Protein AF-0000000086682292 (afdb_homodimer)

Nearest PDB structures (foldseek):
  7sqc-assembly1_1J  TM=2.178E-01  e=4.096E-01  Chlamydomonas reinhardtii
  9cpb-assembly1_5T  TM=2.436E-01  e=1.160E+00  Bos taurus
  7rro-assembly1_D2  TM=2.285E-01  e=2.426E+00  Bos taurus
  7sqc-assembly1_1Y  TM=2.184E-01  e=1.441E+00  Chlamydomonas reinhardtii
  8snb-assembly1_8L  TM=2.012E-01  e=6.581E+00  Strongylocentrotus purpuratus

pLDDT: mean 75.5, std 28.36, range [13.66, 98.81]

Foldseek 3Di:
DPDPVVLVVLLVVLVVVLVVLVVVLVVLVVVLVVLLVLLVLLVLLLVLLLLLLQLLLLLLQQLLCLLVLHDGPVVSNVVSLVSSVVSCVVCVVQLVLVVLNVVLVVLVVVLVPCSPPHSVVSLVSSLVSLVSSLVSLVSSCVSSCQCVDPQLLSNLLCCLQSHLLSQLLSLLSSLLSLLVSLLPDDPVVNVVSQVVNVVSLVSNVVSLVSNVVSLVRSVVRDPDPPSPDPLVVLSVQLVVLSVVQSVLSHPPPPPNSVNDSVVNVVSSVSNSVSSSVNSVVSSVVSVVVSVVVSVVSVVSSVVSVVVSVVSVVVSVVVSVVSVVVPPPDDPPPPDDPDPPPPPPPPPDDDPDPDDDDDDDPDDDDDDDDDDDDDDDDPDDDDDDDDDDDDDDDDDDDDDDDPPDDDDPPD/DPDPVVLVVLLVVLVVVLVVLVVVLVVLVVVLVVLVVLLVLLVLLLVLLLLLLQLLLLLLQQLLCLLVLHDGPVVSNVVSLVSSVVSCVVCVVQLVLVVLNVVLVVLVVVLVVCSPPHSVVSLVSSLVSLVSSLVSLVSSCVSSCQCVDPQLLSNLLCCLQSHLLSQLLSLLSSLLSLLVSLLPDDPVVNVVSQVVNVVSLVSNVVSLVSNVVSLVRSVVRDPDPPSPDVLVVLSVQLVVLSVVQSVLSHPPPPPPSVNDSVVNVVSSVSNSVSSSVNSVVSSVVSVVVSVVVSVVSVVSSVVSVVVSVVSVVVSVVVSVVSVVVPPPDPPPPPDDPPPPPPPPPPDPDDPDDPDDDDDDDDDDDDDDDDDDDDDDDDDDDDDDDDDDDDDDDDDPDPDDDDDPPDDDDD

Solvent-accessible surface area (backbone atoms only — not comparable to full-atom values): 46367 Å² total; per-residue (Å²): 108,86,47,78,66,40,52,54,48,52,54,50,51,45,58,55,49,46,51,34,39,52,50,34,42,48,56,48,49,52,56,47,48,54,52,44,54,49,48,51,34,32,52,53,28,49,55,49,53,62,34,45,49,51,31,53,53,29,49,47,51,31,41,50,23,50,46,71,70,42,80,63,63,54,64,59,33,50,52,23,47,50,52,32,48,55,46,40,71,74,44,13,77,82,38,68,38,53,68,57,50,53,52,41,52,53,48,56,62,57,54,76,69,48,83,80,47,53,48,66,56,41,47,51,55,48,50,51,48,50,52,46,46,52,50,43,45,48,45,35,35,57,52,12,41,44,64,28,30,66,49,56,24,54,26,27,36,44,46,16,44,63,43,25,42,59,51,26,53,52,29,46,46,50,39,47,46,50,40,48,57,36,66,72,42,58,72,78,55,29,60,67,41,45,60,58,48,53,51,32,44,50,50,26,52,49,24,51,50,49,24,52,50,19,45,50,50,11,53,73,55,40,87,62,81,69,61,47,65,66,51,50,54,39,50,49,53,33,51,54,39,49,65,52,42,51,64,58,55,50,71,46,84,93,44,77,48,76,63,50,62,68,60,45,52,49,42,46,53,50,36,50,53,34,45,52,53,37,37,52,51,44,51,49,50,42,51,51,53,53,47,52,51,48,50,52,46,49,49,52,50,48,51,42,50,52,32,50,50,51,38,53,49,50,41,49,50,54,53,48,54,56,53,55,68,61,66,62,68,74,78,71,78,71,73,82,83,65,86,79,73,80,71,82,77,76,80,76,77,79,79,78,82,73,81,89,83,74,86,74,83,80,79,84,92,81,94,77,91,93,81,90,88,86,88,86,83,76,76,88,82,77,84,73,80,82,91,81,91,78,80,90,78,93,89,76,100,77,84,76,87,82,85,88,79,87,84,59,90,108,106,89,48,78,67,40,52,54,49,51,54,49,51,46,57,56,48,48,52,36,40,52,51,33,42,48,53,46,49,52,57,47,49,52,53,46,53,50,49,50,34,31,52,54,28,50,56,48,52,63,35,45,50,50,31,53,53,31,49,48,50,32,42,49,24,49,46,70,70,42,78,61,62,53,65,58,32,51,54,22,47,50,52,32,47,55,47,40,72,74,45,12,78,83,37,69,39,54,66,57,50,51,51,41,53,52,49,57,63,57,54,76,70,47,83,81,48,53,47,65,56,41,49,52,55,46,48,52,48,50,52,46,46,53,50,43,44,50,46,38,35,56,53,13,41,43,64,27,29,66,49,57,24,53,26,27,36,44,47,15,45,61,44,26,43,57,50,25,53,53,30,46,47,51,38,47,46,50,40,47,56,35,66,72,42,58,72,78,54,28,62,68,42,46,60,59,47,53,51,34,43,49,50,25,50,49,24,51,52,50,23,51,50,19,44,51,50,11,52,72,55,40,87,62,81,70,60,48,63,68,51,50,54,38,49,49,53,34,49,54,40,50,65,52,43,48,66,60,55,50,70,45,84,92,46,76,49,76,61,49,63,67,59,45,52,49,42,45,53,51,36,49,52,34,46,51,53,39,37,54,52,43,51,49,50,42,50,50,52,50,48,51,50,48,50,52,46,49,50,52,50,48,51,41,51,50,30,51,50,52,38,52,49,48,42,48,50,54,52,47,54,56,53,54,69,60,65,63,68,76,76,70,77,70,72,83,82,65,86,73,73,77,68,81,72,76,81,72,78,79,80,78,76,82,81,76,82,80,85,81,81,76,79,80,77,80,76,85,76,85,89,80,86,89,79,88,83,71,89,78,88,88,87,80,82,89,80,88,92,82,83,77,82,76,85,80,86,80,68,95,68,89,78,91,72,88,82,90,87,130

Sequence (820 aa):
MRGAAGRTLRMVLSIVILVPTLTLFGLVYTSTSDQKDFADLEHQGIEYLSALLPVEIALIDAQAAAVSGQQLPRENLNRAVQAASATNARLGASLRTEERWAEVRAKIEALTDLRSLGAQDTYNAYTEVTDLLLALVEKVRTSSNLVRDPDADTFYLQDAGAQELPEAIAAAGQLADLAVIAAGKPAAEQQASAGDLISQQNSLASNASDLADGVRLAVDATGSRTLGANLLSRLDRFRKIIDLLIPSTSLLPGRTVTVDPARIARNRAEAQTAAADLSQAMLREIDVLVDSRVSDLNSRLLLAAATAVVAVLLVGAGLALDLIARRRPRAAAGPPVGPVGVTEVSVAPAPELVPAGRHAWPPPPSASHPGASPHPGVSPHPGASPHPGAPLEDPAFAQLAQWEQFGASRMRGAAGRTLRMVLSIVILVPTLTLFGLVYTSTSDQKDFADLEHQGIEYLSALLPVEIALIDAQAAAVSGQQLPRENLNRAVQAASATNARLGASLRTEERWAEVRAKIEALTDLRSLGAQDTYNAYTEVTDLLLALVEKVRTSSNLVRDPDADTFYLQDAGAQELPEAIAAAGQLADLAVIAAGKPAAEQQASAGDLISQQNSLASNASDLADGVRLAVDATGSRTLGANLLSRLDRFRKIIDLLIPSTSLLPGRTVTVDPARIARNRAEAQTAAADLSQAMLREIDVLVDSRVSDLNSRLLLAAATAVVAVLLVGAGLALDLIARRRPRAAAGPPVGPVGVTEVSVAPAPELVPAGRHAWPPPPSASHPGASPHPGVSPHPGASPHPGAPLEDPAFAQLAQWEQFGASR

Structure (mmCIF, N/CA/C/O backbone):
data_AF-0000000086682292-model_v1
#
loop_
_entity.id
_entity.type
_entity.pdbx_description
1 polymer 'Uncharacterized protein'
#
loop_
_atom_site.group_PDB
_atom_site.id
_atom_site.type_symbol
_atom_site.label_atom_id
_atom_site.label_alt_id
_atom_site.label_comp_id
_atom_site.label_asym_id
_atom_site.label_entity_id
_atom_site.label_seq_id
_atom_site.pdbx_PDB_ins_code
_atom_site.Cartn_x
_atom_site.Cartn_y
_atom_site.Cartn_z
_atom_site.occupancy
_atom_site.B_iso_or_equiv
_atom_site.auth_seq_id
_atom_site.auth_comp_id
_atom_site.auth_asym_id
_atom_site.auth_atom_id
_atom_site.pdbx_PDB_model_num
ATOM 1 N N . MET A 1 1 ? -9.883 55 37.031 1 35.44 1 MET A N 1
ATOM 2 C CA . MET A 1 1 ? -8.859 53.969 36.969 1 35.44 1 MET A CA 1
ATOM 3 C C . MET A 1 1 ? -7.695 54.375 36.094 1 35.44 1 MET A C 1
ATOM 5 O O . MET A 1 1 ? -7.074 53.5 35.438 1 35.44 1 MET A O 1
ATOM 9 N N . ARG A 1 2 ? -7.656 55.531 35.938 1 56.16 2 ARG A N 1
ATOM 10 C CA . ARG A 1 2 ? -6.664 56.344 35.219 1 56.16 2 ARG A CA 1
ATOM 11 C C . ARG A 1 2 ? -5.305 56.25 35.906 1 56.16 2 ARG A C 1
ATOM 13 O O . ARG A 1 2 ? -4.344 56.875 35.469 1 56.16 2 ARG A O 1
ATOM 20 N N . GLY A 1 3 ? -5.336 55.562 36.969 1 56.66 3 GLY A N 1
ATOM 21 C CA . GLY A 1 3 ? -4.133 55.5 37.781 1 56.66 3 GLY A CA 1
ATOM 22 C C . GLY A 1 3 ? -3.227 54.344 37.406 1 56.66 3 GLY A C 1
ATOM 23 O O . GLY A 1 3 ? -3.379 53.75 36.344 1 56.66 3 GLY A O 1
ATOM 24 N N . ALA A 1 4 ? -2.17 54.094 38.125 1 66.19 4 ALA A N 1
ATOM 25 C CA . ALA A 1 4 ? -1.167 53.031 38.062 1 66.19 4 ALA A CA 1
ATOM 26 C C . ALA A 1 4 ? -1.813 51.688 37.781 1 66.19 4 ALA A C 1
ATOM 28 O O . ALA A 1 4 ? -1.26 50.844 37.062 1 66.19 4 ALA A O 1
ATOM 29 N N . ALA A 1 5 ? -3.072 51.5 38.219 1 67.25 5 ALA A N 1
ATOM 30 C CA . ALA A 1 5 ? -3.771 50.219 38.062 1 67.25 5 ALA A CA 1
ATOM 31 C C . ALA A 1 5 ? -4.258 50.031 36.625 1 67.25 5 ALA A C 1
ATOM 33 O O . ALA A 1 5 ? -4.191 48.906 36.094 1 67.25 5 ALA A O 1
ATOM 34 N N . GLY A 1 6 ? -4.73 51.094 36.031 1 68.5 6 GLY A N 1
ATOM 35 C CA . GLY A 1 6 ? -5.199 51.031 34.656 1 68.5 6 GLY A CA 1
ATOM 36 C C . GLY A 1 6 ? -4.09 50.75 33.656 1 68.5 6 GLY A C 1
ATOM 37 O O . GLY A 1 6 ? -4.281 49.969 32.719 1 68.5 6 GLY A O 1
ATOM 38 N N . ARG A 1 7 ? -2.969 51.188 33.969 1 72.19 7 ARG A N 1
ATOM 39 C CA . ARG A 1 7 ? -1.802 51 33.094 1 72.19 7 ARG A CA 1
ATOM 40 C C . ARG A 1 7 ? -1.302 49.562 33.188 1 72.19 7 ARG A C 1
ATOM 42 O O . ARG A 1 7 ? -0.949 48.969 32.156 1 72.19 7 ARG A O 1
ATOM 49 N N . THR A 1 8 ? -1.165 49.094 34.406 1 75.75 8 THR A N 1
ATOM 50 C CA . THR A 1 8 ? -0.733 47.719 34.594 1 75.75 8 THR A CA 1
ATOM 51 C C . THR A 1 8 ? -1.68 46.75 33.875 1 75.75 8 THR A C 1
ATOM 53 O O . THR A 1 8 ? -1.238 45.781 33.281 1 75.75 8 THR A O 1
ATOM 56 N N . LEU A 1 9 ? -2.936 47.094 33.812 1 75.25 9 LEU A N 1
ATOM 57 C CA . LEU A 1 9 ? -3.932 46.25 33.156 1 75.25 9 LEU A CA 1
ATOM 58 C C . LEU A 1 9 ? -3.734 46.219 31.656 1 75.25 9 LEU A C 1
ATOM 60 O O . LEU A 1 9 ? -3.834 45.156 31.016 1 75.25 9 LEU A O 1
ATOM 64 N N . ARG A 1 10 ? -3.395 47.344 31.172 1 73.31 10 ARG A N 1
ATOM 65 C CA . ARG A 1 10 ? -3.193 47.438 29.734 1 73.31 10 ARG A CA 1
ATOM 66 C C . ARG A 1 10 ? -1.952 46.656 29.297 1 73.31 10 ARG A C 1
ATOM 68 O O . ARG A 1 10 ? -1.957 46 28.266 1 73.31 10 ARG A O 1
ATOM 75 N N . MET A 1 11 ? -0.913 46.75 30.109 1 76.88 11 MET A N 1
ATOM 76 C CA . MET A 1 11 ? 0.317 46 29.797 1 76.88 11 MET A CA 1
ATOM 77 C C . MET A 1 11 ? 0.093 44.5 29.875 1 76.88 11 MET A C 1
ATOM 79 O O . MET A 1 11 ? 0.57 43.75 29.016 1 76.88 11 MET A O 1
ATOM 83 N N . VAL A 1 12 ? -0.627 44.156 30.844 1 77.81 12 VAL A N 1
ATOM 84 C CA . VAL A 1 12 ? -0.908 42.75 31.031 1 77.81 12 VAL A CA 1
ATOM 85 C C . VAL A 1 12 ? -1.776 42.25 29.875 1 77.81 12 VAL A C 1
ATOM 87 O O . VAL A 1 12 ? -1.54 41.156 29.344 1 77.81 12 VAL A O 1
ATOM 90 N N . LEU A 1 13 ? -2.688 43.062 29.484 1 76.81 13 LEU A N 1
ATOM 91 C CA . LEU A 1 13 ? -3.58 42.656 28.391 1 76.81 13 LEU A CA 1
ATOM 92 C C . LEU A 1 13 ? -2.811 42.531 27.078 1 76.81 13 LEU A C 1
ATOM 94 O O . LEU A 1 13 ? -3.092 41.625 26.281 1 76.81 13 LEU A O 1
ATOM 98 N N . SER A 1 14 ? -1.846 43.375 26.953 1 75.56 14 SER A N 1
ATOM 99 C CA . SER A 1 14 ? -1.052 43.344 25.734 1 75.56 14 SER A CA 1
ATOM 100 C C . SER A 1 14 ? -0.232 42.062 25.656 1 75.56 14 SER A C 1
ATOM 102 O O . SER A 1 14 ? -0.118 41.438 24.594 1 75.56 14 SER A O 1
ATOM 104 N N . ILE A 1 15 ? 0.282 41.594 26.766 1 78.44 15 ILE A N 1
ATOM 105 C CA . ILE A 1 15 ? 1.096 40.375 26.797 1 78.44 15 ILE A CA 1
ATOM 106 C C . ILE A 1 15 ? 0.198 39.156 26.656 1 78.44 15 ILE A C 1
ATOM 108 O O . ILE A 1 15 ? 0.548 38.188 25.953 1 78.44 15 ILE A O 1
ATOM 112 N N . VAL A 1 16 ? -0.923 39.25 27.188 1 83.06 16 VAL A N 1
ATOM 113 C CA . VAL A 1 16 ? -1.863 38.125 27.188 1 83.06 16 VAL A CA 1
ATOM 114 C C . VAL A 1 16 ? -2.391 37.906 25.766 1 83.06 16 VAL A C 1
ATOM 116 O O . VAL A 1 16 ? -2.703 36.781 25.391 1 83.06 16 VAL A O 1
ATOM 119 N N . ILE A 1 17 ? -2.305 38.906 24.938 1 81.69 17 ILE A N 1
ATOM 120 C CA . ILE A 1 17 ? -2.826 38.812 23.578 1 81.69 17 ILE A CA 1
ATOM 121 C C . ILE A 1 17 ? -1.915 37.938 22.734 1 81.69 17 ILE A C 1
ATOM 123 O O . ILE A 1 17 ? -2.346 37.375 21.719 1 81.69 17 ILE A O 1
ATOM 127 N N . LEU A 1 18 ? -0.716 37.719 23.266 1 87.25 18 LEU A N 1
ATOM 128 C CA . LEU A 1 18 ? 0.237 36.906 22.516 1 87.25 18 LEU A CA 1
ATOM 129 C C . LEU A 1 18 ? -0.013 35.406 22.734 1 87.25 18 LEU A C 1
ATOM 131 O O . LEU A 1 18 ? 0.448 34.562 21.953 1 87.25 18 LEU A O 1
ATOM 135 N N . VAL A 1 19 ? -0.744 35.062 23.719 1 87.94 19 VAL A N 1
ATOM 136 C CA . VAL A 1 19 ? -0.928 33.656 24.094 1 87.94 19 VAL A CA 1
ATOM 137 C C . VAL A 1 19 ? -1.692 32.938 23 1 87.94 19 VAL A C 1
ATOM 139 O O . VAL A 1 19 ? -1.254 31.875 22.531 1 87.94 19 VAL A O 1
ATOM 142 N N . PRO A 1 20 ? -2.783 33.438 22.453 1 87.94 20 PRO A N 1
ATOM 143 C CA . PRO A 1 20 ? -3.48 32.75 21.359 1 87.94 20 PRO A CA 1
ATOM 144 C C . PRO A 1 20 ? -2.611 32.594 20.109 1 87.94 20 PRO A C 1
ATOM 146 O O . PRO A 1 20 ? -2.646 31.562 19.453 1 87.94 20 PRO A O 1
ATOM 149 N N . THR A 1 21 ? -1.908 33.594 19.844 1 89 21 THR A N 1
ATOM 150 C CA . THR A 1 21 ? -1.05 33.531 18.672 1 89 21 THR A CA 1
ATOM 151 C C . THR A 1 21 ? 0.023 32.469 18.828 1 89 21 THR A C 1
ATOM 153 O O . THR A 1 21 ? 0.273 31.688 17.906 1 89 21 THR A O 1
ATOM 156 N N . LEU A 1 22 ? 0.589 32.375 19.984 1 90.75 22 LEU A N 1
ATOM 157 C CA . LEU A 1 22 ? 1.635 31.391 20.234 1 90.75 22 LEU A CA 1
ATOM 158 C C . LEU A 1 22 ? 1.054 29.969 20.266 1 90.75 22 LEU A C 1
ATOM 160 O O . LEU A 1 22 ? 1.714 29.016 19.859 1 90.75 22 LEU A O 1
ATOM 164 N N . THR A 1 23 ? -0.156 29.875 20.703 1 92.38 23 THR A N 1
ATOM 165 C CA . THR A 1 23 ? -0.835 28.594 20.688 1 92.38 23 THR A CA 1
ATOM 166 C C . THR A 1 23 ? -1.087 28.125 19.25 1 92.38 23 THR A C 1
ATOM 168 O O . THR A 1 23 ? -0.805 26.984 18.906 1 92.38 23 THR A O 1
ATOM 171 N N . LEU A 1 24 ? -1.605 29.047 18.438 1 93.19 24 LEU A N 1
ATOM 172 C CA . LEU A 1 24 ? -1.864 28.719 17.047 1 93.19 24 LEU A CA 1
ATOM 173 C C . LEU A 1 24 ? -0.566 28.391 16.312 1 93.19 24 LEU A C 1
ATOM 175 O O . LEU A 1 24 ? -0.522 27.469 15.492 1 93.19 24 LEU A O 1
ATOM 179 N N . PHE A 1 25 ? 0.463 29.141 16.594 1 93.62 25 PHE A N 1
ATOM 180 C CA . PHE A 1 25 ? 1.771 28.844 16.016 1 93.62 25 PHE A CA 1
ATOM 181 C C . PHE A 1 25 ? 2.246 27.453 16.422 1 93.62 25 PHE A C 1
ATOM 183 O O . PHE A 1 25 ? 2.799 26.719 15.609 1 93.62 25 PHE A O 1
ATOM 190 N N . GLY A 1 26 ? 2.062 27.094 17.672 1 94.75 26 GLY A N 1
ATOM 191 C CA . GLY A 1 26 ? 2.434 25.766 18.141 1 94.75 26 GLY A CA 1
ATOM 192 C C . GLY A 1 26 ? 1.723 24.641 17.406 1 94.75 26 GLY A C 1
ATOM 193 O O . GLY A 1 26 ? 2.326 23.609 17.094 1 94.75 26 GLY A O 1
ATOM 194 N N . LEU A 1 27 ? 0.469 24.859 17.094 1 93.5 27 LEU A N 1
ATOM 195 C CA . LEU A 1 27 ? -0.307 23.875 16.359 1 93.5 27 LEU A CA 1
ATOM 196 C C . LEU A 1 27 ? 0.23 23.703 14.945 1 93.5 27 LEU A C 1
ATOM 198 O O . LEU A 1 27 ? 0.368 22.578 14.461 1 93.5 27 LEU A O 1
ATOM 202 N N . VAL A 1 28 ? 0.547 24.781 14.289 1 94.5 28 VAL A N 1
ATOM 203 C CA . VAL A 1 28 ? 1.105 24.719 12.945 1 94.5 28 VAL A CA 1
ATOM 204 C C . VAL A 1 28 ? 2.488 24.078 12.984 1 94.5 28 VAL A C 1
ATOM 206 O O . VAL A 1 28 ? 2.801 23.219 12.156 1 94.5 28 VAL A O 1
ATOM 209 N N . TYR A 1 29 ? 3.252 24.469 13.969 1 94.31 29 TYR A N 1
ATOM 210 C CA . TYR A 1 29 ? 4.613 23.969 14.102 1 94.31 29 TYR A CA 1
ATOM 211 C C . TYR A 1 29 ? 4.613 22.453 14.312 1 94.31 29 TYR A C 1
ATOM 213 O O . TYR A 1 29 ? 5.359 21.734 13.648 1 94.31 29 TYR A O 1
ATOM 221 N N . THR A 1 30 ? 3.795 21.984 15.172 1 92.81 30 THR A N 1
ATOM 222 C CA . THR A 1 30 ? 3.752 20.562 15.484 1 92.81 30 THR A CA 1
ATOM 223 C C . THR A 1 30 ? 3.301 19.75 14.273 1 92.81 30 THR A C 1
ATOM 225 O O . THR A 1 30 ? 3.932 18.75 13.914 1 92.81 30 THR A O 1
ATOM 228 N N . SER A 1 31 ? 2.287 20.172 13.648 1 93.31 31 SER A N 1
ATOM 229 C CA . SER A 1 31 ? 1.772 19.469 12.484 1 93.31 31 SER A CA 1
ATOM 230 C C . SER A 1 31 ? 2.793 19.453 11.352 1 93.31 31 SER A C 1
ATOM 232 O O . SER A 1 31 ? 3.016 18.406 10.719 1 93.31 31 SER A O 1
ATOM 234 N N . THR A 1 32 ? 3.398 20.547 11.094 1 94.69 32 THR A N 1
ATOM 235 C CA . THR A 1 32 ? 4.367 20.656 10.008 1 94.69 32 THR A CA 1
ATOM 236 C C . THR A 1 32 ? 5.633 19.875 10.328 1 94.69 32 THR A C 1
ATOM 238 O O . THR A 1 32 ? 6.223 19.25 9.445 1 94.69 32 THR A O 1
ATOM 241 N N . SER A 1 33 ? 6.035 19.875 11.555 1 94.44 33 SER A N 1
ATOM 242 C CA . SER A 1 33 ? 7.223 19.141 11.969 1 94.44 33 SER A CA 1
ATOM 243 C C . SER A 1 33 ? 7.012 17.625 11.812 1 94.44 33 SER A C 1
ATOM 245 O O . SER A 1 33 ? 7.91 16.922 11.367 1 94.44 33 SER A O 1
ATOM 247 N N . ASP A 1 34 ? 5.879 17.188 12.172 1 94 34 ASP A N 1
ATOM 248 C CA . ASP A 1 34 ? 5.551 15.766 11.992 1 94 34 ASP A CA 1
ATOM 249 C C . ASP A 1 34 ? 5.625 15.367 10.523 1 94 34 ASP A C 1
ATOM 251 O O . ASP A 1 34 ? 6.152 14.305 10.188 1 94 34 ASP A O 1
ATOM 255 N N . GLN A 1 35 ? 5.129 16.172 9.68 1 95.12 35 GLN A N 1
ATOM 256 C CA . GLN A 1 35 ? 5.156 15.898 8.25 1 95.12 35 GLN A CA 1
ATOM 257 C C . GLN A 1 35 ? 6.582 15.922 7.715 1 95.12 35 GLN A C 1
ATOM 259 O O . GLN A 1 35 ? 6.926 15.148 6.816 1 95.12 35 GLN A O 1
ATOM 264 N N . LYS A 1 36 ? 7.367 16.734 8.211 1 96.38 36 LYS A N 1
ATOM 265 C CA . LYS A 1 36 ? 8.766 16.812 7.789 1 96.38 36 LYS A CA 1
ATOM 266 C C . LYS A 1 36 ? 9.539 15.578 8.25 1 96.38 36 LYS A C 1
ATOM 268 O O . LYS A 1 36 ? 10.383 15.062 7.516 1 96.38 36 LYS A O 1
ATOM 273 N N . ASP A 1 37 ? 9.281 15.188 9.492 1 96.44 37 ASP A N 1
ATOM 274 C CA . ASP A 1 37 ? 9.891 13.953 9.977 1 96.44 37 ASP A CA 1
ATOM 275 C C . ASP A 1 37 ? 9.508 12.766 9.094 1 96.44 37 ASP A C 1
ATOM 277 O O . ASP A 1 37 ? 10.344 11.914 8.789 1 96.44 37 ASP A O 1
ATOM 281 N N . PHE A 1 38 ? 8.242 12.742 8.711 1 96.5 38 PHE A N 1
ATOM 282 C CA . PHE A 1 38 ? 7.754 11.719 7.793 1 96.5 38 PHE A CA 1
ATOM 283 C C . PHE A 1 38 ? 8.539 11.75 6.488 1 96.5 38 PHE A C 1
ATOM 285 O O . PHE A 1 38 ? 9 10.711 6.012 1 96.5 38 PHE A O 1
ATOM 292 N N . ALA A 1 39 ? 8.766 12.852 5.906 1 97.56 39 ALA A N 1
ATOM 293 C CA . ALA A 1 39 ? 9.469 13.031 4.637 1 97.56 39 ALA A CA 1
ATOM 294 C C . ALA A 1 39 ? 10.938 12.664 4.766 1 97.56 39 ALA A C 1
ATOM 296 O O . ALA A 1 39 ? 11.547 12.148 3.82 1 97.56 39 ALA A O 1
ATOM 297 N N . ASP A 1 40 ? 11.469 12.984 5.902 1 97.62 40 ASP A N 1
ATOM 298 C CA . ASP A 1 40 ? 12.867 12.633 6.141 1 97.62 40 ASP A CA 1
ATOM 299 C C . ASP A 1 40 ? 13.094 11.125 6.027 1 97.62 40 ASP A C 1
ATOM 301 O O . ASP A 1 40 ? 14.062 10.68 5.418 1 97.62 40 ASP A O 1
ATOM 305 N N . LEU A 1 41 ? 12.219 10.352 6.598 1 98.12 41 LEU A N 1
ATOM 306 C CA . LEU A 1 41 ? 12.312 8.906 6.484 1 98.12 41 LEU A CA 1
ATOM 307 C C . LEU A 1 41 ? 12.117 8.461 5.035 1 98.12 41 LEU A C 1
ATOM 309 O O . LEU A 1 41 ? 12.789 7.531 4.574 1 98.12 41 LEU A O 1
ATOM 313 N N . GLU A 1 42 ? 11.25 9.117 4.352 1 98.38 42 GLU A N 1
ATOM 314 C CA . GLU A 1 42 ? 11.078 8.797 2.939 1 98.38 42 GLU A CA 1
ATOM 315 C C . GLU A 1 42 ? 12.383 9 2.168 1 98.38 42 GLU A C 1
ATOM 317 O O . GLU A 1 42 ? 12.75 8.164 1.338 1 98.38 42 GLU A O 1
ATOM 322 N N . HIS A 1 43 ? 13.062 10.117 2.494 1 98.31 43 HIS A N 1
ATOM 323 C CA . HIS A 1 43 ? 14.336 10.383 1.837 1 98.31 43 HIS A CA 1
ATOM 324 C C . HIS A 1 43 ? 15.352 9.289 2.139 1 98.31 43 HIS A C 1
ATOM 326 O O . HIS A 1 43 ? 16.078 8.852 1.248 1 98.31 43 HIS A O 1
ATOM 332 N N . GLN A 1 44 ? 15.398 8.859 3.32 1 98.62 44 GLN A N 1
ATOM 333 C CA . GLN A 1 44 ? 16.297 7.773 3.693 1 98.62 44 GLN A CA 1
ATOM 334 C C . GLN A 1 44 ? 15.969 6.492 2.936 1 98.62 44 GLN A C 1
ATOM 336 O O . GLN A 1 44 ? 16.859 5.781 2.484 1 98.62 44 GLN A O 1
ATOM 341 N N . GLY A 1 45 ? 14.688 6.219 2.834 1 98.81 45 GLY A N 1
ATOM 342 C CA . GLY A 1 45 ? 14.266 5.059 2.066 1 98.81 45 GLY A CA 1
ATOM 343 C C . GLY A 1 45 ? 14.695 5.113 0.614 1 98.81 45 GLY A C 1
ATOM 344 O O . GLY A 1 45 ? 15.18 4.117 0.067 1 98.81 45 GLY A O 1
ATOM 345 N N . ILE A 1 46 ? 14.5 6.273 -0.008 1 98.56 46 ILE A N 1
ATOM 346 C CA . ILE A 1 46 ? 14.875 6.453 -1.407 1 98.56 46 ILE A CA 1
ATOM 347 C C . ILE A 1 46 ? 16.375 6.211 -1.577 1 98.56 46 ILE A C 1
ATOM 349 O O . ILE A 1 46 ? 16.797 5.512 -2.504 1 98.56 46 ILE A O 1
ATOM 353 N N . GLU A 1 47 ? 17.141 6.754 -0.716 1 98.44 47 GLU A N 1
ATOM 354 C CA . GLU A 1 47 ? 18.578 6.562 -0.766 1 98.44 47 GLU A CA 1
ATOM 355 C C . GLU A 1 47 ? 18.953 5.09 -0.63 1 98.44 47 GLU A C 1
ATOM 357 O O . GLU A 1 47 ? 19.781 4.574 -1.39 1 98.44 47 GLU A O 1
ATOM 362 N N . TYR A 1 48 ? 18.359 4.387 0.308 1 98.81 48 TYR A N 1
ATOM 363 C CA . TYR A 1 48 ? 18.656 2.979 0.545 1 98.81 48 TYR A CA 1
ATOM 364 C C . TYR A 1 48 ? 18.234 2.127 -0.646 1 98.81 48 TYR A C 1
ATOM 366 O O . TYR A 1 48 ? 18.984 1.247 -1.083 1 98.81 48 TYR A O 1
ATOM 374 N N . LEU A 1 49 ? 17.031 2.389 -1.16 1 98.75 49 LEU A N 1
ATOM 375 C CA . LEU A 1 49 ? 16.547 1.652 -2.318 1 98.75 49 LEU A CA 1
ATOM 376 C C . LEU A 1 49 ? 17.469 1.841 -3.518 1 98.75 49 LEU A C 1
ATOM 378 O O . LEU A 1 49 ? 17.719 0.897 -4.27 1 98.75 49 LEU A O 1
ATOM 382 N N . SER A 1 50 ? 17.984 3.027 -3.672 1 98.19 50 SER A N 1
ATOM 383 C CA . SER A 1 50 ? 18.922 3.318 -4.754 1 98.19 50 SER A CA 1
ATOM 384 C C . SER A 1 50 ? 20.203 2.498 -4.613 1 98.19 50 SER A C 1
ATOM 386 O O . SER A 1 50 ? 20.812 2.121 -5.613 1 98.19 50 SER A O 1
ATOM 388 N N . ALA A 1 51 ? 20.547 2.195 -3.42 1 98.31 51 ALA A N 1
ATOM 389 C CA . ALA A 1 51 ? 21.75 1.414 -3.166 1 98.31 51 ALA A CA 1
ATOM 390 C C . ALA A 1 51 ? 21.5 -0.075 -3.377 1 98.31 51 ALA A C 1
ATOM 392 O O . ALA A 1 51 ? 22.438 -0.841 -3.633 1 98.31 51 ALA A O 1
ATOM 393 N N . LEU A 1 52 ? 20.25 -0.553 -3.293 1 98.62 52 LEU A N 1
ATOM 394 C CA . LEU A 1 52 ? 19.938 -1.976 -3.375 1 98.62 52 LEU A CA 1
ATOM 395 C C . LEU A 1 52 ? 19.781 -2.412 -4.828 1 98.62 52 LEU A C 1
ATOM 397 O O . LEU A 1 52 ? 19.969 -3.588 -5.152 1 98.62 52 LEU A O 1
ATOM 401 N N . LEU A 1 53 ? 19.5 -1.481 -5.688 1 97.56 53 LEU A N 1
ATOM 402 C CA . LEU A 1 53 ? 19.234 -1.821 -7.082 1 97.56 53 LEU A CA 1
ATOM 403 C C . LEU A 1 53 ? 20.469 -2.455 -7.723 1 97.56 53 LEU A C 1
ATOM 405 O O . LEU A 1 53 ? 20.375 -3.523 -8.336 1 97.56 53 LEU A O 1
ATOM 409 N N . PRO A 1 54 ? 21.641 -1.878 -7.543 1 97.12 54 PRO A N 1
ATOM 410 C CA . PRO A 1 54 ? 22.828 -2.518 -8.125 1 97.12 54 PRO A CA 1
ATOM 411 C C . PRO A 1 54 ? 23.094 -3.912 -7.551 1 97.12 54 PRO A C 1
ATOM 413 O O . PRO A 1 54 ? 23.594 -4.785 -8.258 1 97.12 54 PRO A O 1
ATOM 416 N N . VAL A 1 55 ? 22.75 -4.145 -6.332 1 98.25 55 VAL A N 1
ATOM 417 C CA . VAL A 1 55 ? 22.891 -5.477 -5.746 1 98.25 55 VAL A CA 1
ATOM 418 C C . VAL A 1 55 ? 21.984 -6.461 -6.469 1 98.25 55 VAL A C 1
ATOM 420 O O . VAL A 1 55 ? 22.406 -7.566 -6.82 1 98.25 55 VAL A O 1
ATOM 423 N N . GLU A 1 56 ? 20.734 -6.062 -6.684 1 97.81 56 GLU A N 1
ATOM 424 C CA . GLU A 1 56 ? 19.781 -6.922 -7.367 1 97.81 56 GLU A CA 1
ATOM 425 C C . GLU A 1 56 ? 20.266 -7.273 -8.773 1 97.81 56 GLU A C 1
ATOM 427 O O . GLU A 1 56 ? 20.266 -8.445 -9.164 1 97.81 56 GLU A O 1
ATOM 432 N N . ILE A 1 57 ? 20.672 -6.297 -9.469 1 95.44 57 ILE A N 1
ATOM 433 C CA . ILE A 1 57 ? 21.125 -6.492 -10.844 1 95.44 57 ILE A CA 1
ATOM 434 C C . ILE A 1 57 ? 22.344 -7.41 -10.875 1 95.44 57 ILE A C 1
ATOM 436 O O . ILE A 1 57 ? 22.391 -8.359 -11.656 1 95.44 57 ILE A O 1
ATOM 440 N N . ALA A 1 58 ? 23.281 -7.152 -10.016 1 95.62 58 ALA A N 1
ATOM 441 C CA . ALA A 1 58 ? 24.5 -7.957 -9.977 1 95.62 58 ALA A CA 1
ATOM 442 C C . ALA A 1 58 ? 24.203 -9.398 -9.57 1 95.62 58 ALA A C 1
ATOM 444 O O . ALA A 1 58 ? 24.828 -10.336 -10.07 1 95.62 58 ALA A O 1
ATOM 445 N N . LEU A 1 59 ? 23.266 -9.555 -8.672 1 96.31 59 LEU A N 1
ATOM 446 C CA . LEU A 1 59 ? 22.875 -10.891 -8.227 1 96.31 59 LEU A CA 1
ATOM 447 C C . LEU A 1 59 ? 22.25 -11.68 -9.375 1 96.31 59 LEU A C 1
ATOM 449 O O . LEU A 1 59 ? 22.562 -12.859 -9.562 1 96.31 59 LEU A O 1
ATOM 453 N N . ILE A 1 60 ? 21.438 -11.055 -10.117 1 94.94 60 ILE A N 1
ATOM 454 C CA . ILE A 1 60 ? 20.766 -11.703 -11.25 1 94.94 60 ILE A CA 1
ATOM 455 C C . ILE A 1 60 ? 21.797 -12.039 -12.32 1 94.94 60 ILE A C 1
ATOM 457 O O . ILE A 1 60 ? 21.75 -13.109 -12.93 1 94.94 60 ILE A O 1
ATOM 461 N N . ASP A 1 61 ? 22.781 -11.219 -12.531 1 92.69 61 ASP A N 1
ATOM 462 C CA . ASP A 1 61 ? 23.859 -11.492 -13.469 1 92.69 61 ASP A CA 1
ATOM 463 C C . ASP A 1 61 ? 24.703 -12.68 -13 1 92.69 61 ASP A C 1
ATOM 465 O O . ASP A 1 61 ? 25.078 -13.539 -13.805 1 92.69 61 ASP A O 1
ATOM 469 N N . ALA A 1 62 ? 24.969 -12.648 -11.781 1 92.94 62 ALA A N 1
ATOM 470 C CA . ALA A 1 62 ? 25.75 -13.75 -11.219 1 92.94 62 ALA A CA 1
ATOM 471 C C . ALA A 1 62 ? 25 -15.078 -11.359 1 92.94 62 ALA A C 1
ATOM 473 O O . ALA A 1 62 ? 25.609 -16.109 -11.656 1 92.94 62 ALA A O 1
ATOM 474 N N . GLN A 1 63 ? 23.719 -15.039 -11.125 1 93.81 63 GLN A N 1
ATOM 475 C CA . GLN A 1 63 ? 22.906 -16.234 -11.305 1 93.81 63 GLN A CA 1
ATOM 476 C C . GLN A 1 63 ? 22.984 -16.766 -12.734 1 93.81 63 GLN A C 1
ATOM 478 O O . GLN A 1 63 ? 23.172 -17.953 -12.953 1 93.81 63 GLN A O 1
ATOM 483 N N . ALA A 1 64 ? 22.828 -15.867 -13.656 1 91.94 64 ALA A N 1
ATOM 484 C CA . ALA A 1 64 ? 22.875 -16.25 -15.062 1 91.94 64 ALA A CA 1
ATOM 485 C C . ALA A 1 64 ? 24.219 -16.891 -15.414 1 91.94 64 ALA A C 1
ATOM 487 O O . ALA A 1 64 ? 24.266 -17.906 -16.109 1 91.94 64 ALA A O 1
ATOM 488 N N . ALA A 1 65 ? 25.281 -16.312 -14.938 1 90.19 65 ALA A N 1
ATOM 489 C CA . ALA A 1 65 ? 26.609 -16.859 -15.188 1 90.19 65 ALA A CA 1
ATOM 490 C C . ALA A 1 65 ? 26.766 -18.234 -14.547 1 90.19 65 ALA A C 1
ATOM 492 O O . ALA A 1 65 ? 27.297 -19.156 -15.172 1 90.19 65 ALA A O 1
ATOM 493 N N . ALA A 1 66 ? 26.281 -18.375 -13.359 1 90.69 66 ALA A N 1
ATOM 494 C CA . ALA A 1 66 ? 26.422 -19.641 -12.625 1 90.69 66 ALA A CA 1
ATOM 495 C C . ALA A 1 66 ? 25.594 -20.734 -13.289 1 90.69 66 ALA A C 1
ATOM 497 O O . ALA A 1 66 ? 26.078 -21.859 -13.438 1 90.69 66 ALA A O 1
ATOM 498 N N . VAL A 1 67 ? 24.422 -20.422 -13.688 1 89.94 67 VAL A N 1
ATOM 499 C CA . VAL A 1 67 ? 23.531 -21.375 -14.312 1 89.94 67 VAL A CA 1
ATOM 500 C C . VAL A 1 67 ? 24.109 -21.844 -15.648 1 89.94 67 VAL A C 1
ATOM 502 O O . VAL A 1 67 ? 23.969 -23 -16.031 1 89.94 67 VAL A O 1
ATOM 505 N N . SER A 1 68 ? 24.781 -20.953 -16.359 1 85.94 68 SER A N 1
ATOM 506 C CA . SER A 1 68 ? 25.344 -21.281 -17.656 1 85.94 68 SER A CA 1
ATOM 507 C C . SER A 1 68 ? 26.766 -21.844 -17.531 1 85.94 68 SER A C 1
ATOM 509 O O . SER A 1 68 ? 27.438 -22.062 -18.531 1 85.94 68 SER A O 1
ATOM 511 N N . GLY A 1 69 ? 27.203 -21.984 -16.328 1 84.75 69 GLY A N 1
ATOM 512 C CA . GLY A 1 69 ? 28.531 -22.531 -16.094 1 84.75 69 GLY A CA 1
ATOM 513 C C . GLY A 1 69 ? 29.656 -21.578 -16.438 1 84.75 69 GLY A C 1
ATOM 514 O O . GLY A 1 69 ? 30.766 -22 -16.719 1 84.75 69 GLY A O 1
ATOM 515 N N . GLN A 1 70 ? 29.312 -20.359 -16.453 1 84 70 GLN A N 1
ATOM 516 C CA . GLN A 1 70 ? 30.328 -19.344 -16.75 1 84 70 GLN A CA 1
ATOM 517 C C . GLN A 1 70 ? 30.984 -18.828 -15.477 1 84 70 GLN A C 1
ATOM 519 O O . GLN A 1 70 ? 30.5 -19.094 -14.375 1 84 70 GLN A O 1
ATOM 524 N N . GLN A 1 71 ? 32.094 -18.125 -15.672 1 80.81 71 GLN A N 1
ATOM 525 C CA . GLN A 1 71 ? 32.75 -17.5 -14.531 1 80.81 71 GLN A CA 1
ATOM 526 C C . GLN A 1 71 ? 31.875 -16.438 -13.898 1 80.81 71 GLN A C 1
ATOM 528 O O . GLN A 1 71 ? 31.25 -15.633 -14.602 1 80.81 71 GLN A O 1
ATOM 533 N N . LEU A 1 72 ? 31.891 -16.438 -12.648 1 78.44 72 LEU A N 1
ATOM 534 C CA . LEU A 1 72 ? 31.047 -15.516 -11.891 1 78.44 72 LEU A CA 1
ATOM 535 C C . LEU A 1 72 ? 31.656 -14.117 -11.891 1 78.44 72 LEU A C 1
ATOM 537 O O . LEU A 1 72 ? 32.812 -13.938 -11.547 1 78.44 72 LEU A O 1
ATOM 541 N N . PRO A 1 73 ? 30.922 -13.125 -12.359 1 81.56 73 PRO A N 1
ATOM 542 C CA . PRO A 1 73 ? 31.375 -11.75 -12.203 1 81.56 73 PRO A CA 1
ATOM 543 C C . PRO A 1 73 ? 31.281 -11.242 -10.766 1 81.56 73 PRO A C 1
ATOM 545 O O . PRO A 1 73 ? 30.406 -10.422 -10.453 1 81.56 73 PRO A O 1
ATOM 548 N N . ARG A 1 74 ? 32.219 -11.547 -9.945 1 86.06 74 ARG A N 1
ATOM 549 C CA . ARG A 1 74 ? 32.094 -11.281 -8.516 1 86.06 74 ARG A CA 1
ATOM 550 C C . ARG A 1 74 ? 32.406 -9.82 -8.211 1 86.06 74 ARG A C 1
ATOM 552 O O . ARG A 1 74 ? 31.953 -9.281 -7.195 1 86.06 74 ARG A O 1
ATOM 559 N N . GLU A 1 75 ? 33.125 -9.234 -9.07 1 90.44 75 GLU A N 1
ATOM 560 C CA . GLU A 1 75 ? 33.594 -7.879 -8.789 1 90.44 75 GLU A CA 1
ATOM 561 C C . GLU A 1 75 ? 32.406 -6.91 -8.703 1 90.44 75 GLU A C 1
ATOM 563 O O . GLU A 1 75 ? 32.344 -6.102 -7.773 1 90.44 75 GLU A O 1
ATOM 568 N N . ASN A 1 76 ? 31.469 -7.031 -9.656 1 92.31 76 ASN A N 1
ATOM 569 C CA . ASN A 1 76 ? 30.297 -6.148 -9.641 1 92.31 76 ASN A CA 1
ATOM 570 C C . ASN A 1 76 ? 29.438 -6.387 -8.414 1 92.31 76 ASN A C 1
ATOM 572 O O . ASN A 1 76 ? 28.953 -5.434 -7.797 1 92.31 76 ASN A O 1
ATOM 576 N N . LEU A 1 77 ? 29.234 -7.648 -8.078 1 95.25 77 LEU A N 1
ATOM 577 C CA . LEU A 1 77 ? 28.422 -7.984 -6.906 1 95.25 77 LEU A CA 1
ATOM 578 C C . LEU A 1 77 ? 29.094 -7.504 -5.625 1 95.25 77 LEU A C 1
ATOM 580 O O . LEU A 1 77 ? 28.438 -6.914 -4.762 1 95.25 77 LEU A O 1
ATOM 584 N N . ASN A 1 78 ? 30.391 -7.684 -5.562 1 95.44 78 ASN A N 1
ATOM 585 C CA . ASN A 1 78 ? 31.141 -7.238 -4.391 1 95.44 78 ASN A CA 1
ATOM 586 C C . ASN A 1 78 ? 31.062 -5.723 -4.227 1 95.44 78 ASN A C 1
ATOM 588 O O . ASN A 1 78 ? 30.875 -5.219 -3.119 1 95.44 78 ASN A O 1
ATOM 592 N N . ARG A 1 79 ? 31.219 -5.004 -5.266 1 96.88 79 ARG A N 1
ATOM 593 C CA . ARG A 1 79 ? 31.141 -3.547 -5.227 1 96.88 79 ARG A CA 1
ATOM 594 C C . ARG A 1 79 ? 29.766 -3.076 -4.801 1 96.88 79 ARG A C 1
ATOM 596 O O . ARG A 1 79 ? 29.625 -2.164 -3.98 1 96.88 79 ARG A O 1
ATOM 603 N N . ALA A 1 80 ? 28.734 -3.652 -5.344 1 97.56 80 ALA A N 1
ATOM 604 C CA . ALA A 1 80 ? 27.359 -3.295 -4.996 1 97.56 80 ALA A CA 1
ATOM 605 C C . ALA A 1 80 ? 27.078 -3.594 -3.529 1 97.56 80 ALA A C 1
ATOM 607 O O . ALA A 1 80 ? 26.422 -2.795 -2.842 1 97.56 80 ALA A O 1
ATOM 608 N N . VAL A 1 81 ? 27.578 -4.742 -3.084 1 98.12 81 VAL A N 1
ATOM 609 C CA . VAL A 1 81 ? 27.375 -5.145 -1.695 1 98.12 81 VAL A CA 1
ATOM 610 C C . VAL A 1 81 ? 28.094 -4.168 -0.766 1 98.12 81 VAL A C 1
ATOM 612 O O . VAL A 1 81 ? 27.562 -3.795 0.283 1 98.12 81 VAL A O 1
ATOM 615 N N . GLN A 1 82 ? 29.234 -3.738 -1.136 1 98.12 82 GLN A N 1
ATOM 616 C CA . GLN A 1 82 ? 29.969 -2.773 -0.333 1 98.12 82 GLN A CA 1
ATOM 617 C C . GLN A 1 82 ? 29.234 -1.441 -0.247 1 98.12 82 GLN A C 1
ATOM 619 O O . GLN A 1 82 ? 29.141 -0.844 0.828 1 98.12 82 GLN A O 1
ATOM 624 N N . ALA A 1 83 ? 28.703 -0.987 -1.335 1 98.12 83 ALA A N 1
ATOM 625 C CA . ALA A 1 83 ? 27.953 0.266 -1.352 1 98.12 83 ALA A CA 1
ATOM 626 C C . ALA A 1 83 ? 26.703 0.162 -0.496 1 98.12 83 ALA A C 1
ATOM 628 O O . ALA A 1 83 ? 26.375 1.083 0.259 1 98.12 83 ALA A O 1
ATOM 629 N N . ALA A 1 84 ? 25.969 -0.942 -0.628 1 98.69 84 ALA A N 1
ATOM 630 C CA . ALA A 1 84 ? 24.781 -1.157 0.179 1 98.69 84 ALA A CA 1
ATOM 631 C C . ALA A 1 84 ? 25.125 -1.259 1.661 1 98.69 84 ALA A C 1
ATOM 633 O O . ALA A 1 84 ? 24.375 -0.781 2.516 1 98.69 84 ALA A O 1
ATOM 634 N N . SER A 1 85 ? 26.266 -1.861 1.938 1 98.75 85 SER A N 1
ATOM 635 C CA . SER A 1 85 ? 26.719 -1.963 3.32 1 98.75 85 SER A CA 1
ATOM 636 C C . SER A 1 85 ? 27 -0.586 3.91 1 98.75 85 SER A C 1
ATOM 638 O O . SER A 1 85 ? 26.688 -0.323 5.07 1 98.75 85 SER A O 1
ATOM 640 N N . ALA A 1 86 ? 27.609 0.254 3.182 1 98.69 86 ALA A N 1
ATOM 641 C CA . ALA A 1 86 ? 27.891 1.614 3.639 1 98.69 86 ALA A CA 1
ATOM 642 C C . ALA A 1 86 ? 26.594 2.373 3.91 1 98.69 86 ALA A C 1
ATOM 644 O O . ALA A 1 86 ? 26.484 3.111 4.895 1 98.69 86 ALA A O 1
ATOM 645 N N . THR A 1 87 ? 25.656 2.178 3.025 1 98.75 87 THR A N 1
ATOM 646 C CA . THR A 1 87 ? 24.359 2.816 3.211 1 98.75 87 THR A CA 1
ATOM 647 C C . THR A 1 87 ? 23.672 2.275 4.457 1 98.75 87 THR A C 1
ATOM 649 O O . THR A 1 87 ? 23.109 3.043 5.25 1 98.75 87 THR A O 1
ATOM 652 N N . ASN A 1 88 ? 23.703 0.924 4.648 1 98.81 88 ASN A N 1
ATOM 653 C CA . ASN A 1 88 ? 23.078 0.328 5.828 1 98.81 88 ASN A CA 1
ATOM 654 C C . ASN A 1 88 ? 23.781 0.786 7.109 1 98.81 88 ASN A C 1
ATOM 656 O O . ASN A 1 88 ? 23.125 0.922 8.156 1 98.81 88 ASN A O 1
ATOM 660 N N . ALA A 1 89 ? 25.062 1.037 7.09 1 98.5 89 ALA A N 1
ATOM 661 C CA . ALA A 1 89 ? 25.781 1.529 8.258 1 98.5 89 ALA A CA 1
ATOM 662 C C . ALA A 1 89 ? 25.281 2.902 8.68 1 98.5 89 ALA A C 1
ATOM 664 O O . ALA A 1 89 ? 25.234 3.213 9.875 1 98.5 89 ALA A O 1
ATOM 665 N N . ARG A 1 90 ? 24.844 3.662 7.707 1 98.56 90 ARG A N 1
ATOM 666 C CA . ARG A 1 90 ? 24.391 5.023 7.988 1 98.56 90 ARG A CA 1
ATOM 667 C C . ARG A 1 90 ? 22.906 5.051 8.344 1 98.56 90 ARG A C 1
ATOM 669 O O . ARG A 1 90 ? 22.484 5.797 9.227 1 98.56 90 ARG A O 1
ATOM 676 N N . LEU A 1 91 ? 22.156 4.219 7.629 1 98.81 91 LEU A N 1
ATOM 677 C CA . LEU A 1 91 ? 20.719 4.387 7.676 1 98.81 91 LEU A CA 1
ATOM 678 C C . LEU A 1 91 ? 20.047 3.184 8.336 1 98.81 91 LEU A C 1
ATOM 680 O O . LEU A 1 91 ? 18.859 3.225 8.656 1 98.81 91 LEU A O 1
ATOM 684 N N . GLY A 1 92 ? 20.797 2.08 8.578 1 98.69 92 GLY A N 1
ATOM 685 C CA . GLY A 1 92 ? 20.219 0.816 9.008 1 98.69 92 GLY A CA 1
ATOM 686 C C . GLY A 1 92 ? 19.5 0.913 10.344 1 98.69 92 GLY A C 1
ATOM 687 O O . GLY A 1 92 ? 18.469 0.284 10.539 1 98.69 92 GLY A O 1
ATOM 688 N N . ALA A 1 93 ? 20.016 1.664 11.281 1 98.19 93 ALA A N 1
ATOM 689 C CA . ALA A 1 93 ? 19.391 1.813 12.594 1 98.19 93 ALA A CA 1
ATOM 690 C C . ALA A 1 93 ? 18.062 2.555 12.484 1 98.19 93 ALA A C 1
ATOM 692 O O . ALA A 1 93 ? 17.062 2.143 13.078 1 98.19 93 ALA A O 1
ATOM 693 N N . SER A 1 94 ? 18.031 3.645 11.711 1 97.94 94 SER A N 1
ATOM 694 C CA . SER A 1 94 ? 16.828 4.445 11.547 1 97.94 94 SER A CA 1
ATOM 695 C C . SER A 1 94 ? 15.742 3.666 10.812 1 97.94 94 SER A C 1
ATOM 697 O O . SER A 1 94 ? 14.562 3.789 11.133 1 97.94 94 SER A O 1
ATOM 699 N N . LEU A 1 95 ? 16.156 2.82 9.906 1 98.38 95 LEU A N 1
ATOM 700 C CA . LEU A 1 95 ? 15.195 2.104 9.07 1 98.38 95 LEU A CA 1
ATOM 701 C C . LEU A 1 95 ? 14.984 0.681 9.578 1 98.38 95 LEU A C 1
ATOM 703 O O . LEU A 1 95 ? 14.18 -0.069 9.023 1 98.38 95 LEU A O 1
ATOM 707 N N . ARG A 1 96 ? 15.703 0.289 10.586 1 97.44 96 ARG A N 1
ATOM 708 C CA . ARG A 1 96 ? 15.578 -1.022 11.211 1 97.44 96 ARG A CA 1
ATOM 709 C C . ARG A 1 96 ? 15.852 -2.139 10.211 1 97.44 96 ARG A C 1
ATOM 711 O O . ARG A 1 96 ? 15.078 -3.098 10.117 1 97.44 96 ARG A O 1
ATOM 718 N N . THR A 1 97 ? 16.875 -2.012 9.438 1 98.56 97 THR A N 1
ATOM 719 C CA . THR A 1 97 ? 17.172 -2.957 8.367 1 98.56 97 THR A CA 1
ATOM 720 C C . THR A 1 97 ? 18.406 -3.793 8.711 1 98.56 97 THR A C 1
ATOM 722 O O . THR A 1 97 ? 18.797 -4.676 7.941 1 98.56 97 THR A O 1
ATOM 725 N N . GLU A 1 98 ? 19.031 -3.621 9.766 1 98.5 98 GLU A N 1
ATOM 726 C CA . GLU A 1 98 ? 20.328 -4.195 10.086 1 98.5 98 GLU A CA 1
ATOM 727 C C . GLU A 1 98 ? 20.281 -5.719 10.031 1 98.5 98 GLU A C 1
ATOM 729 O O . GLU A 1 98 ? 21.141 -6.348 9.391 1 98.5 98 GLU A O 1
ATOM 734 N N . GLU A 1 99 ? 19.312 -6.281 10.648 1 97.94 99 GLU A N 1
ATOM 735 C CA . GLU A 1 99 ? 19.219 -7.738 10.703 1 97.94 99 GLU A CA 1
ATOM 736 C C . GLU A 1 99 ? 18.984 -8.328 9.32 1 97.94 99 GLU A C 1
ATOM 738 O O . GLU A 1 99 ? 19.625 -9.312 8.938 1 97.94 99 GLU A O 1
ATOM 743 N N . ARG A 1 100 ? 18.047 -7.754 8.617 1 98 100 ARG A N 1
ATOM 744 C CA . ARG A 1 100 ? 17.719 -8.273 7.293 1 98 100 ARG A CA 1
ATOM 745 C C . ARG A 1 100 ? 18.906 -8.117 6.336 1 98 100 ARG A C 1
ATOM 747 O O . ARG A 1 100 ? 19.141 -8.984 5.496 1 98 100 ARG A O 1
ATOM 754 N N . TRP A 1 101 ? 19.594 -7.023 6.434 1 98.69 101 TRP A N 1
ATOM 755 C CA . TRP A 1 101 ? 20.766 -6.844 5.582 1 98.69 101 TRP A CA 1
ATOM 756 C C . TRP A 1 101 ? 21.844 -7.867 5.922 1 98.69 101 TRP A C 1
ATOM 758 O O . TRP A 1 101 ? 22.484 -8.43 5.027 1 98.69 101 TRP A O 1
ATOM 768 N N . ALA A 1 102 ? 22.062 -8.109 7.168 1 98.38 102 ALA A N 1
ATOM 769 C CA . ALA A 1 102 ? 23.047 -9.109 7.582 1 98.38 102 ALA A CA 1
ATOM 770 C C . ALA A 1 102 ? 22.703 -10.477 7.004 1 98.38 102 ALA A C 1
ATOM 772 O O . ALA A 1 102 ? 23.609 -11.211 6.566 1 98.38 102 ALA A O 1
ATOM 773 N N . GLU A 1 103 ? 21.469 -10.797 7.008 1 98.25 103 GLU A N 1
ATOM 774 C CA . GLU A 1 103 ? 21.031 -12.07 6.453 1 98.25 103 GLU A CA 1
ATOM 775 C C . GLU A 1 103 ? 21.312 -12.141 4.953 1 98.25 103 GLU A C 1
ATOM 777 O O . GLU A 1 103 ? 21.812 -13.156 4.457 1 98.25 103 GLU A O 1
ATOM 782 N N . VAL A 1 104 ? 20.906 -11.086 4.25 1 98.56 104 VAL A N 1
ATOM 783 C CA . VAL A 1 104 ? 21.125 -11.047 2.809 1 98.56 104 VAL A CA 1
ATOM 784 C C . VAL A 1 104 ? 22.625 -11.172 2.514 1 98.56 104 VAL A C 1
ATOM 786 O O . VAL A 1 104 ? 23.016 -11.961 1.654 1 98.56 104 VAL A O 1
ATOM 789 N N . ARG A 1 105 ? 23.453 -10.484 3.207 1 97.5 105 ARG A N 1
ATOM 790 C CA . ARG A 1 105 ? 24.891 -10.5 2.998 1 97.5 105 ARG A CA 1
ATOM 791 C C . ARG A 1 105 ? 25.469 -11.891 3.26 1 97.5 105 ARG A C 1
ATOM 793 O O . ARG A 1 105 ? 26.297 -12.383 2.492 1 97.5 105 ARG A O 1
ATOM 800 N N . ALA A 1 106 ? 25.047 -12.516 4.293 1 96.94 106 ALA A N 1
ATOM 801 C CA . ALA A 1 106 ? 25.531 -13.859 4.629 1 96.94 106 ALA A CA 1
ATOM 802 C C . ALA A 1 106 ? 25.172 -14.859 3.531 1 96.94 106 ALA A C 1
ATOM 804 O O . ALA A 1 106 ? 25.984 -15.719 3.178 1 96.94 106 ALA A O 1
ATOM 805 N N . LYS A 1 107 ? 24 -14.711 3.029 1 96.56 107 LYS A N 1
ATOM 806 C CA . LYS A 1 107 ? 23.562 -15.633 1.988 1 96.56 107 LYS A CA 1
ATOM 807 C C . LYS A 1 107 ? 24.297 -15.375 0.679 1 96.56 107 LYS A C 1
ATOM 809 O O . LYS A 1 107 ? 24.562 -16.312 -0.083 1 96.56 107 LYS A O 1
ATOM 814 N N . ILE A 1 108 ? 24.594 -14.148 0.409 1 95.88 108 ILE A N 1
ATOM 815 C CA . ILE A 1 108 ? 25.391 -13.828 -0.773 1 95.88 108 ILE A CA 1
ATOM 816 C C . ILE A 1 108 ? 26.781 -14.453 -0.645 1 95.88 108 ILE A C 1
ATOM 818 O O . ILE A 1 108 ? 27.297 -15.047 -1.597 1 95.88 108 ILE A O 1
ATOM 822 N N . GLU A 1 109 ? 27.375 -14.406 0.468 1 92.81 109 GLU A N 1
ATOM 823 C CA . GLU A 1 109 ? 28.719 -14.961 0.704 1 92.81 109 GLU A CA 1
ATOM 824 C C . GLU A 1 109 ? 28.703 -16.484 0.573 1 92.81 109 GLU A C 1
ATOM 826 O O . GLU A 1 109 ? 29.688 -17.078 0.103 1 92.81 109 GLU A O 1
ATOM 831 N N . ALA A 1 110 ? 27.625 -17.031 0.887 1 91.25 110 ALA A N 1
ATOM 832 C CA . ALA A 1 110 ? 27.516 -18.484 0.856 1 91.25 110 ALA A CA 1
ATOM 833 C C . ALA A 1 110 ? 27.359 -19 -0.574 1 91.25 110 ALA A C 1
ATOM 835 O O . ALA A 1 110 ? 27.531 -20.188 -0.84 1 91.25 110 ALA A O 1
ATOM 836 N N . LEU A 1 111 ? 26.984 -18.094 -1.513 1 90.38 111 LEU A N 1
ATOM 837 C CA . LEU A 1 111 ? 26.797 -18.5 -2.902 1 90.38 111 LEU A CA 1
ATOM 838 C C . LEU A 1 111 ? 28.125 -18.906 -3.529 1 90.38 111 LEU A C 1
ATOM 840 O O . LEU A 1 111 ? 28.156 -19.641 -4.52 1 90.38 111 LEU A O 1
ATOM 844 N N . THR A 1 112 ? 29.234 -18.469 -3.125 1 73.12 112 THR A N 1
ATOM 845 C CA . THR A 1 112 ? 30.562 -18.719 -3.676 1 73.12 112 THR A CA 1
ATOM 846 C C . THR A 1 112 ? 30.906 -20.203 -3.574 1 73.12 112 THR A C 1
ATOM 848 O O . THR A 1 112 ? 31.703 -20.719 -4.363 1 73.12 112 THR A O 1
ATOM 851 N N . ASP A 1 113 ? 30.188 -20.859 -2.943 1 67.06 113 ASP A N 1
ATOM 852 C CA . ASP A 1 113 ? 30.516 -22.25 -2.668 1 67.06 113 ASP A CA 1
ATOM 853 C C . ASP A 1 113 ? 29.688 -23.203 -3.521 1 67.06 113 ASP A C 1
ATOM 855 O O . ASP A 1 113 ? 29.828 -24.422 -3.426 1 67.06 113 ASP A O 1
ATOM 859 N N . LEU A 1 114 ? 28.891 -22.672 -4.445 1 63.78 114 LEU A N 1
ATOM 860 C CA . LEU A 1 114 ? 27.922 -23.531 -5.117 1 63.78 114 LEU A CA 1
ATOM 861 C C . LEU A 1 114 ? 28.5 -24.094 -6.41 1 63.78 114 LEU A C 1
ATOM 863 O O . LEU A 1 114 ? 27.766 -24.719 -7.195 1 63.78 114 LEU A O 1
ATOM 867 N N . ARG A 1 115 ? 29.781 -24.031 -6.703 1 59.97 115 ARG A N 1
ATOM 868 C CA . ARG A 1 115 ? 30.422 -24.453 -7.945 1 59.97 115 ARG A CA 1
ATOM 869 C C . ARG A 1 115 ? 30.078 -25.906 -8.266 1 59.97 115 ARG A C 1
ATOM 871 O O . ARG A 1 115 ? 30.078 -26.312 -9.43 1 59.97 115 ARG A O 1
ATOM 878 N N . SER A 1 116 ? 29.562 -26.562 -7.324 1 65.56 116 SER A N 1
ATOM 879 C CA . SER A 1 116 ? 29.422 -27.984 -7.605 1 65.56 116 SER A CA 1
ATOM 880 C C . SER A 1 116 ? 27.953 -28.375 -7.762 1 65.56 116 SER A C 1
ATOM 882 O O . SER A 1 116 ? 27.641 -29.531 -8.07 1 65.56 116 SER A O 1
ATOM 884 N N . LEU A 1 117 ? 27.172 -27.297 -7.945 1 72.5 117 LEU A N 1
ATOM 885 C CA . LEU A 1 117 ? 25.766 -27.672 -7.988 1 72.5 117 LEU A CA 1
ATOM 886 C C . LEU A 1 117 ? 25.25 -27.719 -9.422 1 72.5 117 LEU A C 1
ATOM 888 O O . LEU A 1 117 ? 25.828 -27.094 -10.312 1 72.5 117 LEU A O 1
ATOM 892 N N . GLY A 1 118 ? 24.453 -28.641 -9.758 1 85.69 118 GLY A N 1
ATOM 893 C CA . GLY A 1 118 ? 23.75 -28.641 -11.031 1 85.69 118 GLY A CA 1
ATOM 894 C C . GLY A 1 118 ? 23.031 -27.328 -11.312 1 85.69 118 GLY A C 1
ATOM 895 O O . GLY A 1 118 ? 22.859 -26.5 -10.422 1 85.69 118 GLY A O 1
ATOM 896 N N . ALA A 1 119 ? 22.75 -27.062 -12.531 1 87.38 119 ALA A N 1
ATOM 897 C CA . ALA A 1 119 ? 22.156 -25.828 -13 1 87.38 119 ALA A CA 1
ATOM 898 C C . ALA A 1 119 ? 20.875 -25.516 -12.227 1 87.38 119 ALA A C 1
ATOM 900 O O . ALA A 1 119 ? 20.641 -24.375 -11.836 1 87.38 119 ALA A O 1
ATOM 901 N N . GLN A 1 120 ? 20.094 -26.531 -11.953 1 88.06 120 GLN A N 1
ATOM 902 C CA . GLN A 1 120 ? 18.828 -26.344 -11.25 1 88.06 120 GLN A CA 1
ATOM 903 C C . GLN A 1 120 ? 19.062 -25.953 -9.797 1 88.06 120 GLN A C 1
ATOM 905 O O . GLN A 1 120 ? 18.391 -25.062 -9.266 1 88.06 120 GLN A O 1
ATOM 910 N N . ASP A 1 121 ? 19.922 -26.609 -9.219 1 89.81 121 ASP A N 1
ATOM 911 C CA . ASP A 1 121 ? 20.234 -26.312 -7.82 1 89.81 121 ASP A CA 1
ATOM 912 C C . ASP A 1 121 ? 20.844 -24.922 -7.684 1 89.81 121 ASP A C 1
ATOM 914 O O . ASP A 1 121 ? 20.578 -24.203 -6.715 1 89.81 121 ASP A O 1
ATOM 918 N N . THR A 1 122 ? 21.75 -24.594 -8.594 1 92 122 THR A N 1
ATOM 919 C CA . THR A 1 122 ? 22.312 -23.25 -8.633 1 92 122 THR A CA 1
ATOM 920 C C . THR A 1 122 ? 21.219 -22.203 -8.773 1 92 122 THR A C 1
ATOM 922 O O . THR A 1 122 ? 21.188 -21.219 -8.039 1 92 122 THR A O 1
ATOM 925 N N . TYR A 1 123 ? 20.297 -22.422 -9.656 1 93.06 123 TYR A N 1
ATOM 926 C CA . TYR A 1 123 ? 19.141 -21.562 -9.867 1 93.06 123 TYR A CA 1
ATOM 927 C C . TYR A 1 123 ? 18.359 -21.375 -8.57 1 93.06 123 TYR A C 1
ATOM 929 O O . TYR A 1 123 ? 18.016 -20.25 -8.203 1 93.06 123 TYR A O 1
ATOM 937 N N . ASN A 1 124 ? 18.141 -22.453 -7.887 1 92.31 124 ASN A N 1
ATOM 938 C CA . ASN A 1 124 ? 17.344 -22.391 -6.656 1 92.31 124 ASN A CA 1
ATOM 939 C C . ASN A 1 124 ? 18.062 -21.594 -5.57 1 92.31 124 ASN A C 1
ATOM 941 O O . ASN A 1 124 ? 17.438 -20.828 -4.84 1 92.31 124 ASN A O 1
ATOM 945 N N . ALA A 1 125 ? 19.297 -21.766 -5.445 1 93.38 125 ALA A N 1
ATOM 946 C CA . ALA A 1 125 ? 20.078 -21.078 -4.418 1 93.38 125 ALA A CA 1
ATOM 947 C C . ALA A 1 125 ? 20.078 -19.562 -4.648 1 93.38 125 ALA A C 1
ATOM 949 O O . ALA A 1 125 ? 19.844 -18.781 -3.719 1 93.38 125 ALA A O 1
ATOM 950 N N . TYR A 1 126 ? 20.312 -19.125 -5.852 1 94.94 126 TYR A N 1
ATOM 951 C CA . TYR A 1 126 ? 20.312 -17.703 -6.172 1 94.94 126 TYR A CA 1
ATOM 952 C C . TYR A 1 126 ? 18.922 -17.094 -6.027 1 94.94 126 TYR A C 1
ATOM 954 O O . TYR A 1 126 ? 18.781 -15.953 -5.59 1 94.94 126 TYR A O 1
ATOM 962 N N . THR A 1 127 ? 17.922 -17.844 -6.418 1 95.38 127 THR A N 1
ATOM 963 C CA . THR A 1 127 ? 16.547 -17.375 -6.293 1 95.38 127 THR A CA 1
ATOM 964 C C . THR A 1 127 ? 16.188 -17.109 -4.832 1 95.38 127 THR A C 1
ATOM 966 O O . THR A 1 127 ? 15.523 -16.125 -4.516 1 95.38 127 THR A O 1
ATOM 969 N N . GLU A 1 128 ? 16.672 -17.969 -3.992 1 95.69 128 GLU A N 1
ATOM 970 C CA . GLU A 1 128 ? 16.438 -17.766 -2.564 1 95.69 128 GLU A CA 1
ATOM 971 C C . GLU A 1 128 ? 17.062 -16.453 -2.084 1 95.69 128 GLU A C 1
ATOM 973 O O . GLU A 1 128 ? 16.438 -15.719 -1.314 1 95.69 128 GLU A O 1
ATOM 978 N N . VAL A 1 129 ? 18.219 -16.156 -2.479 1 97.5 129 VAL A N 1
ATOM 979 C CA . VAL A 1 129 ? 18.891 -14.93 -2.08 1 97.5 129 VAL A CA 1
ATOM 980 C C . VAL A 1 129 ? 18.156 -13.719 -2.652 1 97.5 129 VAL A C 1
ATOM 982 O O . VAL A 1 129 ? 18 -12.703 -1.975 1 97.5 129 VAL A O 1
ATOM 985 N N . THR A 1 130 ? 17.719 -13.836 -3.895 1 97.94 130 THR A N 1
ATOM 986 C CA . THR A 1 130 ? 16.953 -12.758 -4.516 1 97.94 130 THR A CA 1
ATOM 987 C C . THR A 1 130 ? 15.672 -12.484 -3.742 1 97.94 130 THR A C 1
ATOM 989 O O . THR A 1 130 ? 15.289 -11.336 -3.545 1 97.94 130 THR A O 1
ATOM 992 N N . ASP A 1 131 ? 15.07 -13.555 -3.285 1 96.56 131 ASP A N 1
ATOM 993 C CA . ASP A 1 131 ? 13.852 -13.406 -2.486 1 96.56 131 ASP A CA 1
ATOM 994 C C . ASP A 1 131 ? 14.141 -12.656 -1.186 1 96.56 131 ASP A C 1
ATOM 996 O O . ASP A 1 131 ? 13.352 -11.812 -0.76 1 96.56 131 ASP A O 1
ATOM 1000 N N . LEU A 1 132 ? 15.227 -12.953 -0.567 1 97.81 132 LEU A N 1
ATOM 1001 C CA . LEU A 1 132 ? 15.625 -12.266 0.661 1 97.81 132 LEU A CA 1
ATOM 1002 C C . LEU A 1 132 ? 15.922 -10.797 0.392 1 97.81 132 LEU A C 1
ATOM 1004 O O . LEU A 1 132 ? 15.586 -9.93 1.205 1 97.81 132 LEU A O 1
ATOM 1008 N N . LEU A 1 133 ? 16.531 -10.523 -0.71 1 98.69 133 LEU A N 1
ATOM 1009 C CA . LEU A 1 133 ? 16.812 -9.148 -1.087 1 98.69 133 LEU A CA 1
ATOM 1010 C C . LEU A 1 133 ? 15.531 -8.359 -1.308 1 98.69 133 LEU A C 1
ATOM 1012 O O . LEU A 1 133 ? 15.414 -7.219 -0.863 1 98.69 133 LEU A O 1
ATOM 1016 N N . LEU A 1 134 ? 14.57 -8.953 -1.97 1 98.38 134 LEU A N 1
ATOM 1017 C CA . LEU A 1 134 ? 13.289 -8.289 -2.213 1 98.38 134 LEU A CA 1
ATOM 1018 C C . LEU A 1 134 ? 12.531 -8.086 -0.909 1 98.38 134 LEU A C 1
ATOM 1020 O O . LEU A 1 134 ? 11.812 -7.09 -0.753 1 98.38 134 LEU A O 1
ATOM 1024 N N . ALA A 1 135 ? 12.727 -9 0.011 1 96.94 135 ALA A N 1
ATOM 1025 C CA . ALA A 1 135 ? 12.148 -8.812 1.338 1 96.94 135 ALA A CA 1
ATOM 1026 C C . ALA A 1 135 ? 12.789 -7.621 2.049 1 96.94 135 ALA A C 1
ATOM 1028 O O . ALA A 1 135 ? 12.117 -6.891 2.783 1 96.94 135 ALA A O 1
ATOM 1029 N N . LEU A 1 136 ? 14.055 -7.441 1.857 1 98.69 136 LEU A N 1
ATOM 1030 C CA . LEU A 1 136 ? 14.734 -6.273 2.402 1 98.69 136 LEU A CA 1
ATOM 1031 C C . LEU A 1 136 ? 14.211 -4.992 1.754 1 98.69 136 LEU A C 1
ATOM 1033 O O . LEU A 1 136 ? 14.016 -3.982 2.434 1 98.69 136 LEU A O 1
ATOM 1037 N N . VAL A 1 137 ? 13.969 -5.027 0.461 1 98.69 137 VAL A N 1
ATOM 1038 C CA . VAL A 1 137 ? 13.391 -3.887 -0.245 1 98.69 137 VAL A CA 1
ATOM 1039 C C . VAL A 1 137 ? 12.047 -3.523 0.376 1 98.69 137 VAL A C 1
ATOM 1041 O O . VAL A 1 137 ? 11.773 -2.35 0.641 1 98.69 137 VAL A O 1
ATOM 1044 N N . GLU A 1 138 ? 11.281 -4.5 0.664 1 97.12 138 GLU A N 1
ATOM 1045 C CA . GLU A 1 138 ? 9.984 -4.281 1.292 1 97.12 138 GLU A CA 1
ATOM 1046 C C . GLU A 1 138 ? 10.141 -3.689 2.689 1 97.12 138 GLU A C 1
ATOM 1048 O O . GLU A 1 138 ? 9.375 -2.805 3.084 1 97.12 138 GLU A O 1
ATOM 1053 N N . LYS A 1 139 ? 11.078 -4.168 3.418 1 97.12 139 LYS A N 1
ATOM 1054 C CA . LYS A 1 139 ? 11.344 -3.631 4.75 1 97.12 139 LYS A CA 1
ATOM 1055 C C . LYS A 1 139 ? 11.719 -2.152 4.684 1 97.12 139 LYS A C 1
ATOM 1057 O O . LYS A 1 139 ? 11.242 -1.351 5.492 1 97.12 139 LYS A O 1
ATOM 1062 N N . VAL A 1 140 ? 12.516 -1.785 3.738 1 98.62 140 VAL A N 1
ATOM 1063 C CA . VAL A 1 140 ? 12.906 -0.391 3.561 1 98.62 140 VAL A CA 1
ATOM 1064 C C . VAL A 1 140 ? 11.68 0.454 3.227 1 98.62 140 VAL A C 1
ATOM 1066 O O . VAL A 1 140 ? 11.492 1.536 3.787 1 98.62 140 VAL A O 1
ATOM 1069 N N . ARG A 1 141 ? 10.828 -0.019 2.346 1 97.88 141 ARG A N 1
ATOM 1070 C CA . ARG A 1 141 ? 9.617 0.7 1.963 1 97.88 141 ARG A CA 1
ATOM 1071 C C . ARG A 1 141 ? 8.711 0.927 3.168 1 97.88 141 ARG A C 1
ATOM 1073 O O . ARG A 1 141 ? 8.172 2.02 3.346 1 97.88 141 ARG A O 1
ATOM 1080 N N . THR A 1 142 ? 8.68 -0.071 4.008 1 95.56 142 THR A N 1
ATOM 1081 C CA . THR A 1 142 ? 7.797 -0.02 5.164 1 95.56 142 THR A CA 1
ATOM 1082 C C . THR A 1 142 ? 8.359 0.901 6.242 1 95.56 142 THR A C 1
ATOM 1084 O O . THR A 1 142 ? 7.66 1.78 6.746 1 95.56 142 THR A O 1
ATOM 1087 N N . SER A 1 143 ? 9.625 0.773 6.492 1 96.81 143 SER A N 1
ATOM 1088 C CA . SER A 1 143 ? 10.234 1.524 7.578 1 96.81 143 SER A CA 1
ATOM 1089 C C . SER A 1 143 ? 10.453 2.984 7.191 1 96.81 143 SER A C 1
ATOM 1091 O O . SER A 1 143 ? 10.57 3.852 8.062 1 96.81 143 SER A O 1
ATOM 1093 N N . SER A 1 144 ? 10.461 3.277 5.887 1 98.19 144 SER A N 1
ATOM 1094 C CA . SER A 1 144 ? 10.672 4.645 5.422 1 98.19 144 SER A CA 1
ATOM 1095 C C . SER A 1 144 ? 9.344 5.367 5.207 1 98.19 144 SER A C 1
ATOM 1097 O O . SER A 1 144 ? 9.328 6.539 4.824 1 98.19 144 SER A O 1
ATOM 1099 N N . ASN A 1 145 ? 8.273 4.738 5.387 1 95.88 145 ASN A N 1
ATOM 1100 C CA . ASN A 1 145 ? 6.922 5.27 5.238 1 95.88 145 ASN A CA 1
ATOM 1101 C C . ASN A 1 145 ? 6.535 5.41 3.768 1 95.88 145 ASN A C 1
ATOM 1103 O O . ASN A 1 145 ? 5.445 5.895 3.451 1 95.88 145 ASN A O 1
ATOM 1107 N N . LEU A 1 146 ? 7.367 4.941 2.867 1 97.62 146 LEU A N 1
ATOM 1108 C CA . LEU A 1 146 ? 7.062 5.09 1.448 1 97.62 146 LEU A CA 1
ATOM 1109 C C . LEU A 1 146 ? 5.758 4.387 1.095 1 97.62 146 LEU A C 1
ATOM 1111 O O . LEU A 1 146 ? 4.965 4.898 0.302 1 97.62 146 LEU A O 1
ATOM 1115 N N . VAL A 1 147 ? 5.434 3.299 1.774 1 96.5 147 VAL A N 1
ATOM 1116 C CA . VAL A 1 147 ? 4.258 2.502 1.45 1 96.5 147 VAL A CA 1
ATOM 1117 C C . VAL A 1 147 ? 3.002 3.199 1.969 1 96.5 147 VAL A C 1
ATOM 1119 O O . VAL A 1 147 ? 1.886 2.861 1.566 1 96.5 147 VAL A O 1
ATOM 1122 N N . ARG A 1 148 ? 3.219 4.16 2.867 1 96.25 148 ARG A N 1
ATOM 1123 C CA . ARG A 1 148 ? 2.082 4.824 3.492 1 96.25 148 ARG A CA 1
ATOM 1124 C C . ARG A 1 148 ? 2.021 6.297 3.092 1 96.25 148 ARG A C 1
ATOM 1126 O O . ARG A 1 148 ? 1.464 7.121 3.82 1 96.25 148 ARG A O 1
ATOM 1133 N N . ASP A 1 149 ? 2.73 6.594 1.986 1 96.56 149 ASP A N 1
ATOM 1134 C CA . ASP A 1 149 ? 2.709 7.98 1.525 1 96.56 149 ASP A CA 1
ATOM 1135 C C . ASP A 1 149 ? 1.289 8.422 1.18 1 96.56 149 ASP A C 1
ATOM 1137 O O . ASP A 1 149 ? 0.629 7.809 0.339 1 96.56 149 ASP A O 1
ATOM 1141 N N . PRO A 1 150 ? 0.858 9.539 1.817 1 94 150 PRO A N 1
ATOM 1142 C CA . PRO A 1 150 ? -0.521 9.969 1.56 1 94 150 PRO A CA 1
ATOM 1143 C C . PRO A 1 150 ? -0.679 10.672 0.215 1 94 150 PRO A C 1
ATOM 1145 O O . PRO A 1 150 ? -1.802 10.867 -0.257 1 94 150 PRO A O 1
ATOM 1148 N N . ASP A 1 151 ? 0.417 11.109 -0.368 1 94.81 151 ASP A N 1
ATOM 1149 C CA . ASP A 1 151 ? 0.353 11.727 -1.688 1 94.81 151 ASP A CA 1
ATOM 1150 C C . ASP A 1 151 ? 0.281 10.672 -2.787 1 94.81 151 ASP A C 1
ATOM 1152 O O . ASP A 1 151 ? 1.158 9.812 -2.887 1 94.81 151 ASP A O 1
ATOM 1156 N N . ALA A 1 152 ? -0.692 10.812 -3.662 1 94.31 152 ALA A N 1
ATOM 1157 C CA . ALA A 1 152 ? -0.996 9.766 -4.641 1 94.31 152 ALA A CA 1
ATOM 1158 C C . ALA A 1 152 ? 0.15 9.594 -5.633 1 94.31 152 ALA A C 1
ATOM 1160 O O . ALA A 1 152 ? 0.502 8.469 -5.996 1 94.31 152 ALA A O 1
ATOM 1161 N N . ASP A 1 153 ? 0.721 10.617 -6.094 1 93.88 153 ASP A N 1
ATOM 1162 C CA . ASP A 1 153 ? 1.766 10.508 -7.109 1 93.88 153 ASP A CA 1
ATOM 1163 C C . ASP A 1 153 ? 2.98 9.758 -6.562 1 93.88 153 ASP A C 1
ATOM 1165 O O . ASP A 1 153 ? 3.428 8.773 -7.156 1 93.88 153 ASP A O 1
ATOM 1169 N N . THR A 1 154 ? 3.49 10.195 -5.348 1 95.81 154 THR A N 1
ATOM 1170 C CA . THR A 1 154 ? 4.641 9.516 -4.766 1 95.81 154 THR A CA 1
ATOM 1171 C C . THR A 1 154 ? 4.27 8.094 -4.336 1 95.81 154 THR A C 1
ATOM 1173 O O . THR A 1 154 ? 5.078 7.172 -4.453 1 95.81 154 THR A O 1
ATOM 1176 N N . PHE A 1 155 ? 3.09 7.867 -3.832 1 96.5 155 PHE A N 1
ATOM 1177 C CA . PHE A 1 155 ? 2.641 6.539 -3.426 1 96.5 155 PHE A CA 1
ATOM 1178 C C . PHE A 1 155 ? 2.678 5.57 -4.602 1 96.5 155 PHE A C 1
ATOM 1180 O O . PHE A 1 155 ? 3.283 4.5 -4.512 1 96.5 155 PHE A O 1
ATOM 1187 N N . TYR A 1 156 ? 2.043 5.953 -5.734 1 96.38 156 TYR A N 1
ATOM 1188 C CA . TYR A 1 156 ? 1.957 5.039 -6.867 1 96.38 156 TYR A CA 1
ATOM 1189 C C . TYR A 1 156 ? 3.312 4.883 -7.547 1 96.38 156 TYR A C 1
ATOM 1191 O O . TYR A 1 156 ? 3.637 3.812 -8.062 1 96.38 156 TYR A O 1
ATOM 1199 N N . LEU A 1 157 ? 4.051 5.902 -7.492 1 96 157 LEU A N 1
ATOM 1200 C CA . LEU A 1 157 ? 5.379 5.816 -8.086 1 96 157 LEU A CA 1
ATOM 1201 C C . LEU A 1 157 ? 6.277 4.887 -7.281 1 96 157 LEU A C 1
ATOM 1203 O O . LEU A 1 157 ? 7.035 4.102 -7.848 1 96 157 LEU A O 1
ATOM 1207 N N . GLN A 1 158 ? 6.242 5.055 -5.988 1 97.31 158 GLN A N 1
ATOM 1208 C CA . GLN A 1 158 ? 7.086 4.164 -5.195 1 97.31 158 GLN A CA 1
ATOM 1209 C C . GLN A 1 158 ? 6.605 2.719 -5.289 1 97.31 158 GLN A C 1
ATOM 1211 O O . GLN A 1 158 ? 7.41 1.787 -5.262 1 97.31 158 GL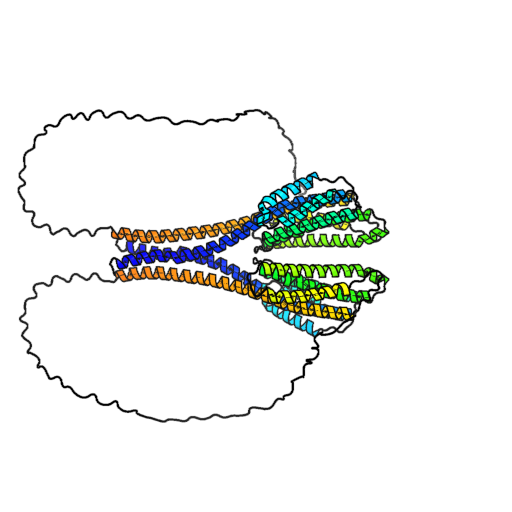N A O 1
ATOM 1216 N N . ASP A 1 159 ? 5.324 2.484 -5.387 1 97.38 159 ASP A N 1
ATOM 1217 C CA . ASP A 1 159 ? 4.805 1.136 -5.59 1 97.38 159 ASP A CA 1
ATOM 1218 C C . ASP A 1 159 ? 5.32 0.538 -6.895 1 97.38 159 ASP A C 1
ATOM 1220 O O . ASP A 1 159 ? 5.738 -0.621 -6.93 1 97.38 159 ASP A O 1
ATOM 1224 N N . ALA A 1 160 ? 5.285 1.307 -7.902 1 97 160 ALA A N 1
ATOM 1225 C CA . ALA A 1 160 ? 5.77 0.88 -9.211 1 97 160 ALA A CA 1
ATOM 1226 C C . ALA A 1 160 ? 7.285 0.69 -9.203 1 97 160 ALA A C 1
ATOM 1228 O O . ALA A 1 160 ? 7.785 -0.371 -9.578 1 97 160 ALA A O 1
ATOM 1229 N N . GLY A 1 161 ? 7.945 1.614 -8.688 1 97.12 161 GLY A N 1
ATOM 1230 C CA . GLY A 1 161 ? 9.391 1.682 -8.828 1 97.12 161 GLY A CA 1
ATOM 1231 C C . GLY A 1 161 ? 10.133 0.897 -7.766 1 97.12 161 GLY A C 1
ATOM 1232 O O . GLY A 1 161 ? 11.289 0.509 -7.965 1 97.12 161 GLY A O 1
ATOM 1233 N N . ALA A 1 162 ? 9.5 0.687 -6.648 1 97.69 162 ALA A N 1
ATOM 1234 C CA . ALA A 1 162 ? 10.219 0.051 -5.543 1 97.69 162 ALA A CA 1
ATOM 1235 C C . ALA A 1 162 ? 9.578 -1.287 -5.18 1 97.69 162 ALA A C 1
ATOM 1237 O O . ALA A 1 162 ? 10.047 -1.977 -4.27 1 97.69 162 ALA A O 1
ATOM 1238 N N . GLN A 1 163 ? 8.57 -1.706 -5.867 1 97.31 163 GLN A N 1
ATOM 1239 C CA . GLN A 1 163 ? 8.023 -3.041 -5.668 1 97.31 163 GLN A CA 1
ATOM 1240 C C . GLN A 1 163 ? 7.879 -3.783 -6.992 1 97.31 163 GLN A C 1
ATOM 1242 O O . GLN A 1 163 ? 8.531 -4.805 -7.211 1 97.31 163 GLN A O 1
ATOM 1247 N N . GLU A 1 164 ? 7.105 -3.223 -7.895 1 97.81 164 GLU A N 1
ATOM 1248 C CA . GLU A 1 164 ? 6.801 -3.934 -9.133 1 97.81 164 GLU A CA 1
ATOM 1249 C C . GLU A 1 164 ? 8.047 -4.078 -10.008 1 97.81 164 GLU A C 1
ATOM 1251 O O . GLU A 1 164 ? 8.273 -5.129 -10.609 1 97.81 164 GLU A O 1
ATOM 1256 N N . LEU A 1 165 ? 8.781 -3.043 -10.078 1 98 165 LEU A N 1
ATOM 1257 C CA . LEU A 1 165 ? 9.938 -3.068 -10.969 1 98 165 LEU A CA 1
ATOM 1258 C C . LEU A 1 165 ? 11 -4.023 -10.453 1 98 165 LEU A C 1
ATOM 1260 O O . LEU A 1 165 ? 11.484 -4.883 -11.195 1 98 165 LEU A O 1
ATOM 1264 N N . PRO A 1 166 ? 11.398 -3.971 -9.18 1 98 166 PRO A N 1
ATOM 1265 C CA . PRO A 1 166 ? 12.344 -4.969 -8.68 1 98 166 PRO A CA 1
ATOM 1266 C C . PRO A 1 166 ? 11.844 -6.398 -8.859 1 98 166 PRO A C 1
ATOM 1268 O O . PRO A 1 166 ? 12.617 -7.289 -9.227 1 98 166 PRO A O 1
ATOM 1271 N N . GLU A 1 167 ? 10.586 -6.625 -8.672 1 97.5 167 GLU A N 1
ATOM 1272 C CA . GLU A 1 167 ? 10.031 -7.961 -8.867 1 97.5 167 GLU A CA 1
ATOM 1273 C C . GLU A 1 167 ? 10.07 -8.359 -10.344 1 97.5 167 GLU A C 1
ATOM 1275 O O . GLU A 1 167 ? 10.305 -9.523 -10.672 1 97.5 167 GLU A O 1
ATOM 1280 N N . ALA A 1 168 ? 9.836 -7.414 -11.188 1 96.88 168 ALA A N 1
ATOM 1281 C CA . ALA A 1 168 ? 9.914 -7.688 -12.625 1 96.88 168 ALA A CA 1
ATOM 1282 C C . ALA A 1 168 ? 11.344 -8.023 -13.039 1 96.88 168 ALA A C 1
ATOM 1284 O O . ALA A 1 168 ? 11.562 -8.914 -13.859 1 96.88 168 ALA A O 1
ATOM 1285 N N . ILE A 1 169 ? 12.266 -7.344 -12.508 1 96.06 169 ILE A N 1
ATOM 1286 C CA . ILE A 1 169 ? 13.672 -7.609 -12.789 1 96.06 169 ILE A CA 1
ATOM 1287 C C . ILE A 1 169 ? 14.016 -9.039 -12.383 1 96.06 169 ILE A C 1
ATOM 1289 O O . ILE A 1 169 ? 14.609 -9.789 -13.164 1 96.06 169 ILE A O 1
ATOM 1293 N N . ALA A 1 170 ? 13.648 -9.383 -11.203 1 96.25 170 ALA A N 1
ATOM 1294 C CA . ALA A 1 170 ? 13.898 -10.742 -10.719 1 96.25 170 ALA A CA 1
ATOM 1295 C C . ALA A 1 170 ? 13.203 -11.773 -11.602 1 96.25 170 ALA A C 1
ATOM 1297 O O . ALA A 1 170 ? 13.812 -12.766 -12 1 96.25 170 ALA A O 1
ATOM 1298 N N . ALA A 1 171 ? 11.969 -11.477 -11.945 1 94.69 171 ALA A N 1
ATOM 1299 C CA . ALA A 1 171 ? 11.188 -12.406 -12.75 1 94.69 171 ALA A CA 1
ATOM 1300 C C . ALA A 1 171 ? 11.797 -12.57 -14.141 1 94.69 171 ALA A C 1
ATOM 1302 O O . ALA A 1 171 ? 11.828 -13.68 -14.68 1 94.69 171 ALA A O 1
ATOM 1303 N N . ALA A 1 172 ? 12.219 -11.57 -14.703 1 94.19 172 ALA A N 1
ATOM 1304 C CA . ALA A 1 172 ? 12.836 -11.625 -16.031 1 94.19 172 ALA A CA 1
ATOM 1305 C C . ALA A 1 172 ? 14.117 -12.453 -16 1 94.19 172 ALA A C 1
ATOM 1307 O O . ALA A 1 172 ? 14.336 -13.289 -16.891 1 94.19 172 ALA A O 1
ATOM 1308 N N . GLY A 1 173 ? 14.961 -12.195 -15.047 1 94.75 173 GLY A N 1
ATOM 1309 C CA . GLY A 1 173 ? 16.172 -12.984 -14.906 1 94.75 173 GLY A CA 1
ATOM 1310 C C . GLY A 1 173 ? 15.898 -14.461 -14.68 1 94.75 173 GLY A C 1
ATOM 1311 O O . GLY A 1 173 ? 16.516 -15.32 -15.312 1 94.75 173 GLY A O 1
ATOM 1312 N N . GLN A 1 174 ? 15.016 -14.734 -13.867 1 94.12 174 GLN A N 1
ATOM 1313 C CA . GLN A 1 174 ? 14.664 -16.109 -13.539 1 94.12 174 GLN A CA 1
ATOM 1314 C C . GLN A 1 174 ? 14.023 -16.812 -14.734 1 94.12 174 GLN A C 1
ATOM 1316 O O . GLN A 1 174 ? 14.266 -18 -14.969 1 94.12 174 GLN A O 1
ATOM 1321 N N . LEU A 1 175 ? 13.203 -16.078 -15.422 1 92.44 175 LEU A N 1
ATOM 1322 C CA . LEU A 1 175 ? 12.602 -16.641 -16.625 1 92.44 175 LEU A CA 1
ATOM 1323 C C . LEU A 1 175 ? 13.672 -17.016 -17.641 1 92.44 175 LEU A C 1
ATOM 1325 O O . LEU A 1 175 ? 13.633 -18.125 -18.203 1 92.44 175 LEU A O 1
ATOM 1329 N N . ALA A 1 176 ? 14.602 -16.188 -17.844 1 91.88 176 ALA A N 1
ATOM 1330 C CA . ALA A 1 176 ? 15.688 -16.453 -18.781 1 91.88 176 ALA A CA 1
ATOM 1331 C C . ALA A 1 176 ? 16.5 -17.672 -18.344 1 91.88 176 ALA A C 1
ATOM 1333 O O . ALA A 1 176 ? 16.797 -18.547 -19.156 1 91.88 176 ALA A O 1
ATOM 1334 N N . ASP A 1 177 ? 16.797 -17.766 -17.109 1 92.19 177 ASP A N 1
ATOM 1335 C CA . ASP A 1 177 ? 17.578 -18.875 -16.594 1 92.19 177 ASP A CA 1
ATOM 1336 C C . ASP A 1 177 ? 16.812 -20.188 -16.688 1 92.19 177 ASP A C 1
ATOM 1338 O O . ASP A 1 177 ? 17.375 -21.219 -17.047 1 92.19 177 ASP A O 1
ATOM 1342 N N . LEU A 1 178 ? 15.578 -20.156 -16.375 1 89.75 178 LEU A N 1
ATOM 1343 C CA . LEU A 1 178 ? 14.75 -21.344 -16.484 1 89.75 178 LEU A CA 1
ATOM 1344 C C . LEU A 1 178 ? 14.695 -21.844 -17.922 1 89.75 178 LEU A C 1
ATOM 1346 O O . LEU A 1 178 ? 14.695 -23.047 -18.172 1 89.75 178 LEU A O 1
ATOM 1350 N N . ALA A 1 179 ? 14.602 -20.938 -18.812 1 88.5 179 ALA A N 1
ATOM 1351 C CA . ALA A 1 179 ? 14.578 -21.297 -20.234 1 88.5 179 ALA A CA 1
ATOM 1352 C C . ALA A 1 179 ? 15.883 -21.984 -20.641 1 88.5 179 ALA A C 1
ATOM 1354 O O . ALA A 1 179 ? 15.867 -22.969 -21.375 1 88.5 179 ALA A O 1
ATOM 1355 N N . VAL A 1 180 ? 16.938 -21.5 -20.172 1 86.56 180 VAL A N 1
ATOM 1356 C CA . VAL A 1 180 ? 18.234 -22.078 -20.484 1 86.56 180 VAL A CA 1
ATOM 1357 C C . VAL A 1 180 ? 18.344 -23.469 -19.875 1 86.56 180 VAL A C 1
ATOM 1359 O O . VAL A 1 180 ? 18.828 -24.406 -20.516 1 86.56 180 VAL A O 1
ATOM 1362 N N . ILE A 1 181 ? 17.922 -23.609 -18.641 1 88.06 181 ILE A N 1
ATOM 1363 C CA . ILE A 1 181 ? 17.969 -24.891 -17.969 1 88.06 181 ILE A CA 1
ATOM 1364 C C . ILE A 1 181 ? 17.078 -25.891 -18.703 1 88.06 181 ILE A C 1
ATOM 1366 O O . ILE A 1 181 ? 17.484 -27.047 -18.938 1 88.06 181 ILE A O 1
ATOM 1370 N N . ALA A 1 182 ? 15.922 -25.469 -19.125 1 84.81 182 ALA A N 1
ATOM 1371 C CA . ALA A 1 182 ? 14.984 -26.328 -19.828 1 84.81 182 ALA A CA 1
ATOM 1372 C C . ALA A 1 182 ? 15.547 -26.781 -21.172 1 84.81 182 ALA A C 1
ATOM 1374 O O . ALA A 1 182 ? 15.344 -27.922 -21.594 1 84.81 182 ALA A O 1
ATOM 1375 N N . ALA A 1 183 ? 16.203 -25.906 -21.844 1 80.5 183 ALA A N 1
ATOM 1376 C CA . ALA A 1 183 ? 16.781 -26.188 -23.156 1 80.5 183 ALA A CA 1
ATOM 1377 C C . ALA A 1 183 ? 17.844 -27.281 -23.047 1 80.5 183 ALA A C 1
ATOM 1379 O O . ALA A 1 183 ? 18.094 -27.984 -24.031 1 80.5 183 ALA A O 1
ATOM 1380 N N . GLY A 1 184 ? 18.406 -27.391 -21.891 1 80.06 184 GLY A N 1
ATOM 1381 C CA . GLY A 1 184 ? 19.453 -28.391 -21.719 1 80.06 184 GLY A CA 1
ATOM 1382 C C . GLY A 1 184 ? 18.922 -29.75 -21.281 1 80.06 184 GLY A C 1
ATOM 1383 O O . GLY A 1 184 ? 19.672 -30.734 -21.25 1 80.06 184 GLY A O 1
ATOM 1384 N N . LYS A 1 185 ? 17.672 -29.812 -21.047 1 80.19 185 LYS A N 1
ATOM 1385 C CA . LYS A 1 185 ? 17.078 -31.062 -20.578 1 80.19 185 LYS A CA 1
ATOM 1386 C C . LYS A 1 185 ? 16.547 -31.891 -21.75 1 80.19 185 LYS A C 1
ATOM 1388 O O . LYS A 1 185 ? 16.281 -31.344 -22.828 1 80.19 185 LYS A O 1
ATOM 1393 N N . PRO A 1 186 ? 16.484 -33.219 -21.5 1 78.75 186 PRO A N 1
ATOM 1394 C CA . PRO A 1 186 ? 15.836 -34.062 -22.5 1 78.75 186 PRO A CA 1
ATOM 1395 C C . PRO A 1 186 ? 14.375 -33.688 -22.75 1 78.75 186 PRO A C 1
ATOM 1397 O O . PRO A 1 186 ? 13.75 -33.062 -21.875 1 78.75 186 PRO A O 1
ATOM 1400 N N . ALA A 1 187 ? 13.867 -34 -23.859 1 71.06 187 ALA A N 1
ATOM 1401 C CA . ALA A 1 187 ? 12.555 -33.594 -24.328 1 71.06 187 ALA A CA 1
ATOM 1402 C C . ALA A 1 187 ? 11.469 -33.938 -23.312 1 71.06 187 ALA A C 1
ATOM 1404 O O . ALA A 1 187 ? 10.562 -33.125 -23.062 1 71.06 187 ALA A O 1
ATOM 1405 N N . ALA A 1 188 ? 11.562 -35.125 -22.781 1 66.62 188 ALA A N 1
ATOM 1406 C CA . ALA A 1 188 ? 10.547 -35.594 -21.844 1 66.62 188 ALA A CA 1
ATOM 1407 C C . ALA A 1 188 ? 10.539 -34.719 -20.578 1 66.62 188 ALA A C 1
ATOM 1409 O O . ALA A 1 188 ? 9.477 -34.438 -20.016 1 66.62 188 ALA A O 1
ATOM 1410 N N . GLU A 1 189 ? 11.711 -34.281 -20.25 1 73.38 189 GLU A N 1
ATOM 1411 C CA . GLU A 1 189 ? 11.828 -33.469 -19.031 1 73.38 189 GLU A CA 1
ATOM 1412 C C . GLU A 1 189 ? 11.523 -32 -19.297 1 73.38 189 GLU A C 1
ATOM 1414 O O . GLU A 1 189 ? 11.203 -31.25 -18.375 1 73.38 189 GLU A O 1
ATOM 1419 N N . GLN A 1 190 ? 11.625 -31.656 -20.547 1 72.56 190 GLN A N 1
ATOM 1420 C CA . GLN A 1 190 ? 11.305 -30.281 -20.938 1 72.56 190 GLN A CA 1
ATOM 1421 C C . GLN A 1 190 ? 9.828 -29.984 -20.719 1 72.56 190 GLN A C 1
ATOM 1423 O O . GLN A 1 190 ? 9.477 -28.875 -20.297 1 72.56 190 GLN A O 1
ATOM 1428 N N . GLN A 1 191 ? 9.062 -31.016 -20.953 1 66.25 191 GLN A N 1
ATOM 1429 C CA . GLN A 1 191 ? 7.625 -30.844 -20.766 1 66.25 191 GLN A CA 1
ATOM 1430 C C . GLN A 1 191 ? 7.293 -30.578 -19.297 1 66.25 191 GLN A C 1
ATOM 1432 O O . GLN A 1 191 ? 6.402 -29.781 -18.984 1 66.25 191 GLN A O 1
ATOM 1437 N N . ALA A 1 192 ? 8.156 -31.203 -18.5 1 65.69 192 ALA A N 1
ATOM 1438 C CA . ALA A 1 192 ? 7.926 -31.031 -17.062 1 65.69 192 ALA A CA 1
ATOM 1439 C C . ALA A 1 192 ? 8.289 -29.609 -16.625 1 65.69 192 ALA A C 1
ATOM 1441 O O . ALA A 1 192 ? 7.707 -29.078 -15.672 1 65.69 192 ALA A O 1
ATOM 1442 N N . SER A 1 193 ? 9.172 -28.969 -17.422 1 75.81 193 SER A N 1
ATOM 1443 C CA . SER A 1 193 ? 9.633 -27.625 -17.094 1 75.81 193 SER A CA 1
ATOM 1444 C C . SER A 1 193 ? 8.695 -26.547 -17.641 1 75.81 193 SER A C 1
ATOM 1446 O O . SER A 1 193 ? 8.797 -25.375 -17.266 1 75.81 193 SER A O 1
ATOM 1448 N N . ALA A 1 194 ? 7.781 -26.938 -18.484 1 73.69 194 ALA A N 1
ATOM 1449 C CA . ALA A 1 194 ? 6.891 -26 -19.156 1 73.69 194 ALA A CA 1
ATOM 1450 C C . ALA A 1 194 ? 6.008 -25.266 -18.156 1 73.69 194 ALA A C 1
ATOM 1452 O O . ALA A 1 194 ? 5.754 -24.062 -18.297 1 73.69 194 ALA A O 1
ATOM 1453 N N . GLY A 1 195 ? 5.602 -25.906 -17.156 1 72.88 195 GLY A N 1
ATOM 1454 C CA . GLY A 1 195 ? 4.77 -25.281 -16.141 1 72.88 195 GLY A CA 1
ATOM 1455 C C . GLY A 1 195 ? 5.477 -24.172 -15.391 1 72.88 195 GLY A C 1
ATOM 1456 O O . GLY A 1 195 ? 4.902 -23.094 -15.172 1 72.88 195 GLY A O 1
ATOM 1457 N N . ASP A 1 196 ? 6.727 -24.422 -15.094 1 76.19 196 ASP A N 1
ATOM 1458 C CA . ASP A 1 196 ? 7.52 -23.422 -14.398 1 76.19 196 ASP A CA 1
ATOM 1459 C C . ASP A 1 196 ? 7.762 -22.203 -15.281 1 76.19 196 ASP A C 1
ATOM 1461 O O . ASP A 1 196 ? 7.723 -21.062 -14.797 1 76.19 196 ASP A O 1
ATOM 1465 N N . LEU A 1 197 ? 7.984 -22.438 -16.5 1 83.56 197 LEU A N 1
ATOM 1466 C CA . LEU A 1 197 ? 8.227 -21.344 -17.438 1 83.56 197 LEU A CA 1
ATOM 1467 C C . LEU A 1 197 ? 6.98 -20.484 -17.609 1 83.56 197 LEU A C 1
ATOM 1469 O O . LEU A 1 197 ? 7.055 -19.266 -17.562 1 83.56 197 LEU A O 1
ATOM 1473 N N . ILE A 1 198 ? 5.879 -21.109 -17.75 1 80.19 198 ILE A N 1
ATOM 1474 C CA . ILE A 1 198 ? 4.625 -20.391 -17.938 1 80.19 198 ILE A CA 1
ATOM 1475 C C . ILE A 1 198 ? 4.309 -19.578 -16.688 1 80.19 198 ILE A C 1
ATOM 1477 O O . ILE A 1 198 ? 3.879 -18.422 -16.781 1 80.19 198 ILE A O 1
ATOM 1481 N N . SER A 1 199 ? 4.547 -20.141 -15.562 1 79.31 199 SER A N 1
ATOM 1482 C CA . SER A 1 199 ? 4.309 -19.453 -14.305 1 79.31 199 SER A CA 1
ATOM 1483 C C . SER A 1 199 ? 5.172 -18.203 -14.195 1 79.31 199 SER A C 1
ATOM 1485 O O . SER A 1 199 ? 4.684 -17.141 -13.805 1 79.31 199 SER A O 1
ATOM 1487 N N . GLN A 1 200 ? 6.422 -18.328 -14.562 1 86.69 200 GLN A N 1
ATOM 1488 C CA . GLN A 1 200 ? 7.332 -17.203 -14.484 1 86.69 200 GLN A CA 1
ATOM 1489 C C . GLN A 1 200 ? 6.98 -16.141 -15.531 1 86.69 200 GLN A C 1
ATOM 1491 O O . GLN A 1 200 ? 7.137 -14.945 -15.281 1 86.69 200 GLN A O 1
ATOM 1496 N N . GLN A 1 201 ? 6.547 -16.578 -16.656 1 89.38 201 GLN A N 1
ATOM 1497 C CA . GLN A 1 201 ? 6.078 -15.648 -17.688 1 89.38 201 GLN A CA 1
ATOM 1498 C C . GLN A 1 201 ? 4.895 -14.82 -17.188 1 89.38 201 GLN A C 1
ATOM 1500 O O . GLN A 1 201 ? 4.859 -13.602 -17.375 1 89.38 201 GLN A O 1
ATOM 1505 N N . ASN A 1 202 ? 3.99 -15.469 -16.547 1 84.12 202 ASN A N 1
ATOM 1506 C CA . ASN A 1 202 ? 2.812 -14.789 -16.016 1 84.12 202 ASN A CA 1
ATOM 1507 C C . ASN A 1 202 ? 3.18 -13.805 -14.914 1 84.12 202 ASN A C 1
ATOM 1509 O O . ASN A 1 202 ? 2.615 -12.711 -14.844 1 84.12 202 ASN A O 1
ATOM 1513 N N . SER A 1 203 ? 4.102 -14.219 -14.109 1 88.38 203 SER A N 1
ATOM 1514 C CA . SER A 1 203 ? 4.57 -13.32 -13.055 1 88.38 203 SER A CA 1
ATOM 1515 C C . SER A 1 203 ? 5.188 -12.055 -13.633 1 88.38 203 SER A C 1
ATOM 1517 O O . SER A 1 203 ? 4.879 -10.953 -13.188 1 88.38 203 SER A O 1
ATOM 1519 N N . LEU A 1 204 ? 6.004 -12.266 -14.57 1 93.88 204 LEU A N 1
ATOM 1520 C CA . LEU A 1 204 ? 6.66 -11.133 -15.219 1 93.88 204 LEU A CA 1
ATOM 1521 C C . LEU A 1 204 ? 5.641 -10.227 -15.898 1 93.88 204 LEU A C 1
ATOM 1523 O O . LEU A 1 204 ? 5.699 -9 -15.75 1 93.88 204 LEU A O 1
ATOM 1527 N N . ALA A 1 205 ? 4.746 -10.812 -16.562 1 92.38 205 ALA A N 1
ATOM 1528 C CA . ALA A 1 205 ? 3.711 -10.039 -17.25 1 92.38 205 ALA A CA 1
ATOM 1529 C C . ALA A 1 205 ? 2.869 -9.242 -16.266 1 92.38 205 ALA A C 1
ATOM 1531 O O . ALA A 1 205 ? 2.543 -8.078 -16.5 1 92.38 205 ALA A O 1
ATOM 1532 N N . SER A 1 206 ? 2.52 -9.867 -15.172 1 91.44 206 SER A N 1
ATOM 1533 C CA . SER A 1 206 ? 1.732 -9.211 -14.141 1 91.44 206 SER A CA 1
ATOM 1534 C C . SER A 1 206 ? 2.496 -8.039 -13.531 1 91.44 206 SER A C 1
ATOM 1536 O O . SER A 1 206 ? 1.943 -6.949 -13.359 1 91.44 206 SER A O 1
ATOM 1538 N N . ASN A 1 207 ? 3.756 -8.25 -13.25 1 95.38 207 ASN A N 1
ATOM 1539 C CA . ASN A 1 207 ? 4.578 -7.184 -12.688 1 95.38 207 ASN A CA 1
ATOM 1540 C C . ASN A 1 207 ? 4.703 -6.008 -13.656 1 95.38 207 ASN A C 1
ATOM 1542 O O . ASN A 1 207 ? 4.625 -4.848 -13.242 1 95.38 207 ASN A O 1
ATOM 1546 N N . ALA A 1 208 ? 4.895 -6.375 -14.875 1 95.25 208 ALA A N 1
ATOM 1547 C CA . ALA A 1 208 ? 5.027 -5.336 -15.891 1 95.25 208 ALA A CA 1
ATOM 1548 C C . ALA A 1 208 ? 3.734 -4.539 -16.031 1 95.25 208 ALA A C 1
ATOM 1550 O O . ALA A 1 208 ? 3.764 -3.314 -16.172 1 95.25 208 ALA A O 1
ATOM 1551 N N . SER A 1 209 ? 2.662 -5.184 -15.984 1 93.62 209 SER A N 1
ATOM 1552 C CA . SER A 1 209 ? 1.363 -4.527 -16.078 1 93.62 209 SER A CA 1
ATOM 1553 C C . SER A 1 209 ? 1.112 -3.635 -14.859 1 93.62 209 SER A C 1
ATOM 1555 O O . SER A 1 209 ? 0.676 -2.49 -15.008 1 93.62 209 SER A O 1
ATOM 1557 N N . ASP A 1 210 ? 1.395 -4.129 -13.688 1 94.44 210 ASP A N 1
ATOM 1558 C CA . ASP A 1 210 ? 1.206 -3.363 -12.461 1 94.44 210 ASP A CA 1
ATOM 1559 C C . ASP A 1 210 ? 2.131 -2.148 -12.43 1 94.44 210 ASP A C 1
ATOM 1561 O O . ASP A 1 210 ? 1.751 -1.087 -11.93 1 94.44 210 ASP A O 1
ATOM 1565 N N . LEU A 1 211 ? 3.305 -2.369 -12.914 1 97.31 211 LEU A N 1
ATOM 1566 C CA . LEU A 1 211 ? 4.254 -1.268 -13.039 1 97.31 211 LEU A CA 1
ATOM 1567 C C . LEU A 1 211 ? 3.688 -0.157 -13.922 1 97.31 211 LEU A C 1
ATOM 1569 O O . LEU A 1 211 ? 3.705 1.015 -13.531 1 97.31 211 LEU A O 1
ATOM 1573 N N . ALA A 1 212 ? 3.186 -0.514 -15.031 1 94.88 212 ALA A N 1
ATOM 1574 C CA . ALA A 1 212 ? 2.613 0.456 -15.969 1 94.88 212 ALA A CA 1
ATOM 1575 C C . ALA A 1 212 ? 1.41 1.163 -15.352 1 94.88 212 ALA A C 1
ATOM 1577 O O . ALA A 1 212 ? 1.273 2.383 -15.461 1 94.88 212 ALA A O 1
ATOM 1578 N N . ASP A 1 213 ? 0.593 0.465 -14.703 1 92.69 213 ASP A N 1
ATOM 1579 C CA . ASP A 1 213 ? -0.574 1.036 -14.031 1 92.69 213 ASP A CA 1
ATOM 1580 C C . ASP A 1 213 ? -0.158 2.012 -12.938 1 92.69 213 ASP A C 1
ATOM 1582 O O . ASP A 1 213 ? -0.756 3.08 -12.789 1 92.69 213 ASP A O 1
ATOM 1586 N N . GLY A 1 214 ? 0.863 1.598 -12.164 1 94.56 214 GLY A N 1
ATOM 1587 C CA . GLY A 1 214 ? 1.361 2.477 -11.125 1 94.56 214 GLY A CA 1
ATOM 1588 C C . GLY A 1 214 ? 1.878 3.801 -11.648 1 94.56 214 GLY A C 1
ATOM 1589 O O . GLY A 1 214 ? 1.591 4.855 -11.086 1 94.56 214 GLY A O 1
ATOM 1590 N N . VAL A 1 215 ? 2.549 3.77 -12.711 1 94.62 215 VAL A N 1
ATOM 1591 C CA . VAL A 1 215 ? 3.07 4.996 -13.312 1 94.62 215 VAL A CA 1
ATOM 1592 C C . VAL A 1 215 ? 1.916 5.844 -13.844 1 94.62 215 VAL A C 1
ATOM 1594 O O . VAL A 1 215 ? 1.893 7.062 -13.648 1 94.62 215 VAL A O 1
ATOM 1597 N N . ARG A 1 216 ? 0.987 5.242 -14.445 1 90.94 216 ARG A N 1
ATOM 1598 C CA . ARG A 1 216 ? -0.167 5.961 -14.969 1 90.94 216 ARG A CA 1
ATOM 1599 C C . ARG A 1 216 ? -0.939 6.652 -13.852 1 90.94 216 ARG A C 1
ATOM 1601 O O . ARG A 1 216 ? -1.303 7.824 -13.969 1 90.94 216 ARG A O 1
ATOM 1608 N N . LEU A 1 217 ? -1.119 5.941 -12.805 1 91.62 217 LEU A N 1
ATOM 1609 C CA . LEU A 1 217 ? -1.825 6.516 -11.664 1 91.62 217 LEU A CA 1
ATOM 1610 C C . LEU A 1 217 ? -1.039 7.68 -11.07 1 91.62 217 LEU A C 1
ATOM 1612 O O . LEU A 1 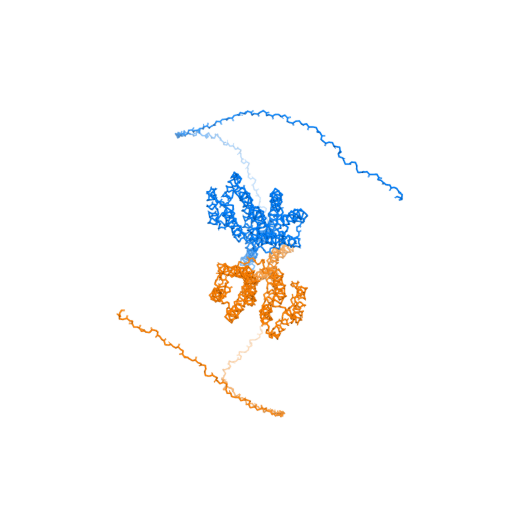217 ? -1.622 8.695 -10.672 1 91.62 217 LEU A O 1
ATOM 1616 N N . ALA A 1 218 ? 0.24 7.508 -11 1 94 218 ALA A N 1
ATOM 1617 C CA . ALA A 1 218 ? 1.083 8.586 -10.484 1 94 218 ALA A CA 1
ATOM 1618 C C . ALA A 1 218 ? 1 9.82 -11.375 1 94 218 ALA A C 1
ATOM 1620 O O . ALA A 1 218 ? 0.89 10.945 -10.883 1 94 218 ALA A O 1
ATOM 1621 N N . VAL A 1 219 ? 0.977 9.625 -12.633 1 91.31 219 VAL A N 1
ATOM 1622 C CA . VAL A 1 219 ? 0.921 10.727 -13.586 1 91.31 219 VAL A CA 1
ATOM 1623 C C . VAL A 1 219 ? -0.434 11.422 -13.492 1 91.31 219 VAL A C 1
ATOM 1625 O O . VAL A 1 219 ? -0.509 12.648 -13.508 1 91.31 219 VAL A O 1
ATOM 1628 N N . ASP A 1 220 ? -1.471 10.734 -13.289 1 87.88 220 ASP A N 1
ATOM 1629 C CA . ASP A 1 220 ? -2.818 11.281 -13.195 1 87.88 220 ASP A CA 1
ATOM 1630 C C . ASP A 1 220 ? -2.982 12.109 -11.922 1 87.88 220 ASP A C 1
ATOM 1632 O O . ASP A 1 220 ? -3.75 13.07 -11.898 1 87.88 220 ASP A O 1
ATOM 1636 N N . ALA A 1 221 ? -2.219 11.672 -10.984 1 88.88 221 ALA A N 1
ATOM 1637 C CA . ALA A 1 221 ? -2.4 12.297 -9.672 1 88.88 221 ALA A CA 1
ATOM 1638 C C . ALA A 1 221 ? -1.451 13.477 -9.492 1 88.88 221 ALA A C 1
ATOM 1640 O O . ALA A 1 221 ? -1.604 14.266 -8.555 1 88.88 221 ALA A O 1
ATOM 1641 N N . THR A 1 222 ? -0.579 13.609 -10.453 1 86.31 222 THR A N 1
ATOM 1642 C CA . THR A 1 222 ? 0.505 14.539 -10.141 1 86.31 222 THR A CA 1
ATOM 1643 C C . THR A 1 222 ? 0.241 15.906 -10.758 1 86.31 222 THR A C 1
ATOM 1645 O O . THR A 1 222 ? -0.357 16.016 -11.828 1 86.31 222 THR A O 1
ATOM 1648 N N . GLY A 1 223 ? 0.64 16.891 -10 1 75.69 223 GLY A N 1
ATOM 1649 C CA . GLY A 1 223 ? 0.739 18.219 -10.57 1 75.69 223 GLY A CA 1
ATOM 1650 C C . GLY A 1 223 ? 2.105 18.531 -11.156 1 75.69 223 GLY A C 1
ATOM 1651 O O . GLY A 1 223 ? 2.33 19.609 -11.703 1 75.69 223 GLY A O 1
ATOM 1652 N N . SER A 1 224 ? 2.926 17.562 -11.023 1 73.38 224 SER A N 1
ATOM 1653 C CA . SER A 1 224 ? 4.301 17.75 -11.477 1 73.38 224 SER A CA 1
ATOM 1654 C C . SER A 1 224 ? 4.398 17.703 -12.992 1 73.38 224 SER A C 1
ATOM 1656 O O . SER A 1 224 ? 3.816 16.828 -13.633 1 73.38 224 SER A O 1
ATOM 1658 N N . ARG A 1 225 ? 5.137 18.594 -13.594 1 68.12 225 ARG A N 1
ATOM 1659 C CA . ARG A 1 225 ? 5.328 18.672 -15.039 1 68.12 225 ARG A CA 1
ATOM 1660 C C . ARG A 1 225 ? 6.453 17.75 -15.492 1 68.12 225 ARG A C 1
ATOM 1662 O O . ARG A 1 225 ? 6.547 17.406 -16.672 1 68.12 225 ARG A O 1
ATOM 1669 N N . THR A 1 226 ? 7.258 17.328 -14.609 1 65.12 226 THR A N 1
ATOM 1670 C CA . THR A 1 226 ? 8.453 16.578 -14.977 1 65.12 226 THR A CA 1
ATOM 1671 C C . THR A 1 226 ? 8.156 15.078 -15.016 1 65.12 226 THR A C 1
ATOM 1673 O O . THR A 1 226 ? 8.891 14.312 -15.641 1 65.12 226 THR A O 1
ATOM 1676 N N . LEU A 1 227 ? 7.238 14.609 -14.297 1 70.25 227 LEU A N 1
ATOM 1677 C CA . LEU A 1 227 ? 6.988 13.18 -14.172 1 70.25 227 LEU A CA 1
ATOM 1678 C C . LEU A 1 227 ? 6.586 12.578 -15.508 1 70.25 227 LEU A C 1
ATOM 1680 O O . LEU A 1 227 ? 7.004 11.469 -15.852 1 70.25 227 LEU A O 1
ATOM 1684 N N . GLY A 1 228 ? 6.02 13.25 -16.391 1 73.44 228 GLY A N 1
ATOM 1685 C CA . GLY A 1 228 ? 5.258 12.555 -17.422 1 73.44 228 GLY A CA 1
ATOM 1686 C C . GLY A 1 228 ? 6.113 12.102 -18.578 1 73.44 228 GLY A C 1
ATOM 1687 O O . GLY A 1 228 ? 6.254 10.906 -18.828 1 73.44 228 GLY A O 1
ATOM 1688 N N . ALA A 1 229 ? 6.809 12.93 -19.172 1 74.25 229 ALA A N 1
ATOM 1689 C CA . ALA A 1 229 ? 7.238 12.508 -20.5 1 74.25 229 ALA A CA 1
ATOM 1690 C C . ALA A 1 229 ? 8.477 11.625 -20.422 1 74.25 229 ALA A C 1
ATOM 1692 O O . ALA A 1 229 ? 8.539 10.562 -21.047 1 74.25 229 ALA A O 1
ATOM 1693 N N . ASN A 1 230 ? 9.422 11.938 -19.672 1 78.56 230 ASN A N 1
ATOM 1694 C CA . ASN A 1 230 ? 10.664 11.18 -19.562 1 78.56 230 ASN A CA 1
ATOM 1695 C C . ASN A 1 230 ? 10.438 9.82 -18.922 1 78.56 230 ASN A C 1
ATOM 1697 O O . ASN A 1 230 ? 11 8.812 -19.344 1 78.56 230 ASN A O 1
ATOM 1701 N N . LEU A 1 231 ? 9.609 9.711 -18.016 1 88.06 231 LEU A N 1
ATOM 1702 C CA . LEU A 1 231 ? 9.328 8.461 -17.312 1 88.06 231 LEU A CA 1
ATOM 1703 C C . LEU A 1 231 ? 8.523 7.512 -18.188 1 88.06 231 LEU A C 1
ATOM 1705 O O . LEU A 1 231 ? 8.789 6.309 -18.219 1 88.06 231 LEU A O 1
ATOM 1709 N N . LEU A 1 232 ? 7.656 8.062 -19.016 1 89.31 232 LEU A N 1
ATOM 1710 C CA . LEU A 1 232 ? 6.789 7.234 -19.859 1 89.31 232 LEU A CA 1
ATOM 1711 C C . LEU A 1 232 ? 7.578 6.605 -21 1 89.31 232 LEU A C 1
ATOM 1713 O O . LEU A 1 232 ? 7.324 5.457 -21.375 1 89.31 232 LEU A O 1
ATOM 1717 N N . SER A 1 233 ? 8.531 7.32 -21.516 1 91.06 233 SER A N 1
ATOM 1718 C CA . SER A 1 233 ? 9.367 6.758 -22.578 1 91.06 233 SER A CA 1
ATOM 1719 C C . SER A 1 233 ? 10.227 5.613 -22.047 1 91.06 233 SER A C 1
ATOM 1721 O O . SER A 1 233 ? 10.414 4.605 -22.734 1 91.06 233 SER A O 1
ATOM 1723 N N . ARG A 1 234 ? 10.789 5.77 -20.891 1 93.94 234 ARG A N 1
ATOM 1724 C CA . ARG A 1 234 ? 11.602 4.723 -20.281 1 93.94 234 ARG A CA 1
ATOM 1725 C C . ARG A 1 234 ? 10.75 3.504 -19.922 1 93.94 234 ARG A C 1
ATOM 1727 O O . ARG A 1 234 ? 11.195 2.365 -20.078 1 93.94 234 ARG A O 1
ATOM 1734 N N . LEU A 1 235 ? 9.516 3.73 -19.516 1 95.44 235 LEU A N 1
ATOM 1735 C CA . LEU A 1 235 ? 8.578 2.648 -19.219 1 95.44 235 LEU A CA 1
ATOM 1736 C C . LEU A 1 235 ? 8.242 1.877 -20.5 1 95.44 235 LEU A C 1
ATOM 1738 O O . LEU A 1 235 ? 8.203 0.644 -20.484 1 95.44 235 LEU A O 1
ATOM 1742 N N . ASP A 1 236 ? 8.07 2.604 -21.547 1 94.44 236 ASP A N 1
ATOM 1743 C CA . ASP A 1 236 ? 7.75 1.977 -22.828 1 94.44 236 ASP A CA 1
ATOM 1744 C C . ASP A 1 236 ? 8.898 1.103 -23.312 1 94.44 236 ASP A C 1
ATOM 1746 O O . ASP A 1 236 ? 8.68 0.01 -23.844 1 94.44 236 ASP A O 1
ATOM 1750 N N . ARG A 1 237 ? 10.039 1.591 -23.172 1 94.69 237 ARG A N 1
ATOM 1751 C CA . ARG A 1 237 ? 11.219 0.811 -23.547 1 94.69 237 ARG A CA 1
ATOM 1752 C C . ARG A 1 237 ? 11.281 -0.497 -22.766 1 94.69 237 ARG A C 1
ATOM 1754 O O . ARG A 1 237 ? 11.5 -1.562 -23.344 1 94.69 237 ARG A O 1
ATOM 1761 N N . PHE A 1 238 ? 11.148 -0.408 -21.5 1 96.38 238 PHE A N 1
ATOM 1762 C CA . PHE A 1 238 ? 11.172 -1.602 -20.656 1 96.38 238 PHE A CA 1
ATOM 1763 C C . PHE A 1 238 ? 10.086 -2.58 -21.078 1 96.38 238 PHE A C 1
ATOM 1765 O O . PHE A 1 238 ? 10.344 -3.777 -21.234 1 96.38 238 PHE A O 1
ATOM 1772 N N . ARG A 1 239 ? 8.891 -2.119 -21.328 1 95.25 239 ARG A N 1
ATOM 1773 C CA . ARG A 1 239 ? 7.762 -2.963 -21.703 1 95.25 239 ARG A CA 1
ATOM 1774 C C . ARG A 1 239 ? 8.016 -3.65 -23.047 1 95.25 239 ARG A C 1
ATOM 1776 O O . ARG A 1 239 ? 7.668 -4.82 -23.219 1 95.25 239 ARG A O 1
ATOM 1783 N N . LYS A 1 240 ? 8.547 -2.957 -23.969 1 94.62 240 LYS A N 1
ATOM 1784 C CA . LYS A 1 240 ? 8.852 -3.533 -25.266 1 94.62 240 LYS A CA 1
ATOM 1785 C C . LYS A 1 240 ? 9.812 -4.711 -25.141 1 94.62 240 LYS A C 1
ATOM 1787 O O . LYS A 1 240 ? 9.641 -5.734 -25.812 1 94.62 240 LYS A O 1
ATOM 1792 N N . ILE A 1 241 ? 10.766 -4.516 -24.297 1 93.56 241 ILE A N 1
ATOM 1793 C CA . ILE A 1 241 ? 11.758 -5.57 -24.125 1 93.56 241 ILE A CA 1
ATOM 1794 C C . ILE A 1 241 ? 11.102 -6.781 -23.453 1 93.56 241 ILE A C 1
ATOM 1796 O O . ILE A 1 241 ? 11.406 -7.926 -23.797 1 93.56 241 ILE A O 1
ATOM 1800 N N . ILE A 1 242 ? 10.219 -6.559 -22.484 1 94.5 242 ILE A N 1
ATOM 1801 C CA . ILE A 1 242 ? 9.508 -7.645 -21.828 1 94.5 242 ILE A CA 1
ATOM 1802 C C . ILE A 1 242 ? 8.633 -8.383 -22.828 1 94.5 242 ILE A C 1
ATOM 1804 O O . ILE A 1 242 ? 8.547 -9.609 -22.812 1 94.5 242 ILE A O 1
ATOM 1808 N N . ASP A 1 243 ? 8.094 -7.688 -23.812 1 91.56 243 ASP A N 1
ATOM 1809 C CA . ASP A 1 243 ? 7.246 -8.273 -24.844 1 91.56 243 ASP A CA 1
ATOM 1810 C C . ASP A 1 243 ? 8.062 -9.148 -25.797 1 91.56 243 ASP A C 1
ATOM 1812 O O . ASP A 1 243 ? 7.512 -10 -26.484 1 91.56 243 ASP A O 1
ATOM 1816 N N . LEU A 1 244 ? 9.32 -8.914 -25.812 1 88.44 244 LEU A N 1
ATOM 1817 C CA . LEU A 1 244 ? 10.203 -9.734 -26.641 1 88.44 244 LEU A CA 1
ATOM 1818 C C . LEU A 1 244 ? 10.703 -10.938 -25.844 1 88.44 244 LEU A C 1
ATOM 1820 O O . LEU A 1 244 ? 10.867 -12.031 -26.406 1 88.44 244 LEU A O 1
ATOM 1824 N N . LEU A 1 245 ? 10.906 -10.711 -24.578 1 90.75 245 LEU A N 1
ATOM 1825 C CA . LEU A 1 245 ? 11.508 -11.75 -23.75 1 90.75 245 LEU A CA 1
ATOM 1826 C C . LEU A 1 245 ? 10.531 -12.891 -23.5 1 90.75 245 LEU A C 1
ATOM 1828 O O . LEU A 1 245 ? 10.898 -14.062 -23.594 1 90.75 245 LEU A O 1
ATOM 1832 N N . ILE A 1 246 ? 9.258 -12.625 -23.25 1 89.25 246 ILE A N 1
ATOM 1833 C CA . ILE A 1 246 ? 8.273 -13.625 -22.859 1 89.25 246 ILE A CA 1
ATOM 1834 C C . ILE A 1 246 ? 8.062 -14.625 -24 1 89.25 246 ILE A C 1
ATOM 1836 O O . ILE A 1 246 ? 8.25 -15.828 -23.812 1 89.25 246 ILE A O 1
ATOM 1840 N N . PRO A 1 247 ? 7.832 -14.219 -25.266 1 84.31 247 PRO A N 1
ATOM 1841 C CA . PRO A 1 247 ? 7.684 -15.211 -26.328 1 84.31 247 PRO A CA 1
ATOM 1842 C C . PRO A 1 247 ? 8.977 -15.961 -26.625 1 84.31 247 PRO A C 1
ATOM 1844 O O . PRO A 1 247 ? 8.945 -17.109 -27.078 1 84.31 247 PRO A O 1
ATOM 1847 N N . SER A 1 248 ? 10.078 -15.336 -26.375 1 81.94 248 SER A N 1
ATOM 1848 C CA . SER A 1 248 ? 11.359 -15.984 -26.656 1 81.94 248 SER A CA 1
ATOM 1849 C C . SER A 1 248 ? 11.578 -17.172 -25.719 1 81.94 248 SER A C 1
ATOM 1851 O O . SER A 1 248 ? 12.438 -18.016 -25.984 1 81.94 248 SER A O 1
ATOM 1853 N N . THR A 1 249 ? 10.836 -17.234 -24.656 1 78.5 249 THR A N 1
ATOM 1854 C CA . THR A 1 249 ? 11 -18.312 -23.688 1 78.5 249 THR A CA 1
ATOM 1855 C C . THR A 1 249 ? 9.836 -19.281 -23.75 1 78.5 249 THR A C 1
ATOM 1857 O O . THR A 1 249 ? 9.75 -20.219 -22.938 1 78.5 249 THR A O 1
ATOM 1860 N N . SER A 1 250 ? 8.828 -19.016 -24.656 1 74.44 250 SER A N 1
ATOM 1861 C CA . SER A 1 250 ? 7.66 -19.891 -24.766 1 74.44 250 SER A CA 1
ATOM 1862 C C . SER A 1 250 ? 8.016 -21.219 -25.422 1 74.44 250 SER A C 1
ATOM 1864 O O . SER A 1 250 ? 8.758 -21.266 -26.406 1 74.44 250 SER A O 1
ATOM 1866 N N . LEU A 1 251 ? 7.797 -22.312 -24.578 1 60.44 251 LEU A N 1
ATOM 1867 C CA . LEU A 1 251 ? 7.961 -23.656 -25.125 1 60.44 251 LEU A CA 1
ATOM 1868 C C . LEU A 1 251 ? 6.68 -24.141 -25.797 1 60.44 251 LEU A C 1
ATOM 1870 O O . LEU A 1 251 ? 5.602 -24.078 -25.188 1 60.44 251 LEU A O 1
ATOM 1874 N N . LEU A 1 252 ? 6.43 -23.75 -27.047 1 50 252 LEU A N 1
ATOM 1875 C CA . LEU A 1 252 ? 5.219 -24.203 -27.719 1 50 252 LEU A CA 1
ATOM 1876 C C . LEU A 1 252 ? 5.18 -25.734 -27.781 1 50 252 LEU A C 1
ATOM 1878 O O . LEU A 1 252 ? 6.195 -26.375 -28.062 1 50 252 LEU A O 1
ATOM 1882 N N . PRO A 1 253 ? 4.148 -26.344 -27.125 1 49.66 253 PRO A N 1
ATOM 1883 C CA . PRO A 1 253 ? 3.992 -27.781 -27.344 1 49.66 253 PRO A CA 1
ATOM 1884 C C . PRO A 1 253 ? 4.188 -28.188 -28.797 1 49.66 253 PRO A C 1
ATOM 1886 O O . PRO A 1 253 ? 3.635 -27.547 -29.703 1 49.66 253 PRO A O 1
ATOM 1889 N N . GLY A 1 254 ? 4.867 -29.328 -29.016 1 50.03 254 GLY A N 1
ATOM 1890 C CA . GLY A 1 254 ? 5.125 -29.953 -30.297 1 50.03 254 GLY A CA 1
ATOM 1891 C C . GLY A 1 254 ? 6.227 -29.266 -31.078 1 50.03 254 GLY A C 1
ATOM 1892 O O . GLY A 1 254 ? 6.703 -29.797 -32.094 1 50.03 254 GLY A O 1
ATOM 1893 N N . ARG A 1 255 ? 6.176 -27.953 -30.953 1 50.09 255 ARG A N 1
ATOM 1894 C CA . ARG A 1 255 ? 7.285 -27.312 -31.656 1 50.09 255 ARG A CA 1
ATOM 1895 C C . ARG A 1 255 ? 8.523 -27.266 -30.781 1 50.09 255 ARG A C 1
ATOM 1897 O O . ARG A 1 255 ? 8.43 -26.984 -29.578 1 50.09 255 ARG A O 1
ATOM 1904 N N . THR A 1 256 ? 9.438 -27.969 -30.969 1 47.25 256 THR A N 1
ATOM 1905 C CA . THR A 1 256 ? 10.766 -27.781 -30.406 1 47.25 256 THR A CA 1
ATOM 1906 C C . THR A 1 256 ? 11.125 -26.312 -30.312 1 47.25 256 THR A C 1
ATOM 1908 O O . THR A 1 256 ? 11.367 -25.656 -31.328 1 47.25 256 THR A O 1
ATOM 1911 N N . VAL A 1 257 ? 10.25 -25.625 -29.766 1 50.22 257 VAL A N 1
ATOM 1912 C CA . VAL A 1 257 ? 10.688 -24.25 -29.672 1 50.22 257 VAL A CA 1
ATOM 1913 C C . VAL A 1 257 ? 12.18 -24.203 -29.328 1 50.22 257 VAL A C 1
ATOM 1915 O O . VAL A 1 257 ? 12.609 -24.75 -28.312 1 50.22 257 VAL A O 1
ATOM 1918 N N . THR A 1 258 ? 12.898 -24.156 -30.406 1 59.44 258 THR A N 1
ATOM 1919 C CA . THR A 1 258 ? 14.344 -23.969 -30.281 1 59.44 258 THR A CA 1
ATOM 1920 C C . THR A 1 258 ? 14.664 -22.734 -29.453 1 59.44 258 THR A C 1
ATOM 1922 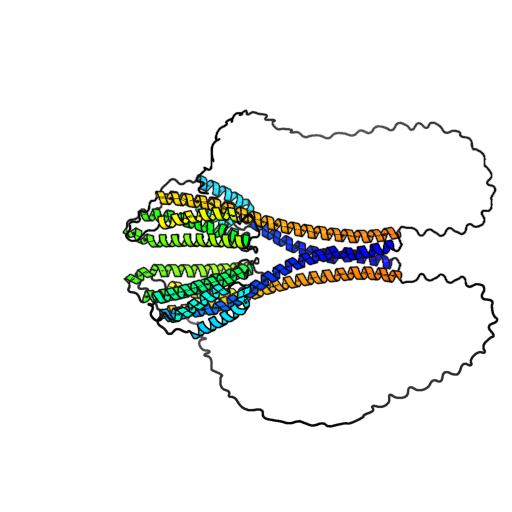O O . THR A 1 258 ? 14.422 -21.609 -29.906 1 59.44 258 THR A O 1
ATOM 1925 N N . VAL A 1 259 ? 14.578 -22.812 -28.109 1 71.56 259 VAL A N 1
ATOM 1926 C CA . VAL A 1 259 ? 15.148 -21.812 -27.219 1 71.56 259 VAL A CA 1
ATOM 1927 C C . VAL A 1 259 ? 16.578 -21.484 -27.656 1 71.56 259 VAL A C 1
ATOM 1929 O O . VAL A 1 259 ? 17.391 -22.391 -27.844 1 71.56 259 VAL A O 1
ATOM 1932 N N . ASP A 1 260 ? 16.75 -20.219 -28.172 1 80.75 260 ASP A N 1
ATOM 1933 C CA . ASP A 1 260 ? 18.078 -19.703 -28.484 1 80.75 260 ASP A CA 1
ATOM 1934 C C . ASP A 1 260 ? 18.688 -19.016 -27.266 1 80.75 260 ASP A C 1
ATOM 1936 O O . ASP A 1 260 ? 18.375 -17.875 -26.969 1 80.75 260 ASP A O 1
ATOM 1940 N N . PRO A 1 261 ? 19.562 -19.766 -26.594 1 80.69 261 PRO A N 1
ATOM 1941 C CA . PRO A 1 261 ? 20.141 -19.203 -25.359 1 80.69 261 PRO A CA 1
ATOM 1942 C C . PRO A 1 261 ? 20.812 -17.859 -25.594 1 80.69 261 PRO A C 1
ATOM 1944 O O . PRO A 1 261 ? 20.797 -17 -24.703 1 80.69 261 PRO A O 1
ATOM 1947 N N . ALA A 1 262 ? 21.375 -17.672 -26.734 1 83.5 262 ALA A N 1
ATOM 1948 C CA . ALA A 1 262 ? 22.047 -16.406 -27.016 1 83.5 262 ALA A CA 1
ATOM 1949 C C . ALA A 1 262 ? 21.047 -15.258 -27.125 1 83.5 262 ALA A C 1
ATOM 1951 O O . ALA A 1 262 ? 21.297 -14.156 -26.625 1 83.5 262 ALA A O 1
ATOM 1952 N N . ARG A 1 263 ? 19.969 -15.477 -27.734 1 87.19 263 ARG A N 1
ATOM 1953 C CA . ARG A 1 263 ? 18.922 -14.469 -27.859 1 87.19 263 ARG A CA 1
ATOM 1954 C C . ARG A 1 263 ? 18.312 -14.148 -26.484 1 87.19 263 ARG A C 1
ATOM 1956 O O . ARG A 1 263 ? 18.062 -12.984 -26.172 1 87.19 263 ARG A O 1
ATOM 1963 N N . ILE A 1 264 ? 18.141 -15.148 -25.719 1 87.62 264 ILE A N 1
ATOM 1964 C CA . ILE A 1 264 ? 17.578 -14.969 -24.375 1 87.62 264 ILE A CA 1
ATOM 1965 C C . ILE A 1 264 ? 18.531 -14.141 -23.516 1 87.62 264 ILE A C 1
ATOM 1967 O O . ILE A 1 264 ? 18.109 -13.234 -22.812 1 87.62 264 ILE A O 1
ATOM 1971 N N . ALA A 1 265 ? 19.766 -14.461 -23.656 1 86.12 265 ALA A N 1
ATOM 1972 C CA . ALA A 1 265 ? 20.766 -13.734 -22.891 1 86.12 265 ALA A CA 1
ATOM 1973 C C . ALA A 1 265 ? 20.812 -12.258 -23.281 1 86.12 265 ALA A C 1
ATOM 1975 O O . ALA A 1 265 ? 20.922 -11.383 -22.422 1 86.12 265 ALA A O 1
ATOM 1976 N N . ARG A 1 266 ? 20.672 -11.992 -24.516 1 89.44 266 ARG A N 1
ATOM 1977 C CA . ARG A 1 266 ? 20.672 -10.617 -25.016 1 89.44 266 ARG A CA 1
ATOM 1978 C C . ARG A 1 266 ? 19.438 -9.859 -24.531 1 89.44 266 ARG A C 1
ATOM 1980 O O . ARG A 1 266 ? 19.547 -8.719 -24.078 1 89.44 266 ARG A O 1
ATOM 1987 N N . ASN A 1 267 ? 18.328 -10.461 -24.672 1 90.19 267 ASN A N 1
ATOM 1988 C CA . ASN A 1 267 ? 17.094 -9.836 -24.219 1 90.19 267 ASN A CA 1
ATOM 1989 C C . ASN A 1 267 ? 17.109 -9.57 -22.719 1 90.19 267 ASN A C 1
ATOM 1991 O O . ASN A 1 267 ? 16.641 -8.531 -22.25 1 90.19 267 ASN A O 1
ATOM 1995 N N . ARG A 1 268 ? 17.641 -10.453 -22.016 1 91.06 268 ARG A N 1
ATOM 1996 C CA . ARG A 1 268 ? 17.766 -10.281 -20.562 1 91.06 268 ARG A CA 1
ATOM 1997 C C . ARG A 1 268 ? 18.656 -9.094 -20.234 1 91.06 268 ARG A C 1
ATOM 1999 O O . ARG A 1 268 ? 18.312 -8.281 -19.375 1 91.06 268 ARG A O 1
ATOM 2006 N N . ALA A 1 269 ? 19.75 -9.031 -20.875 1 90.12 269 ALA A N 1
ATOM 2007 C CA . ALA A 1 269 ? 20.672 -7.934 -20.625 1 90.12 269 ALA A CA 1
ATOM 2008 C C . ALA A 1 269 ? 20.031 -6.59 -20.969 1 90.12 269 ALA A C 1
ATOM 2010 O O . ALA A 1 269 ? 20.203 -5.617 -20.234 1 90.12 269 ALA A O 1
ATOM 2011 N N . GLU A 1 270 ? 19.328 -6.59 -22.016 1 93.31 270 GLU A N 1
ATOM 2012 C CA . GLU A 1 270 ? 18.625 -5.367 -22.406 1 93.31 270 GLU A CA 1
ATOM 2013 C C . GLU A 1 270 ? 17.547 -5.008 -21.406 1 93.31 270 GLU A C 1
ATOM 2015 O O . GLU A 1 270 ? 17.359 -3.834 -21.078 1 93.31 270 GLU A O 1
ATOM 2020 N N . ALA A 1 271 ? 16.828 -5.977 -20.938 1 93.06 271 ALA A N 1
ATOM 2021 C CA . ALA A 1 271 ? 15.797 -5.746 -19.922 1 93.06 271 ALA A CA 1
ATOM 2022 C C . ALA A 1 271 ? 16.391 -5.172 -18.641 1 93.06 271 ALA A C 1
ATOM 2024 O O . ALA A 1 271 ? 15.836 -4.25 -18.047 1 93.06 271 ALA A O 1
ATOM 2025 N N . GLN A 1 272 ? 17.516 -5.652 -18.297 1 92.75 272 GLN A N 1
ATOM 2026 C CA . GLN A 1 272 ? 18.156 -5.191 -17.078 1 92.75 272 GLN A CA 1
ATOM 2027 C C . GLN A 1 272 ? 18.625 -3.746 -17.219 1 92.75 272 GLN A C 1
ATOM 2029 O O . GLN A 1 272 ? 18.484 -2.947 -16.281 1 92.75 272 GLN A O 1
ATOM 2034 N N . THR A 1 273 ? 19.156 -3.463 -18.344 1 94.19 273 THR A N 1
ATOM 2035 C CA . THR A 1 273 ? 19.625 -2.1 -18.594 1 94.19 273 THR A CA 1
ATOM 2036 C C . THR A 1 273 ? 18.453 -1.125 -18.578 1 94.19 273 THR A C 1
ATOM 2038 O O . THR A 1 273 ? 18.516 -0.066 -17.953 1 94.19 273 THR A O 1
ATOM 2041 N N . ALA A 1 274 ? 17.422 -1.508 -19.25 1 95.38 274 ALA A N 1
ATOM 2042 C CA . ALA A 1 274 ? 16.219 -0.673 -19.281 1 95.38 274 ALA A CA 1
ATOM 2043 C C . ALA A 1 274 ? 15.617 -0.515 -17.891 1 95.38 274 ALA A C 1
ATOM 2045 O O . ALA A 1 274 ? 15.164 0.57 -17.516 1 95.38 274 ALA A O 1
ATOM 2046 N N . ALA A 1 275 ? 15.617 -1.574 -17.125 1 96.06 275 ALA A N 1
ATOM 2047 C CA . ALA A 1 275 ? 15.062 -1.548 -15.773 1 96.06 275 ALA A CA 1
ATOM 2048 C C . ALA A 1 275 ? 15.883 -0.641 -14.859 1 96.06 275 ALA A C 1
ATOM 2050 O O . ALA A 1 275 ? 15.32 0.107 -14.055 1 96.06 275 ALA A O 1
ATOM 2051 N N . ALA A 1 276 ? 17.172 -0.732 -14.992 1 94.19 276 ALA A N 1
ATOM 2052 C CA . ALA A 1 276 ? 18.031 0.107 -14.172 1 94.19 276 ALA A CA 1
ATOM 2053 C C . ALA A 1 276 ? 17.812 1.587 -14.469 1 94.19 276 ALA A C 1
ATOM 2055 O O . ALA A 1 276 ? 17.703 2.4 -13.547 1 94.19 276 ALA A O 1
ATOM 2056 N N . ASP A 1 277 ? 17.688 1.878 -15.695 1 95.19 277 ASP A N 1
ATOM 2057 C CA . ASP A 1 277 ? 17.438 3.256 -16.109 1 95.19 277 ASP A CA 1
ATOM 2058 C C . ASP A 1 277 ? 16.094 3.746 -15.586 1 95.19 277 ASP A C 1
ATOM 2060 O O . ASP A 1 277 ? 15.984 4.863 -15.07 1 95.19 277 ASP A O 1
ATOM 2064 N N . LEU A 1 278 ? 15.117 2.941 -15.75 1 96.62 278 LEU A N 1
ATOM 2065 C CA . LEU A 1 278 ? 13.773 3.281 -15.305 1 96.62 278 LEU A CA 1
ATOM 2066 C C . LEU A 1 278 ? 13.734 3.449 -13.789 1 96.62 278 LEU A C 1
ATOM 2068 O O . LEU A 1 278 ? 13.133 4.398 -13.289 1 96.62 278 LEU A O 1
ATOM 2072 N N . SER A 1 279 ? 14.398 2.553 -13.125 1 96.62 279 SER A N 1
ATOM 2073 C CA . SER A 1 279 ? 14.422 2.602 -11.664 1 96.62 279 SER A CA 1
ATOM 2074 C C . SER A 1 279 ? 15.055 3.895 -11.164 1 96.62 279 SER A C 1
ATOM 2076 O O . SER A 1 279 ? 14.5 4.57 -10.297 1 96.62 279 SER A O 1
ATOM 2078 N N . GLN A 1 280 ? 16.141 4.27 -11.719 1 94.06 280 GLN A N 1
ATOM 2079 C CA . GLN A 1 280 ? 16.828 5.488 -11.305 1 94.06 280 GLN A CA 1
ATOM 2080 C C . GLN A 1 280 ? 15.969 6.723 -11.586 1 94.06 280 GLN A C 1
ATOM 2082 O O . GLN A 1 280 ? 15.906 7.637 -10.766 1 94.06 280 GLN A O 1
ATOM 2087 N N . ALA A 1 281 ? 15.344 6.695 -12.664 1 93.94 281 ALA A N 1
ATOM 2088 C CA . ALA A 1 281 ? 14.477 7.82 -13.016 1 93.94 281 ALA A CA 1
ATOM 2089 C C . ALA A 1 281 ? 13.305 7.926 -12.047 1 93.94 281 ALA A C 1
ATOM 2091 O O . ALA A 1 281 ? 12.945 9.023 -11.617 1 93.94 281 ALA A O 1
ATOM 2092 N N . MET A 1 282 ? 12.742 6.793 -11.727 1 96.12 282 MET A N 1
ATOM 2093 C CA . MET A 1 282 ? 11.586 6.789 -10.836 1 96.12 282 MET A CA 1
ATOM 2094 C C . MET A 1 282 ? 11.984 7.227 -9.422 1 96.12 282 MET A C 1
ATOM 2096 O O . MET A 1 282 ? 11.305 8.055 -8.812 1 96.12 282 MET A O 1
ATOM 2100 N N . LEU A 1 283 ? 13.086 6.734 -8.938 1 96.06 283 LEU A N 1
ATOM 2101 C CA . LEU A 1 283 ? 13.523 7.098 -7.594 1 96.06 283 LEU A CA 1
ATOM 2102 C C . LEU A 1 283 ? 13.898 8.578 -7.527 1 96.06 283 LEU A C 1
ATOM 2104 O O . LEU A 1 283 ? 13.617 9.25 -6.531 1 96.06 283 LEU A O 1
ATOM 2108 N N . ARG A 1 284 ? 14.438 9.094 -8.578 1 93.75 284 ARG A N 1
ATOM 2109 C CA . ARG A 1 284 ? 14.75 10.516 -8.633 1 93.75 284 ARG A CA 1
ATOM 2110 C C . ARG A 1 284 ? 13.477 11.352 -8.633 1 93.75 284 ARG A C 1
ATOM 2112 O O . ARG A 1 284 ? 13.406 12.383 -7.969 1 93.75 284 ARG A O 1
ATOM 2119 N N . GLU A 1 285 ? 12.539 10.891 -9.383 1 93.56 285 GLU A N 1
ATOM 2120 C CA . GLU A 1 285 ? 11.273 11.625 -9.422 1 93.56 285 GLU A CA 1
ATOM 2121 C C . GLU A 1 285 ? 10.609 11.641 -8.055 1 93.56 285 GLU A C 1
ATOM 2123 O O . GLU A 1 285 ? 10.062 12.664 -7.637 1 93.56 285 GLU A O 1
ATOM 2128 N N . ILE A 1 286 ? 10.648 10.531 -7.363 1 95.94 286 ILE A N 1
ATOM 2129 C CA . ILE A 1 286 ? 10.086 10.484 -6.02 1 95.94 286 ILE A CA 1
ATOM 2130 C C . ILE A 1 286 ? 10.82 11.477 -5.121 1 95.94 286 ILE A C 1
ATOM 2132 O O . ILE A 1 286 ? 10.188 12.211 -4.352 1 95.94 286 ILE A O 1
ATOM 2136 N N . ASP A 1 287 ? 12.102 11.508 -5.289 1 95.06 287 ASP A N 1
ATOM 2137 C CA . ASP A 1 287 ? 12.922 12.406 -4.484 1 95.06 287 ASP A CA 1
ATOM 2138 C C . ASP A 1 287 ? 12.562 13.867 -4.75 1 95.06 287 ASP A C 1
ATOM 2140 O O . ASP A 1 287 ? 12.43 14.664 -3.816 1 95.06 287 ASP A O 1
ATOM 2144 N N . VAL A 1 288 ? 12.336 14.203 -5.922 1 93.5 288 VAL A N 1
ATOM 2145 C CA . VAL A 1 288 ? 11.984 15.562 -6.312 1 93.5 288 VAL A CA 1
ATOM 2146 C C . VAL A 1 288 ? 10.609 15.922 -5.746 1 93.5 288 VAL A C 1
ATOM 2148 O O . VAL A 1 288 ? 10.414 17.031 -5.234 1 93.5 288 VAL A O 1
ATOM 2151 N N . LEU A 1 289 ? 9.719 15.023 -5.836 1 94.56 289 LEU A N 1
ATOM 2152 C CA . LEU A 1 289 ? 8.367 15.266 -5.336 1 94.56 289 LEU A CA 1
ATOM 2153 C C . LEU A 1 289 ? 8.367 15.438 -3.82 1 94.56 289 LEU A C 1
ATOM 2155 O O . LEU A 1 289 ? 7.691 16.312 -3.287 1 94.56 289 LEU A O 1
ATOM 2159 N N . VAL A 1 290 ? 9.141 14.609 -3.137 1 96.56 290 VAL A N 1
ATOM 2160 C CA . VAL A 1 290 ? 9.234 14.727 -1.685 1 96.56 290 VAL A CA 1
ATOM 2161 C C . VAL A 1 290 ? 9.914 16.047 -1.313 1 96.56 290 VAL A C 1
ATOM 2163 O O . VAL A 1 290 ? 9.492 16.719 -0.374 1 96.56 290 VAL A O 1
ATOM 2166 N N . ASP A 1 291 ? 10.891 16.469 -2.08 1 95.44 291 ASP A N 1
ATOM 2167 C CA . ASP A 1 291 ? 11.555 17.734 -1.847 1 95.44 291 ASP A CA 1
ATOM 2168 C C . ASP A 1 291 ? 10.586 18.906 -2.035 1 95.44 291 ASP A C 1
ATOM 2170 O O . ASP A 1 291 ? 10.625 19.891 -1.282 1 95.44 291 ASP A O 1
ATOM 2174 N N . SER A 1 292 ? 9.867 18.781 -3.059 1 94.44 292 SER A N 1
ATOM 2175 C CA . SER A 1 292 ? 8.867 19.812 -3.289 1 94.44 292 SER A CA 1
ATOM 2176 C C . SER A 1 292 ? 7.887 19.906 -2.123 1 94.44 292 SER A C 1
ATOM 2178 O O . SER A 1 292 ? 7.539 21.016 -1.688 1 94.44 292 SER A O 1
ATOM 2180 N N . ARG A 1 293 ? 7.508 18.797 -1.656 1 95.19 293 ARG A N 1
ATOM 2181 C CA . ARG A 1 293 ? 6.625 18.75 -0.495 1 95.19 293 ARG A CA 1
ATOM 2182 C C . ARG A 1 293 ? 7.297 19.375 0.727 1 95.19 293 ARG A C 1
ATOM 2184 O O . ARG A 1 293 ? 6.688 20.156 1.443 1 95.19 293 ARG A O 1
ATOM 2191 N N . VAL A 1 294 ? 8.531 19.078 0.945 1 96.44 294 VAL A N 1
ATOM 2192 C CA . VAL A 1 294 ? 9.281 19.609 2.078 1 96.44 294 VAL A CA 1
ATOM 2193 C C . VAL A 1 294 ? 9.43 21.125 1.92 1 96.44 294 VAL A C 1
ATOM 2195 O O . VAL A 1 294 ? 9.328 21.875 2.896 1 96.44 294 VAL A O 1
ATOM 2198 N N . SER A 1 295 ? 9.633 21.578 0.752 1 95.94 295 SER A N 1
ATOM 2199 C CA . SER A 1 295 ? 9.727 23.016 0.487 1 95.94 295 SER A CA 1
ATOM 2200 C C . SER A 1 295 ? 8.414 23.719 0.826 1 95.94 295 SER A C 1
ATOM 2202 O O . SER A 1 295 ? 8.43 24.812 1.407 1 95.94 295 SER A O 1
ATOM 2204 N N . ASP A 1 296 ? 7.348 23.078 0.467 1 94.69 296 ASP A N 1
ATOM 2205 C CA . ASP A 1 296 ? 6.039 23.641 0.809 1 94.69 296 ASP A CA 1
ATOM 2206 C C . ASP A 1 296 ? 5.844 23.688 2.322 1 94.69 296 ASP A C 1
ATOM 2208 O O . ASP A 1 296 ? 5.32 24.672 2.854 1 94.69 296 ASP A O 1
ATOM 2212 N N . LEU A 1 297 ? 6.301 22.703 2.957 1 95.12 297 LEU A N 1
ATOM 2213 C CA . LEU A 1 297 ? 6.199 22.656 4.41 1 95.12 297 LEU A CA 1
ATOM 2214 C C . LEU A 1 297 ? 7.078 23.719 5.055 1 95.12 297 LEU A C 1
ATOM 2216 O O . LEU A 1 297 ? 6.668 24.359 6.023 1 95.12 297 LEU A O 1
ATOM 2220 N N . ASN A 1 298 ? 8.203 23.922 4.473 1 95.44 298 ASN A N 1
ATOM 2221 C CA . ASN A 1 298 ? 9.086 24.984 4.965 1 95.44 298 ASN A CA 1
ATOM 2222 C C . ASN A 1 298 ? 8.477 26.359 4.766 1 95.44 298 ASN A C 1
ATOM 2224 O O . ASN A 1 298 ? 8.578 27.234 5.641 1 95.44 298 ASN A O 1
ATOM 2228 N N . SER A 1 299 ? 7.844 26.547 3.658 1 94.94 299 SER A N 1
ATOM 2229 C CA . SER A 1 299 ? 7.172 27.812 3.402 1 94.94 299 SER A CA 1
ATOM 2230 C C . SER A 1 299 ? 6.035 28.047 4.395 1 94.94 299 SER A C 1
ATOM 2232 O O . SER A 1 299 ? 5.832 29.172 4.863 1 94.94 299 SER A O 1
ATOM 2234 N N . ARG A 1 300 ? 5.367 27 4.637 1 93.88 300 ARG A N 1
ATOM 2235 C CA . ARG A 1 300 ? 4.289 27.078 5.617 1 93.88 300 ARG A CA 1
ATOM 2236 C C . ARG A 1 300 ? 4.828 27.453 6.992 1 93.88 300 ARG A C 1
ATOM 2238 O O . ARG A 1 300 ? 4.25 28.281 7.688 1 93.88 300 ARG A O 1
ATOM 2245 N N . LEU A 1 301 ? 5.941 26.875 7.355 1 94.06 301 LEU A N 1
ATOM 2246 C CA . LEU A 1 301 ? 6.562 27.156 8.648 1 94.06 301 LEU A CA 1
ATOM 2247 C C . LEU A 1 301 ? 7.113 28.578 8.695 1 94.06 301 LEU A C 1
ATOM 2249 O O . LEU A 1 301 ? 7.012 29.266 9.719 1 94.06 301 LEU A O 1
ATOM 2253 N N . LEU A 1 302 ? 7.648 29 7.594 1 93.62 302 LEU A N 1
ATOM 2254 C CA . LEU A 1 302 ? 8.172 30.359 7.52 1 93.62 302 LEU A CA 1
ATOM 2255 C C . LEU A 1 302 ? 7.043 31.391 7.629 1 93.62 302 LEU A C 1
ATOM 2257 O O . LEU A 1 302 ? 7.176 32.375 8.336 1 93.62 302 LEU A O 1
ATOM 2261 N N . LEU A 1 303 ? 5.977 31.078 6.93 1 93.19 303 LEU A N 1
ATOM 2262 C CA . LEU A 1 303 ? 4.816 31.953 7.035 1 93.19 303 LEU A CA 1
ATOM 2263 C C . LEU A 1 303 ? 4.297 32 8.469 1 93.19 303 LEU A C 1
ATOM 2265 O O . LEU A 1 303 ? 3.998 33.062 8.992 1 93.19 303 LEU A O 1
ATOM 2269 N N . ALA A 1 304 ? 4.234 30.875 9.039 1 93 304 ALA A N 1
ATOM 2270 C CA . ALA A 1 304 ? 3.756 30.797 10.422 1 93 304 ALA A CA 1
ATOM 2271 C C . ALA A 1 304 ? 4.699 31.531 11.367 1 93 304 ALA A C 1
ATOM 2273 O O . ALA A 1 304 ? 4.254 32.281 12.234 1 93 304 ALA A O 1
ATOM 2274 N N . ALA A 1 305 ? 6 31.391 11.242 1 93.12 305 ALA A N 1
ATOM 2275 C CA . ALA A 1 305 ? 7 32.031 12.078 1 93.12 305 ALA A CA 1
ATOM 2276 C C . ALA A 1 305 ? 6.992 33.562 11.875 1 93.12 305 ALA A C 1
ATOM 2278 O O . ALA A 1 305 ? 7.039 34.312 12.836 1 93.12 305 ALA A O 1
ATOM 2279 N N . ALA A 1 306 ? 6.949 33.938 10.609 1 92.19 306 ALA A N 1
ATOM 2280 C CA . ALA A 1 306 ? 6.891 35.375 10.305 1 92.19 306 ALA A CA 1
ATOM 2281 C C . ALA A 1 306 ? 5.648 36 10.906 1 92.19 306 ALA A C 1
ATOM 2283 O O . ALA A 1 306 ? 5.711 37.125 11.445 1 92.19 306 ALA A O 1
ATOM 2284 N N . THR A 1 307 ? 4.57 35.281 10.75 1 90.81 307 THR A N 1
ATOM 2285 C CA . THR A 1 307 ? 3.311 35.781 11.297 1 90.81 307 THR A CA 1
ATOM 2286 C C . THR A 1 307 ? 3.4 35.906 12.82 1 90.81 307 THR A C 1
ATOM 2288 O O . THR A 1 307 ? 2.928 36.875 13.391 1 90.81 307 THR A O 1
ATOM 2291 N N . ALA A 1 308 ? 4 34.969 13.484 1 89.25 308 ALA A N 1
ATOM 2292 C CA . ALA A 1 308 ? 4.195 35.031 14.93 1 89.25 308 ALA A CA 1
ATOM 2293 C C . ALA A 1 308 ? 5.102 36.188 15.328 1 89.25 308 ALA A C 1
ATOM 2295 O O . ALA A 1 308 ? 4.836 36.875 16.297 1 89.25 308 ALA A O 1
ATOM 2296 N N . VAL A 1 309 ? 6.152 36.5 14.594 1 90.81 309 VAL A N 1
ATOM 2297 C CA . VAL A 1 309 ? 7.086 37.594 14.867 1 90.81 309 VAL A CA 1
ATOM 2298 C C . VAL A 1 309 ? 6.375 38.938 14.703 1 90.81 309 VAL A C 1
ATOM 2300 O O . VAL A 1 309 ? 6.527 39.844 15.539 1 90.81 309 VAL A O 1
ATOM 2303 N N . VAL A 1 310 ? 5.59 39.031 13.641 1 89.81 310 VAL A N 1
ATOM 2304 C CA . VAL A 1 310 ? 4.824 40.25 13.406 1 89.81 310 VAL A CA 1
ATOM 2305 C C . VAL A 1 310 ? 3.881 40.5 14.586 1 89.81 310 VAL A C 1
ATOM 2307 O O . VAL A 1 310 ? 3.74 41.656 15.047 1 89.81 310 VAL A O 1
ATOM 2310 N N . ALA A 1 311 ? 3.277 39.438 15.07 1 87.06 311 ALA A N 1
ATOM 2311 C CA . ALA A 1 311 ? 2.375 39.594 16.219 1 87.06 311 ALA A CA 1
ATOM 2312 C C . ALA A 1 311 ? 3.121 40.094 17.453 1 87.06 311 ALA A C 1
ATOM 2314 O O . ALA A 1 311 ? 2.643 40.969 18.156 1 87.06 311 ALA A O 1
ATOM 2315 N N . VAL A 1 312 ? 4.273 39.625 17.734 1 87.12 312 VAL A N 1
ATOM 2316 C CA . VAL A 1 312 ? 5.086 40.031 18.875 1 87.12 312 VAL A CA 1
ATOM 2317 C C . VAL A 1 312 ? 5.523 41.5 18.719 1 87.12 312 VAL A C 1
ATOM 2319 O O . VAL A 1 312 ? 5.465 42.281 19.672 1 87.12 312 VAL A O 1
ATOM 2322 N N . LEU A 1 313 ? 5.895 41.875 17.5 1 88.56 313 LEU A N 1
ATOM 2323 C CA . LEU A 1 313 ? 6.328 43.219 17.234 1 88.56 313 LEU A CA 1
ATOM 2324 C C . LEU A 1 313 ? 5.168 44.219 17.406 1 88.56 313 LEU A C 1
ATOM 2326 O O . LEU A 1 313 ? 5.352 45.312 17.938 1 88.56 313 LEU A O 1
ATOM 2330 N N . LEU A 1 314 ? 4.02 43.812 16.906 1 85 314 LEU A N 1
ATOM 2331 C CA . LEU A 1 314 ? 2.854 44.688 17.047 1 85 314 LEU A CA 1
ATOM 2332 C C . LEU A 1 314 ? 2.496 44.906 18.516 1 85 314 LEU A C 1
ATOM 2334 O O . LEU A 1 314 ? 2.191 46 18.922 1 85 314 LEU A O 1
ATOM 2338 N N . VAL A 1 315 ? 2.543 43.875 19.312 1 81.88 315 VAL A N 1
ATOM 2339 C CA . VAL A 1 315 ? 2.27 44 20.734 1 81.88 315 VAL A CA 1
ATOM 2340 C C . VAL A 1 315 ? 3.357 44.844 21.406 1 81.88 315 VAL A C 1
ATOM 2342 O O . VAL A 1 315 ? 3.062 45.688 22.234 1 81.88 315 VAL A O 1
ATOM 2345 N N . GLY A 1 316 ? 4.613 44.594 21.047 1 82.88 316 GLY A N 1
ATOM 2346 C CA . GLY A 1 316 ? 5.715 45.406 21.547 1 82.88 316 GLY A CA 1
ATOM 2347 C C . GLY A 1 316 ? 5.586 46.875 21.219 1 82.88 316 GLY A C 1
ATOM 2348 O O . GLY A 1 316 ? 5.84 47.75 22.062 1 82.88 316 GLY A O 1
ATOM 2349 N N . ALA A 1 317 ? 5.246 47.156 20 1 81.94 317 ALA A N 1
ATOM 2350 C CA . ALA A 1 317 ? 5.039 48.531 19.562 1 81.94 317 ALA A CA 1
ATOM 2351 C C . ALA A 1 317 ? 3.926 49.188 20.375 1 81.94 317 ALA A C 1
ATOM 2353 O O . ALA A 1 317 ? 4.031 50.375 20.734 1 81.94 317 ALA A O 1
ATOM 2354 N N . GLY A 1 318 ? 2.859 48.469 20.547 1 77.5 318 GLY A N 1
ATOM 2355 C CA . GLY A 1 318 ? 1.787 49 21.375 1 77.5 318 GLY A CA 1
ATOM 2356 C C . GLY A 1 318 ? 2.227 49.312 22.781 1 77.5 318 GLY A C 1
ATOM 2357 O O . GLY A 1 318 ? 1.872 50.375 23.328 1 77.5 318 GLY A O 1
ATOM 2358 N N . LEU A 1 319 ? 3.053 48.5 23.344 1 79.44 319 LEU A N 1
ATOM 2359 C CA . LEU A 1 319 ? 3.574 48.719 24.688 1 79.44 319 LEU A CA 1
ATOM 2360 C C . LEU A 1 319 ? 4.531 49.906 24.719 1 79.44 319 LEU A C 1
ATOM 2362 O O . LEU A 1 319 ? 4.52 50.688 25.656 1 79.44 319 LEU A O 1
ATOM 2366 N N . ALA A 1 320 ? 5.309 50.062 23.719 1 80.94 320 ALA A N 1
ATOM 2367 C CA . ALA A 1 320 ? 6.254 51.156 23.641 1 80.94 320 ALA A CA 1
ATOM 2368 C C . ALA A 1 320 ? 5.527 52.5 23.516 1 80.94 320 ALA A C 1
ATOM 2370 O O . ALA A 1 320 ? 5.906 53.469 24.156 1 80.94 320 ALA A O 1
ATOM 2371 N N . LEU A 1 321 ? 4.516 52.531 22.688 1 77.06 321 LEU A N 1
ATOM 2372 C CA . LEU A 1 321 ? 3.725 53.75 22.531 1 77.06 321 LEU A CA 1
ATOM 2373 C C . LEU A 1 321 ? 3.078 54.156 23.844 1 77.06 321 LEU A C 1
ATOM 2375 O O . LEU A 1 321 ? 3 55.344 24.156 1 77.06 321 LEU A O 1
ATOM 2379 N N . ASP A 1 322 ? 2.736 53.219 24.609 1 74.5 322 ASP A N 1
ATOM 2380 C CA . ASP A 1 322 ? 2.148 53.5 25.922 1 74.5 322 ASP A CA 1
ATOM 2381 C C . ASP A 1 322 ? 3.195 54.062 26.875 1 74.5 322 ASP A C 1
ATOM 2383 O O . ASP A 1 322 ? 2.904 54.969 27.672 1 74.5 322 ASP A O 1
ATOM 2387 N N . LEU A 1 323 ? 4.441 53.688 26.781 1 75.88 323 LEU A N 1
ATOM 2388 C CA . LEU A 1 323 ? 5.516 54.125 27.656 1 75.88 323 LEU A CA 1
ATOM 2389 C C . LEU A 1 323 ? 5.992 55.531 27.281 1 75.88 323 LEU A C 1
ATOM 2391 O O . LEU A 1 323 ? 6.281 56.344 28.156 1 75.88 323 LEU A O 1
ATOM 2395 N N . ILE A 1 324 ? 6.004 55.812 26.047 1 75 324 ILE A N 1
ATOM 2396 C CA . ILE A 1 324 ? 6.461 57.125 25.562 1 75 324 ILE A CA 1
ATOM 2397 C C . ILE A 1 324 ? 5.414 58.188 25.891 1 75 324 ILE A C 1
ATOM 2399 O O . ILE A 1 324 ? 5.758 59.312 26.281 1 75 324 ILE A O 1
ATOM 2403 N N . ALA A 1 325 ? 4.223 57.844 25.766 1 67.56 325 ALA A N 1
ATOM 2404 C CA . ALA A 1 325 ? 3.141 58.781 26.078 1 67.56 325 ALA A CA 1
ATOM 2405 C C . ALA A 1 325 ? 3.16 59.156 27.562 1 67.56 325 ALA A C 1
ATOM 2407 O O . ALA A 1 325 ? 2.727 60.25 27.938 1 67.56 325 ALA A O 1
ATOM 2408 N N . ARG A 1 326 ? 3.885 58.469 28.391 1 63.81 326 ARG A N 1
ATOM 2409 C CA . ARG A 1 326 ? 4.004 58.719 29.828 1 63.81 326 ARG A CA 1
ATOM 2410 C C . ARG A 1 326 ? 5.145 59.688 30.109 1 63.81 326 ARG A C 1
ATOM 2412 O O . ARG A 1 326 ? 5.094 60.469 31.078 1 63.81 326 ARG A O 1
ATOM 2419 N N . ARG A 1 327 ? 6.121 59.625 29.469 1 59.38 327 ARG A N 1
ATOM 2420 C CA . ARG A 1 327 ? 7.301 60.438 29.766 1 59.38 327 ARG A CA 1
ATOM 2421 C C . ARG A 1 327 ? 7.102 61.875 29.312 1 59.38 327 ARG A C 1
ATOM 2423 O O . ARG A 1 327 ? 7.883 62.781 29.672 1 59.38 327 ARG A O 1
ATOM 2430 N N . ARG A 1 328 ? 6.195 62.219 28.625 1 53.75 328 ARG A N 1
ATOM 2431 C CA . ARG A 1 328 ? 6.07 63.625 28.281 1 53.75 328 ARG A CA 1
ATOM 2432 C C . ARG A 1 328 ? 5.516 64.438 29.469 1 53.75 328 ARG A C 1
ATOM 2434 O O . ARG A 1 328 ? 4.426 64.125 29.953 1 53.75 328 ARG A O 1
ATOM 2441 N N . PRO A 1 329 ? 6.363 64.938 30.344 1 51.47 329 PRO A N 1
ATOM 2442 C CA . PRO A 1 329 ? 6.121 65.812 31.516 1 51.47 329 PRO A CA 1
ATOM 2443 C C . PRO A 1 329 ? 4.992 66.812 31.297 1 51.47 329 PRO A C 1
ATOM 2445 O O . PRO A 1 329 ? 4.832 67.312 30.188 1 51.47 329 PRO A O 1
ATOM 2448 N N . ARG A 1 330 ? 3.939 66.812 32.156 1 49.59 330 ARG A N 1
ATOM 2449 C CA . ARG A 1 330 ? 3.049 67.938 32.312 1 49.59 330 ARG A CA 1
ATOM 2450 C C . ARG A 1 330 ? 3.834 69.25 32.312 1 49.59 330 ARG A C 1
ATOM 2452 O O . ARG A 1 330 ? 4.77 69.438 33.094 1 49.59 330 ARG A O 1
ATOM 2459 N N . ALA A 1 331 ? 3.91 69.938 31.328 1 45.59 331 ALA A N 1
ATOM 2460 C CA . ALA A 1 331 ? 4.363 71.312 31.453 1 45.59 331 ALA A CA 1
ATOM 2461 C C . ALA A 1 331 ? 3.775 71.938 32.688 1 45.59 331 ALA A C 1
ATOM 2463 O O . ALA A 1 331 ? 2.557 72 32.844 1 45.59 331 ALA A O 1
ATOM 2464 N N . ALA A 1 332 ? 4.527 71.875 33.812 1 43.66 332 ALA A N 1
ATOM 2465 C CA . ALA A 1 332 ? 4.312 72.688 35 1 43.66 332 ALA A CA 1
ATOM 2466 C C . ALA A 1 332 ? 3.779 74.062 34.656 1 43.66 332 ALA A C 1
ATOM 2468 O O . ALA A 1 332 ? 4.32 74.75 33.781 1 43.66 332 ALA A O 1
ATOM 2469 N N . ALA A 1 333 ? 2.566 74.312 34.906 1 44.91 333 ALA A N 1
ATOM 2470 C CA . ALA A 1 333 ? 2.076 75.688 35 1 44.91 333 ALA A CA 1
ATOM 2471 C C . ALA A 1 333 ? 3.062 76.562 35.781 1 44.91 333 ALA A C 1
ATOM 2473 O O . ALA A 1 333 ? 3.471 76.25 36.875 1 44.91 333 ALA A O 1
ATOM 2474 N N . GLY A 1 334 ? 3.932 77.312 35.188 1 42.03 334 GLY A N 1
ATOM 2475 C CA . GLY A 1 334 ? 4.797 78.375 35.781 1 42.03 334 GLY A CA 1
ATOM 2476 C C . GLY A 1 334 ? 4.129 79.125 36.875 1 42.03 334 GLY A C 1
ATOM 2477 O O . GLY A 1 334 ? 2.9 79.25 36.906 1 42.03 334 GLY A O 1
ATOM 2478 N N . PRO A 1 335 ? 4.707 79.188 38.062 1 46.84 335 PRO A N 1
ATOM 2479 C CA . PRO A 1 335 ? 4.172 80 39.156 1 46.84 335 PRO A CA 1
ATOM 2480 C C . PRO A 1 335 ? 3.799 81.438 38.688 1 46.84 335 PRO A C 1
ATOM 2482 O O . PRO A 1 335 ? 4.344 81.938 37.688 1 46.84 335 PRO A O 1
ATOM 2485 N N . PRO A 1 336 ? 2.682 81.938 39.062 1 45.47 336 PRO A N 1
ATOM 2486 C CA . PRO A 1 336 ? 2.404 83.312 38.625 1 45.47 336 PRO A CA 1
ATOM 2487 C C . PRO A 1 336 ? 3.551 84.312 38.938 1 45.47 336 PRO A C 1
ATOM 2489 O O . PRO A 1 336 ? 4.273 84.125 39.938 1 45.47 336 PRO A O 1
ATOM 2492 N N . VAL A 1 337 ? 4.309 84.938 38.031 1 42.66 337 VAL A N 1
ATOM 2493 C CA . VAL A 1 337 ? 5.387 85.875 38.094 1 42.66 337 VAL A CA 1
ATOM 2494 C C . VAL A 1 337 ? 5 87.062 39.031 1 42.66 337 VAL A C 1
ATOM 2496 O O . VAL A 1 337 ? 3.998 87.75 38.812 1 42.66 337 VAL A O 1
ATOM 2499 N N . GLY A 1 338 ? 5.09 86.812 40.438 1 39.5 338 GLY A N 1
ATOM 2500 C CA . GLY A 1 338 ? 4.938 87.938 41.281 1 39.5 338 GLY A CA 1
ATOM 2501 C C . GLY A 1 338 ? 5.805 89.125 40.844 1 39.5 338 GLY A C 1
ATOM 2502 O O . GLY A 1 338 ? 6.734 88.938 40.062 1 39.5 338 GLY A O 1
ATOM 2503 N N . PRO A 1 339 ? 5.465 90.438 41.125 1 39.81 339 PRO A N 1
ATOM 2504 C CA . PRO A 1 339 ? 6.109 91.625 40.562 1 39.81 339 PRO A CA 1
ATOM 2505 C C . PRO A 1 339 ? 7.613 91.688 40.812 1 39.81 339 PRO A C 1
ATOM 2507 O O . PRO A 1 339 ? 8.086 91.125 41.812 1 39.81 339 PRO A O 1
ATOM 2510 N N . VAL A 1 340 ? 8.477 91.438 39.812 1 37.34 340 VAL A N 1
ATOM 2511 C CA . VAL A 1 340 ? 9.93 91.5 39.719 1 37.34 340 VAL A CA 1
ATOM 2512 C C . VAL A 1 340 ? 10.469 92.75 40.406 1 37.34 340 VAL A C 1
ATOM 2514 O O . VAL A 1 340 ? 10.156 93.875 40 1 37.34 340 VAL A O 1
ATOM 2517 N N . GLY A 1 341 ? 10.422 92.75 41.781 1 33.53 341 GLY A N 1
ATOM 2518 C CA . GLY A 1 341 ? 11.094 93.875 42.375 1 33.53 341 GLY A CA 1
ATOM 2519 C C . GLY A 1 341 ? 12.508 94.062 41.875 1 33.53 341 GLY A C 1
ATOM 2520 O O . GLY A 1 341 ? 13.219 93.125 41.625 1 33.53 341 GLY A O 1
ATOM 2521 N N . VAL A 1 342 ? 12.836 95.125 41.125 1 34 342 VAL A N 1
ATOM 2522 C CA . VAL A 1 342 ? 13.977 95.688 40.375 1 34 342 VAL A CA 1
ATOM 2523 C C . VAL A 1 342 ? 15.211 95.688 41.281 1 34 342 VAL A C 1
ATOM 2525 O O . VAL A 1 342 ? 15.336 96.562 42.156 1 34 342 VAL A O 1
ATOM 2528 N N . THR A 1 343 ? 15.414 94.562 42.062 1 32.12 343 THR A N 1
ATOM 2529 C CA . THR A 1 343 ? 16.5 94.875 42.969 1 32.12 343 THR A CA 1
ATOM 2530 C C . THR A 1 343 ? 17.781 95.188 42.219 1 32.12 343 THR A C 1
ATOM 2532 O O . THR A 1 343 ? 18.078 94.562 41.188 1 32.12 343 THR A O 1
ATOM 2535 N N . GLU A 1 344 ? 18.453 96.375 42.406 1 31.34 344 GLU A N 1
ATOM 2536 C CA . GLU A 1 344 ? 19.609 97.125 41.938 1 31.34 344 GLU A CA 1
ATOM 2537 C C . GLU A 1 344 ? 20.906 96.312 42.125 1 31.34 344 GLU A C 1
ATOM 2539 O O . GLU A 1 344 ? 21.312 96.062 43.25 1 31.34 344 GLU A O 1
ATOM 2544 N N . VAL A 1 345 ? 21.094 95.312 41.281 1 30.84 345 VAL A N 1
ATOM 2545 C CA . VAL A 1 345 ? 22.203 94.375 41.406 1 30.84 345 VAL A CA 1
ATOM 2546 C C . VAL A 1 345 ? 23.531 95.125 41.25 1 30.84 345 VAL A C 1
ATOM 2548 O O . VAL A 1 345 ? 23.75 95.75 40.219 1 30.84 345 VAL A O 1
ATOM 2551 N N . SER A 1 346 ? 24.125 95.438 42.406 1 27.59 346 SER A N 1
ATOM 2552 C CA . SER A 1 346 ? 25.422 96.125 42.594 1 27.59 346 SER A CA 1
ATOM 2553 C C . SER A 1 346 ? 26.531 95.312 41.906 1 27.59 346 SER A C 1
ATOM 2555 O O . SER A 1 346 ? 26.609 94.125 42 1 27.59 346 SER A O 1
ATOM 2557 N N . VAL A 1 347 ? 27.125 95.938 40.906 1 25.97 347 VAL A N 1
ATOM 2558 C CA . VAL A 1 347 ? 28.125 95.625 39.875 1 25.97 347 VAL A CA 1
ATOM 2559 C C . VAL A 1 347 ? 29.438 95.25 40.531 1 25.97 347 VAL A C 1
ATOM 2561 O O . VAL A 1 347 ? 30.125 96.062 41.156 1 25.97 347 VAL A O 1
ATOM 2564 N N . ALA A 1 348 ? 29.391 94.188 41.375 1 27.05 348 ALA A N 1
ATOM 2565 C CA . ALA A 1 348 ? 30.672 94 42.062 1 27.05 348 ALA A CA 1
ATOM 2566 C C . ALA A 1 348 ? 31.812 93.75 41.062 1 27.05 348 ALA A C 1
ATOM 2568 O O . ALA A 1 348 ? 31.594 93.25 39.969 1 27.05 348 ALA A O 1
ATOM 2569 N N . PRO A 1 349 ? 33.031 94.312 41.438 1 24.81 349 PRO A N 1
ATOM 2570 C CA . PRO A 1 349 ? 34.25 94.562 40.688 1 24.81 349 PRO A CA 1
ATOM 2571 C C . PRO A 1 349 ? 34.969 93.312 40.188 1 24.81 349 PRO A C 1
ATOM 2573 O O . PRO A 1 349 ? 34.688 92.25 40.719 1 24.81 349 PRO A O 1
ATOM 2576 N N . ALA A 1 350 ? 35.656 93.375 39.156 1 24.88 350 ALA A N 1
ATOM 2577 C CA . ALA A 1 350 ? 36.375 92.625 38.125 1 24.88 350 ALA A CA 1
ATOM 2578 C C . ALA A 1 350 ? 37.5 91.812 38.719 1 24.88 350 ALA A C 1
ATOM 2580 O O . ALA A 1 350 ? 38.5 92.375 39.188 1 24.88 350 ALA A O 1
ATOM 2581 N N . PRO A 1 351 ? 37.062 90.875 39.75 1 23.69 351 PRO A N 1
ATOM 2582 C CA . PRO A 1 351 ? 38.344 90.438 40.344 1 23.69 351 PRO A CA 1
ATOM 2583 C C . PRO A 1 351 ? 39.344 89.938 39.281 1 23.69 351 PRO A C 1
ATOM 2585 O O . PRO A 1 351 ? 38.938 89.5 38.219 1 23.69 351 PRO A O 1
ATOM 2588 N N . GLU A 1 352 ? 40.594 90.312 39.562 1 22.84 352 GLU A N 1
ATOM 2589 C CA . GLU A 1 352 ? 41.906 90.25 38.938 1 22.84 352 GLU A CA 1
ATOM 2590 C C . GLU A 1 352 ? 42.344 88.75 38.688 1 22.84 352 GLU A C 1
ATOM 2592 O O . GLU A 1 352 ? 41.969 87.875 39.469 1 22.84 352 GLU A O 1
ATOM 2597 N N . LEU A 1 353 ? 42.844 88.438 37.531 1 23.48 353 LEU A N 1
ATOM 2598 C CA . LEU A 1 353 ? 43.25 87.375 36.656 1 23.48 353 LEU A CA 1
ATOM 2599 C C . LEU A 1 353 ? 44.375 86.562 37.312 1 23.48 353 LEU A C 1
ATOM 2601 O O . LEU A 1 353 ? 44.969 85.688 36.688 1 23.48 353 LEU A O 1
ATOM 2605 N N . VAL A 1 354 ? 44.5 86.625 38.75 1 20.22 354 VAL A N 1
ATOM 2606 C CA . VAL A 1 354 ? 45.938 86.375 38.875 1 20.22 354 VAL A CA 1
ATOM 2607 C C . VAL A 1 354 ? 46.281 85 38.312 1 20.22 354 VAL A C 1
ATOM 2609 O O . VAL A 1 354 ? 47.156 84.875 37.469 1 20.22 354 VAL A O 1
ATOM 2612 N N . PRO A 1 355 ? 46.656 83.938 39.25 1 19.27 355 PRO A N 1
ATOM 2613 C CA . PRO A 1 355 ? 48.031 83.562 39.531 1 19.27 355 PRO A CA 1
ATOM 2614 C C . PRO A 1 355 ? 48.375 82.25 38.844 1 19.27 355 PRO A C 1
ATOM 2616 O O . PRO A 1 355 ? 49.469 82.062 38.281 1 19.27 355 PRO A O 1
ATOM 2619 N N . ALA A 1 356 ? 47.625 81 38.938 1 19.7 356 ALA A N 1
ATOM 2620 C CA . ALA A 1 356 ? 48.281 79.938 39.688 1 19.7 356 ALA A CA 1
ATOM 2621 C C . ALA A 1 356 ? 49.062 79.062 38.75 1 19.7 356 ALA A C 1
ATOM 2623 O O . ALA A 1 356 ? 48.688 78.875 37.594 1 19.7 356 ALA A O 1
ATOM 2624 N N . GLY A 1 357 ? 50.281 78.562 39.25 1 18.89 357 GLY A N 1
ATOM 2625 C CA . GLY A 1 357 ? 51.562 77.938 38.969 1 18.89 357 GLY A CA 1
ATOM 2626 C C . GLY A 1 357 ? 51.469 76.5 38.438 1 18.89 357 GLY A C 1
ATOM 2627 O O . GLY A 1 357 ? 50.375 75.938 38.469 1 18.89 357 GLY A O 1
ATOM 2628 N N . ARG A 1 358 ? 52.531 75.75 38.531 1 20.05 358 ARG A N 1
ATOM 2629 C CA . ARG A 1 358 ? 53.469 74.875 37.844 1 20.05 358 ARG A CA 1
ATOM 2630 C C . ARG A 1 358 ? 53.219 73.438 38.188 1 20.05 358 ARG A C 1
ATOM 2632 O O . ARG A 1 358 ? 53.875 72.562 37.625 1 20.05 358 ARG A O 1
ATOM 2639 N N . HIS A 1 359 ? 52.25 73 39.031 1 17.77 359 HIS A N 1
ATOM 2640 C CA . HIS A 1 359 ? 52.812 71.812 39.75 1 17.77 359 HIS A CA 1
ATOM 2641 C C . HIS A 1 359 ? 53.125 70.688 38.781 1 17.77 359 HIS A C 1
ATOM 2643 O O . HIS A 1 359 ? 52.406 70.5 37.781 1 17.77 359 HIS A O 1
ATOM 2649 N N . ALA A 1 360 ? 54.281 70 39.031 1 19.77 360 ALA A N 1
ATOM 2650 C CA . ALA A 1 360 ? 55.312 69.062 38.594 1 19.77 360 ALA A CA 1
ATOM 2651 C C . ALA A 1 360 ? 54.844 67.625 38.75 1 19.77 360 ALA A C 1
ATOM 2653 O O . ALA A 1 360 ? 54.75 67.125 39.875 1 19.77 360 ALA A O 1
ATOM 2654 N N . TRP A 1 361 ? 53.719 67.188 38.375 1 16.92 361 TRP A N 1
ATOM 2655 C CA . TRP A 1 361 ? 53.375 65.875 38.781 1 16.92 361 TRP A CA 1
ATOM 2656 C C . TRP A 1 361 ? 54.5 64.875 38.375 1 16.92 361 TRP A C 1
ATOM 2658 O O . TRP A 1 361 ? 54.938 64.875 37.219 1 16.92 361 TRP A O 1
ATOM 2668 N N . PRO A 1 362 ? 55.062 64.312 39.375 1 17.78 362 PRO A N 1
ATOM 2669 C CA . PRO A 1 362 ? 56.25 63.438 39.469 1 17.78 362 PRO A CA 1
ATOM 2670 C C . PRO A 1 362 ? 56.062 62.125 38.656 1 17.78 362 PRO A C 1
ATOM 2672 O O . PRO A 1 362 ? 54.969 61.812 38.219 1 17.78 362 PRO A O 1
ATOM 2675 N N . PRO A 1 363 ? 56.938 61 39.031 1 19.45 363 PRO A N 1
ATOM 2676 C CA . PRO A 1 363 ? 57.844 60.031 38.406 1 19.45 363 PRO A CA 1
ATOM 2677 C C . PRO A 1 363 ? 57.25 58.656 38.281 1 19.45 363 PRO A C 1
ATOM 2679 O O . PRO A 1 363 ? 57.75 57.812 37.531 1 19.45 363 PRO A O 1
ATOM 2682 N N . PRO A 1 364 ? 56 58.219 38.594 1 17.36 364 PRO A N 1
ATOM 2683 C CA . PRO A 1 364 ? 56.062 56.969 39.375 1 17.36 364 PRO A CA 1
ATOM 2684 C C . PRO A 1 364 ? 56.75 55.844 38.625 1 17.36 364 PRO A C 1
ATOM 26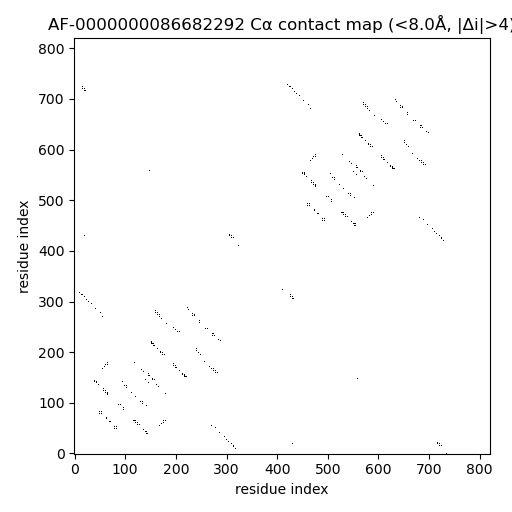86 O O . PRO A 1 364 ? 56.75 55.812 37.375 1 17.36 364 PRO A O 1
ATOM 2689 N N . PRO A 1 365 ? 57.156 54.625 39.281 1 17.5 365 PRO A N 1
ATOM 2690 C CA . PRO A 1 365 ? 58.219 53.625 39.375 1 17.5 365 PRO A CA 1
ATOM 2691 C C . PRO A 1 365 ? 57.969 52.438 38.469 1 17.5 365 PRO A C 1
ATOM 2693 O O . PRO A 1 365 ? 56.906 52.344 37.844 1 17.5 365 PRO A O 1
ATOM 2696 N N . SER A 1 366 ? 58.281 51.031 38.875 1 16.56 366 SER A N 1
ATOM 2697 C CA . SER A 1 366 ? 59.25 49.969 38.688 1 16.56 366 SER A CA 1
ATOM 2698 C C . SER A 1 366 ? 58.562 48.719 38.125 1 16.56 366 SER A C 1
ATOM 2700 O O . SER A 1 366 ? 59.188 47.906 37.438 1 16.56 366 SER A O 1
ATOM 2702 N N . ALA A 1 367 ? 57.344 48.188 38.406 1 16.81 367 ALA A N 1
ATOM 2703 C CA . ALA A 1 367 ? 57.438 46.812 38.875 1 16.81 367 ALA A CA 1
ATOM 2704 C C . ALA A 1 367 ? 57.719 45.844 37.719 1 16.81 367 ALA A C 1
ATOM 2706 O O . ALA A 1 367 ? 57.375 46.094 36.594 1 16.81 367 ALA A O 1
ATOM 2707 N N . SER A 1 368 ? 58.25 44.344 37.906 1 16.03 368 SER A N 1
ATOM 2708 C CA . SER A 1 368 ? 59.094 43.188 37.656 1 16.03 368 SER A CA 1
ATOM 2709 C C . SER A 1 368 ? 58.375 42.125 36.812 1 16.03 368 SER A C 1
ATOM 2711 O O . SER A 1 368 ? 58.938 41.562 35.906 1 16.03 368 SER A O 1
ATOM 2713 N N . HIS A 1 369 ? 57.25 41.469 37.094 1 16.39 369 HIS A N 1
ATOM 2714 C CA . HIS A 1 369 ? 57.594 40.031 37.188 1 16.39 369 HIS A CA 1
ATOM 2715 C C . HIS A 1 369 ? 57.75 39.406 35.812 1 16.39 369 HIS A C 1
ATOM 2717 O O . HIS A 1 369 ? 57.25 39.938 34.844 1 16.39 369 HIS A O 1
ATOM 2723 N N . PRO A 1 370 ? 57.75 37.781 35.625 1 17.59 370 PRO A N 1
ATOM 2724 C CA . PRO A 1 370 ? 58.625 36.688 35.312 1 17.59 370 PRO A CA 1
ATOM 2725 C C . PRO A 1 370 ? 58.312 36 34 1 17.59 370 PRO A C 1
ATOM 2727 O O . PRO A 1 370 ? 57.344 36.375 33.312 1 17.59 370 PRO A O 1
ATOM 2730 N N . GLY A 1 371 ? 58.031 34.469 33.906 1 16.03 371 GLY A N 1
ATOM 2731 C CA . GLY A 1 371 ? 58.719 33.312 33.375 1 16.03 371 GLY A CA 1
ATOM 2732 C C . GLY A 1 371 ? 58.094 32.719 32.125 1 16.03 371 GLY A C 1
ATOM 2733 O O . GLY A 1 371 ? 58.781 32.312 31.203 1 16.03 371 GLY A O 1
ATOM 2734 N N . ALA A 1 372 ? 56.719 32.375 31.938 1 17.33 372 ALA A N 1
ATOM 2735 C CA . ALA A 1 372 ? 56.562 30.938 31.719 1 17.33 372 ALA A CA 1
ATOM 2736 C C . ALA A 1 372 ? 56.906 30.562 30.281 1 17.33 372 ALA A C 1
ATOM 2738 O O . ALA A 1 372 ? 56.812 31.406 29.391 1 17.33 372 ALA A O 1
ATOM 2739 N N . SER A 1 373 ? 56.844 29.094 29.844 1 16.98 373 SER A N 1
ATOM 2740 C CA . SER A 1 373 ? 57.656 28.062 29.234 1 16.98 373 SER A CA 1
ATOM 2741 C C . SER A 1 373 ? 57.312 27.891 27.75 1 16.98 373 SER A C 1
ATOM 2743 O O . SER A 1 373 ? 58.188 27.969 26.891 1 16.98 373 SER A O 1
ATOM 2745 N N . PRO A 1 374 ? 56.5 26.719 27.297 1 16.73 374 PRO A N 1
ATOM 2746 C CA . PRO A 1 374 ? 57.156 25.609 26.609 1 16.73 374 PRO A CA 1
ATOM 2747 C C . PRO A 1 374 ? 56.938 25.641 25.109 1 16.73 374 PRO A C 1
ATOM 2749 O O . PRO A 1 374 ? 57.906 25.594 24.344 1 16.73 374 PRO A O 1
ATOM 2752 N N . HIS A 1 375 ? 55.719 24.984 24.531 1 18.39 375 HIS A N 1
ATOM 2753 C CA . HIS A 1 375 ? 55.938 23.734 23.812 1 18.39 375 HIS A CA 1
ATOM 2754 C C . HIS A 1 375 ? 56.094 23.984 22.328 1 18.39 375 HIS A C 1
ATOM 2756 O O . HIS A 1 375 ? 55.688 25.016 21.812 1 18.39 375 HIS A O 1
ATOM 2762 N N . PRO A 1 376 ? 56.156 22.781 21.469 1 17.45 376 PRO A N 1
ATOM 2763 C CA . PRO A 1 376 ? 57.094 22.344 20.422 1 17.45 376 PRO A CA 1
ATOM 2764 C C . PRO A 1 376 ? 56.594 22.656 19.016 1 17.45 376 PRO A C 1
ATOM 2766 O O . PRO A 1 376 ? 57.312 23.281 18.234 1 17.45 376 PRO A O 1
ATOM 2769 N N . GLY A 1 377 ? 55.562 21.781 18.297 1 16.94 377 GLY A N 1
ATOM 2770 C CA . GLY A 1 377 ? 56 20.891 17.219 1 16.94 377 GLY A CA 1
ATOM 2771 C C . GLY A 1 377 ? 55.562 21.344 15.852 1 16.94 377 GLY A C 1
ATOM 2772 O O . GLY A 1 377 ? 54.375 21.391 15.562 1 16.94 377 GLY A O 1
ATOM 2773 N N . VAL A 1 378 ? 55.969 22.203 15.141 1 19 378 VAL A N 1
ATOM 2774 C CA . VAL A 1 378 ? 55.375 22.625 13.859 1 19 378 VAL A CA 1
ATOM 2775 C C . VAL A 1 378 ? 55.688 21.578 12.789 1 19 378 VAL A C 1
ATOM 2777 O O . VAL A 1 378 ? 56.844 21.438 12.367 1 19 378 VAL A O 1
ATOM 2780 N N . SER A 1 379 ? 55.094 20.469 12.875 1 16.44 379 SER A N 1
ATOM 2781 C CA . SER A 1 379 ? 55.781 19.734 11.828 1 16.44 379 SER A CA 1
ATOM 2782 C C . SER A 1 379 ? 55.531 20.359 10.461 1 16.44 379 SER A C 1
ATOM 2784 O O . SER A 1 379 ? 56.5 20.641 9.719 1 16.44 379 SER A O 1
ATOM 2786 N N . PRO A 1 380 ? 54.375 19.891 9.68 1 18.48 380 PRO A N 1
ATOM 2787 C CA . PRO A 1 380 ? 54.625 19 8.547 1 18.48 380 PRO A CA 1
ATOM 2788 C C . PRO A 1 380 ? 54.781 19.75 7.227 1 18.48 380 PRO A C 1
ATOM 2790 O O . PRO A 1 380 ? 54.375 20.906 7.125 1 18.48 380 PRO A O 1
ATOM 2793 N N . HIS A 1 381 ? 54.875 18.891 6.031 1 17.64 381 HIS A N 1
ATOM 2794 C CA . HIS A 1 381 ? 55.656 18.812 4.801 1 17.64 381 HIS A CA 1
ATOM 2795 C C . HIS A 1 381 ? 54.938 19.5 3.645 1 17.64 381 HIS A C 1
ATOM 2797 O O . HIS A 1 381 ? 53.719 19.359 3.51 1 17.64 381 HIS A O 1
ATOM 2803 N N . PRO A 1 382 ? 55.5 20.391 2.898 1 18.25 382 PRO A N 1
ATOM 2804 C CA . PRO A 1 382 ? 55.062 21.25 1.79 1 18.25 382 PRO A CA 1
ATOM 2805 C C . PRO A 1 382 ? 54.812 20.469 0.5 1 18.25 382 PRO A C 1
ATOM 2807 O O . PRO A 1 382 ? 54.5 21.047 -0.534 1 18.25 382 PRO A O 1
ATOM 2810 N N . GLY A 1 383 ? 54.438 19.172 0.457 1 16.44 383 GLY A N 1
ATOM 2811 C CA . GLY A 1 383 ? 55 18.75 -0.817 1 16.44 383 GLY A CA 1
ATOM 2812 C C . GLY A 1 383 ? 54.312 19.406 -2.01 1 16.44 383 GLY A C 1
ATOM 2813 O O . GLY A 1 383 ? 53.094 19.547 -2.033 1 16.44 383 GLY A O 1
ATOM 2814 N N . ALA A 1 384 ? 54.969 20.078 -2.975 1 17.27 384 ALA A N 1
ATOM 2815 C CA . ALA A 1 384 ? 54.781 20.953 -4.129 1 17.27 384 ALA A CA 1
ATOM 2816 C C . ALA A 1 384 ? 54.344 20.172 -5.352 1 17.27 384 ALA A C 1
ATOM 2818 O O . ALA A 1 384 ? 53.75 20.75 -6.273 1 17.27 384 ALA A O 1
ATOM 2819 N N . SER A 1 385 ? 54.312 18.812 -5.496 1 15.98 385 SER A N 1
ATOM 2820 C CA . SER A 1 385 ? 55 18.719 -6.789 1 15.98 385 SER A CA 1
ATOM 2821 C C . SER A 1 385 ? 54.062 19.156 -7.926 1 15.98 385 SER A C 1
ATOM 2823 O O . SER A 1 385 ? 54.438 20.031 -8.711 1 15.98 385 SER A O 1
ATOM 2825 N N . PRO A 1 386 ? 53.75 18.141 -8.961 1 16.53 386 PRO A N 1
ATOM 2826 C CA . PRO A 1 386 ? 54.344 18.156 -10.305 1 16.53 386 PRO A CA 1
ATOM 2827 C C . PRO A 1 386 ? 53.344 18.578 -11.375 1 16.53 386 PRO A C 1
ATOM 2829 O O . PRO A 1 386 ? 53.656 19.453 -12.203 1 16.53 386 PRO A O 1
ATOM 2832 N N . HIS A 1 387 ? 52.188 17.781 -11.758 1 17.39 387 HIS A N 1
ATOM 2833 C CA . HIS A 1 387 ? 52.375 17.203 -13.086 1 17.39 387 HIS A CA 1
ATOM 2834 C C . HIS A 1 387 ? 51.688 18.062 -14.156 1 17.39 387 HIS A C 1
ATOM 2836 O O . HIS A 1 387 ? 50.719 18.781 -13.867 1 17.39 387 HIS A O 1
ATOM 2842 N N . PRO A 1 388 ? 51.875 17.781 -15.492 1 17.47 388 PRO A N 1
ATOM 2843 C CA . PRO A 1 388 ? 52.062 18.453 -16.781 1 17.47 388 PRO A CA 1
ATOM 2844 C C . PRO A 1 388 ? 50.781 18.562 -17.594 1 17.47 388 PRO A C 1
ATOM 2846 O O . PRO A 1 388 ? 50.562 19.578 -18.266 1 17.47 388 PRO A O 1
ATOM 2849 N N . GLY A 1 389 ? 49.719 17.578 -17.781 1 17.23 389 GLY A N 1
ATOM 2850 C CA . GLY A 1 389 ? 49.625 17.109 -19.156 1 17.23 389 GLY A CA 1
ATOM 2851 C C . GLY A 1 389 ? 48.594 17.875 -19.969 1 17.23 389 GLY A C 1
ATOM 2852 O O . GLY A 1 389 ? 47.469 18.109 -19.5 1 17.23 389 GLY A O 1
ATOM 2853 N N . ALA A 1 390 ? 48.812 18.641 -21.031 1 16.97 390 ALA A N 1
ATOM 2854 C CA . ALA A 1 390 ? 48.25 19.688 -21.891 1 16.97 390 ALA A CA 1
ATOM 2855 C C . ALA A 1 390 ? 47.125 19.141 -22.75 1 16.97 390 ALA A C 1
ATOM 2857 O O . ALA A 1 390 ? 46.094 19.797 -22.938 1 16.97 390 ALA A O 1
ATOM 2858 N N . PRO A 1 391 ? 47.031 17.906 -23.531 1 16.89 391 PRO A N 1
ATOM 2859 C CA . PRO A 1 391 ? 47.031 18.219 -24.969 1 16.89 391 PRO A CA 1
ATOM 2860 C C . PRO A 1 391 ? 45.625 18.406 -25.531 1 16.89 391 PRO A C 1
ATOM 2862 O O . PRO A 1 391 ? 45.438 19.047 -26.562 1 16.89 391 PRO A O 1
ATOM 2865 N N . LEU A 1 392 ? 44.406 17.906 -25.062 1 17.94 392 LEU A N 1
ATOM 2866 C CA . LEU A 1 392 ? 43.719 17.125 -26.094 1 17.94 392 LEU A CA 1
ATOM 2867 C C . LEU A 1 392 ? 42.906 18.047 -27 1 17.94 392 LEU A C 1
ATOM 2869 O O . LEU A 1 392 ? 42.031 18.781 -26.547 1 17.94 392 LEU A O 1
ATOM 2873 N N . GLU A 1 393 ? 43.156 18.25 -28.328 1 16.77 393 GLU A N 1
ATOM 2874 C CA . GLU A 1 393 ? 42.781 19.156 -29.406 1 16.77 393 GLU A CA 1
ATOM 2875 C C . GLU A 1 393 ? 41.375 18.906 -29.891 1 16.77 393 GLU A C 1
ATOM 2877 O O . GLU A 1 393 ? 40.562 19.828 -29.984 1 16.77 393 GLU A O 1
ATOM 2882 N N . ASP A 1 394 ? 40.812 17.875 -30.875 1 18.52 394 ASP A N 1
ATOM 2883 C CA . ASP A 1 394 ? 40.594 18.219 -32.281 1 18.52 394 ASP A CA 1
ATOM 2884 C C . ASP A 1 394 ? 39.156 18.578 -32.531 1 18.52 394 ASP A C 1
ATOM 2886 O O . ASP A 1 394 ? 38.25 18.172 -31.797 1 18.52 394 ASP A O 1
ATOM 2890 N N . PRO A 1 395 ? 38.562 18.734 -34 1 19.45 395 PRO A N 1
ATOM 2891 C CA . PRO A 1 395 ? 37.812 19.625 -34.906 1 19.45 395 PRO A CA 1
ATOM 2892 C C . PRO A 1 395 ? 36.406 19.109 -35.219 1 19.45 395 PRO A C 1
ATOM 2894 O O . PRO A 1 395 ? 35.531 19.891 -35.594 1 19.45 395 PRO A O 1
ATOM 2897 N N . ALA A 1 396 ? 36.062 17.719 -35.469 1 16.83 396 ALA A N 1
ATOM 2898 C CA . ALA A 1 396 ? 35.438 17.25 -36.719 1 16.83 396 ALA A CA 1
ATOM 2899 C C . ALA A 1 396 ? 33.969 17.641 -36.781 1 16.83 396 ALA A C 1
ATOM 2901 O O . ALA A 1 396 ? 33.5 18.109 -37.812 1 16.83 396 ALA A O 1
ATOM 2902 N N . PHE A 1 397 ? 32.844 16.797 -36.281 1 18.75 397 PHE A N 1
ATOM 2903 C CA . PHE A 1 397 ? 31.844 16.141 -37.094 1 18.75 397 PHE A CA 1
ATOM 2904 C C . PHE A 1 397 ? 30.688 17.078 -37.406 1 18.75 397 PHE A C 1
ATOM 2906 O O . PHE A 1 397 ? 29.938 17.469 -36.5 1 18.75 397 PHE A O 1
ATOM 2913 N N . ALA A 1 398 ? 30.625 17.781 -38.531 1 18.31 398 ALA A N 1
ATOM 2914 C CA . ALA A 1 398 ? 29.922 18.781 -39.344 1 18.31 398 ALA A CA 1
ATOM 2915 C C . ALA A 1 398 ? 28.469 18.359 -39.562 1 18.31 398 ALA A C 1
ATOM 2917 O O . ALA A 1 398 ? 27.547 19.156 -39.375 1 18.31 398 ALA A O 1
ATOM 2918 N N . GLN A 1 399 ? 28.047 17.406 -40.719 1 17.95 399 GLN A N 1
ATOM 2919 C CA . GLN A 1 399 ? 27.281 17.672 -41.938 1 17.95 399 GLN A CA 1
ATOM 2920 C C . GLN A 1 399 ? 25.828 17.234 -41.781 1 17.95 399 GLN A C 1
ATOM 2922 O O . GLN A 1 399 ? 25.391 16.266 -42.438 1 17.95 399 GLN A O 1
ATOM 2927 N N . LEU A 1 400 ? 25.156 17 -40.75 1 16.42 400 LEU A N 1
ATOM 2928 C CA . LEU A 1 400 ? 23.969 16.188 -40.906 1 16.42 400 LEU A CA 1
ATOM 2929 C C . LEU A 1 400 ? 22.969 16.844 -41.875 1 16.42 400 LEU A C 1
ATOM 2931 O O . LEU A 1 400 ? 22.453 16.203 -42.781 1 16.42 400 LEU A O 1
ATOM 2935 N N . ALA A 1 401 ? 21.828 17.562 -41.562 1 17.48 401 ALA A N 1
ATOM 2936 C CA . ALA A 1 401 ? 20.406 17.266 -41.719 1 17.48 401 ALA A CA 1
ATOM 2937 C C . ALA A 1 401 ? 19.828 17.984 -42.938 1 17.48 401 ALA A C 1
ATOM 2939 O O . ALA A 1 401 ? 19.484 19.172 -42.844 1 17.48 401 ALA A O 1
ATOM 2940 N N . GLN A 1 402 ? 20.172 17.844 -44.25 1 17.94 402 GLN A N 1
ATOM 2941 C CA . GLN A 1 402 ? 19.531 18.578 -45.344 1 17.94 402 GLN A CA 1
ATOM 2942 C C . GLN A 1 402 ? 18.156 18 -45.625 1 17.94 402 GLN A C 1
ATOM 2944 O O . GLN A 1 402 ? 18.031 16.891 -46.156 1 17.94 402 GLN A O 1
ATOM 2949 N N . TRP A 1 403 ? 16.938 18.266 -44.906 1 20.25 403 TRP A N 1
ATOM 2950 C CA . TRP A 1 403 ? 15.555 17.891 -45.125 1 20.25 403 TRP A CA 1
ATOM 2951 C C . TRP A 1 403 ? 15.07 18.359 -46.5 1 20.25 403 TRP A C 1
ATOM 2953 O O . TRP A 1 403 ? 15.133 19.562 -46.812 1 20.25 403 TRP A O 1
ATOM 2963 N N . GLU A 1 404 ? 14.906 17.484 -47.469 1 19.03 404 GLU A N 1
ATOM 2964 C CA . GLU A 1 404 ? 14.578 17.562 -48.875 1 19.03 404 GLU A CA 1
ATOM 2965 C C . GLU A 1 404 ? 13.234 18.266 -49.094 1 19.03 404 GLU A C 1
ATOM 2967 O O . GLU A 1 404 ? 12.406 18.312 -48.188 1 19.03 404 GLU A O 1
ATOM 2972 N N . GLN A 1 405 ? 12.695 18.531 -50.469 1 19.86 405 GLN A N 1
ATOM 2973 C CA . GLN A 1 405 ? 12.18 19.328 -51.562 1 19.86 405 GLN A CA 1
ATOM 2974 C C . GLN A 1 405 ? 10.75 18.938 -51.938 1 19.86 405 GLN A C 1
ATOM 2976 O O . GLN A 1 405 ? 10.078 19.609 -52.688 1 19.86 405 GLN A O 1
ATOM 2981 N N . PHE A 1 406 ? 10.203 17.734 -51.781 1 21.41 406 PHE A N 1
ATOM 2982 C CA . PHE A 1 406 ? 9.562 17.359 -53.031 1 21.41 406 PHE A CA 1
ATOM 2983 C C . PHE A 1 406 ? 8.328 18.219 -53.281 1 21.41 406 PHE A C 1
ATOM 2985 O O . PHE A 1 406 ? 7.793 18.828 -52.375 1 21.41 406 PHE A O 1
ATOM 2992 N N . GLY A 1 407 ? 7.273 17.75 -54.125 1 20.78 407 GLY A N 1
ATOM 2993 C CA . GLY A 1 407 ? 6.609 18.125 -55.375 1 20.78 407 GLY A CA 1
ATOM 2994 C C . GLY A 1 407 ? 5.336 18.922 -55.156 1 20.78 407 GLY A C 1
ATOM 2995 O O . GLY A 1 407 ? 4.621 18.703 -54.188 1 20.78 407 GLY A O 1
ATOM 2996 N N . ALA A 1 408 ? 5.09 20.062 -55.844 1 21.03 408 ALA A N 1
ATOM 2997 C CA . ALA A 1 408 ? 4.316 21.266 -56.125 1 21.03 408 ALA A CA 1
ATOM 2998 C C . ALA A 1 408 ? 2.922 20.922 -56.656 1 21.03 408 ALA A C 1
ATOM 3000 O O . ALA A 1 408 ? 2.115 21.812 -56.938 1 21.03 408 ALA A O 1
ATOM 3001 N N . SER A 1 409 ? 2.553 19.844 -57 1 23.92 409 SER A N 1
ATOM 3002 C CA . SER A 1 409 ? 1.378 20.125 -57.812 1 23.92 409 SER A CA 1
ATOM 3003 C C . SER A 1 409 ? 0.216 20.625 -56.969 1 23.92 409 SER A C 1
ATOM 3005 O O . SER A 1 409 ? -0.168 19.969 -56 1 23.92 409 SER A O 1
ATOM 3007 N N . ARG A 1 410 ? -0.36 21.531 -56.312 1 13.66 410 ARG A N 1
ATOM 3008 C CA . ARG A 1 410 ? 0.222 22.688 -55.656 1 13.66 410 ARG A CA 1
ATOM 3009 C C . ARG A 1 410 ? 1.254 22.281 -54.625 1 13.66 410 ARG A C 1
ATOM 3011 O O . ARG A 1 410 ? 1.144 21.203 -54.031 1 13.66 410 ARG A O 1
ATOM 3018 N N . MET B 1 1 ? 1.474 63.812 20.781 1 35.62 1 MET B N 1
ATOM 3019 C CA . MET B 1 1 ? 0.643 62.969 19.953 1 35.62 1 MET B CA 1
ATOM 3020 C C . MET B 1 1 ? -0.509 62.375 20.75 1 35.62 1 MET B C 1
ATOM 3022 O O . MET B 1 1 ? -0.978 61.281 20.453 1 35.62 1 MET B O 1
ATOM 3026 N N . ARG B 1 2 ? -0.666 62.969 21.766 1 56.31 2 ARG B N 1
ATOM 3027 C CA . ARG B 1 2 ? -1.707 62.781 22.766 1 56.31 2 ARG B CA 1
ATOM 3028 C C . ARG B 1 2 ? -3.082 63.125 22.203 1 56.31 2 ARG B C 1
ATOM 3030 O O . ARG B 1 2 ? -4.086 63.031 22.922 1 56.31 2 ARG B O 1
ATOM 3037 N N . GLY B 1 3 ? -3.029 63.562 21.016 1 56.84 3 GLY B N 1
ATOM 3038 C CA . GLY B 1 3 ? -4.258 64 20.391 1 56.84 3 GLY B CA 1
ATOM 3039 C C . GLY B 1 3 ? -5 62.906 19.656 1 56.84 3 GLY B C 1
ATOM 3040 O O . GLY B 1 3 ? -4.727 61.719 19.844 1 56.84 3 GLY B O 1
ATOM 3041 N N . ALA B 1 4 ? -6.062 63.219 18.953 1 66.06 4 ALA B N 1
ATOM 3042 C CA . ALA B 1 4 ? -6.934 62.406 18.094 1 66.06 4 ALA B CA 1
ATOM 3043 C C . ALA B 1 4 ? -6.117 61.438 17.234 1 66.06 4 ALA B C 1
ATOM 3045 O O . ALA B 1 4 ? -6.531 60.312 17.016 1 66.06 4 ALA B O 1
ATOM 3046 N N . ALA B 1 5 ? -4.875 61.812 16.906 1 66.75 5 ALA B N 1
ATOM 3047 C CA . ALA B 1 5 ? -4.023 61.031 16.031 1 66.75 5 ALA B CA 1
ATOM 3048 C C . ALA B 1 5 ? -3.443 59.844 16.781 1 66.75 5 ALA B C 1
ATOM 3050 O O . ALA B 1 5 ? -3.35 58.719 16.234 1 66.75 5 ALA B O 1
ATOM 3051 N N . GLY B 1 6 ? -3.061 60.062 18.031 1 68.69 6 GLY B N 1
ATOM 3052 C CA . GLY B 1 6 ? -2.508 59 18.844 1 68.69 6 GLY B CA 1
ATOM 3053 C C . GLY B 1 6 ? -3.518 57.906 19.156 1 68.69 6 GLY B C 1
ATOM 3054 O O . GLY B 1 6 ? -3.184 56.719 19.141 1 68.69 6 GLY B O 1
ATOM 3055 N N . ARG B 1 7 ? -4.707 58.312 19.234 1 72.06 7 ARG B N 1
ATOM 3056 C CA . ARG B 1 7 ? -5.793 57.375 19.547 1 72.06 7 ARG B CA 1
ATOM 3057 C C . ARG B 1 7 ? -6.125 56.5 18.328 1 72.06 7 ARG B C 1
ATOM 3059 O O . ARG B 1 7 ? -6.352 55.312 18.469 1 72.06 7 ARG B O 1
ATOM 3066 N N . THR B 1 8 ? -6.266 57.156 17.219 1 75.88 8 THR B N 1
ATOM 3067 C CA . THR B 1 8 ? -6.543 56.438 15.992 1 75.88 8 THR B CA 1
ATOM 3068 C C . THR B 1 8 ? -5.453 55.406 15.719 1 75.88 8 THR B C 1
ATOM 3070 O O . THR B 1 8 ? -5.742 54.281 15.289 1 75.88 8 THR B O 1
ATOM 3073 N N . LEU B 1 9 ? -4.246 55.719 16.094 1 75.44 9 LEU B N 1
ATOM 3074 C CA . LEU B 1 9 ? -3.123 54.812 15.867 1 75.44 9 LEU B CA 1
ATOM 3075 C C . LEU B 1 9 ? -3.23 53.562 16.766 1 75.44 9 LEU B C 1
ATOM 3077 O O . LEU B 1 9 ? -2.971 52.469 16.328 1 75.44 9 LEU B O 1
ATOM 3081 N N . ARG B 1 10 ? -3.67 53.844 17.938 1 73.44 10 ARG B N 1
ATOM 3082 C CA . ARG B 1 10 ? -3.799 52.719 18.875 1 73.44 10 ARG B CA 1
ATOM 3083 C C . ARG B 1 10 ? -4.922 51.781 18.453 1 73.44 10 ARG B C 1
ATOM 3085 O O . ARG B 1 10 ? -4.789 50.562 18.562 1 73.44 10 ARG B O 1
ATOM 3092 N N . MET B 1 11 ? -6 52.344 17.953 1 77.06 11 MET B N 1
ATOM 3093 C CA . MET B 1 11 ? -7.121 51.5 17.484 1 77.06 11 MET B CA 1
ATOM 3094 C C . MET B 1 11 ? -6.727 50.688 16.266 1 77.06 11 MET B C 1
ATOM 3096 O O . MET B 1 11 ? -7.062 49.5 16.188 1 77.06 11 MET B O 1
ATOM 3100 N N . VAL B 1 12 ? -6.023 51.312 15.438 1 77.88 12 VAL B N 1
ATOM 3101 C CA . VAL B 1 12 ? -5.586 50.656 14.219 1 77.88 12 VAL B CA 1
ATOM 3102 C C . VAL B 1 12 ? -4.605 49.531 14.578 1 77.88 12 VAL B C 1
ATOM 3104 O O . VAL B 1 12 ? -4.684 48.438 14.023 1 77.88 12 VAL B O 1
ATOM 3107 N N . LEU B 1 13 ? -3.785 49.812 15.516 1 76.88 13 LEU B N 1
ATOM 3108 C CA . LEU B 1 13 ? -2.797 48.812 15.938 1 76.88 13 LEU B CA 1
ATOM 3109 C C . LEU B 1 13 ? -3.475 47.625 16.578 1 76.88 13 LEU B C 1
ATOM 3111 O O . LEU B 1 13 ? -3.049 46.469 16.375 1 76.88 13 LEU B O 1
ATOM 3115 N N . SER B 1 14 ? -4.516 47.906 17.266 1 75.62 14 SER B N 1
ATOM 3116 C CA . SER B 1 14 ? -5.23 46.844 17.938 1 75.62 14 SER B CA 1
ATOM 3117 C C . SER B 1 14 ? -5.891 45.906 16.922 1 75.62 14 SER B C 1
ATOM 3119 O O . SER B 1 14 ? -5.879 44.688 17.078 1 75.62 14 SER B O 1
ATOM 3121 N N . ILE B 1 15 ? -6.41 46.469 15.844 1 78.69 15 ILE B N 1
ATOM 3122 C CA . ILE B 1 15 ? -7.078 45.656 14.82 1 78.69 15 ILE B CA 1
ATOM 3123 C C . ILE B 1 15 ? -6.039 44.906 13.992 1 78.69 15 ILE B C 1
ATOM 3125 O O . ILE B 1 15 ? -6.238 43.75 13.648 1 78.69 15 ILE B O 1
ATOM 3129 N N . VAL B 1 16 ? -4.961 45.5 13.805 1 83.12 16 VAL B N 1
ATOM 3130 C CA . VAL B 1 16 ? -3.9 44.938 12.984 1 83.12 16 VAL B CA 1
ATOM 3131 C C . VAL B 1 16 ? -3.277 43.719 13.703 1 83.12 16 VAL B C 1
ATOM 3133 O O . VAL B 1 16 ? -2.818 42.781 13.062 1 83.12 16 VAL B O 1
ATOM 3136 N N . ILE B 1 17 ? -3.434 43.688 14.984 1 81.81 17 ILE B N 1
ATOM 3137 C CA . ILE B 1 17 ? -2.836 42.594 15.781 1 81.81 17 ILE B CA 1
ATOM 3138 C C . ILE B 1 17 ? -3.598 41.312 15.555 1 81.81 17 ILE B C 1
ATOM 3140 O O . ILE B 1 17 ? -3.059 40.219 15.773 1 81.81 17 ILE B O 1
ATOM 3144 N N . LEU B 1 18 ? -4.785 41.438 14.977 1 87.38 18 LEU B N 1
ATOM 3145 C CA . LEU B 1 18 ? -5.605 40.25 14.75 1 87.38 18 LEU B CA 1
ATOM 3146 C C . LEU B 1 18 ? -5.199 39.562 13.461 1 87.38 18 LEU B C 1
ATOM 3148 O O . LEU B 1 18 ? -5.516 38.375 13.258 1 87.38 18 LEU B O 1
ATOM 3152 N N . VAL B 1 19 ? -4.5 40.219 12.609 1 87.88 19 VAL B N 1
ATOM 3153 C CA . VAL B 1 19 ? -4.176 39.688 11.297 1 87.88 19 VAL B CA 1
ATOM 3154 C C . VAL B 1 19 ? -3.271 38.438 11.438 1 87.88 19 VAL B C 1
ATOM 3156 O O . VAL B 1 19 ? -3.557 37.375 10.875 1 87.88 19 VAL B O 1
ATOM 3159 N N . PRO B 1 20 ? -2.197 38.469 12.219 1 88.12 20 PRO B N 1
ATOM 3160 C CA . PRO B 1 20 ? -1.365 37.281 12.398 1 88.12 20 PRO B CA 1
ATOM 3161 C C . PRO B 1 20 ? -2.137 36.094 13 1 88.12 20 PRO B C 1
ATOM 3163 O O . PRO B 1 20 ? -1.945 34.938 12.586 1 88.12 20 PRO B O 1
ATOM 3166 N N . THR B 1 21 ? -2.943 36.406 13.898 1 89.06 21 THR B N 1
ATOM 3167 C CA . THR B 1 21 ? -3.721 35.344 14.539 1 89.06 21 THR B CA 1
ATOM 3168 C C . THR B 1 21 ? -4.672 34.688 13.531 1 89.06 21 THR B C 1
ATOM 3170 O O . THR B 1 21 ? -4.777 33.469 13.477 1 89.06 21 THR B O 1
ATOM 3173 N N . LEU B 1 22 ? -5.293 35.5 12.719 1 90.75 22 LEU B N 1
ATOM 3174 C CA . LEU B 1 22 ? -6.23 34.969 11.727 1 90.75 22 LEU B CA 1
ATOM 3175 C C . LEU B 1 22 ? -5.496 34.188 10.633 1 90.75 22 LEU B C 1
ATOM 3177 O O . LEU B 1 22 ? -6.02 33.219 10.094 1 90.75 22 LEU B O 1
ATOM 3181 N N . THR B 1 23 ? -4.301 34.625 10.367 1 92.44 23 THR B N 1
ATOM 3182 C CA . THR B 1 23 ? -3.48 33.906 9.398 1 92.44 23 THR B CA 1
ATOM 3183 C C . THR B 1 23 ? -3.096 32.531 9.938 1 92.44 23 THR B C 1
ATOM 3185 O O . THR B 1 23 ? -3.223 31.516 9.234 1 92.44 23 THR B O 1
ATOM 3188 N N . LEU B 1 24 ? -2.65 32.5 11.203 1 93.19 24 LEU B N 1
ATOM 3189 C CA . LEU B 1 24 ? -2.277 31.234 11.82 1 93.19 24 LEU B CA 1
ATOM 3190 C C . LEU B 1 24 ? -3.488 30.312 11.938 1 93.19 24 LEU B C 1
ATOM 3192 O O . LEU B 1 24 ? -3.381 29.109 11.727 1 93.19 24 LEU B O 1
ATOM 3196 N N . PHE B 1 25 ? -4.613 30.875 12.289 1 93.62 25 PHE B N 1
ATOM 3197 C CA . PHE B 1 25 ? -5.844 30.094 12.336 1 93.62 25 PHE B CA 1
ATOM 3198 C C . PHE B 1 25 ? -6.176 29.516 10.969 1 93.62 25 PHE B C 1
ATOM 3200 O O . PHE B 1 25 ? -6.59 28.359 10.867 1 93.62 25 PHE B O 1
ATOM 3207 N N . GLY B 1 26 ? -6.023 30.281 9.922 1 94.81 26 GLY B N 1
ATOM 3208 C CA . GLY B 1 26 ? -6.262 29.797 8.57 1 94.81 26 GLY B CA 1
ATOM 3209 C C . GLY B 1 26 ? -5.383 28.625 8.188 1 94.81 26 GLY B C 1
ATOM 3210 O O . GLY B 1 26 ? -5.844 27.688 7.535 1 94.81 26 GLY B O 1
ATOM 3211 N N . LEU B 1 27 ? -4.145 28.672 8.609 1 93.5 27 LEU B N 1
ATOM 3212 C CA . LEU B 1 27 ? -3.219 27.578 8.328 1 93.5 27 LEU B CA 1
ATOM 3213 C C . LEU B 1 27 ? -3.65 26.297 9.031 1 93.5 27 LEU B C 1
ATOM 3215 O O . LEU B 1 27 ? -3.629 25.219 8.438 1 93.5 27 LEU B O 1
ATOM 3219 N N . VAL B 1 28 ? -4.051 26.406 10.266 1 94.56 28 VAL B N 1
ATOM 3220 C CA . VAL B 1 28 ? -4.52 25.25 11.023 1 94.56 28 VAL B CA 1
ATOM 3221 C C . VAL B 1 28 ? -5.816 24.719 10.414 1 94.56 28 VAL B C 1
ATOM 3223 O O . VAL B 1 28 ? -5.98 23.516 10.234 1 94.56 28 VAL B O 1
ATOM 3226 N N . TYR B 1 29 ? -6.684 25.641 10.078 1 94.44 29 TYR B N 1
ATOM 3227 C CA . TYR B 1 29 ? -7.98 25.281 9.523 1 94.44 29 TYR B CA 1
ATOM 3228 C C . TYR B 1 29 ? -7.82 24.516 8.203 1 94.44 29 TYR B C 1
ATOM 3230 O O . TYR B 1 29 ? -8.438 23.469 8.008 1 94.44 29 TYR B O 1
ATOM 3238 N N . THR B 1 30 ? -7.004 25.016 7.348 1 92.81 30 THR B N 1
ATOM 3239 C CA . THR B 1 30 ? -6.816 24.391 6.039 1 92.81 30 THR B CA 1
ATOM 3240 C C . THR B 1 30 ? -6.203 23 6.176 1 92.81 30 THR B C 1
ATOM 3242 O O . THR B 1 30 ? -6.695 22.047 5.578 1 92.81 30 THR B O 1
ATOM 3245 N N . SER B 1 31 ? -5.203 22.891 6.949 1 93.25 31 SER B N 1
ATOM 3246 C CA . SER B 1 31 ? -4.547 21.594 7.137 1 93.25 31 SER B CA 1
ATOM 3247 C C . SER B 1 31 ? -5.492 20.578 7.77 1 93.25 31 SER B C 1
ATOM 3249 O O . SER B 1 31 ? -5.559 19.438 7.332 1 93.25 31 SER B O 1
ATOM 3251 N N . THR B 1 32 ? -6.199 20.969 8.742 1 94.69 32 THR B N 1
ATOM 3252 C CA . THR B 1 32 ? -7.109 20.078 9.453 1 94.69 32 THR B CA 1
ATOM 3253 C C . THR B 1 32 ? -8.297 19.703 8.578 1 94.69 32 THR B C 1
ATOM 3255 O O . THR B 1 32 ? -8.758 18.562 8.602 1 94.69 32 THR B O 1
ATOM 3258 N N . SER B 1 33 ? -8.766 20.625 7.797 1 94.44 33 SER B N 1
ATOM 3259 C CA . SER B 1 33 ? -9.883 20.359 6.898 1 94.44 33 SER B CA 1
ATOM 3260 C C . SER B 1 33 ? -9.492 19.359 5.82 1 94.44 33 SER B C 1
ATOM 3262 O O . SER B 1 33 ? -10.281 18.453 5.484 1 94.44 33 SER B O 1
ATOM 3264 N N . ASP B 1 34 ? -8.336 19.484 5.316 1 94 34 ASP B N 1
ATOM 3265 C CA . ASP B 1 34 ? -7.84 18.531 4.336 1 94 34 ASP B CA 1
ATOM 3266 C C . ASP B 1 34 ? -7.777 17.125 4.926 1 94 34 ASP B C 1
ATOM 3268 O O . ASP B 1 34 ? -8.156 16.141 4.266 1 94 34 ASP B O 1
ATOM 3272 N N . GLN B 1 35 ? -7.336 17.016 6.109 1 95 35 GLN B N 1
ATOM 3273 C CA . GLN B 1 35 ? -7.246 15.727 6.773 1 95 35 GLN B CA 1
ATOM 3274 C C . GLN B 1 35 ? -8.633 15.141 7.039 1 95 35 GLN B C 1
ATOM 3276 O O . GLN B 1 35 ? -8.828 13.93 6.965 1 95 35 GLN B O 1
ATOM 3281 N N . LYS B 1 36 ? -9.531 15.938 7.328 1 96.38 36 LYS B N 1
ATOM 3282 C CA . LYS B 1 36 ? -10.898 15.477 7.566 1 96.38 36 LYS B CA 1
ATOM 3283 C C . LYS B 1 36 ? -11.547 15 6.27 1 96.38 36 LYS B C 1
ATOM 3285 O O . LYS B 1 36 ? -12.281 14.008 6.27 1 96.38 36 LYS B O 1
ATOM 3290 N N . ASP B 1 37 ? -11.312 15.773 5.215 1 96.44 37 ASP B N 1
ATOM 3291 C CA . ASP B 1 37 ? -11.805 15.328 3.916 1 96.44 37 ASP B CA 1
ATOM 3292 C C . ASP B 1 37 ? -11.234 13.961 3.551 1 96.44 37 ASP B C 1
ATOM 3294 O O . ASP B 1 37 ? -11.953 13.102 3.02 1 96.44 37 ASP B O 1
ATOM 3298 N N . PHE B 1 38 ? -9.953 13.789 3.838 1 96.56 38 PHE B N 1
ATOM 3299 C CA . PHE B 1 38 ? -9.297 12.5 3.631 1 96.56 38 PHE B CA 1
ATOM 3300 C C . PHE B 1 38 ? -10.008 11.398 4.414 1 96.56 38 PHE B C 1
ATOM 3302 O O . PHE B 1 38 ? -10.32 10.344 3.861 1 96.56 38 PHE B O 1
ATOM 3309 N N . ALA B 1 39 ? -10.336 11.594 5.617 1 97.56 39 ALA B N 1
ATOM 3310 C CA . ALA B 1 39 ? -10.977 10.625 6.504 1 97.56 39 ALA B CA 1
ATOM 3311 C C . ALA B 1 39 ? -12.406 10.328 6.055 1 97.56 39 ALA B C 1
ATOM 3313 O O . ALA B 1 39 ? -12.891 9.203 6.203 1 97.56 39 ALA B O 1
ATOM 3314 N N . ASP B 1 40 ? -13.031 11.359 5.57 1 97.62 40 ASP B N 1
ATOM 3315 C CA . ASP B 1 40 ? -14.391 11.172 5.074 1 97.62 40 ASP B CA 1
ATOM 3316 C C . ASP B 1 40 ? -14.43 10.133 3.951 1 97.62 40 ASP B C 1
ATOM 3318 O O . ASP B 1 40 ? -15.305 9.273 3.924 1 97.62 40 ASP B O 1
ATOM 3322 N N . LEU B 1 41 ? -13.5 10.211 3.049 1 98.12 41 LEU B N 1
ATOM 3323 C CA . LEU B 1 41 ? -13.414 9.227 1.975 1 98.12 41 LEU B CA 1
ATOM 3324 C C . LEU B 1 41 ? -13.094 7.844 2.529 1 98.12 41 LEU B C 1
ATOM 3326 O O . LEU B 1 41 ? -13.625 6.84 2.047 1 98.12 41 LEU B O 1
ATOM 3330 N N . GLU B 1 42 ? -12.273 7.816 3.518 1 98.31 42 GLU B N 1
ATOM 3331 C CA . GLU B 1 42 ? -11.984 6.535 4.152 1 98.31 42 GLU B CA 1
ATOM 3332 C C . GLU B 1 42 ? -13.25 5.895 4.707 1 98.31 42 GLU B C 1
ATOM 3334 O O . GLU B 1 42 ? -13.469 4.695 4.543 1 98.31 42 GLU B O 1
ATOM 3339 N N . HIS B 1 43 ? -14.078 6.742 5.344 1 98.31 43 HIS B N 1
ATOM 3340 C CA . HIS B 1 43 ? -15.336 6.238 5.887 1 98.31 43 HIS B CA 1
ATOM 3341 C C . HIS B 1 43 ? -16.234 5.688 4.777 1 98.31 43 HIS B C 1
ATOM 3343 O O . HIS B 1 43 ? -16.859 4.637 4.945 1 98.31 43 HIS B O 1
ATOM 3349 N N . GLN B 1 44 ? -16.312 6.359 3.711 1 98.62 44 GLN B N 1
ATOM 3350 C CA . GLN B 1 44 ? -17.094 5.883 2.576 1 98.62 44 GLN B CA 1
ATOM 3351 C C . GLN B 1 44 ? -16.562 4.551 2.059 1 98.62 44 GLN B C 1
ATOM 3353 O O . GLN B 1 44 ? -17.344 3.654 1.724 1 98.62 44 GLN B O 1
ATOM 3358 N N . GLY B 1 45 ? -15.25 4.449 1.977 1 98.81 45 GLY B N 1
ATOM 3359 C CA . GLY B 1 45 ? -14.648 3.191 1.564 1 98.81 45 GLY B CA 1
ATOM 3360 C C . GLY B 1 45 ? -15 2.031 2.477 1 98.81 45 GLY B C 1
ATOM 3361 O O . GLY B 1 45 ? -15.328 0.942 2.004 1 98.81 45 GLY B O 1
ATOM 3362 N N . ILE B 1 46 ? -14.906 2.275 3.783 1 98.5 46 ILE B N 1
ATOM 3363 C CA . ILE B 1 46 ? -15.219 1.243 4.766 1 98.5 46 ILE B CA 1
ATOM 3364 C C . ILE B 1 46 ? -16.672 0.788 4.594 1 98.5 46 ILE B C 1
ATOM 3366 O O . ILE B 1 46 ? -16.953 -0.412 4.594 1 98.5 46 ILE B O 1
ATOM 3370 N N . GLU B 1 47 ? -17.547 1.702 4.449 1 98.44 47 GLU B N 1
ATOM 3371 C CA . GLU B 1 47 ? -18.953 1.381 4.246 1 98.44 47 GLU B CA 1
ATOM 3372 C C . GLU B 1 47 ? -19.156 0.547 2.982 1 98.44 47 GLU B C 1
ATOM 3374 O O . GLU B 1 47 ? -19.875 -0.456 3.002 1 98.44 47 GLU B O 1
ATOM 3379 N N . TYR B 1 48 ? -18.531 0.928 1.89 1 98.81 48 TYR B N 1
ATOM 3380 C CA . TYR B 1 48 ? -18.672 0.221 0.621 1 98.81 48 TYR B CA 1
ATOM 3381 C C . TYR B 1 48 ? -18.094 -1.184 0.711 1 98.81 48 TYR B C 1
ATOM 3383 O O . TYR B 1 48 ? -18.703 -2.148 0.248 1 98.81 48 TYR B O 1
ATOM 3391 N N . LEU B 1 49 ? -16.906 -1.286 1.307 1 98.75 49 LEU B N 1
ATOM 3392 C CA . LEU B 1 49 ? -16.266 -2.586 1.47 1 98.75 49 LEU B CA 1
ATOM 3393 C C . LEU B 1 49 ? -17.141 -3.521 2.303 1 98.75 49 LEU B C 1
ATOM 3395 O O . LEU B 1 49 ? -17.234 -4.715 2.01 1 98.75 49 LEU B O 1
ATOM 3399 N N . SER B 1 50 ? -17.781 -2.982 3.299 1 98.19 50 SER B N 1
ATOM 3400 C CA . SER B 1 50 ? -18.672 -3.766 4.141 1 98.19 50 SER B CA 1
ATOM 3401 C C . SER B 1 50 ? -19.859 -4.305 3.334 1 98.19 50 SER B C 1
ATOM 3403 O O . SER B 1 50 ? -20.359 -5.391 3.621 1 98.19 50 SER B O 1
ATOM 3405 N N . ALA B 1 51 ? -20.234 -3.592 2.338 1 98.31 51 ALA B N 1
ATOM 3406 C CA . ALA B 1 51 ? -21.359 -4.012 1.498 1 98.31 51 ALA B CA 1
ATOM 3407 C C . ALA B 1 51 ? -20.906 -5.051 0.472 1 98.31 51 ALA B C 1
ATOM 3409 O O . ALA B 1 51 ? -21.734 -5.828 -0.024 1 98.31 51 ALA B O 1
ATOM 3410 N N . LEU B 1 52 ? -19.625 -5.129 0.117 1 98.56 52 LEU B N 1
ATOM 3411 C CA . LEU B 1 52 ? -19.141 -6.02 -0.93 1 98.56 52 LEU B CA 1
ATOM 3412 C C . LEU B 1 52 ? -18.844 -7.406 -0.369 1 98.56 52 LEU B C 1
ATOM 3414 O O . LEU B 1 52 ? -18.875 -8.398 -1.104 1 98.56 52 LEU B O 1
ATOM 3418 N N . LEU B 1 53 ? -18.609 -7.477 0.919 1 97.5 53 LEU B N 1
ATOM 3419 C CA . LEU B 1 53 ? -18.234 -8.75 1.527 1 97.5 53 LEU B CA 1
ATOM 3420 C C . LEU B 1 53 ? -19.344 -9.781 1.354 1 97.5 53 LEU B C 1
ATOM 3422 O O . LEU B 1 53 ? -19.094 -10.898 0.894 1 97.5 53 LEU B O 1
ATOM 3426 N N . PRO B 1 54 ? -20.594 -9.438 1.617 1 97.06 54 PRO B N 1
ATOM 3427 C CA . PRO B 1 54 ? -21.656 -10.422 1.403 1 97.06 54 PRO B CA 1
ATOM 3428 C C . PRO B 1 54 ? -21.781 -10.852 -0.056 1 97.06 54 PRO B C 1
ATOM 3430 O O . PRO B 1 54 ? -22.141 -12 -0.338 1 97.06 54 PRO B O 1
ATOM 3433 N N . VAL B 1 55 ? -21.5 -9.992 -0.975 1 98.25 55 VAL B N 1
ATOM 3434 C CA . VAL B 1 55 ? -21.516 -10.359 -2.387 1 98.25 55 VAL B CA 1
ATOM 3435 C C . VAL B 1 55 ? -20.453 -11.422 -2.666 1 98.25 55 VAL B C 1
ATOM 3437 O O . VAL B 1 55 ? -20.734 -12.414 -3.336 1 98.25 55 VAL B O 1
ATOM 3440 N N . GLU B 1 56 ? -19.266 -11.188 -2.146 1 97.81 56 GLU B N 1
ATOM 3441 C CA . GLU B 1 56 ? -18.172 -12.141 -2.348 1 97.81 56 GLU B CA 1
ATOM 3442 C C . GLU B 1 56 ? -18.516 -13.508 -1.783 1 97.81 56 GLU B C 1
ATOM 3444 O O . GLU B 1 56 ? -18.375 -14.523 -2.467 1 97.81 56 GLU B O 1
ATOM 3449 N N . ILE B 1 57 ? -19 -13.516 -0.613 1 95.31 57 ILE B N 1
ATOM 3450 C CA . ILE B 1 57 ? -19.328 -14.766 0.059 1 95.31 57 ILE B CA 1
ATOM 3451 C C . ILE B 1 57 ? -20.438 -15.492 -0.711 1 95.31 57 ILE B C 1
ATOM 3453 O O . ILE B 1 57 ? -20.328 -16.688 -0.974 1 95.31 57 ILE B O 1
ATOM 3457 N N . ALA B 1 58 ? -21.453 -14.773 -1.091 1 95.56 58 ALA B N 1
ATOM 3458 C CA . ALA B 1 58 ? -22.578 -15.375 -1.814 1 95.56 58 ALA B CA 1
ATOM 3459 C C . ALA B 1 58 ? -22.125 -15.898 -3.176 1 95.56 58 ALA B C 1
ATOM 3461 O O . ALA B 1 58 ? -22.609 -16.938 -3.641 1 95.56 58 ALA B O 1
ATOM 3462 N N . LEU B 1 59 ? -21.25 -15.18 -3.814 1 96.25 59 LEU B N 1
ATOM 3463 C CA . LEU B 1 59 ? -20.734 -15.602 -5.113 1 96.25 59 LEU B CA 1
ATOM 3464 C C . LEU B 1 59 ? -19.953 -16.906 -4.988 1 96.25 59 LEU B C 1
ATOM 3466 O O . LEU B 1 59 ? -20.109 -17.812 -5.816 1 96.25 59 LEU B O 1
ATOM 3470 N N . ILE B 1 60 ? -19.156 -17.016 -3.986 1 94.88 60 ILE B N 1
ATOM 3471 C CA . ILE B 1 60 ? -18.359 -18.219 -3.76 1 94.88 60 ILE B CA 1
ATOM 3472 C C . ILE B 1 60 ? -19.281 -19.391 -3.424 1 94.88 60 ILE B C 1
ATOM 3474 O O . ILE B 1 60 ? -19.062 -20.516 -3.887 1 94.88 60 ILE B O 1
ATOM 3478 N N . ASP B 1 61 ? -20.328 -19.156 -2.715 1 92.69 61 ASP B N 1
ATOM 3479 C CA . ASP B 1 61 ? -21.312 -20.188 -2.418 1 92.69 61 ASP B CA 1
ATOM 3480 C C . ASP B 1 61 ? -22.031 -20.641 -3.686 1 92.69 61 ASP B C 1
ATOM 3482 O O . ASP B 1 61 ? -22.266 -21.844 -3.889 1 92.69 61 ASP B O 1
ATOM 3486 N N . ALA B 1 62 ? -22.391 -19.703 -4.418 1 93 62 ALA B N 1
ATOM 3487 C CA . ALA B 1 62 ? -23.062 -20.016 -5.676 1 93 62 ALA B CA 1
ATOM 3488 C C . ALA B 1 62 ? -22.156 -20.844 -6.59 1 93 62 ALA B C 1
ATOM 3490 O O . ALA B 1 62 ? -22.609 -21.781 -7.254 1 93 62 ALA B O 1
ATOM 3491 N N . GLN B 1 63 ? -20.906 -20.484 -6.633 1 93.94 63 GLN B N 1
ATOM 3492 C CA . GLN B 1 63 ? -19.953 -21.25 -7.418 1 93.94 63 GLN B CA 1
ATOM 3493 C C . GLN B 1 63 ? -19.891 -22.703 -6.949 1 93.94 63 GLN B C 1
ATOM 3495 O O . GLN B 1 63 ? -19.922 -23.625 -7.766 1 93.94 63 GLN B O 1
ATOM 3500 N N . ALA B 1 64 ? -19.781 -22.875 -5.672 1 91.94 64 ALA B N 1
ATOM 3501 C CA . ALA B 1 64 ? -19.688 -24.219 -5.113 1 91.94 64 ALA B CA 1
ATOM 3502 C C . ALA B 1 64 ? -20.922 -25.047 -5.473 1 91.94 64 ALA B C 1
ATOM 3504 O O . ALA B 1 64 ? -20.812 -26.219 -5.844 1 91.94 64 ALA B O 1
ATOM 3505 N N . ALA B 1 65 ? -22.078 -24.453 -5.371 1 90.19 65 ALA B N 1
ATOM 3506 C CA . ALA B 1 65 ? -23.312 -25.125 -5.723 1 90.19 65 ALA B CA 1
ATOM 3507 C C . ALA B 1 65 ? -23.344 -25.484 -7.207 1 90.19 65 ALA B C 1
ATOM 3509 O O . ALA B 1 65 ? -23.719 -26.594 -7.582 1 90.19 65 ALA B O 1
ATOM 3510 N N . ALA B 1 66 ? -22.922 -24.578 -8.031 1 90.81 66 ALA B N 1
ATOM 3511 C CA . ALA B 1 66 ? -22.953 -24.797 -9.477 1 90.81 66 ALA B CA 1
ATOM 3512 C C . ALA B 1 66 ? -21.969 -25.875 -9.891 1 90.81 66 ALA B C 1
ATOM 3514 O O . ALA B 1 66 ? -22.297 -26.734 -10.711 1 90.81 66 ALA B O 1
ATOM 3515 N N . VAL B 1 67 ? -20.828 -25.844 -9.312 1 90 67 VAL B N 1
ATOM 3516 C CA . VAL B 1 67 ? -19.781 -26.812 -9.633 1 90 67 VAL B CA 1
ATOM 3517 C C . VAL B 1 67 ? -20.219 -28.219 -9.203 1 90 67 VAL B C 1
ATOM 3519 O O . VAL B 1 67 ? -19.922 -29.203 -9.883 1 90 67 VAL B O 1
ATOM 3522 N N . SER B 1 68 ? -20.938 -28.312 -8.133 1 86 68 SER B N 1
ATOM 3523 C CA . SER B 1 68 ? -21.391 -29.609 -7.609 1 86 68 SER B CA 1
ATOM 3524 C C . SER B 1 68 ? -22.734 -30.016 -8.211 1 86 68 SER B C 1
ATOM 3526 O O . SER B 1 68 ? -23.312 -31.016 -7.816 1 86 68 SER B O 1
ATOM 3528 N N . GLY B 1 69 ? -23.219 -29.203 -9.078 1 84.75 69 GLY B N 1
ATOM 3529 C CA . GLY B 1 69 ? -24.484 -29.516 -9.742 1 84.75 69 GLY B CA 1
ATOM 3530 C C . GLY B 1 69 ? -25.688 -29.344 -8.836 1 84.75 69 GLY B C 1
ATOM 3531 O O . GLY B 1 69 ? -26.734 -29.953 -9.062 1 84.75 69 GLY B O 1
ATOM 3532 N N . GLN B 1 70 ? -25.516 -28.562 -7.848 1 84 70 GLN B N 1
ATOM 3533 C CA . GLN B 1 70 ? -26.609 -28.297 -6.93 1 84 70 GLN B CA 1
ATOM 3534 C C . GLN B 1 70 ? -27.391 -27.062 -7.348 1 84 70 GLN B C 1
ATOM 3536 O O . GLN B 1 70 ? -26.953 -26.297 -8.211 1 84 70 GLN B O 1
ATOM 3541 N N . GLN B 1 71 ? -28.547 -26.922 -6.75 1 81 71 GLN B N 1
ATOM 3542 C CA . GLN B 1 71 ? -29.344 -25.719 -7 1 81 71 GLN B CA 1
ATOM 3543 C C . GLN B 1 71 ? -28.641 -24.469 -6.492 1 81 71 GLN B C 1
ATOM 3545 O O . GLN B 1 71 ? -28.094 -24.469 -5.395 1 81 71 GLN B O 1
ATOM 3550 N N . LEU B 1 72 ? -28.734 -23.5 -7.277 1 78.44 72 LEU B N 1
ATOM 3551 C CA . LEU B 1 72 ? -28.047 -22.25 -6.965 1 78.44 72 LEU B CA 1
ATOM 3552 C C . LEU B 1 72 ? -28.812 -21.469 -5.895 1 78.44 72 LEU B C 1
ATOM 3554 O O . LEU B 1 72 ? -30.016 -21.234 -6.031 1 78.44 72 LEU B O 1
ATOM 3558 N N . PRO B 1 73 ? -28.188 -21.141 -4.785 1 81.75 73 PRO B N 1
ATOM 3559 C CA . PRO B 1 73 ? -28.828 -20.25 -3.822 1 81.75 73 PRO B CA 1
ATOM 3560 C C . PRO B 1 73 ? -28.859 -18.797 -4.305 1 81.75 73 PRO B C 1
ATOM 3562 O O . PRO B 1 73 ? -28.125 -17.953 -3.801 1 81.75 73 PRO B O 1
ATOM 3565 N N . ARG B 1 74 ? -29.812 -18.453 -5.109 1 86.19 74 ARG B N 1
ATOM 3566 C CA . ARG B 1 74 ? -29.812 -17.156 -5.773 1 86.19 74 ARG B CA 1
ATOM 3567 C C . ARG B 1 74 ? -30.312 -16.062 -4.828 1 86.19 74 ARG B C 1
ATOM 3569 O O . ARG B 1 74 ? -29.969 -14.891 -5.004 1 86.19 74 ARG B O 1
ATOM 3576 N N . GLU B 1 75 ? -31.031 -16.469 -3.879 1 90.38 75 GLU B N 1
ATOM 3577 C CA . GLU B 1 75 ? -31.641 -15.477 -3.006 1 90.38 75 GLU B CA 1
ATOM 3578 C C . GLU B 1 75 ? -30.594 -14.68 -2.236 1 90.38 75 GLU B C 1
ATOM 3580 O O . GLU B 1 75 ? -30.672 -13.453 -2.166 1 90.38 75 GLU B O 1
ATOM 3585 N N . ASN B 1 76 ? -29.609 -15.391 -1.689 1 92.38 76 ASN B N 1
ATOM 3586 C CA . ASN B 1 76 ? -28.562 -14.703 -0.938 1 92.38 76 ASN B CA 1
ATOM 3587 C C . ASN B 1 76 ? -27.734 -13.781 -1.834 1 92.38 76 ASN B C 1
ATOM 3589 O O . ASN B 1 76 ? -27.406 -12.664 -1.438 1 92.38 76 ASN B O 1
ATOM 3593 N N . LEU B 1 77 ? -27.422 -14.258 -3.025 1 95.31 77 LEU B N 1
ATOM 3594 C CA . LEU B 1 77 ? -26.641 -13.453 -3.963 1 95.31 77 LEU B CA 1
ATOM 3595 C C . LEU B 1 77 ? -27.438 -12.227 -4.414 1 95.31 77 LEU B C 1
ATOM 3597 O O . LEU B 1 77 ? -26.906 -11.117 -4.445 1 95.31 77 LEU B O 1
ATOM 3601 N N . ASN B 1 78 ? -28.703 -12.438 -4.668 1 95.5 78 ASN B N 1
ATOM 3602 C CA . ASN B 1 78 ? -29.547 -11.328 -5.082 1 95.5 78 ASN B CA 1
ATOM 3603 C C . ASN B 1 78 ? -29.672 -10.273 -3.986 1 95.5 78 ASN B C 1
ATOM 3605 O O . ASN B 1 78 ? -29.594 -9.078 -4.262 1 95.5 78 ASN B O 1
ATOM 3609 N N . ARG B 1 79 ? -29.844 -10.68 -2.795 1 96.81 79 ARG B N 1
ATOM 3610 C CA . ARG B 1 79 ? -29.953 -9.75 -1.671 1 96.81 79 ARG B CA 1
ATOM 3611 C C . ARG B 1 79 ? -28.656 -8.969 -1.482 1 96.81 79 ARG B C 1
ATOM 3613 O O . ARG B 1 79 ? -28.688 -7.758 -1.266 1 96.81 79 ARG B O 1
ATOM 3620 N N . ALA B 1 80 ? -27.547 -9.625 -1.539 1 97.56 80 ALA B N 1
ATOM 3621 C CA . ALA B 1 80 ? -26.25 -8.977 -1.392 1 97.56 80 ALA B CA 1
ATOM 3622 C C . ALA B 1 80 ? -26 -7.969 -2.516 1 97.56 80 ALA B C 1
ATOM 3624 O O . ALA B 1 80 ? -25.5 -6.871 -2.275 1 97.56 80 ALA B O 1
ATOM 3625 N N . VAL B 1 81 ? -26.391 -8.375 -3.725 1 98.19 81 VAL B N 1
ATOM 3626 C CA . VAL B 1 81 ? -26.219 -7.504 -4.883 1 98.19 81 VAL B CA 1
ATOM 3627 C C . VAL B 1 81 ? -27.094 -6.262 -4.734 1 98.19 81 VAL B C 1
ATOM 3629 O O . VAL B 1 81 ? -26.672 -5.152 -5.059 1 98.19 81 VAL B O 1
ATOM 3632 N N . GLN B 1 82 ? -28.266 -6.43 -4.238 1 98.12 82 GLN B N 1
ATOM 3633 C CA . GLN B 1 82 ? -29.156 -5.297 -4.023 1 98.12 82 GLN B CA 1
ATOM 3634 C C . GLN B 1 82 ? -28.594 -4.336 -2.986 1 98.12 82 GLN B C 1
ATOM 3636 O O . GLN B 1 82 ? -28.625 -3.117 -3.174 1 98.12 82 GLN B O 1
ATOM 3641 N N . ALA B 1 83 ? -28.062 -4.852 -1.917 1 98.12 83 ALA B N 1
ATOM 3642 C CA . ALA B 1 83 ? -27.469 -4.016 -0.878 1 98.12 83 ALA B CA 1
ATOM 3643 C C . ALA B 1 83 ? -26.266 -3.256 -1.412 1 98.12 83 ALA B C 1
ATOM 3645 O O . ALA B 1 83 ? -26.094 -2.066 -1.136 1 98.12 83 ALA B O 1
ATOM 3646 N N . ALA B 1 84 ? -25.406 -3.951 -2.16 1 98.69 84 ALA B N 1
ATOM 3647 C CA . ALA B 1 84 ? -24.234 -3.307 -2.758 1 98.69 84 ALA B CA 1
ATOM 3648 C C . ALA B 1 84 ? -24.656 -2.244 -3.771 1 98.69 84 ALA B C 1
ATOM 3650 O O . ALA B 1 84 ? -24.016 -1.195 -3.879 1 98.69 84 ALA B O 1
ATOM 3651 N N . SER B 1 85 ? -25.719 -2.523 -4.48 1 98.75 85 SER B N 1
ATOM 3652 C CA . SER B 1 85 ? -26.25 -1.555 -5.438 1 98.75 85 SER B CA 1
ATOM 3653 C C . SER B 1 85 ? -26.719 -0.287 -4.738 1 98.75 85 SER B C 1
ATOM 3655 O O . SER B 1 85 ? -26.5 0.822 -5.227 1 98.75 85 SER B O 1
ATOM 3657 N N . ALA B 1 86 ? -27.375 -0.425 -3.658 1 98.69 86 ALA B N 1
ATOM 3658 C CA . ALA B 1 86 ? -27.844 0.729 -2.889 1 98.69 86 ALA B CA 1
ATOM 3659 C C . ALA B 1 86 ? -26.656 1.557 -2.387 1 98.69 86 ALA B C 1
ATOM 3661 O O . ALA B 1 86 ? -26.703 2.789 -2.412 1 98.69 86 ALA B O 1
ATOM 3662 N N . THR B 1 87 ? -25.672 0.859 -1.938 1 98.75 87 THR B N 1
ATOM 3663 C CA . THR B 1 87 ? -24.469 1.544 -1.479 1 98.75 87 THR B CA 1
ATOM 3664 C C . THR B 1 87 ? -23.781 2.273 -2.633 1 98.75 87 THR B C 1
ATOM 3666 O O . THR B 1 87 ? -23.375 3.426 -2.488 1 98.75 87 THR B O 1
ATOM 3669 N N . ASN B 1 88 ? -23.672 1.596 -3.816 1 98.81 88 ASN B N 1
ATOM 3670 C CA . ASN B 1 88 ? -23.062 2.232 -4.977 1 98.81 88 ASN B CA 1
ATOM 3671 C C . ASN B 1 88 ? -23.875 3.436 -5.449 1 98.81 88 ASN B C 1
ATOM 3673 O O . ASN B 1 88 ? -23.312 4.41 -5.949 1 98.81 88 ASN B O 1
ATOM 3677 N N . ALA B 1 89 ? -25.172 3.422 -5.312 1 98.5 89 ALA B N 1
ATOM 3678 C CA . ALA B 1 89 ? -26.016 4.551 -5.691 1 98.5 89 ALA B CA 1
ATOM 3679 C C . ALA B 1 89 ? -25.688 5.781 -4.848 1 98.5 89 ALA B C 1
ATOM 3681 O O . ALA B 1 89 ? -25.75 6.914 -5.336 1 98.5 89 ALA B O 1
ATOM 3682 N N . ARG B 1 90 ? -25.281 5.531 -3.619 1 98.56 90 ARG B N 1
ATOM 3683 C CA . ARG B 1 90 ? -25.016 6.633 -2.699 1 98.56 90 ARG B CA 1
ATOM 3684 C C . ARG B 1 90 ? -23.578 7.098 -2.811 1 98.56 90 ARG B C 1
ATOM 3686 O O . ARG B 1 90 ? -23.297 8.297 -2.752 1 98.56 90 ARG B O 1
ATOM 3693 N N . LEU B 1 91 ? -22.688 6.121 -2.977 1 98.75 91 LEU B N 1
ATOM 3694 C CA . LEU B 1 91 ? -21.281 6.43 -2.789 1 98.75 91 LEU B CA 1
ATOM 3695 C C . LEU B 1 91 ? -20.516 6.301 -4.105 1 98.75 91 LEU B C 1
ATOM 3697 O O . LEU B 1 91 ? -19.359 6.715 -4.199 1 98.75 91 LEU B O 1
ATOM 3701 N N . GLY B 1 92 ? -21.141 5.727 -5.172 1 98.69 92 GLY B N 1
ATOM 3702 C CA . GLY B 1 92 ? -20.453 5.371 -6.398 1 98.69 92 GLY B CA 1
ATOM 3703 C C . GLY B 1 92 ? -19.828 6.562 -7.102 1 98.69 92 GLY B C 1
ATOM 3704 O O . GLY B 1 92 ? -18.734 6.461 -7.652 1 98.69 92 GLY B O 1
ATOM 3705 N N . ALA B 1 93 ? -20.484 7.695 -7.109 1 98.19 93 ALA B N 1
ATOM 3706 C CA . ALA B 1 93 ? -19.953 8.891 -7.762 1 98.19 93 ALA B CA 1
ATOM 3707 C C . ALA B 1 93 ? -18.719 9.414 -7.035 1 98.19 93 ALA B C 1
ATOM 3709 O O . ALA B 1 93 ? -17.719 9.75 -7.668 1 98.19 93 ALA B O 1
ATOM 3710 N N . SER B 1 94 ? -18.766 9.469 -5.711 1 97.88 94 SER B N 1
ATOM 3711 C CA . SER B 1 94 ? -17.656 9.961 -4.902 1 97.88 94 SER B CA 1
ATOM 3712 C C . SER B 1 94 ? -16.453 9.039 -5.004 1 97.88 94 SER B C 1
ATOM 3714 O O . SER B 1 94 ? -15.305 9.508 -5.035 1 97.88 94 SER B O 1
ATOM 3716 N N . LEU B 1 95 ? -16.719 7.77 -5.137 1 98.44 95 LEU B N 1
ATOM 3717 C CA . LEU B 1 95 ? -15.633 6.793 -5.129 1 98.44 95 LEU B CA 1
ATOM 3718 C C . LEU B 1 95 ? -15.289 6.352 -6.551 1 98.44 95 LEU B C 1
ATOM 3720 O O . LEU B 1 95 ? -14.367 5.562 -6.754 1 98.44 95 LEU B O 1
ATOM 3724 N N . ARG B 1 96 ? -16 6.82 -7.523 1 97.44 96 ARG B N 1
ATOM 3725 C CA . ARG B 1 96 ? -15.758 6.535 -8.938 1 97.44 96 ARG B CA 1
ATOM 3726 C C . ARG B 1 96 ? -15.836 5.039 -9.211 1 97.44 96 ARG B C 1
ATOM 3728 O O . ARG B 1 96 ? -14.961 4.473 -9.867 1 97.44 96 ARG B O 1
ATOM 3735 N N . THR B 1 97 ? -16.844 4.387 -8.688 1 98.56 97 THR B N 1
ATOM 3736 C CA . THR B 1 97 ? -16.953 2.936 -8.789 1 98.56 97 THR B CA 1
ATOM 3737 C C . THR B 1 97 ? -18.109 2.551 -9.727 1 98.56 97 THR B C 1
ATOM 3739 O O . THR B 1 97 ? -18.344 1.365 -9.969 1 98.56 97 THR B O 1
ATOM 3742 N N . GLU B 1 98 ? -18.797 3.418 -10.281 1 98.5 98 GLU B N 1
ATOM 3743 C CA . GLU B 1 98 ? -20.031 3.164 -11 1 98.5 98 GLU B CA 1
ATOM 3744 C C . GLU B 1 98 ? -19.812 2.199 -12.164 1 98.5 98 GLU B C 1
ATOM 3746 O O . GLU B 1 98 ? -20.547 1.216 -12.312 1 98.5 98 GLU B O 1
ATOM 3751 N N . GLU B 1 99 ? -18.812 2.443 -12.93 1 97.94 99 GLU B N 1
ATOM 3752 C CA . GLU B 1 99 ? -18.562 1.612 -14.102 1 97.94 99 GLU B CA 1
ATOM 3753 C C . GLU B 1 99 ? -18.172 0.195 -13.703 1 97.94 99 GLU B C 1
ATOM 3755 O O . GLU B 1 99 ? -18.672 -0.779 -14.273 1 97.94 99 GLU B O 1
ATOM 3760 N N . ARG B 1 100 ? -17.281 0.111 -12.758 1 98.06 100 ARG B N 1
ATOM 3761 C CA . ARG B 1 100 ? -16.812 -1.206 -12.328 1 98.06 100 ARG B CA 1
ATOM 3762 C C . ARG B 1 100 ? -17.938 -2 -11.68 1 98.06 100 ARG B C 1
ATOM 3764 O O . ARG B 1 100 ? -18.031 -3.217 -11.867 1 98.06 100 ARG B O 1
ATOM 3771 N N . TRP B 1 101 ? -18.766 -1.346 -10.93 1 98.69 101 TRP B N 1
ATOM 3772 C CA . TRP B 1 101 ? -19.906 -2.043 -10.328 1 98.69 101 TRP B CA 1
ATOM 3773 C C . TRP B 1 101 ? -20.875 -2.525 -11.406 1 98.69 101 TRP B C 1
ATOM 3775 O O . TRP B 1 101 ? -21.375 -3.645 -11.328 1 98.69 101 TRP B O 1
ATOM 3785 N N . ALA B 1 102 ? -21.125 -1.716 -12.375 1 98.38 102 ALA B N 1
ATOM 3786 C CA . ALA B 1 102 ? -22.016 -2.111 -13.469 1 98.38 102 ALA B CA 1
ATOM 3787 C C . ALA B 1 102 ? -21.484 -3.361 -14.172 1 98.38 102 ALA B C 1
ATOM 3789 O O . ALA B 1 102 ? -22.266 -4.258 -14.516 1 98.38 102 ALA B O 1
ATOM 3790 N N . GLU B 1 103 ? -20.219 -3.4 -14.344 1 98.31 103 GLU B N 1
ATOM 3791 C CA . GLU B 1 103 ? -19.609 -4.559 -14.984 1 98.31 103 GLU B CA 1
ATOM 3792 C C . GLU B 1 103 ? -19.781 -5.816 -14.133 1 98.31 103 GLU B C 1
ATOM 3794 O O . GLU B 1 103 ? -20.141 -6.875 -14.648 1 98.31 103 GLU B O 1
ATOM 3799 N N . VAL B 1 104 ? -19.469 -5.684 -12.844 1 98.56 104 VAL B N 1
ATOM 3800 C CA . VAL B 1 104 ? -19.609 -6.816 -11.938 1 98.56 104 VAL B CA 1
ATOM 3801 C C . VAL B 1 104 ? -21.047 -7.305 -11.938 1 98.56 104 VAL B C 1
ATOM 3803 O O . VAL B 1 104 ? -21.312 -8.508 -12.047 1 98.56 104 VAL B O 1
ATOM 3806 N N . ARG B 1 105 ? -22 -6.438 -11.875 1 97.5 105 ARG B N 1
ATOM 3807 C CA . ARG B 1 105 ? -23.422 -6.785 -11.844 1 97.5 105 ARG B CA 1
ATOM 3808 C C . ARG B 1 105 ? -23.844 -7.488 -13.125 1 97.5 105 ARG B C 1
ATOM 3810 O O . ARG B 1 105 ? -24.562 -8.492 -13.078 1 97.5 105 ARG B O 1
ATOM 3817 N N . ALA B 1 106 ? -23.422 -7.012 -14.227 1 97 106 ALA B N 1
ATOM 3818 C CA . ALA B 1 106 ? -23.75 -7.617 -15.508 1 97 106 ALA B CA 1
ATOM 3819 C C . ALA B 1 106 ? -23.219 -9.047 -15.602 1 97 106 ALA B C 1
ATOM 3821 O O . ALA B 1 106 ? -23.906 -9.938 -16.109 1 97 106 ALA B O 1
ATOM 3822 N N . LYS B 1 107 ? -22.031 -9.203 -15.109 1 96.56 107 LYS B N 1
ATOM 3823 C CA . LYS B 1 107 ? -21.438 -10.531 -15.172 1 96.56 107 LYS B CA 1
ATOM 3824 C C . LYS B 1 107 ? -22.125 -11.492 -14.203 1 96.56 107 LYS B C 1
ATOM 3826 O O . LYS B 1 107 ? -22.234 -12.688 -14.484 1 96.56 107 LYS B O 1
ATOM 3831 N N . ILE B 1 108 ? -22.547 -10.992 -13.086 1 95.88 108 ILE B N 1
ATOM 3832 C CA . ILE B 1 108 ? -23.297 -11.82 -12.156 1 95.88 108 ILE B CA 1
ATOM 3833 C C . ILE B 1 108 ? -24.609 -12.258 -12.797 1 95.88 108 ILE B C 1
ATOM 3835 O O . ILE B 1 108 ? -25 -13.43 -12.703 1 95.88 108 ILE B O 1
ATOM 3839 N N . GLU B 1 109 ? -25.281 -11.422 -13.477 1 92.88 109 GLU B N 1
ATOM 3840 C CA . GLU B 1 109 ? -26.547 -11.727 -14.125 1 92.88 109 GLU B CA 1
ATOM 3841 C C . GLU B 1 109 ? -26.359 -12.75 -15.242 1 92.88 109 GLU B C 1
ATOM 3843 O O . GLU B 1 109 ? -27.234 -13.594 -15.469 1 92.88 109 GLU B O 1
ATOM 3848 N N . ALA B 1 110 ? -25.234 -12.711 -15.805 1 91.38 110 ALA B N 1
ATOM 3849 C CA . ALA B 1 110 ? -24.969 -13.617 -16.922 1 91.38 110 ALA B CA 1
ATOM 3850 C C . ALA B 1 110 ? -24.656 -15.023 -16.438 1 91.38 110 ALA B C 1
ATOM 3852 O O . ALA B 1 110 ? -24.688 -15.984 -17.203 1 91.38 110 ALA B O 1
ATOM 3853 N N . LEU B 1 111 ? -24.344 -15.172 -15.117 1 90.31 111 LEU B N 1
ATOM 3854 C CA . LEU B 1 111 ? -24.031 -16.484 -14.57 1 90.31 111 LEU B CA 1
ATOM 3855 C C . LEU B 1 111 ? -25.266 -17.391 -14.578 1 90.31 111 LEU B C 1
ATOM 3857 O O . LEU B 1 111 ? -25.156 -18.609 -14.531 1 90.31 111 LEU B O 1
ATOM 3861 N N . THR B 1 112 ? -26.438 -16.938 -14.547 1 73.06 112 THR B N 1
ATOM 3862 C CA . THR B 1 112 ? -27.703 -17.688 -14.484 1 73.06 112 THR B CA 1
ATOM 3863 C C . THR B 1 112 ? -27.875 -18.547 -15.727 1 73.06 112 THR B C 1
ATOM 3865 O O . THR B 1 112 ? -28.562 -19.562 -15.688 1 73.06 112 THR B O 1
ATOM 3868 N N . ASP B 1 113 ? -27.109 -18.375 -16.594 1 66.88 113 ASP B N 1
ATOM 3869 C CA . ASP B 1 113 ? -27.312 -19.047 -17.875 1 66.88 113 ASP B CA 1
ATOM 3870 C C . ASP B 1 113 ? -26.312 -20.188 -18.047 1 66.88 113 ASP B C 1
ATOM 3872 O O . ASP B 1 113 ? -26.312 -20.875 -19.078 1 66.88 113 ASP B O 1
ATOM 3876 N N . LEU B 1 114 ? -25.547 -20.5 -17.016 1 63.62 114 LEU B N 1
ATOM 3877 C CA . LEU B 1 114 ? -24.438 -21.422 -17.219 1 63.62 114 LEU B CA 1
ATOM 3878 C C . LEU B 1 114 ? -24.859 -22.859 -16.922 1 63.62 114 LEU B C 1
ATOM 3880 O O . LEU B 1 114 ? -24.031 -23.766 -16.891 1 63.62 114 LEU B O 1
ATOM 3884 N N . ARG B 1 115 ? -26.125 -23.203 -16.766 1 60.16 115 ARG B N 1
ATOM 3885 C CA . ARG B 1 115 ? -26.641 -24.516 -16.375 1 60.16 115 ARG B CA 1
ATOM 3886 C C . ARG B 1 115 ? -26.094 -25.609 -17.312 1 60.16 115 ARG B C 1
ATOM 3888 O O . ARG B 1 115 ? -25.984 -26.766 -16.906 1 60.16 115 ARG B O 1
ATOM 3895 N N . SER B 1 116 ? -25.547 -25.203 -18.359 1 65.81 116 SER B N 1
ATOM 3896 C CA . SER B 1 116 ? -25.203 -26.266 -19.312 1 65.81 116 SER B CA 1
ATOM 3897 C C . SER B 1 116 ? -23.703 -26.438 -19.422 1 65.81 116 SER B C 1
ATOM 3899 O O . SER B 1 116 ? -23.234 -27.359 -20.109 1 65.81 116 SER B O 1
ATOM 3901 N N . LEU B 1 117 ? -23.031 -25.844 -18.438 1 73.19 117 LEU B N 1
ATOM 3902 C CA . LEU B 1 117 ? -21.594 -25.938 -18.609 1 73.19 117 LEU B CA 1
ATOM 3903 C C . LEU B 1 117 ? -21.016 -27.031 -17.734 1 73.19 117 LEU B C 1
ATOM 3905 O O . LEU B 1 117 ? -21.609 -27.406 -16.719 1 73.19 117 LEU B O 1
ATOM 3909 N N . GLY B 1 118 ? -20.078 -27.75 -18.188 1 85.75 118 GLY B N 1
ATOM 3910 C CA . GLY B 1 118 ? -19.312 -28.672 -17.359 1 85.75 118 GLY B CA 1
ATOM 3911 C C . GLY B 1 118 ? -18.75 -28.031 -16.109 1 85.75 118 GLY B C 1
ATOM 3912 O O . GLY B 1 118 ? -18.719 -26.797 -16 1 85.75 118 GLY B O 1
ATOM 3913 N N . ALA B 1 119 ? -18.422 -28.781 -15.156 1 87.5 119 ALA B N 1
ATOM 3914 C CA . ALA B 1 119 ? -17.953 -28.328 -13.859 1 87.5 119 ALA B CA 1
ATOM 3915 C C . ALA B 1 119 ? -16.766 -27.375 -14.016 1 87.5 119 ALA B C 1
ATOM 3917 O O . ALA B 1 119 ? -16.688 -26.344 -13.344 1 87.5 119 ALA B O 1
ATOM 3918 N N . GLN B 1 120 ? -15.891 -27.703 -14.93 1 88.31 120 GLN B N 1
ATOM 3919 C CA . GLN B 1 120 ? -14.703 -26.875 -15.133 1 88.31 120 GLN B CA 1
ATOM 3920 C C . GLN B 1 120 ? -15.062 -25.531 -15.734 1 88.31 120 GLN B C 1
ATOM 3922 O O . GLN B 1 120 ? -14.539 -24.5 -15.32 1 88.31 120 GLN B O 1
ATOM 3927 N N . ASP B 1 121 ? -15.867 -25.562 -16.672 1 89.94 121 ASP B N 1
ATOM 3928 C CA . ASP B 1 121 ? -16.281 -24.328 -17.312 1 89.94 121 ASP B CA 1
ATOM 3929 C C . ASP B 1 121 ? -17.078 -23.453 -16.344 1 89.94 121 ASP B C 1
ATOM 3931 O O . ASP B 1 121 ? -16.953 -22.219 -16.359 1 89.94 121 ASP B O 1
ATOM 3935 N N . THR B 1 122 ? -17.953 -24.078 -15.586 1 92 122 THR B N 1
ATOM 3936 C CA . THR B 1 122 ? -18.672 -23.359 -14.539 1 92 122 THR B CA 1
ATOM 3937 C C . THR B 1 122 ? -17.703 -22.703 -13.562 1 92 122 THR B C 1
ATOM 3939 O O . THR B 1 122 ? -17.828 -21.516 -13.242 1 92 122 THR B O 1
ATOM 3942 N N . TYR B 1 123 ? -16.703 -23.422 -13.125 1 93.12 123 TYR B N 1
ATOM 3943 C CA . TYR B 1 123 ? -15.656 -22.922 -12.25 1 93.12 123 TYR B CA 1
ATOM 3944 C C . TYR B 1 123 ? -14.977 -21.703 -12.852 1 93.12 123 TYR B C 1
ATOM 3946 O O . TYR B 1 123 ? -14.789 -20.688 -12.18 1 93.12 123 TYR B O 1
ATOM 3954 N N . ASN B 1 124 ? -14.664 -21.781 -14.109 1 92.5 124 ASN B N 1
ATOM 3955 C CA . ASN B 1 124 ? -13.961 -20.703 -14.781 1 92.5 124 ASN B CA 1
ATOM 3956 C C . ASN B 1 124 ? -14.828 -19.438 -14.867 1 92.5 124 ASN B C 1
ATOM 3958 O O . ASN B 1 124 ? -14.336 -18.328 -14.68 1 92.5 124 ASN B O 1
ATOM 3962 N N . ALA B 1 125 ? -16.047 -19.594 -15.148 1 93.38 125 ALA B N 1
ATOM 3963 C CA . ALA B 1 125 ? -16.953 -18.453 -15.289 1 93.38 125 ALA B CA 1
ATOM 3964 C C . ALA B 1 125 ? -17.125 -17.719 -13.961 1 93.38 125 ALA B C 1
ATOM 3966 O O . ALA B 1 125 ? -17.047 -16.484 -13.914 1 93.38 125 ALA B O 1
ATOM 3967 N N . TYR B 1 126 ? -17.328 -18.422 -12.891 1 94.94 126 TYR B N 1
ATOM 3968 C CA . TYR B 1 126 ? -17.5 -17.812 -11.578 1 94.94 126 TYR B CA 1
ATOM 3969 C C . TYR B 1 126 ? -16.188 -17.172 -11.109 1 94.94 126 TYR B C 1
ATOM 3971 O O . TYR B 1 126 ? -16.219 -16.109 -10.477 1 94.94 126 TYR B O 1
ATOM 3979 N N . THR B 1 127 ? -15.086 -17.812 -11.391 1 95.44 127 THR B N 1
ATOM 3980 C CA . THR B 1 127 ? -13.789 -17.266 -11.016 1 95.44 127 THR B CA 1
ATOM 3981 C C . THR B 1 127 ? -13.555 -15.922 -11.688 1 95.44 127 THR B C 1
ATOM 3983 O O . THR B 1 127 ? -13.031 -14.992 -11.07 1 95.44 127 THR B O 1
ATOM 3986 N N . GLU B 1 128 ? -13.969 -15.844 -12.914 1 95.81 128 GLU B N 1
ATOM 3987 C CA . GLU B 1 128 ? -13.852 -14.57 -13.625 1 95.81 128 GLU B CA 1
ATOM 3988 C C . GLU B 1 128 ? -14.641 -13.469 -12.93 1 95.81 128 GLU B C 1
ATOM 3990 O O . GLU B 1 128 ? -14.156 -12.344 -12.789 1 95.81 128 GLU B O 1
ATOM 3995 N N . VAL B 1 129 ? -15.805 -13.727 -12.516 1 97.5 129 VAL B N 1
ATOM 3996 C CA . VAL B 1 129 ? -16.641 -12.75 -11.844 1 97.5 129 VAL B CA 1
ATOM 3997 C C . VAL B 1 129 ? -16.031 -12.375 -10.492 1 97.5 129 VAL B C 1
ATOM 3999 O O . VAL B 1 129 ? -16.031 -11.211 -10.102 1 97.5 129 VAL B O 1
ATOM 4002 N N . THR B 1 130 ? -15.508 -13.375 -9.789 1 97.94 130 THR B N 1
ATOM 4003 C CA . THR B 1 130 ? -14.844 -13.117 -8.516 1 97.94 130 THR B CA 1
ATOM 4004 C C . THR B 1 130 ? -13.648 -12.195 -8.703 1 97.94 130 THR B C 1
ATOM 4006 O O . THR B 1 130 ? -13.414 -11.289 -7.902 1 97.94 130 THR B O 1
ATOM 4009 N N . ASP B 1 131 ? -12.953 -12.414 -9.789 1 96.62 131 ASP B N 1
ATOM 4010 C CA . ASP B 1 131 ? -11.812 -11.555 -10.094 1 96.62 131 ASP B CA 1
ATOM 4011 C C . ASP B 1 131 ? -12.258 -10.117 -10.328 1 96.62 131 ASP B C 1
ATOM 4013 O O . ASP B 1 131 ? -11.602 -9.18 -9.875 1 96.62 131 ASP B O 1
ATOM 4017 N N . LEU B 1 132 ? -13.328 -9.93 -11 1 97.88 132 LEU B N 1
ATOM 4018 C CA . LEU B 1 132 ? -13.875 -8.602 -11.25 1 97.88 132 LEU B CA 1
ATOM 4019 C C . LEU B 1 132 ? -14.328 -7.953 -9.945 1 97.88 132 LEU B C 1
ATOM 4021 O O . LEU B 1 132 ? -14.148 -6.75 -9.75 1 97.88 132 LEU B O 1
ATOM 4025 N N . LEU B 1 133 ? -14.898 -8.719 -9.094 1 98.75 133 LEU B N 1
ATOM 4026 C CA . LEU B 1 133 ? -15.328 -8.211 -7.793 1 98.75 133 LEU B CA 1
ATOM 4027 C C . LEU B 1 133 ? -14.133 -7.754 -6.965 1 98.75 133 LEU B C 1
ATOM 4029 O O . LEU B 1 133 ? -14.172 -6.695 -6.336 1 98.75 133 LEU B O 1
ATOM 4033 N N . LEU B 1 134 ? -13.078 -8.531 -6.961 1 98.38 134 LEU B N 1
ATOM 4034 C CA . LEU B 1 134 ? -11.875 -8.164 -6.215 1 98.38 134 LEU B CA 1
ATOM 4035 C C . LEU B 1 134 ? -11.219 -6.93 -6.812 1 98.38 134 LEU B C 1
ATOM 4037 O O . LEU B 1 134 ? -10.633 -6.117 -6.086 1 98.38 134 LEU B O 1
ATOM 4041 N N . ALA B 1 135 ? -11.344 -6.793 -8.125 1 96.94 135 ALA B N 1
ATOM 4042 C CA . ALA B 1 135 ? -10.867 -5.566 -8.758 1 96.94 135 ALA B CA 1
ATOM 4043 C C . ALA B 1 135 ? -11.688 -4.359 -8.305 1 96.94 135 ALA B C 1
ATOM 4045 O O . ALA B 1 135 ? -11.148 -3.26 -8.148 1 96.94 135 ALA B O 1
ATOM 4046 N N . LEU B 1 136 ? -12.953 -4.547 -8.109 1 98.69 136 LEU B N 1
ATOM 4047 C CA . LEU B 1 136 ? -13.797 -3.486 -7.57 1 98.69 136 LEU B CA 1
ATOM 4048 C C . LEU B 1 136 ? -13.398 -3.156 -6.137 1 98.69 136 LEU B C 1
ATOM 4050 O O . LEU B 1 136 ? -13.359 -1.985 -5.75 1 98.69 136 LEU B O 1
ATOM 4054 N N . VAL B 1 137 ? -13.078 -4.164 -5.344 1 98.69 137 VAL B N 1
ATOM 4055 C CA . VAL B 1 137 ? -12.602 -3.953 -3.984 1 98.69 137 VAL B CA 1
ATOM 4056 C C . VAL B 1 137 ? -11.344 -3.086 -4.008 1 98.69 137 VAL B C 1
ATOM 4058 O O . VAL B 1 137 ? -11.227 -2.133 -3.232 1 98.69 137 VAL B O 1
ATOM 4061 N N . GLU B 1 138 ? -10.492 -3.363 -4.906 1 97.12 138 GLU B N 1
ATOM 4062 C CA . GLU B 1 138 ? -9.266 -2.584 -5.047 1 97.12 138 GLU B CA 1
ATOM 4063 C C . GLU B 1 138 ? -9.57 -1.145 -5.453 1 97.12 138 GLU B C 1
ATOM 4065 O O . GLU B 1 138 ? -8.938 -0.207 -4.961 1 97.12 138 GLU B O 1
ATOM 4070 N N . LYS B 1 139 ? -10.492 -0.985 -6.336 1 97.19 139 LYS B N 1
ATOM 4071 C CA . LYS B 1 139 ? -10.898 0.354 -6.754 1 97.19 139 LYS B CA 1
ATOM 4072 C C . LYS B 1 139 ? -11.438 1.157 -5.574 1 97.19 139 LYS B C 1
ATOM 4074 O O . LYS B 1 139 ? -11.109 2.336 -5.414 1 97.19 139 LYS B O 1
ATOM 4079 N N . VAL B 1 140 ? -12.211 0.537 -4.746 1 98.62 140 VAL B N 1
ATOM 4080 C CA . VAL B 1 140 ? -12.75 1.199 -3.564 1 98.62 140 VAL B CA 1
ATOM 4081 C C . VAL B 1 140 ? -11.617 1.595 -2.625 1 98.62 140 VAL B C 1
ATOM 4083 O O . VAL B 1 140 ? -11.594 2.715 -2.107 1 98.62 140 VAL B O 1
ATOM 4086 N N . ARG B 1 141 ? -10.672 0.726 -2.402 1 97.88 141 ARG B N 1
ATOM 4087 C CA . ARG B 1 141 ? -9.539 1.006 -1.531 1 97.88 141 ARG B CA 1
ATOM 4088 C C . ARG B 1 141 ? -8.734 2.195 -2.047 1 97.88 141 ARG B C 1
ATOM 4090 O O . ARG B 1 141 ? -8.328 3.062 -1.269 1 97.88 141 ARG B O 1
ATOM 4097 N N . THR B 1 142 ? -8.625 2.256 -3.346 1 95.62 142 THR B N 1
ATOM 4098 C CA . THR B 1 142 ? -7.82 3.299 -3.969 1 95.62 142 THR B CA 1
ATOM 4099 C C . THR B 1 142 ? -8.555 4.637 -3.939 1 95.62 142 THR B C 1
ATOM 4101 O O . THR B 1 142 ? -7.988 5.652 -3.521 1 95.62 142 THR B O 1
ATOM 4104 N N . SER B 1 143 ? -9.797 4.613 -4.273 1 96.88 143 SER B N 1
ATOM 4105 C CA . SER B 1 143 ? -10.562 5.852 -4.391 1 96.88 143 SER B CA 1
ATOM 4106 C C . SER B 1 143 ? -10.922 6.41 -3.016 1 96.88 143 SER B C 1
ATOM 4108 O O . SER B 1 143 ? -11.18 7.605 -2.875 1 96.88 143 SER B O 1
ATOM 4110 N N . SER B 1 144 ? -10.891 5.566 -1.975 1 98.19 144 SER B N 1
ATOM 4111 C CA . SER B 1 144 ? -11.234 6.008 -0.627 1 98.19 144 SER B CA 1
ATOM 4112 C C . SER B 1 144 ? -9.992 6.43 0.151 1 98.19 144 SER B C 1
ATOM 4114 O O . SER B 1 144 ? -10.086 6.848 1.306 1 98.19 144 SER B O 1
ATOM 4116 N N . ASN B 1 145 ? -8.867 6.32 -0.385 1 95.88 145 ASN B N 1
ATOM 4117 C CA . ASN B 1 145 ? -7.582 6.684 0.205 1 95.88 145 ASN B CA 1
ATOM 4118 C C . ASN B 1 145 ? -7.137 5.66 1.243 1 95.88 145 ASN B C 1
ATOM 4120 O O . ASN B 1 145 ? -6.098 5.828 1.883 1 95.88 145 ASN B O 1
ATOM 4124 N N . LEU B 1 146 ? -7.855 4.562 1.371 1 97.62 146 LEU B N 1
ATOM 4125 C CA . LEU B 1 146 ? -7.492 3.578 2.383 1 97.62 146 LEU B CA 1
ATOM 4126 C C . LEU B 1 146 ? -6.094 3.023 2.121 1 97.62 146 LEU B C 1
ATOM 4128 O O . LEU B 1 146 ? -5.324 2.803 3.061 1 97.62 146 LEU B O 1
ATOM 4132 N N . VAL B 1 147 ? -5.68 2.932 0.867 1 96.44 147 VAL B N 1
ATOM 4133 C CA . VAL B 1 147 ? -4.398 2.33 0.508 1 96.44 147 VAL B CA 1
ATOM 4134 C C . VAL B 1 147 ? -3.268 3.311 0.809 1 96.44 147 VAL B C 1
ATOM 4136 O O . VAL B 1 147 ? -2.1 2.918 0.871 1 96.44 147 VAL B O 1
ATOM 4139 N N . ARG B 1 148 ? -3.645 4.562 1.003 1 96.38 148 ARG B N 1
ATOM 4140 C CA . ARG B 1 148 ? -2.631 5.594 1.208 1 96.38 148 ARG B CA 1
ATOM 4141 C C . ARG B 1 148 ? -2.723 6.18 2.613 1 96.38 148 ARG B C 1
ATOM 4143 O O . ARG B 1 148 ? -2.312 7.32 2.844 1 96.38 148 ARG B O 1
ATOM 4150 N N . ASP B 1 149 ? -3.393 5.41 3.49 1 96.56 149 ASP B N 1
ATOM 4151 C CA . ASP B 1 149 ? -3.506 5.891 4.863 1 96.56 149 ASP B CA 1
ATOM 4152 C C . ASP B 1 149 ? -2.131 6.055 5.504 1 96.56 149 ASP B C 1
ATOM 4154 O O . ASP B 1 149 ? -1.353 5.102 5.574 1 96.56 149 ASP B O 1
ATOM 4158 N N . PRO B 1 150 ? -1.885 7.297 6.008 1 94 150 PRO B N 1
ATOM 4159 C CA . PRO B 1 150 ? -0.553 7.516 6.578 1 94 150 PRO B CA 1
ATOM 4160 C C . PRO B 1 150 ? -0.399 6.91 7.973 1 94 150 PRO B C 1
ATOM 4162 O O . PRO B 1 150 ? 0.721 6.789 8.477 1 94 150 PRO B O 1
ATOM 4165 N N . ASP B 1 151 ? -1.496 6.586 8.617 1 94.75 151 ASP B N 1
ATOM 4166 C CA . ASP B 1 151 ? -1.428 5.93 9.922 1 94.75 151 ASP B CA 1
ATOM 4167 C C . ASP B 1 151 ? -1.168 4.434 9.773 1 94.75 151 ASP B C 1
ATOM 4169 O O . ASP B 1 151 ? -1.929 3.73 9.102 1 94.75 151 ASP B O 1
ATOM 4173 N N . ALA B 1 152 ? -0.168 3.951 10.469 1 94.31 152 ALA B N 1
ATOM 4174 C CA . ALA B 1 152 ? 0.312 2.586 10.273 1 94.31 152 ALA B CA 1
ATOM 4175 C C . ALA B 1 152 ? -0.747 1.567 10.688 1 94.31 152 ALA B C 1
ATOM 4177 O O . ALA B 1 152 ? -0.941 0.555 10.008 1 94.31 152 ALA B O 1
ATOM 4178 N N . ASP B 1 153 ? -1.398 1.768 11.742 1 93.75 153 ASP B N 1
ATOM 4179 C CA . ASP B 1 153 ? -2.361 0.782 12.219 1 93.75 153 ASP B CA 1
ATOM 4180 C C . ASP B 1 153 ? -3.51 0.609 11.227 1 93.75 153 ASP B C 1
ATOM 4182 O O . ASP B 1 153 ? -3.805 -0.509 10.797 1 93.75 153 ASP B O 1
ATOM 4186 N N . THR B 1 154 ? -4.145 1.757 10.781 1 95.69 154 THR B N 1
ATOM 4187 C CA . THR B 1 154 ? -5.242 1.658 9.828 1 95.69 154 THR B CA 1
ATOM 4188 C C . THR B 1 154 ? -4.734 1.184 8.469 1 95.69 154 THR B C 1
ATOM 4190 O O . THR B 1 154 ? -5.422 0.438 7.77 1 95.69 154 THR B O 1
ATOM 4193 N N . PHE B 1 155 ? -3.559 1.578 8.047 1 96.5 155 PHE B N 1
ATOM 4194 C CA . PHE B 1 155 ? -2.982 1.144 6.781 1 96.5 155 PHE B CA 1
ATOM 4195 C C . PHE B 1 155 ? -2.84 -0.374 6.742 1 96.5 155 PHE B C 1
ATOM 4197 O O . PHE B 1 155 ? -3.32 -1.024 5.812 1 96.5 155 PHE B O 1
ATOM 4204 N N . TYR B 1 156 ? -2.193 -0.944 7.785 1 96.31 156 TYR B N 1
ATOM 4205 C CA . TYR B 1 156 ? -1.938 -2.379 7.77 1 96.31 156 TYR B CA 1
ATOM 4206 C C . TYR B 1 156 ? -3.225 -3.166 7.988 1 96.31 156 TYR B C 1
ATOM 4208 O O . TYR B 1 156 ? -3.393 -4.258 7.445 1 96.31 156 TYR B O 1
ATOM 4216 N N . LEU B 1 157 ? -4.082 -2.596 8.719 1 95.88 157 LEU B N 1
ATOM 4217 C CA . LEU B 1 157 ? -5.355 -3.273 8.945 1 95.88 157 LEU B CA 1
ATOM 4218 C C . LEU B 1 157 ? -6.188 -3.307 7.664 1 95.88 157 LEU B C 1
ATOM 4220 O O . LEU B 1 157 ? -6.812 -4.32 7.355 1 95.88 157 LEU B O 1
ATOM 4224 N N . GLN B 1 158 ? -6.246 -2.189 6.992 1 97.31 158 GLN B N 1
ATOM 4225 C CA . GLN B 1 158 ? -7.023 -2.207 5.758 1 97.31 158 GLN B CA 1
ATOM 4226 C C . GLN B 1 158 ? -6.371 -3.104 4.711 1 97.31 158 GLN B C 1
ATOM 4228 O O . GLN B 1 158 ? -7.062 -3.744 3.916 1 97.31 158 GLN B O 1
ATOM 4233 N N . ASP B 1 159 ? -5.062 -3.174 4.656 1 97.31 159 ASP B N 1
ATOM 4234 C CA . ASP B 1 159 ? -4.379 -4.094 3.756 1 97.31 159 ASP B CA 1
ATOM 4235 C C . ASP B 1 159 ? -4.746 -5.543 4.066 1 97.31 159 ASP B C 1
ATOM 4237 O O . ASP B 1 159 ? -5.023 -6.328 3.154 1 97.31 159 ASP B O 1
ATOM 4241 N N . ALA B 1 160 ? -4.738 -5.855 5.293 1 96.94 160 ALA B N 1
ATOM 4242 C CA . ALA B 1 160 ? -5.094 -7.199 5.742 1 96.94 160 ALA B CA 1
ATOM 4243 C C . ALA B 1 160 ? -6.574 -7.484 5.5 1 96.94 160 ALA B C 1
ATOM 4245 O O . ALA B 1 160 ? -6.922 -8.484 4.871 1 96.94 160 ALA B O 1
ATOM 4246 N N . GLY B 1 161 ? -7.367 -6.602 5.867 1 97.06 161 GLY B N 1
ATOM 4247 C CA . GLY B 1 161 ? -8.805 -6.844 5.926 1 97.06 161 GLY B CA 1
ATOM 4248 C C . GLY B 1 161 ? -9.508 -6.578 4.609 1 97.06 161 GLY B C 1
ATOM 4249 O O . GLY B 1 161 ? -10.586 -7.113 4.359 1 97.06 161 GLY B O 1
ATOM 4250 N N . ALA B 1 162 ? -8.922 -5.754 3.791 1 97.69 162 ALA B N 1
ATOM 4251 C CA . ALA B 1 162 ? -9.617 -5.359 2.568 1 97.69 162 ALA B CA 1
ATOM 4252 C C . ALA B 1 162 ? -8.852 -5.809 1.329 1 97.69 162 ALA B C 1
ATOM 4254 O O . ALA B 1 162 ? -9.297 -5.586 0.201 1 97.69 162 ALA B O 1
ATOM 4255 N N . GLN B 1 163 ? -7.754 -6.465 1.485 1 97.31 163 GLN B N 1
ATOM 4256 C CA . GLN B 1 163 ? -7.059 -7.059 0.346 1 97.31 163 GLN B CA 1
ATOM 4257 C C . GLN B 1 163 ? -6.762 -8.531 0.589 1 97.31 163 GLN B C 1
ATOM 4259 O O . GLN B 1 163 ? -7.281 -9.398 -0.117 1 97.31 163 GLN B O 1
ATOM 4264 N N . GLU B 1 164 ? -6.012 -8.812 1.637 1 97.75 164 GLU B N 1
ATOM 4265 C CA . GLU B 1 164 ? -5.559 -10.188 1.855 1 97.75 164 GLU B CA 1
ATOM 4266 C C . GLU B 1 164 ? -6.723 -11.102 2.209 1 97.75 164 GLU B C 1
ATOM 4268 O O . GLU B 1 164 ? -6.789 -12.242 1.738 1 97.75 164 GLU B O 1
ATOM 4273 N N . LEU B 1 165 ? -7.57 -10.617 3.023 1 98 165 LEU B N 1
ATOM 4274 C CA . LEU B 1 165 ? -8.664 -11.469 3.488 1 98 165 LEU B CA 1
ATOM 4275 C C . LEU B 1 165 ? -9.633 -11.766 2.354 1 98 165 LEU B C 1
ATOM 4277 O O . LEU B 1 165 ? -9.969 -12.93 2.109 1 98 165 LEU B O 1
ATOM 4281 N N . PRO B 1 166 ? -10.102 -10.781 1.589 1 97.94 166 PRO B N 1
ATOM 4282 C CA . PRO B 1 166 ? -10.961 -11.117 0.445 1 97.94 166 PRO B CA 1
ATOM 4283 C C . PRO B 1 166 ? -10.281 -12.07 -0.539 1 97.94 166 PRO B C 1
ATOM 4285 O O . PRO B 1 166 ? -10.922 -12.984 -1.059 1 97.94 166 PRO B O 1
ATOM 4288 N N . GLU B 1 167 ? -9.016 -11.898 -0.764 1 97.44 167 GLU B N 1
ATOM 4289 C CA . GLU B 1 1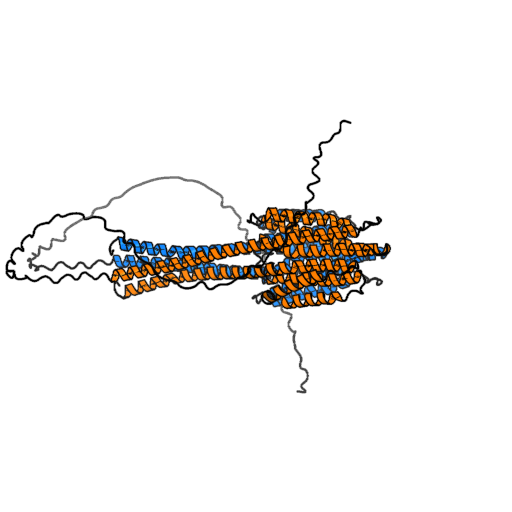67 ? -8.297 -12.805 -1.656 1 97.44 167 GLU B CA 1
ATOM 4290 C C . GLU B 1 167 ? -8.203 -14.203 -1.063 1 97.44 167 GLU B C 1
ATOM 4292 O O . GLU B 1 167 ? -8.281 -15.195 -1.791 1 97.44 167 GLU B O 1
ATOM 4297 N N . ALA B 1 168 ? -8.031 -14.266 0.217 1 96.81 168 ALA B N 1
ATOM 4298 C CA . ALA B 1 168 ? -8 -15.57 0.88 1 96.81 168 ALA B CA 1
ATOM 4299 C C . ALA B 1 168 ? -9.352 -16.266 0.785 1 96.81 168 ALA B C 1
ATOM 4301 O O . ALA B 1 168 ? -9.414 -17.484 0.582 1 96.81 168 ALA B O 1
ATOM 4302 N N . ILE B 1 169 ? -10.375 -15.555 0.935 1 95.94 169 ILE B N 1
ATOM 4303 C CA . ILE B 1 169 ? -11.719 -16.109 0.82 1 95.94 169 ILE B CA 1
ATOM 4304 C C . ILE B 1 169 ? -11.922 -16.688 -0.574 1 95.94 169 ILE B C 1
ATOM 4306 O O . ILE B 1 169 ? -12.367 -17.828 -0.716 1 95.94 169 ILE B O 1
ATOM 4310 N N . ALA B 1 170 ? -11.586 -15.938 -1.55 1 96.19 170 ALA B N 1
ATOM 4311 C CA . ALA B 1 170 ? -11.703 -16.406 -2.928 1 96.19 170 ALA B CA 1
ATOM 4312 C C . ALA B 1 170 ? -10.836 -17.641 -3.16 1 96.19 170 ALA B C 1
ATOM 4314 O O . ALA B 1 170 ? -11.305 -18.625 -3.727 1 96.19 170 ALA B O 1
ATOM 4315 N N . ALA B 1 171 ? -9.625 -17.578 -2.645 1 94.5 171 ALA B N 1
ATOM 4316 C CA . ALA B 1 171 ? -8.688 -18.688 -2.838 1 94.5 171 ALA B CA 1
ATOM 4317 C C . ALA B 1 171 ? -9.188 -19.953 -2.145 1 94.5 171 ALA B C 1
ATOM 4319 O O . ALA B 1 171 ? -9.07 -21.047 -2.686 1 94.5 171 ALA B O 1
ATOM 4320 N N . ALA B 1 172 ? -9.703 -19.844 -1.028 1 94.06 172 ALA B N 1
ATOM 4321 C CA . ALA B 1 172 ? -10.227 -20.984 -0.292 1 94.06 172 ALA B CA 1
ATOM 4322 C C . ALA B 1 172 ? -11.406 -21.625 -1.032 1 94.06 172 ALA B C 1
ATOM 4324 O O . ALA B 1 172 ? -11.477 -22.844 -1.157 1 94.06 172 ALA B O 1
ATOM 4325 N N . GLY B 1 173 ? -12.328 -20.797 -1.476 1 94.62 173 GLY B N 1
ATOM 4326 C CA . GLY B 1 173 ? -13.438 -21.312 -2.252 1 94.62 173 GLY B CA 1
ATOM 4327 C C . GLY B 1 173 ? -13.008 -22 -3.535 1 94.62 173 GLY B C 1
ATOM 4328 O O . GLY B 1 173 ? -13.484 -23.094 -3.859 1 94.62 173 GLY B O 1
ATOM 4329 N N . GLN B 1 174 ? -12.141 -21.422 -4.199 1 94.06 174 GLN B N 1
ATOM 4330 C CA . GLN B 1 174 ? -11.656 -21.969 -5.461 1 94.06 174 GLN B CA 1
ATOM 4331 C C . GLN B 1 174 ? -10.867 -23.25 -5.242 1 94.06 174 GLN B C 1
ATOM 4333 O O . GLN B 1 174 ? -10.961 -24.188 -6.047 1 94.06 174 GLN B O 1
ATOM 4338 N N . LEU B 1 175 ? -10.102 -23.25 -4.195 1 92.25 175 LEU B N 1
ATOM 4339 C CA . LEU B 1 175 ? -9.367 -24.469 -3.852 1 92.25 175 LEU B CA 1
ATOM 4340 C C . LEU B 1 175 ? -10.328 -25.625 -3.594 1 92.25 175 LEU B C 1
ATOM 4342 O O . LEU B 1 175 ? -10.133 -26.719 -4.109 1 92.25 175 LEU B O 1
ATOM 4346 N N . ALA B 1 176 ? -11.336 -25.391 -2.852 1 91.69 176 ALA B N 1
ATOM 4347 C CA . ALA B 1 176 ? -12.336 -26.422 -2.551 1 91.69 176 ALA B CA 1
ATOM 4348 C C . ALA B 1 176 ? -13.008 -26.906 -3.824 1 91.69 176 ALA B C 1
ATOM 4350 O O . ALA B 1 176 ? -13.164 -28.125 -4.023 1 91.69 176 ALA B O 1
ATOM 4351 N N . ASP B 1 177 ? -13.367 -26.016 -4.684 1 92.12 177 ASP B N 1
ATOM 4352 C CA . ASP B 1 177 ? -14.047 -26.391 -5.922 1 92.12 177 ASP B CA 1
ATOM 4353 C C . ASP B 1 177 ? -13.117 -27.172 -6.844 1 92.12 177 ASP B C 1
ATOM 4355 O O . ASP B 1 177 ? -13.539 -28.156 -7.469 1 92.12 177 ASP B O 1
ATOM 4359 N N . LEU B 1 178 ? -11.914 -26.75 -6.93 1 89.69 178 LEU B N 1
ATOM 4360 C CA . LEU B 1 178 ? -10.945 -27.469 -7.758 1 89.69 178 LEU B CA 1
ATOM 4361 C C . LEU B 1 178 ? -10.75 -28.891 -7.25 1 89.69 178 LEU B C 1
ATOM 4363 O O . LEU B 1 178 ? -10.586 -29.812 -8.047 1 89.69 178 LEU B O 1
ATOM 4367 N N . ALA B 1 179 ? -10.719 -29.031 -5.988 1 88.44 179 ALA B N 1
ATOM 4368 C CA . ALA B 1 179 ? -10.57 -30.359 -5.402 1 88.44 179 ALA B CA 1
ATOM 4369 C C . ALA B 1 179 ? -11.758 -31.25 -5.766 1 88.44 179 ALA B C 1
ATOM 4371 O O . ALA B 1 179 ? -11.578 -32.438 -6.09 1 88.44 179 ALA B O 1
ATOM 4372 N N . VAL B 1 180 ? -12.883 -30.734 -5.742 1 86.5 180 VAL B N 1
ATOM 4373 C CA . VAL B 1 180 ? -14.086 -31.469 -6.078 1 86.5 180 VAL B CA 1
ATOM 4374 C C . VAL B 1 180 ? -14.062 -31.859 -7.559 1 86.5 180 VAL B C 1
ATOM 4376 O O . VAL B 1 180 ? -14.391 -33 -7.918 1 86.5 180 VAL B O 1
ATOM 4379 N N . ILE B 1 181 ? -13.703 -30.906 -8.391 1 88.06 181 ILE B N 1
ATOM 4380 C CA . ILE B 1 181 ? -13.633 -31.172 -9.82 1 88.06 181 ILE B CA 1
ATOM 4381 C C . ILE B 1 181 ? -12.594 -32.25 -10.102 1 88.06 181 ILE B C 1
ATOM 4383 O O . ILE B 1 181 ? -12.844 -33.156 -10.883 1 88.06 181 ILE B O 1
ATOM 4387 N N . ALA B 1 182 ? -11.469 -32.188 -9.445 1 84.81 182 ALA B N 1
ATOM 4388 C CA . ALA B 1 182 ? -10.398 -33.156 -9.641 1 84.81 182 ALA B CA 1
ATOM 4389 C C . ALA B 1 182 ? -10.82 -34.531 -9.188 1 84.81 182 ALA B C 1
ATOM 4391 O O . ALA B 1 182 ? -10.461 -35.531 -9.82 1 84.81 182 ALA B O 1
ATOM 4392 N N . ALA B 1 183 ? -11.539 -34.594 -8.133 1 80.31 183 ALA B N 1
ATOM 4393 C CA . ALA B 1 183 ? -11.984 -35.875 -7.586 1 80.31 183 ALA B CA 1
ATOM 4394 C C . ALA B 1 183 ? -12.922 -36.594 -8.555 1 80.31 183 ALA B C 1
ATOM 4396 O O . ALA B 1 183 ? -13.031 -37.812 -8.531 1 80.31 183 ALA B O 1
ATOM 4397 N N . GLY B 1 184 ? -13.547 -35.812 -9.383 1 80.06 184 GLY B N 1
ATOM 4398 C CA . GLY B 1 184 ? -14.477 -36.406 -10.336 1 80.06 184 GLY B CA 1
ATOM 4399 C C . GLY B 1 184 ? -13.812 -36.844 -11.633 1 80.06 184 GLY B C 1
ATOM 4400 O O . GLY B 1 184 ? -14.438 -37.5 -12.461 1 80.06 184 GLY B O 1
ATOM 4401 N N . LYS B 1 185 ? -12.57 -36.531 -11.766 1 80.31 185 LYS B N 1
ATOM 4402 C CA . LYS B 1 185 ? -11.859 -36.875 -13 1 80.31 185 LYS B CA 1
ATOM 4403 C C . LYS B 1 185 ? -11.172 -38.219 -12.898 1 80.31 185 LYS B C 1
ATOM 4405 O O . LYS B 1 185 ? -10.906 -38.719 -11.789 1 80.31 185 LYS B O 1
ATOM 4410 N N . PRO B 1 186 ? -10.961 -38.844 -14.109 1 79 186 PRO B N 1
ATOM 4411 C CA . PRO B 1 186 ? -10.148 -40.062 -14.102 1 79 186 PRO B CA 1
ATOM 4412 C C . PRO B 1 186 ? -8.742 -39.844 -13.555 1 79 186 PRO B C 1
ATOM 4414 O O . PRO B 1 186 ? -8.25 -38.688 -13.562 1 79 186 PRO B O 1
ATOM 4417 N N . ALA B 1 187 ? -8.125 -40.844 -13.117 1 71 187 ALA B N 1
ATOM 4418 C CA . ALA B 1 187 ? -6.852 -40.781 -12.406 1 71 187 ALA B CA 1
ATOM 4419 C C . ALA B 1 187 ? -5.789 -40.094 -13.234 1 71 187 ALA B C 1
ATOM 4421 O O . ALA B 1 187 ? -5.004 -39.281 -12.695 1 71 187 ALA B O 1
ATOM 4422 N N . ALA B 1 188 ? -5.75 -40.406 -14.516 1 66.88 188 ALA B N 1
ATOM 4423 C CA . ALA B 1 188 ? -4.746 -39.812 -15.398 1 66.88 188 ALA B CA 1
ATOM 4424 C C . ALA B 1 188 ? -4.922 -38.312 -15.477 1 66.88 188 ALA B C 1
ATOM 4426 O O . ALA B 1 188 ? -3.939 -37.562 -15.523 1 66.88 188 ALA B O 1
ATOM 4427 N N . GLU B 1 189 ? -6.168 -37.906 -15.406 1 73.31 189 GLU B N 1
ATOM 4428 C CA . GLU B 1 189 ? -6.461 -36.5 -15.531 1 73.31 189 GLU B CA 1
ATOM 4429 C C . GLU B 1 189 ? -6.328 -35.781 -14.195 1 73.31 189 GLU B C 1
ATOM 4431 O O . GLU B 1 189 ? -6.152 -34.562 -14.148 1 73.31 189 GLU B O 1
ATOM 4436 N N . GLN B 1 190 ? -6.391 -36.562 -13.164 1 72.62 190 GLN B N 1
ATOM 4437 C CA . GLN B 1 190 ? -6.219 -36 -11.828 1 72.62 190 GLN B CA 1
ATOM 4438 C C . GLN B 1 190 ? -4.805 -35.469 -11.633 1 72.62 190 GLN B C 1
ATOM 4440 O O . GLN B 1 190 ? -4.609 -34.438 -10.992 1 72.62 190 GLN B O 1
ATOM 4445 N N . GLN B 1 191 ? -3.902 -36.188 -12.25 1 66.19 191 GLN B N 1
ATOM 4446 C CA . GLN B 1 191 ? -2.512 -35.781 -12.141 1 66.19 191 GLN B CA 1
ATOM 4447 C C . GLN B 1 191 ? -2.293 -34.438 -12.828 1 66.19 191 GLN B C 1
ATOM 4449 O O . GLN B 1 191 ? -1.525 -33.594 -12.336 1 66.19 191 GLN B O 1
ATOM 4454 N N . ALA B 1 192 ? -3.109 -34.281 -13.867 1 65.75 192 ALA B N 1
ATOM 4455 C CA . ALA B 1 192 ? -2.979 -33.031 -14.594 1 65.75 192 ALA B CA 1
ATOM 4456 C C . ALA B 1 192 ? -3.531 -31.859 -13.781 1 65.75 192 ALA B C 1
ATOM 4458 O O . ALA B 1 192 ? -3.066 -30.719 -13.914 1 65.75 192 ALA B O 1
ATOM 4459 N N . SER B 1 193 ? -4.453 -32.188 -12.836 1 75.81 193 SER B N 1
ATOM 4460 C CA . SER B 1 193 ? -5.094 -31.156 -12.023 1 75.81 193 SER B CA 1
ATOM 4461 C C . SER B 1 193 ? -4.266 -30.828 -10.789 1 75.81 193 SER B C 1
ATOM 4463 O O . SER B 1 193 ? -4.527 -29.844 -10.102 1 75.81 193 SER B O 1
ATOM 4465 N N . ALA B 1 194 ? -3.262 -31.625 -10.516 1 73.44 194 ALA B N 1
ATOM 4466 C CA . ALA B 1 194 ? -2.457 -31.484 -9.305 1 73.44 194 ALA B CA 1
ATOM 4467 C C . ALA B 1 194 ? -1.721 -30.141 -9.297 1 73.44 194 ALA B C 1
ATOM 4469 O O . ALA B 1 194 ? -1.606 -29.5 -8.25 1 73.44 194 ALA B O 1
ATOM 4470 N N . GLY B 1 195 ? -1.294 -29.703 -10.391 1 72.88 195 GLY B N 1
ATOM 4471 C CA . GLY B 1 195 ? -0.601 -28.422 -10.477 1 72.88 195 GLY B CA 1
ATOM 4472 C C . GLY B 1 195 ? -1.476 -27.234 -10.109 1 72.88 195 GLY B C 1
ATOM 4473 O O . GLY B 1 195 ? -1.047 -26.359 -9.367 1 72.88 195 GLY B O 1
ATOM 4474 N N . ASP B 1 196 ? -2.703 -27.312 -10.57 1 76.06 196 ASP B N 1
ATOM 4475 C CA . ASP B 1 196 ? -3.646 -26.234 -10.266 1 76.06 196 ASP B CA 1
ATOM 4476 C C . ASP B 1 196 ? -3.982 -26.219 -8.773 1 76.06 196 ASP B C 1
ATOM 4478 O O . ASP B 1 196 ? -4.109 -25.141 -8.18 1 76.06 196 ASP B O 1
ATOM 4482 N N . LEU B 1 197 ? -4.109 -27.344 -8.227 1 83.44 197 LEU B N 1
ATOM 4483 C CA . LEU B 1 197 ? -4.426 -27.453 -6.805 1 83.44 197 LEU B CA 1
ATOM 4484 C C . LEU B 1 197 ? -3.283 -26.906 -5.953 1 83.44 197 LEU B C 1
ATOM 4486 O O . LEU B 1 197 ? -3.512 -26.125 -5.023 1 83.44 197 LEU B O 1
ATOM 4490 N N . ILE B 1 198 ? -2.119 -27.281 -6.281 1 80.12 198 ILE B N 1
ATOM 4491 C CA . ILE B 1 198 ? -0.952 -26.828 -5.523 1 80.12 198 ILE B CA 1
ATOM 4492 C C . ILE B 1 198 ? -0.806 -25.312 -5.641 1 80.12 198 ILE B C 1
ATOM 4494 O O . ILE B 1 198 ? -0.514 -24.641 -4.652 1 80.12 198 ILE B O 1
ATOM 4498 N N . SER B 1 199 ? -1.03 -24.812 -6.797 1 79 199 SER B N 1
ATOM 4499 C CA . SER B 1 199 ? -0.95 -23.375 -7.012 1 79 199 SER B CA 1
ATOM 4500 C C . SER B 1 199 ? -1.962 -22.625 -6.152 1 79 199 SER B C 1
ATOM 4502 O O . SER B 1 199 ? -1.63 -21.609 -5.531 1 79 199 SER B O 1
ATOM 4504 N N . GLN B 1 200 ? -3.156 -23.141 -6.098 1 86.56 200 GLN B N 1
ATOM 4505 C CA . GLN B 1 200 ? -4.199 -22.5 -5.305 1 86.56 200 GLN B CA 1
ATOM 4506 C C . GLN B 1 200 ? -3.918 -22.625 -3.812 1 86.56 200 GLN B C 1
ATOM 4508 O O . GLN B 1 200 ? -4.23 -21.734 -3.033 1 86.56 200 GLN B O 1
ATOM 4513 N N . GLN B 1 201 ? -3.373 -23.734 -3.432 1 89.12 201 GLN B N 1
ATOM 4514 C CA . GLN B 1 201 ? -2.963 -23.922 -2.043 1 89.12 201 GLN B CA 1
ATOM 4515 C C . GLN B 1 201 ? -1.92 -22.891 -1.636 1 89.12 201 GLN B C 1
ATOM 4517 O O . GLN B 1 201 ? -2.02 -22.281 -0.563 1 89.12 201 GLN B O 1
ATOM 4522 N N . ASN B 1 202 ? -0.983 -22.672 -2.475 1 84.06 202 ASN B N 1
ATOM 4523 C CA . ASN B 1 202 ? 0.073 -21.703 -2.195 1 84.06 202 ASN B CA 1
ATOM 4524 C C . ASN B 1 202 ? -0.473 -20.281 -2.125 1 84.06 202 ASN B C 1
ATOM 4526 O O . ASN B 1 202 ? -0.05 -19.5 -1.282 1 84.06 202 ASN B O 1
ATOM 4530 N N . SER B 1 203 ? -1.376 -20.016 -3.01 1 88 203 SER B N 1
ATOM 4531 C CA . SER B 1 203 ? -2.01 -18.703 -2.988 1 88 203 SER B CA 1
ATOM 4532 C C . SER B 1 203 ? -2.74 -18.453 -1.672 1 88 203 SER B C 1
ATOM 4534 O O . SER B 1 203 ? -2.594 -17.391 -1.059 1 88 203 SER B O 1
ATOM 4536 N N . LEU B 1 204 ? -3.467 -19.422 -1.299 1 93.69 204 LEU B N 1
ATOM 4537 C CA . LEU B 1 204 ? -4.219 -19.328 -0.053 1 93.69 204 LEU B CA 1
ATOM 4538 C C . LEU B 1 204 ? -3.279 -19.188 1.14 1 93.69 204 LEU B C 1
ATOM 4540 O O . LEU B 1 204 ? -3.49 -18.328 2.004 1 93.69 204 LEU B O 1
ATOM 4544 N N . ALA B 1 205 ? -2.273 -19.953 1.14 1 92.25 205 ALA B N 1
ATOM 4545 C CA . ALA B 1 205 ? -1.303 -19.906 2.23 1 92.25 205 ALA B CA 1
ATOM 4546 C C . ALA B 1 205 ? -0.618 -18.547 2.291 1 92.25 205 ALA B C 1
ATOM 4548 O O . ALA B 1 205 ? -0.421 -17.984 3.375 1 92.25 205 ALA B O 1
ATOM 4549 N N . SER B 1 206 ? -0.258 -18.031 1.156 1 91.31 206 SER B N 1
ATOM 4550 C CA . SER B 1 206 ? 0.382 -16.719 1.083 1 91.31 206 SER B CA 1
ATOM 4551 C C . SER B 1 206 ? -0.549 -15.617 1.582 1 91.31 206 SER B C 1
ATOM 4553 O O . SER B 1 206 ? -0.141 -14.766 2.369 1 91.31 206 SER B O 1
ATOM 4555 N N . ASN B 1 207 ? -1.795 -15.68 1.162 1 95.38 207 ASN B N 1
ATOM 4556 C CA . ASN B 1 207 ? -2.77 -14.688 1.609 1 95.38 207 ASN B CA 1
ATOM 4557 C C . ASN B 1 207 ? -2.975 -14.75 3.119 1 95.38 207 ASN B C 1
ATOM 4559 O O . ASN B 1 207 ? -3.059 -13.711 3.779 1 95.38 207 ASN B O 1
ATOM 4563 N N . ALA B 1 208 ? -3.047 -15.953 3.58 1 95.06 208 ALA B N 1
ATOM 4564 C CA . ALA B 1 208 ? -3.242 -16.141 5.016 1 95.06 208 ALA B CA 1
ATOM 4565 C C . ALA B 1 208 ? -2.045 -15.609 5.805 1 95.06 208 ALA B C 1
ATOM 4567 O O . ALA B 1 208 ? -2.211 -14.977 6.848 1 95.06 208 ALA B O 1
ATOM 4568 N N . SER B 1 209 ? -0.909 -15.844 5.324 1 93.5 209 SER B N 1
ATOM 4569 C CA . SER B 1 209 ? 0.306 -15.359 5.973 1 93.5 209 SER B CA 1
ATOM 4570 C C . SER B 1 209 ? 0.378 -13.836 5.941 1 93.5 209 SER B C 1
ATOM 4572 O O . SER B 1 209 ? 0.683 -13.203 6.953 1 93.5 209 SER B O 1
ATOM 4574 N N . ASP B 1 210 ? 0.089 -13.25 4.812 1 94.38 210 ASP B N 1
ATOM 4575 C CA . ASP B 1 210 ? 0.114 -11.797 4.668 1 94.38 210 ASP B CA 1
ATOM 4576 C C . ASP B 1 210 ? -0.948 -11.141 5.547 1 94.38 210 ASP B C 1
ATOM 4578 O O . ASP B 1 210 ? -0.725 -10.062 6.098 1 94.38 210 ASP B O 1
ATOM 4582 N N . LEU B 1 211 ? -2.051 -11.805 5.613 1 97.25 211 LEU B N 1
ATOM 4583 C CA . LEU B 1 211 ? -3.115 -11.344 6.5 1 97.25 211 LEU B CA 1
ATOM 4584 C C . LEU B 1 211 ? -2.635 -11.289 7.945 1 97.25 211 LEU B C 1
ATOM 4586 O O . LEU B 1 211 ? -2.814 -10.273 8.625 1 97.25 211 LEU B O 1
ATOM 4590 N N . ALA B 1 212 ? -2.039 -12.312 8.383 1 94.81 212 ALA B N 1
ATOM 4591 C CA . ALA B 1 212 ? -1.533 -12.383 9.75 1 94.81 212 ALA B CA 1
ATOM 4592 C C . ALA B 1 212 ? -0.458 -11.328 9.992 1 94.81 212 ALA B C 1
ATOM 4594 O O . ALA B 1 212 ? -0.46 -10.656 11.031 1 94.81 212 ALA B O 1
ATOM 4595 N N . ASP B 1 213 ? 0.404 -11.148 9.094 1 92.69 213 ASP B N 1
ATOM 4596 C CA . ASP B 1 213 ? 1.455 -10.141 9.203 1 92.69 213 ASP B CA 1
ATOM 4597 C C . ASP B 1 213 ? 0.863 -8.734 9.266 1 92.69 213 ASP B C 1
ATOM 4599 O O . ASP B 1 213 ? 1.319 -7.895 10.047 1 92.69 213 ASP B O 1
ATOM 4603 N N . GLY B 1 214 ? -0.149 -8.5 8.398 1 94.44 214 GLY B N 1
ATOM 4604 C CA . GLY B 1 214 ? -0.809 -7.203 8.414 1 94.44 214 GLY B CA 1
ATOM 4605 C C . GLY B 1 214 ? -1.448 -6.879 9.75 1 94.44 214 GLY B C 1
ATOM 4606 O O . GLY B 1 214 ? -1.323 -5.758 10.25 1 94.44 214 GLY B O 1
ATOM 4607 N N . VAL B 1 215 ? -2.041 -7.809 10.344 1 94.5 215 VAL B N 1
ATOM 4608 C CA . VAL B 1 215 ? -2.67 -7.598 11.648 1 94.5 215 VAL B CA 1
ATOM 4609 C C . VAL B 1 215 ? -1.597 -7.359 12.703 1 94.5 215 VAL B C 1
ATOM 4611 O O . VAL B 1 215 ? -1.73 -6.461 13.539 1 94.5 215 VAL B O 1
ATOM 4614 N N . ARG B 1 216 ? -0.574 -8.094 12.664 1 90.69 216 ARG B N 1
ATOM 4615 C CA . ARG B 1 216 ? 0.515 -7.934 13.617 1 90.69 216 ARG B CA 1
ATOM 4616 C C . ARG B 1 216 ? 1.133 -6.543 13.516 1 90.69 216 ARG B C 1
ATOM 4618 O O . ARG B 1 216 ? 1.359 -5.879 14.531 1 90.69 216 ARG B O 1
ATOM 4625 N N . LEU B 1 217 ? 1.345 -6.137 12.32 1 91.56 217 LEU B N 1
ATOM 4626 C CA . LEU B 1 217 ? 1.91 -4.809 12.109 1 91.56 217 LEU B CA 1
ATOM 4627 C C . LEU B 1 217 ? 0.959 -3.727 12.609 1 91.56 217 LEU B C 1
ATOM 4629 O O . LEU B 1 217 ? 1.396 -2.732 13.195 1 91.56 217 LEU B O 1
ATOM 4633 N N . ALA B 1 218 ? -0.295 -3.92 12.359 1 93.88 218 ALA B N 1
ATOM 4634 C CA . ALA B 1 218 ? -1.289 -2.961 12.836 1 93.88 218 ALA B CA 1
ATOM 4635 C C . ALA B 1 218 ? -1.3 -2.896 14.359 1 93.88 218 ALA B C 1
ATOM 4637 O O . ALA B 1 218 ? -1.353 -1.81 14.945 1 93.88 218 ALA B O 1
ATOM 4638 N N . VAL B 1 219 ? -1.18 -3.998 14.984 1 91.06 219 VAL B N 1
ATOM 4639 C CA . VAL B 1 219 ? -1.198 -4.07 16.438 1 91.06 219 VAL B CA 1
ATOM 4640 C C . VAL B 1 219 ? 0.059 -3.414 17 1 91.06 219 VAL B C 1
ATOM 4642 O O . VAL B 1 219 ? -0.01 -2.668 17.984 1 91.06 219 VAL B O 1
ATOM 4645 N N . ASP B 1 220 ? 1.159 -3.559 16.406 1 87.75 220 ASP B N 1
ATOM 4646 C CA . ASP B 1 220 ? 2.428 -2.988 16.844 1 87.75 220 ASP B CA 1
ATOM 4647 C C . ASP B 1 220 ? 2.42 -1.467 16.719 1 87.75 220 ASP B C 1
ATOM 4649 O O . ASP B 1 220 ? 3.07 -0.77 17.5 1 87.75 220 ASP B O 1
ATOM 4653 N N . ALA B 1 221 ? 1.658 -1.091 15.758 1 88.69 221 ALA B N 1
ATOM 4654 C CA . ALA B 1 221 ? 1.692 0.336 15.438 1 88.69 221 ALA B CA 1
ATOM 4655 C C . ALA B 1 221 ? 0.602 1.089 16.203 1 88.69 221 ALA B C 1
ATOM 4657 O O . ALA B 1 221 ? 0.603 2.322 16.234 1 88.69 221 ALA B O 1
ATOM 4658 N N . THR B 1 222 ? -0.221 0.301 16.859 1 86.19 222 THR B N 1
ATOM 4659 C CA . THR B 1 222 ? -1.42 0.985 17.328 1 86.19 222 THR B CA 1
ATOM 4660 C C . THR B 1 222 ? -1.281 1.366 18.797 1 86.19 222 THR B C 1
ATOM 4662 O O . THR B 1 222 ? -0.641 0.651 19.562 1 86.19 222 THR B O 1
ATOM 4665 N N . GLY B 1 223 ? -1.831 2.508 19.062 1 75.81 223 GLY B N 1
ATOM 4666 C CA . GLY B 1 223 ? -2.051 2.861 20.469 1 75.81 223 GLY B CA 1
ATOM 4667 C C . GLY B 1 223 ? -3.408 2.424 20.984 1 75.81 223 GLY B C 1
ATOM 4668 O O . GLY B 1 223 ? -3.723 2.625 22.156 1 75.81 223 GLY B O 1
ATOM 4669 N N . SER B 1 224 ? -4.109 1.847 20.109 1 73.06 224 SER B N 1
ATOM 4670 C CA . SER B 1 224 ? -5.469 1.451 20.453 1 73.06 224 SER B CA 1
ATOM 4671 C C . SER B 1 224 ? -5.473 0.216 21.344 1 73.06 224 SER B C 1
ATOM 4673 O O . SER B 1 224 ? -4.758 -0.752 21.078 1 73.06 224 SER B O 1
ATOM 4675 N N . ARG B 1 225 ? -6.27 0.204 22.391 1 67.75 225 ARG B N 1
ATOM 4676 C CA . ARG B 1 225 ? -6.387 -0.902 23.328 1 67.75 225 ARG B CA 1
ATOM 4677 C C . ARG B 1 225 ? -7.363 -1.955 22.828 1 67.75 225 ARG B C 1
ATOM 4679 O O . ARG B 1 225 ? -7.348 -3.1 23.281 1 67.75 225 ARG B O 1
ATOM 4686 N N . THR B 1 226 ? -8.164 -1.599 21.922 1 64.25 226 THR B N 1
ATOM 4687 C CA . THR B 1 226 ? -9.242 -2.48 21.484 1 64.25 226 THR B CA 1
ATOM 4688 C C . THR B 1 226 ? -8.781 -3.387 20.344 1 64.25 226 THR B C 1
ATOM 4690 O O . THR B 1 226 ? -9.398 -4.414 20.062 1 64.25 226 THR B O 1
ATOM 4693 N N . LEU B 1 227 ? -7.852 -2.967 19.578 1 69.06 227 LEU B N 1
ATOM 4694 C CA . LEU B 1 227 ? -7.453 -3.713 18.391 1 69.06 227 LEU B CA 1
ATOM 4695 C C . LEU B 1 227 ? -6.93 -5.094 18.766 1 69.06 227 LEU B C 1
ATOM 4697 O O . LEU B 1 227 ? -7.223 -6.082 18.078 1 69.06 227 LEU B O 1
ATOM 4701 N N . GLY B 1 228 ? -6.387 -5.324 19.859 1 72.62 228 GLY B N 1
ATOM 4702 C CA . GLY B 1 228 ? -5.5 -6.469 20.016 1 72.62 228 GLY B CA 1
ATOM 4703 C C . GLY B 1 228 ? -6.234 -7.758 20.312 1 72.62 228 GLY B C 1
ATOM 4704 O O . GLY B 1 228 ? -6.234 -8.688 19.516 1 72.62 228 GLY B O 1
ATOM 4705 N N . ALA B 1 229 ? -6.98 -7.789 21.312 1 73.38 229 ALA B N 1
ATOM 4706 C CA . ALA B 1 229 ? -7.27 -9.141 21.766 1 73.38 229 ALA B CA 1
ATOM 4707 C C . ALA B 1 229 ? -8.398 -9.773 20.953 1 73.38 229 ALA B C 1
ATOM 4709 O O . ALA B 1 229 ? -8.281 -10.914 20.5 1 73.38 229 ALA B O 1
ATOM 4710 N N . ASN B 1 230 ? -9.422 -9.117 20.672 1 77.88 230 ASN B N 1
ATOM 4711 C CA . ASN B 1 230 ? -10.57 -9.648 19.938 1 77.88 230 ASN B CA 1
ATOM 4712 C C . ASN B 1 230 ? -10.219 -9.922 18.484 1 77.88 230 ASN B C 1
ATOM 4714 O O . ASN B 1 230 ? -10.641 -10.93 17.922 1 77.88 230 ASN B O 1
ATOM 4718 N N . LEU B 1 231 ? -9.438 -9.18 17.891 1 87.75 231 LEU B N 1
ATOM 4719 C CA . LEU B 1 231 ? -9.062 -9.352 16.5 1 87.75 231 LEU B CA 1
ATOM 4720 C C . LEU B 1 231 ? -8.094 -10.523 16.344 1 87.75 231 LEU B C 1
ATOM 4722 O O . LEU B 1 231 ? -8.227 -11.32 15.398 1 87.75 231 LEU B O 1
ATOM 4726 N N . LEU B 1 232 ? -7.262 -10.75 17.328 1 88.94 232 LEU B N 1
ATOM 4727 C CA . LEU B 1 232 ? -6.254 -11.805 17.25 1 88.94 232 LEU B CA 1
ATOM 4728 C C . LEU B 1 232 ? -6.895 -13.18 17.406 1 88.94 232 LEU B C 1
ATOM 4730 O O . LEU B 1 232 ? -6.484 -14.141 16.75 1 88.94 232 LEU B O 1
ATOM 4734 N N . SER B 1 233 ? -7.891 -13.258 18.234 1 90.81 233 SER B N 1
ATOM 4735 C CA . SER B 1 233 ? -8.586 -14.531 18.391 1 90.81 233 SER B CA 1
ATOM 4736 C C . SER B 1 233 ? -9.336 -14.914 17.125 1 90.81 233 SER B C 1
ATOM 4738 O O . SER B 1 233 ? -9.359 -16.094 16.734 1 90.81 233 SER B O 1
ATOM 4740 N N . ARG B 1 234 ? -9.977 -13.992 16.484 1 93.69 234 ARG B N 1
ATOM 4741 C CA . ARG B 1 234 ? -10.688 -14.234 15.242 1 93.69 234 ARG B CA 1
ATOM 4742 C C . ARG B 1 234 ? -9.719 -14.602 14.125 1 93.69 234 ARG B C 1
ATOM 4744 O O . ARG B 1 234 ? -10.016 -15.469 13.297 1 93.69 234 ARG B O 1
ATOM 4751 N N . LEU B 1 235 ? -8.555 -13.977 14.117 1 95.31 235 LEU B N 1
ATOM 4752 C CA . LEU B 1 235 ? -7.512 -14.305 13.148 1 95.31 235 LEU B CA 1
ATOM 4753 C C . LEU B 1 235 ? -7.012 -15.734 13.352 1 95.31 235 LEU B C 1
ATOM 4755 O O . LEU B 1 235 ? -6.832 -16.469 12.383 1 95.31 235 LEU B O 1
ATOM 4759 N N . ASP B 1 236 ? -6.867 -16.094 14.586 1 94.19 236 ASP B N 1
ATOM 4760 C CA . ASP B 1 236 ? -6.402 -17.438 14.898 1 94.19 236 ASP B CA 1
ATOM 4761 C C . ASP B 1 236 ? -7.414 -18.5 14.453 1 94.19 236 ASP B C 1
ATOM 4763 O O . ASP B 1 236 ? -7.035 -19.547 13.93 1 94.19 236 ASP B O 1
ATOM 4767 N N . ARG B 1 237 ? -8.609 -18.219 14.672 1 94.38 237 ARG B N 1
ATOM 4768 C CA . ARG B 1 237 ? -9.664 -19.125 14.219 1 94.38 237 ARG B CA 1
ATOM 4769 C C . ARG B 1 237 ? -9.617 -19.312 12.711 1 94.38 237 ARG B C 1
ATOM 4771 O O . ARG B 1 237 ? -9.672 -20.453 12.219 1 94.38 237 ARG B O 1
ATOM 4778 N N . PHE B 1 238 ? -9.562 -18.234 12.008 1 96.19 238 PHE B N 1
ATOM 4779 C CA . PHE B 1 238 ? -9.5 -18.312 10.547 1 96.19 238 PHE B CA 1
ATOM 4780 C C . PHE B 1 238 ? -8.281 -19.109 10.102 1 96.19 238 PHE B C 1
ATOM 4782 O O . PHE B 1 238 ? -8.383 -19.984 9.242 1 96.19 238 PHE B O 1
ATOM 4789 N N . ARG B 1 239 ? -7.137 -18.891 10.688 1 95 239 ARG B N 1
ATOM 4790 C CA . ARG B 1 239 ? -5.898 -19.562 10.328 1 95 239 ARG B CA 1
ATOM 4791 C C . ARG B 1 239 ? -5.992 -21.062 10.594 1 95 239 ARG B C 1
ATOM 4793 O O . ARG B 1 239 ? -5.504 -21.875 9.805 1 95 239 ARG B O 1
ATOM 4800 N N . LYS B 1 240 ? -6.551 -21.438 11.672 1 94.31 240 LYS B N 1
ATOM 4801 C CA . LYS B 1 240 ? -6.715 -22.844 12.008 1 94.31 240 LYS B CA 1
ATOM 4802 C C . LYS B 1 240 ? -7.535 -23.562 10.945 1 94.31 240 LYS B C 1
ATOM 4804 O O . LYS B 1 240 ? -7.207 -24.688 10.562 1 94.31 240 LYS B O 1
ATOM 4809 N N . ILE B 1 241 ? -8.562 -22.906 10.531 1 93.06 241 ILE B N 1
ATOM 4810 C CA . ILE B 1 241 ? -9.43 -23.516 9.531 1 93.06 241 ILE B CA 1
ATOM 4811 C C . ILE B 1 241 ? -8.68 -23.656 8.211 1 93.06 241 ILE B C 1
ATOM 4813 O O . ILE B 1 241 ? -8.828 -24.656 7.504 1 93.06 241 ILE B O 1
ATOM 4817 N N . ILE B 1 242 ? -7.883 -22.672 7.828 1 94.31 242 ILE B N 1
ATOM 4818 C CA . ILE B 1 242 ? -7.082 -22.719 6.609 1 94.31 242 ILE B CA 1
ATOM 4819 C C . ILE B 1 242 ? -6.074 -23.859 6.703 1 94.31 242 ILE B C 1
ATOM 4821 O O . ILE B 1 242 ? -5.844 -24.578 5.723 1 94.31 242 ILE B O 1
ATOM 4825 N N . ASP B 1 243 ? -5.555 -24.125 7.883 1 91.31 243 ASP B N 1
ATOM 4826 C CA . ASP B 1 243 ? -4.59 -25.203 8.109 1 91.31 243 ASP B CA 1
ATOM 4827 C C . ASP B 1 243 ? -5.242 -26.578 7.957 1 91.31 243 ASP B C 1
ATOM 4829 O O . ASP B 1 243 ? -4.555 -27.578 7.742 1 91.31 243 ASP B O 1
ATOM 4833 N N . LEU B 1 244 ? -6.512 -26.609 8.078 1 88.06 244 LEU B N 1
ATOM 4834 C CA . LEU B 1 244 ? -7.246 -27.859 7.883 1 88.06 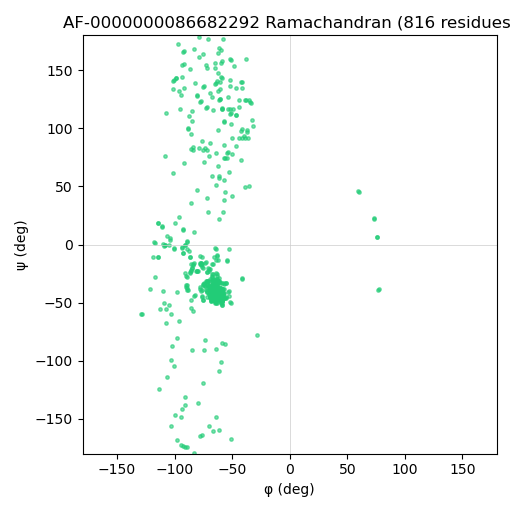244 LEU B CA 1
ATOM 4835 C C . LEU B 1 244 ? -7.648 -28.031 6.422 1 88.06 244 LEU B C 1
ATOM 4837 O O . LEU B 1 244 ? -7.648 -29.141 5.902 1 88.06 244 LEU B O 1
ATOM 4841 N N . LEU B 1 245 ? -7.945 -26.922 5.816 1 90.5 245 LEU B N 1
ATOM 4842 C CA . LEU B 1 245 ? -8.461 -26.969 4.453 1 90.5 245 LEU B CA 1
ATOM 4843 C C . LEU B 1 245 ? -7.367 -27.344 3.465 1 90.5 245 LEU B C 1
ATOM 4845 O O . LEU B 1 245 ? -7.59 -28.172 2.576 1 90.5 245 LEU B O 1
ATOM 4849 N N . ILE B 1 246 ? -6.156 -26.844 3.592 1 89.06 246 ILE B N 1
ATOM 4850 C CA . ILE B 1 246 ? -5.082 -27.016 2.625 1 89.06 246 ILE B CA 1
ATOM 4851 C C . ILE B 1 246 ? -4.691 -28.5 2.551 1 89.06 246 ILE B C 1
ATOM 4853 O O . ILE B 1 246 ? -4.738 -29.094 1.478 1 89.06 246 ILE B O 1
ATOM 4857 N N . PRO B 1 247 ? -4.43 -29.219 3.656 1 84.12 247 PRO B N 1
ATOM 4858 C CA . PRO B 1 247 ? -4.102 -30.641 3.549 1 84.12 247 PRO B CA 1
ATOM 4859 C C . PRO B 1 247 ? -5.281 -31.484 3.068 1 84.12 247 PRO B C 1
ATOM 4861 O O . PRO B 1 247 ? -5.086 -32.531 2.453 1 84.12 247 PRO B O 1
ATOM 4864 N N . SER B 1 248 ? -6.473 -31.047 3.344 1 81.62 248 SER B N 1
ATOM 4865 C CA . SER B 1 248 ? -7.645 -31.797 2.922 1 81.62 248 SER B CA 1
ATOM 4866 C C . SER B 1 248 ? -7.777 -31.812 1.403 1 81.62 248 SER B C 1
ATOM 4868 O O . SER B 1 248 ? -8.516 -32.625 0.847 1 81.62 248 SER B O 1
ATOM 4870 N N . THR B 1 249 ? -7.098 -30.938 0.736 1 78.25 249 THR B N 1
ATOM 4871 C CA . THR B 1 249 ? -7.188 -30.844 -0.717 1 78.25 249 THR B CA 1
ATOM 4872 C C . THR B 1 249 ? -5.91 -31.344 -1.375 1 78.25 249 THR B C 1
ATOM 4874 O O . THR B 1 249 ? -5.762 -31.281 -2.598 1 78.25 249 THR B O 1
ATOM 4877 N N . SER B 1 250 ? -4.898 -31.781 -0.544 1 73.94 250 SER B N 1
ATOM 4878 C CA . SER B 1 250 ? -3.631 -32.25 -1.092 1 73.94 250 SER B CA 1
ATOM 4879 C C . SER B 1 250 ? -3.795 -33.625 -1.762 1 73.94 250 SER B C 1
ATOM 4881 O O . SER B 1 250 ? -4.457 -34.5 -1.221 1 73.94 250 SER B O 1
ATOM 4883 N N . LEU B 1 251 ? -3.521 -33.594 -3.123 1 59.84 251 LEU B N 1
ATOM 4884 C CA . LEU B 1 251 ? -3.488 -34.844 -3.857 1 59.84 251 LEU B CA 1
ATOM 4885 C C . LEU B 1 251 ? -2.121 -35.531 -3.736 1 59.84 251 LEU B C 1
ATOM 4887 O O . LEU B 1 251 ? -1.094 -34.875 -3.977 1 59.84 251 LEU B O 1
ATOM 4891 N N . LEU B 1 252 ? -1.853 -36.25 -2.648 1 49.69 252 LEU B N 1
ATOM 4892 C CA . LEU B 1 252 ? -0.559 -36.906 -2.527 1 49.69 252 LEU B CA 1
ATOM 4893 C C . LEU B 1 252 ? -0.328 -37.875 -3.691 1 49.69 252 LEU B C 1
ATOM 4895 O O . LEU B 1 252 ? -1.237 -38.594 -4.09 1 49.69 252 LEU B O 1
ATOM 4899 N N . PRO B 1 253 ? 0.737 -37.562 -4.512 1 49.31 253 PRO B N 1
ATOM 4900 C CA . PRO B 1 253 ? 1.078 -38.594 -5.512 1 49.31 253 PRO B CA 1
ATOM 4901 C C . PRO B 1 253 ? 1.021 -40 -4.957 1 49.31 253 PRO B C 1
ATOM 4903 O O . PRO B 1 253 ? 1.549 -40.281 -3.873 1 49.31 253 PRO B O 1
ATOM 4906 N N . GLY B 1 254 ? 0.493 -40.938 -5.75 1 49.56 254 GLY B N 1
ATOM 4907 C CA . GLY B 1 254 ? 0.404 -42.344 -5.473 1 49.56 254 GLY B CA 1
ATOM 4908 C C . GLY B 1 254 ? -0.707 -42.719 -4.504 1 49.56 254 GLY B C 1
ATOM 4909 O O . GLY B 1 254 ? -1.046 -43.875 -4.336 1 49.56 254 GLY B O 1
ATOM 4910 N N . ARG B 1 255 ? -0.785 -41.781 -3.547 1 49.91 255 ARG B N 1
ATOM 4911 C CA . ARG B 1 255 ? -1.899 -42.125 -2.66 1 49.91 255 ARG B CA 1
ATOM 4912 C C . ARG B 1 255 ? -3.207 -41.531 -3.199 1 49.91 255 ARG B C 1
ATOM 4914 O O . ARG B 1 255 ? -3.242 -40.406 -3.691 1 49.91 255 ARG B O 1
ATOM 4921 N N . THR B 1 256 ? -4.051 -42.25 -3.633 1 46.97 256 THR B N 1
ATOM 4922 C CA . THR B 1 256 ? -5.434 -41.875 -3.906 1 46.97 256 THR B CA 1
ATOM 4923 C C . THR B 1 256 ? -5.969 -40.938 -2.83 1 46.97 256 THR B C 1
ATOM 4925 O O . THR B 1 256 ? -6.234 -41.375 -1.704 1 46.97 256 THR B O 1
ATOM 4928 N N . VAL B 1 257 ? -5.215 -40 -2.594 1 49.91 257 VAL B N 1
ATOM 4929 C CA . VAL B 1 257 ? -5.836 -39.156 -1.593 1 49.91 257 VAL B CA 1
ATOM 4930 C C . VAL B 1 257 ? -7.328 -39 -1.891 1 49.91 257 VAL B C 1
ATOM 4932 O O . VAL B 1 257 ? -7.711 -38.594 -2.984 1 49.91 257 VAL B O 1
ATOM 4935 N N . THR B 1 258 ? -8.023 -39.906 -1.277 1 59.09 258 THR B N 1
ATOM 4936 C CA . THR B 1 258 ? -9.477 -39.844 -1.325 1 59.09 258 THR B CA 1
ATOM 4937 C C . THR B 1 258 ? -9.992 -38.5 -0.875 1 59.09 258 THR B C 1
ATOM 4939 O O . THR B 1 258 ? -9.867 -38.125 0.299 1 59.09 258 THR B O 1
ATOM 4942 N N . VAL B 1 259 ? -9.953 -37.469 -1.761 1 71.25 259 VAL B N 1
ATOM 4943 C CA . VAL B 1 259 ? -10.68 -36.219 -1.55 1 71.25 259 VAL B CA 1
ATOM 4944 C C . VAL B 1 259 ? -12.109 -36.531 -1.112 1 71.25 259 VAL B C 1
ATOM 4946 O O . VAL B 1 259 ? -12.805 -37.312 -1.753 1 71.25 259 VAL B O 1
ATOM 4949 N N . ASP B 1 260 ? -12.391 -36.188 0.199 1 80.5 260 ASP B N 1
ATOM 4950 C CA . ASP B 1 260 ? -13.758 -36.281 0.713 1 80.5 260 ASP B CA 1
ATOM 4951 C C . ASP B 1 260 ? -14.516 -34.969 0.462 1 80.5 260 ASP B C 1
ATOM 4953 O O . ASP B 1 260 ? -14.352 -34 1.204 1 80.5 260 ASP B O 1
ATOM 4957 N N . PRO B 1 261 ? -15.328 -35 -0.573 1 80.38 261 PRO B N 1
ATOM 4958 C CA . PRO B 1 261 ? -16.031 -33.781 -0.929 1 80.38 261 PRO B CA 1
ATOM 4959 C C . PRO B 1 261 ? -16.844 -33.219 0.229 1 80.38 261 PRO B C 1
ATOM 4961 O O . PRO B 1 261 ? -16.984 -31.984 0.357 1 80.38 261 PRO B O 1
ATOM 4964 N N . ALA B 1 262 ? -17.359 -34.031 1.044 1 83.25 262 ALA B N 1
ATOM 4965 C CA . ALA B 1 262 ? -18.156 -33.594 2.172 1 83.25 262 ALA B CA 1
ATOM 4966 C C . ALA B 1 262 ? -17.297 -32.844 3.195 1 83.25 262 ALA B C 1
ATOM 4968 O O . ALA B 1 262 ? -17.703 -31.812 3.736 1 83.25 262 ALA B O 1
ATOM 4969 N N . ARG B 1 263 ? -16.172 -33.344 3.479 1 86.94 263 ARG B N 1
ATOM 4970 C CA . ARG B 1 263 ? -15.25 -32.688 4.402 1 86.94 263 ARG B CA 1
ATOM 4971 C C . ARG B 1 263 ? -14.766 -31.375 3.848 1 86.94 263 ARG B C 1
ATOM 4973 O O . ARG B 1 263 ? -14.672 -30.375 4.582 1 86.94 263 ARG B O 1
ATOM 4980 N N . ILE B 1 264 ? -14.508 -31.344 2.594 1 87.5 264 ILE B N 1
ATOM 4981 C CA . ILE B 1 264 ? -14.047 -30.125 1.937 1 87.5 264 ILE B CA 1
ATOM 4982 C C . ILE B 1 264 ? -15.141 -29.062 2.008 1 87.5 264 ILE B C 1
ATOM 4984 O O . ILE B 1 264 ? -14.867 -27.891 2.305 1 87.5 264 ILE B O 1
ATOM 4988 N N . ALA B 1 265 ? -16.312 -29.5 1.767 1 85.75 265 ALA B N 1
ATOM 4989 C CA . ALA B 1 265 ? -17.453 -28.562 1.804 1 85.75 265 ALA B CA 1
ATOM 4990 C C . ALA B 1 265 ? -17.641 -27.984 3.205 1 85.75 265 ALA B C 1
ATOM 4992 O O . ALA B 1 265 ? -17.906 -26.797 3.361 1 85.75 265 ALA B O 1
ATOM 4993 N N . ARG B 1 266 ? -17.469 -28.781 4.188 1 89.19 266 ARG B N 1
ATOM 4994 C CA . ARG B 1 266 ? -17.609 -28.328 5.566 1 89.19 266 ARG B CA 1
ATOM 4995 C C . ARG B 1 266 ? -16.5 -27.359 5.938 1 89.19 266 ARG B C 1
ATOM 4997 O O . ARG B 1 266 ? -16.766 -26.312 6.547 1 89.19 266 ARG B O 1
ATOM 5004 N N . ASN B 1 267 ? -15.305 -27.703 5.621 1 90.06 267 ASN B N 1
ATOM 5005 C CA . ASN B 1 267 ? -14.18 -26.812 5.906 1 90.06 267 ASN B CA 1
ATOM 5006 C C . ASN B 1 267 ? -14.312 -25.484 5.188 1 90.06 267 ASN B C 1
ATOM 5008 O O . ASN B 1 267 ? -13.992 -24.438 5.75 1 90.06 267 ASN B O 1
ATOM 5012 N N . ARG B 1 268 ? -14.789 -25.516 4.023 1 90.94 268 ARG B N 1
ATOM 5013 C CA . ARG B 1 268 ? -15.008 -24.297 3.26 1 90.94 268 ARG B CA 1
ATOM 5014 C C . ARG B 1 268 ? -16.047 -23.406 3.932 1 90.94 268 ARG B C 1
ATOM 5016 O O . ARG B 1 268 ? -15.852 -22.203 4.062 1 90.94 268 ARG B O 1
ATOM 5023 N N . ALA B 1 269 ? -17.094 -24.016 4.324 1 90 269 ALA B N 1
ATOM 5024 C CA . ALA B 1 269 ? -18.172 -23.266 4.98 1 90 269 ALA B CA 1
ATOM 5025 C C . ALA B 1 269 ? -17.672 -22.641 6.285 1 90 269 ALA B C 1
ATOM 5027 O O . ALA B 1 269 ? -18 -21.484 6.586 1 90 269 ALA B O 1
ATOM 5028 N N . GLU B 1 270 ? -16.922 -23.375 6.977 1 93.12 270 GLU B N 1
ATOM 5029 C CA . GLU B 1 270 ? -16.344 -22.859 8.219 1 93.12 270 GLU B CA 1
ATOM 5030 C C . GLU B 1 270 ? -15.375 -21.719 7.941 1 93.12 270 GLU B C 1
ATOM 5032 O O . GLU B 1 270 ? -15.352 -20.719 8.672 1 93.12 270 GLU B O 1
ATOM 5037 N N . ALA B 1 271 ? -14.578 -21.859 6.938 1 92.94 271 ALA B N 1
ATOM 5038 C CA . ALA B 1 271 ? -13.633 -20.812 6.562 1 92.94 271 ALA B CA 1
ATOM 5039 C C . ALA B 1 271 ? -14.367 -19.531 6.184 1 92.94 271 ALA B C 1
ATOM 5041 O O . ALA B 1 271 ? -13.953 -18.438 6.574 1 92.94 271 ALA B O 1
ATOM 5042 N N . GLN B 1 272 ? -15.438 -19.672 5.52 1 92.5 272 GLN B N 1
ATOM 5043 C CA . GLN B 1 272 ? -16.203 -18.5 5.09 1 92.5 272 GLN B CA 1
ATOM 5044 C C . GLN B 1 272 ? -16.828 -17.797 6.285 1 92.5 272 GLN B C 1
ATOM 5046 O O . GLN B 1 272 ? -16.844 -16.562 6.348 1 92.5 272 GLN B O 1
ATOM 5051 N N . THR B 1 273 ? -17.328 -18.578 7.168 1 93.88 273 THR B N 1
ATOM 5052 C CA . THR B 1 273 ? -17.938 -17.984 8.359 1 93.88 273 THR B CA 1
ATOM 5053 C C . THR B 1 273 ? -16.891 -17.266 9.195 1 93.88 273 THR B C 1
ATOM 5055 O O . THR B 1 273 ? -17.109 -16.125 9.633 1 93.88 273 THR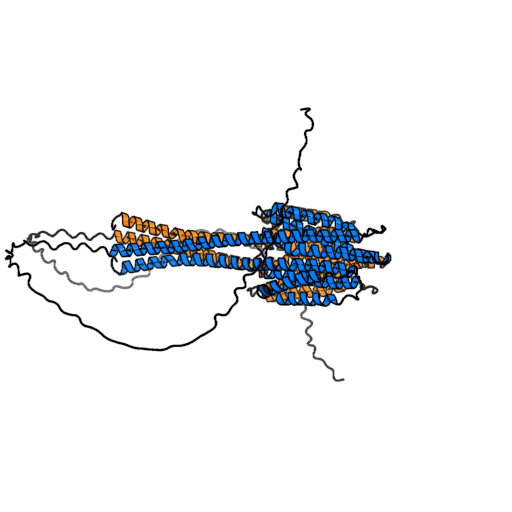 B O 1
ATOM 5058 N N . ALA B 1 274 ? -15.789 -17.891 9.375 1 95.12 274 ALA B N 1
ATOM 5059 C CA . ALA B 1 274 ? -14.695 -17.266 10.125 1 95.12 274 ALA B CA 1
ATOM 5060 C C . ALA B 1 274 ? -14.195 -16 9.422 1 95.12 274 ALA B C 1
ATOM 5062 O O . ALA B 1 274 ? -13.898 -15 10.07 1 95.12 274 ALA B O 1
ATOM 5063 N N . ALA B 1 275 ? -14.109 -16.062 8.109 1 95.88 275 ALA B N 1
ATOM 5064 C CA . ALA B 1 275 ? -13.641 -14.914 7.328 1 95.88 275 ALA B CA 1
ATOM 5065 C C . ALA B 1 275 ? -14.617 -13.742 7.43 1 95.88 275 ALA B C 1
ATOM 5067 O O . ALA B 1 275 ? -14.195 -12.594 7.547 1 95.88 275 ALA B O 1
ATOM 5068 N N . ALA B 1 276 ? -15.875 -14.055 7.371 1 93.94 276 ALA B N 1
ATOM 5069 C CA . ALA B 1 276 ? -16.875 -13 7.473 1 93.94 276 ALA B CA 1
ATOM 5070 C C . ALA B 1 276 ? -16.812 -12.305 8.828 1 93.94 276 ALA B C 1
ATOM 5072 O O . ALA B 1 276 ? -16.859 -11.078 8.906 1 93.94 276 ALA B O 1
ATOM 5073 N N . ASP B 1 277 ? -16.656 -13.078 9.82 1 95 277 ASP B N 1
ATOM 5074 C CA . ASP B 1 277 ? -16.547 -12.531 11.172 1 95 277 ASP B CA 1
ATOM 5075 C C . ASP B 1 277 ? -15.297 -11.664 11.312 1 95 277 ASP B C 1
ATOM 5077 O O . ASP B 1 277 ? -15.352 -10.57 11.875 1 95 277 ASP B O 1
ATOM 5081 N N . LEU B 1 278 ? -14.234 -12.172 10.852 1 96.5 278 LEU B N 1
ATOM 5082 C CA . LEU B 1 278 ? -12.969 -11.461 10.922 1 96.5 278 LEU B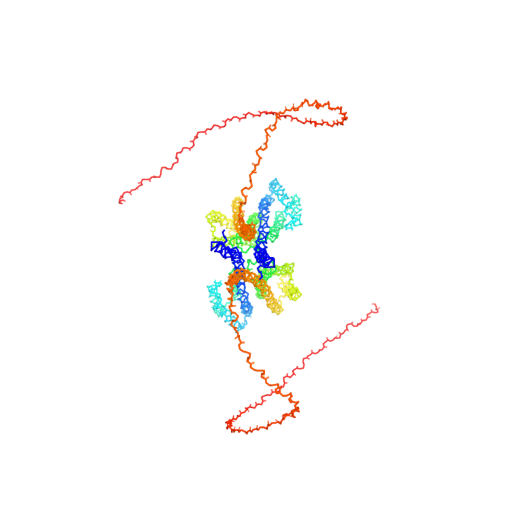 CA 1
ATOM 5083 C C . LEU B 1 278 ? -13.031 -10.164 10.117 1 96.5 278 LEU B C 1
ATOM 5085 O O . LEU B 1 278 ? -12.57 -9.117 10.586 1 96.5 278 LEU B O 1
ATOM 5089 N N . SER B 1 279 ? -13.617 -10.258 8.961 1 96.5 279 SER B N 1
ATOM 5090 C CA . SER B 1 279 ? -13.734 -9.086 8.094 1 96.5 279 SER B CA 1
ATOM 5091 C C . SER B 1 279 ? -14.539 -7.98 8.766 1 96.5 279 SER B C 1
ATOM 5093 O O . SER B 1 279 ? -14.125 -6.82 8.789 1 96.5 279 SER B O 1
ATOM 5095 N N . GLN B 1 280 ? -15.625 -8.32 9.344 1 93.88 280 GLN B N 1
ATOM 5096 C CA . GLN B 1 280 ? -16.469 -7.332 10 1 93.88 280 GLN B CA 1
ATOM 5097 C C . GLN B 1 280 ? -15.766 -6.703 11.195 1 93.88 280 GLN B C 1
ATOM 5099 O O . GLN B 1 280 ? -15.852 -5.492 11.406 1 93.88 280 GLN B O 1
ATOM 5104 N N . ALA B 1 281 ? -15.078 -7.484 11.875 1 93.81 281 ALA B N 1
ATOM 5105 C CA . ALA B 1 281 ? -14.336 -6.973 13.023 1 93.81 281 ALA B CA 1
ATOM 5106 C C . ALA B 1 281 ? -13.234 -6.012 12.578 1 93.81 281 ALA B C 1
ATOM 5108 O O . ALA B 1 281 ? -13.039 -4.961 13.195 1 93.81 281 ALA B O 1
ATOM 5109 N N . MET B 1 282 ? -12.555 -6.387 11.523 1 96 282 MET B N 1
ATOM 5110 C CA . MET B 1 282 ? -11.461 -5.555 11.039 1 96 282 MET B CA 1
ATOM 5111 C C . MET B 1 282 ? -11.984 -4.234 10.484 1 96 282 MET B C 1
ATOM 5113 O O . MET B 1 282 ? -11.438 -3.17 10.797 1 96 282 MET B O 1
ATOM 5117 N N . LEU B 1 283 ? -13.047 -4.277 9.742 1 95.94 283 LEU B N 1
ATOM 5118 C CA . LEU B 1 283 ? -13.609 -3.055 9.172 1 95.94 283 LEU B CA 1
ATOM 5119 C C . LEU B 1 283 ? -14.156 -2.146 10.273 1 95.94 283 LEU B C 1
ATOM 5121 O O . LEU B 1 283 ? -14.008 -0.924 10.195 1 95.94 283 LEU B O 1
ATOM 5125 N N . ARG B 1 284 ? -14.688 -2.725 11.297 1 93.56 284 ARG B N 1
ATOM 5126 C CA . ARG B 1 284 ? -15.156 -1.935 12.43 1 93.56 284 ARG B CA 1
ATOM 5127 C C . ARG B 1 284 ? -13.992 -1.279 13.156 1 93.56 284 ARG B C 1
ATOM 5129 O O . ARG B 1 284 ? -14.078 -0.119 13.562 1 93.56 284 ARG B O 1
ATOM 5136 N N . GLU B 1 285 ? -12.969 -2.035 13.312 1 93.38 285 GLU B N 1
ATOM 5137 C CA . GLU B 1 285 ? -11.797 -1.478 13.984 1 93.38 285 GLU B CA 1
ATOM 5138 C C . GLU B 1 285 ? -11.211 -0.31 13.188 1 93.38 285 GLU B C 1
ATOM 5140 O O . GLU B 1 285 ? -10.82 0.703 13.773 1 93.38 285 GLU B O 1
ATOM 5145 N N . ILE B 1 286 ? -11.164 -0.455 11.883 1 95.75 286 ILE B N 1
ATOM 5146 C CA . ILE B 1 286 ? -10.68 0.639 11.055 1 95.75 286 ILE B CA 1
ATOM 5147 C C . ILE B 1 286 ? -11.578 1.864 11.234 1 95.75 286 ILE B C 1
ATOM 5149 O O . ILE B 1 286 ? -11.078 2.984 11.375 1 95.75 286 ILE B O 1
ATOM 5153 N N . ASP B 1 287 ? -12.836 1.606 11.289 1 94.94 287 ASP B N 1
ATOM 5154 C CA . ASP B 1 287 ? -13.805 2.691 11.453 1 94.94 287 ASP B CA 1
ATOM 5155 C C . ASP B 1 287 ? -13.602 3.41 12.789 1 94.94 287 ASP B C 1
ATOM 5157 O O . ASP B 1 287 ? -13.617 4.641 12.844 1 94.94 287 ASP B O 1
ATOM 5161 N N . VAL B 1 288 ? -13.352 2.721 13.781 1 93.31 288 VAL B N 1
ATOM 5162 C CA . VAL B 1 288 ? -13.141 3.285 15.109 1 93.31 288 VAL B CA 1
ATOM 5163 C C . VAL B 1 288 ? -11.852 4.105 15.125 1 93.31 288 VAL B C 1
ATOM 5165 O O . VAL B 1 288 ? -11.812 5.207 15.68 1 93.31 288 VAL B O 1
ATOM 5168 N N . LEU B 1 289 ? -10.859 3.6 14.523 1 94.5 289 LEU B N 1
ATOM 5169 C CA . LEU B 1 289 ? -9.578 4.297 14.484 1 94.5 289 LEU B CA 1
ATOM 5170 C C . LEU B 1 289 ? -9.68 5.59 13.68 1 94.5 289 LEU B C 1
ATOM 5172 O O . LEU B 1 289 ? -9.141 6.621 14.086 1 94.5 289 LEU B O 1
ATOM 5176 N N . VAL B 1 290 ? -10.391 5.531 12.562 1 96.5 290 VAL B N 1
ATOM 5177 C CA . VAL B 1 290 ? -10.578 6.727 11.75 1 96.5 290 VAL B CA 1
ATOM 5178 C C . VAL B 1 290 ? -11.43 7.738 12.516 1 96.5 290 VAL B C 1
ATOM 5180 O O . VAL B 1 290 ? -11.148 8.938 12.484 1 96.5 290 VAL B O 1
ATOM 5183 N N . ASP B 1 291 ? -12.398 7.281 13.258 1 95.38 291 ASP B N 1
ATOM 5184 C CA . ASP B 1 291 ? -13.227 8.164 14.078 1 95.38 291 ASP B CA 1
ATOM 5185 C C . ASP B 1 291 ? -12.391 8.836 15.172 1 95.38 291 ASP B C 1
ATOM 5187 O O . ASP B 1 291 ? -12.586 10.023 15.469 1 95.38 291 ASP B O 1
ATOM 5191 N N . SER B 1 292 ? -11.594 8.039 15.742 1 94.44 292 SER B N 1
ATOM 5192 C CA . SER B 1 292 ? -10.711 8.609 16.75 1 94.44 292 SER B CA 1
ATOM 5193 C C . SER B 1 292 ? -9.82 9.695 16.172 1 94.44 292 SER B C 1
ATOM 5195 O O . SER B 1 292 ? -9.625 10.75 16.781 1 94.44 292 SER B O 1
ATOM 5197 N N . ARG B 1 293 ? -9.344 9.422 15.016 1 95.12 293 ARG B N 1
ATOM 5198 C CA . ARG B 1 293 ? -8.531 10.406 14.32 1 95.12 293 ARG B CA 1
ATOM 5199 C C . ARG B 1 293 ? -9.336 11.664 14.008 1 95.12 293 ARG B C 1
ATOM 5201 O O . ARG B 1 293 ? -8.867 12.781 14.227 1 95.12 293 ARG B O 1
ATOM 5208 N N . VAL B 1 294 ? -10.539 11.516 13.578 1 96.44 294 VAL B N 1
ATOM 5209 C CA . VAL B 1 294 ? -11.406 12.641 13.266 1 96.44 294 VAL B CA 1
ATOM 5210 C C . VAL B 1 294 ? -11.727 13.422 14.539 1 96.44 294 VAL B C 1
ATOM 5212 O O . VAL B 1 294 ? -11.773 14.656 14.531 1 96.44 294 VAL B O 1
ATOM 5215 N N . SER B 1 295 ? -11.906 12.766 15.609 1 95.88 295 SER B N 1
ATOM 5216 C CA . SER B 1 295 ? -12.148 13.422 16.891 1 95.88 295 SER B CA 1
ATOM 5217 C C . SER B 1 295 ? -10.961 14.266 17.312 1 95.88 295 SER B C 1
ATOM 5219 O O . SER B 1 295 ? -11.125 15.383 17.797 1 95.88 295 SER B O 1
ATOM 5221 N N . ASP B 1 296 ? -9.812 13.727 17.109 1 94.62 296 ASP B N 1
ATOM 5222 C CA . ASP B 1 296 ? -8.602 14.484 17.406 1 94.62 296 ASP B CA 1
ATOM 5223 C C . ASP B 1 296 ? -8.492 15.727 16.516 1 94.62 296 ASP B C 1
ATOM 5225 O O . ASP B 1 296 ? -8.125 16.797 16.984 1 94.62 296 ASP B O 1
ATOM 5229 N N . LEU B 1 297 ? -8.867 15.57 15.312 1 95 297 LEU B N 1
ATOM 5230 C CA . LEU B 1 297 ? -8.844 16.688 14.383 1 95 297 LEU B CA 1
ATOM 5231 C C . LEU B 1 297 ? -9.875 17.75 14.781 1 95 297 LEU B C 1
ATOM 5233 O O . LEU B 1 297 ? -9.602 18.938 14.711 1 95 297 LEU B O 1
ATOM 5237 N N . ASN B 1 298 ? -10.977 17.281 15.227 1 95.44 298 ASN B N 1
ATOM 5238 C CA . ASN B 1 298 ? -12.008 18.203 15.703 1 95.44 298 ASN B CA 1
ATOM 5239 C C . ASN B 1 298 ? -11.555 18.969 16.953 1 95.44 298 ASN B C 1
ATOM 5241 O O . ASN B 1 298 ? -11.812 20.156 17.078 1 95.44 298 ASN B O 1
ATOM 5245 N N . SER B 1 299 ? -10.891 18.281 17.797 1 94.81 299 SER B N 1
ATOM 5246 C CA . SER B 1 299 ? -10.359 18.922 19 1 94.81 299 SER B CA 1
ATOM 5247 C C . SER B 1 299 ? -9.312 19.984 18.625 1 94.81 299 SER B C 1
ATOM 5249 O O . SER B 1 299 ? -9.273 21.047 19.234 1 94.81 299 SER B O 1
ATOM 5251 N N . ARG B 1 300 ? -8.539 19.609 17.703 1 93.75 300 ARG B N 1
ATOM 5252 C CA . ARG B 1 300 ? -7.539 20.547 17.219 1 93.75 300 ARG B CA 1
ATOM 5253 C C . ARG B 1 300 ? -8.195 21.797 16.625 1 93.75 300 ARG B C 1
ATOM 5255 O O . ARG B 1 300 ? -7.758 22.922 16.891 1 93.75 300 ARG B O 1
ATOM 5262 N N . LEU B 1 301 ? -9.25 21.609 15.891 1 94.06 301 LEU B N 1
ATOM 5263 C CA . LEU B 1 301 ? -9.969 22.719 15.281 1 94.06 301 LEU B CA 1
ATOM 5264 C C . LEU B 1 301 ? -10.688 23.547 16.328 1 94.06 301 LEU B C 1
ATOM 5266 O O . LEU B 1 301 ? -10.727 24.781 16.25 1 94.06 301 LEU B O 1
ATOM 5270 N N . LEU B 1 302 ? -11.195 22.875 17.312 1 93.44 302 LEU B N 1
ATOM 5271 C CA . LEU B 1 302 ? -11.875 23.594 18.391 1 93.44 302 LEU B CA 1
ATOM 5272 C C . LEU B 1 302 ? -10.883 24.422 19.203 1 93.44 302 LEU B C 1
ATOM 5274 O O . LEU B 1 302 ? -11.172 25.578 19.547 1 93.44 302 LEU B O 1
ATOM 5278 N N . LEU B 1 303 ? -9.75 23.812 19.453 1 93.19 303 LEU B N 1
ATOM 5279 C CA . LEU B 1 303 ? -8.711 24.562 20.141 1 93.19 303 LEU B CA 1
ATOM 5280 C C . LEU B 1 303 ? -8.281 25.781 19.328 1 93.19 303 LEU B C 1
ATOM 5282 O O . LEU B 1 303 ? -8.148 26.875 19.875 1 93.19 303 LEU B O 1
ATOM 5286 N N . ALA B 1 304 ? -8.117 25.547 18.094 1 93 304 ALA B N 1
ATOM 5287 C CA . ALA B 1 304 ? -7.715 26.641 17.219 1 93 304 ALA B CA 1
ATOM 5288 C C . ALA B 1 304 ? -8.789 27.734 17.156 1 93 304 ALA B C 1
ATOM 5290 O O . ALA B 1 304 ? -8.484 28.922 17.25 1 93 304 ALA B O 1
ATOM 5291 N N . ALA B 1 305 ? -10.055 27.391 17.047 1 93.19 305 ALA B N 1
ATOM 5292 C CA . ALA B 1 305 ? -11.172 28.328 16.984 1 93.19 305 ALA B CA 1
ATOM 5293 C C . ALA B 1 305 ? -11.328 29.078 18.297 1 93.19 305 ALA B C 1
ATOM 5295 O O . ALA B 1 305 ? -11.516 30.297 18.297 1 93.19 305 ALA B O 1
ATOM 5296 N N . ALA B 1 306 ? -11.25 28.328 19.375 1 92.19 306 ALA B N 1
ATOM 5297 C CA . ALA B 1 306 ? -11.344 28.969 20.688 1 92.19 306 ALA B CA 1
ATOM 5298 C C . ALA B 1 306 ? -10.219 29.984 20.891 1 92.19 306 ALA B C 1
ATOM 5300 O O . ALA B 1 306 ? -10.445 31.062 21.422 1 92.19 306 ALA B O 1
ATOM 5301 N N . THR B 1 307 ? -9.055 29.547 20.5 1 90.94 307 THR B N 1
ATOM 5302 C CA . THR B 1 307 ? -7.895 30.422 20.609 1 90.94 307 THR B CA 1
ATOM 5303 C C . THR B 1 307 ? -8.086 31.672 19.766 1 90.94 307 THR B C 1
ATOM 5305 O O . THR B 1 307 ? -7.762 32.781 20.219 1 90.94 307 THR B O 1
ATOM 5308 N N . ALA B 1 308 ? -8.617 31.562 18.594 1 89.31 308 ALA B N 1
ATOM 5309 C CA . ALA B 1 308 ? -8.898 32.719 17.719 1 89.31 308 ALA B CA 1
ATOM 5310 C C . ALA B 1 308 ? -9.953 33.625 18.344 1 89.31 308 ALA B C 1
ATOM 5312 O O . ALA B 1 308 ? -9.82 34.844 18.312 1 89.31 308 ALA B O 1
ATOM 5313 N N . VAL B 1 309 ? -10.977 33.125 18.984 1 90.81 309 VAL B N 1
ATOM 5314 C CA . VAL B 1 309 ? -12.047 33.906 19.625 1 90.81 309 VAL B CA 1
ATOM 5315 C C . VAL B 1 309 ? -11.484 34.656 20.812 1 90.81 309 VAL B C 1
ATOM 5317 O O . VAL B 1 309 ? -11.789 35.844 21 1 90.81 309 VAL B O 1
ATOM 5320 N N . VAL B 1 310 ? -10.664 33.969 21.594 1 89.94 310 VAL B N 1
ATOM 5321 C CA . VAL B 1 310 ? -10.039 34.594 22.75 1 89.94 310 VAL B CA 1
ATOM 5322 C C . VAL B 1 310 ? -9.195 35.781 22.281 1 89.94 310 VAL B C 1
ATOM 5324 O O . VAL B 1 310 ? -9.219 36.875 22.891 1 89.94 310 VAL B O 1
ATOM 5327 N N . ALA B 1 311 ? -8.5 35.594 21.172 1 87.19 311 ALA B N 1
ATOM 5328 C CA . ALA B 1 311 ? -7.68 36.688 20.625 1 87.19 311 ALA B CA 1
ATOM 5329 C C . ALA B 1 311 ? -8.547 37.875 20.219 1 87.19 311 ALA B C 1
ATOM 5331 O O . ALA B 1 311 ? -8.211 39.031 20.516 1 87.19 311 ALA B O 1
ATOM 5332 N N . VAL B 1 312 ? -9.656 37.719 19.625 1 87.25 312 VAL B N 1
ATOM 5333 C CA . VAL B 1 312 ? -10.57 38.75 19.188 1 87.25 312 VAL B CA 1
ATOM 5334 C C . VAL B 1 312 ? -11.164 39.469 20.406 1 87.25 312 VAL B C 1
ATOM 5336 O O . VAL B 1 312 ? -11.242 40.688 20.438 1 87.25 312 VAL B O 1
ATOM 5339 N N . LEU B 1 313 ? -11.5 38.688 21.422 1 88.69 313 LEU B N 1
ATOM 5340 C CA . LEU B 1 313 ? -12.07 39.25 22.641 1 88.69 313 LEU B CA 1
ATOM 5341 C C . LEU B 1 313 ? -11.047 40.094 23.375 1 88.69 313 LEU B C 1
ATOM 5343 O O . LEU B 1 313 ? -11.383 41.156 23.906 1 88.69 313 LEU B O 1
ATOM 5347 N N . LEU B 1 314 ? -9.844 39.594 23.438 1 85 314 LEU B N 1
ATOM 5348 C CA . LEU B 1 314 ? -8.789 40.375 24.109 1 85 314 LEU B CA 1
ATOM 5349 C C . LEU B 1 314 ? -8.539 41.688 23.406 1 85 314 LEU B C 1
ATOM 5351 O O . LEU B 1 314 ? -8.391 42.719 24.047 1 85 314 LEU B O 1
ATOM 5355 N N . VAL B 1 315 ? -8.508 41.688 22.109 1 82 315 VAL B N 1
ATOM 5356 C CA . VAL B 1 315 ? -8.328 42.938 21.328 1 82 315 VAL B CA 1
ATOM 5357 C C . VAL B 1 315 ? -9.539 43.844 21.516 1 82 315 VAL B C 1
ATOM 5359 O O . VAL B 1 315 ? -9.391 45.031 21.703 1 82 315 VAL B O 1
ATOM 5362 N N . GLY B 1 316 ? -10.742 43.281 21.5 1 83 316 GLY B N 1
ATOM 5363 C CA . GLY B 1 316 ? -11.945 44.062 21.75 1 83 316 GLY B CA 1
ATOM 5364 C C . GLY B 1 316 ? -11.969 44.688 23.125 1 83 316 GLY B C 1
ATOM 5365 O O . GLY B 1 316 ? -12.359 45.844 23.281 1 83 316 GLY B O 1
ATOM 5366 N N . ALA B 1 317 ? -11.586 43.938 24.109 1 82.06 317 ALA B N 1
ATOM 5367 C CA . ALA B 1 317 ? -11.508 44.438 25.469 1 82.06 317 ALA B CA 1
ATOM 5368 C C . ALA B 1 317 ? -10.523 45.594 25.562 1 82.06 317 ALA B C 1
ATOM 5370 O O . ALA B 1 317 ? -10.789 46.594 26.25 1 82.06 317 ALA B O 1
ATOM 5371 N N . GLY B 1 318 ? -9.406 45.406 24.938 1 77.38 318 GLY B N 1
ATOM 5372 C CA . GLY B 1 318 ? -8.453 46.5 24.906 1 77.38 318 GLY B CA 1
ATOM 5373 C C . GLY B 1 318 ? -9.008 47.781 24.266 1 77.38 318 GLY B C 1
ATOM 5374 O O . GLY B 1 318 ? -8.812 48.875 24.781 1 77.38 318 GLY B O 1
ATOM 5375 N N . LEU B 1 319 ? -9.75 47.625 23.234 1 79.62 319 LEU B N 1
ATOM 5376 C CA . LEU B 1 319 ? -10.367 48.75 22.547 1 79.62 319 LEU B CA 1
ATOM 5377 C C . LEU B 1 319 ? -11.453 49.375 23.406 1 79.62 319 LEU B C 1
ATOM 5379 O O . LEU B 1 319 ? -11.586 50.625 23.453 1 79.62 319 LEU B O 1
ATOM 5383 N N . ALA B 1 320 ? -12.195 48.594 24.094 1 80.94 320 ALA B N 1
ATOM 5384 C CA . ALA B 1 320 ? -13.258 49.094 24.969 1 80.94 320 ALA B CA 1
ATOM 5385 C C . ALA B 1 320 ? -12.68 49.906 26.141 1 80.94 320 ALA B C 1
ATOM 5387 O O . ALA B 1 320 ? -13.203 50.938 26.5 1 80.94 320 ALA B O 1
ATOM 5388 N N . LEU B 1 321 ? -11.648 49.375 26.75 1 77.12 321 LEU B N 1
ATOM 5389 C CA . LEU B 1 321 ? -10.992 50.062 27.844 1 77.12 321 LEU B CA 1
ATOM 5390 C C . LEU B 1 321 ? -10.461 51.438 27.391 1 77.12 321 LEU B C 1
ATOM 5392 O O . LEU B 1 321 ? -10.539 52.406 28.141 1 77.12 321 LEU B O 1
ATOM 5396 N N . ASP B 1 322 ? -10.07 51.5 26.188 1 74.62 322 ASP B N 1
ATOM 5397 C CA . ASP B 1 322 ? -9.586 52.781 25.656 1 74.62 322 ASP B CA 1
ATOM 5398 C C . ASP B 1 322 ? -10.742 53.75 25.438 1 74.62 322 ASP B C 1
ATOM 5400 O O . ASP B 1 322 ? -10.594 54.969 25.688 1 74.62 322 ASP B O 1
ATOM 5404 N N . LEU B 1 323 ? -11.93 53.312 25.125 1 76.12 323 LEU B N 1
ATOM 5405 C CA . LEU B 1 323 ? -13.094 54.125 24.859 1 76.12 323 LEU B CA 1
ATOM 5406 C C . LEU B 1 323 ? -13.703 54.625 26.172 1 76.12 323 LEU B C 1
ATOM 5408 O O . LEU B 1 323 ? -14.133 55.781 26.266 1 76.12 323 LEU B O 1
ATOM 5412 N N . ILE B 1 324 ? -13.711 53.812 27.156 1 74.81 324 ILE B N 1
ATOM 5413 C CA . ILE B 1 324 ? -14.281 54.188 28.453 1 74.81 324 ILE B CA 1
ATOM 5414 C C . ILE B 1 324 ? -13.383 55.188 29.156 1 74.81 324 ILE B C 1
ATOM 5416 O O . ILE B 1 324 ? -13.875 56.156 29.766 1 74.81 324 ILE B O 1
ATOM 5420 N N . ALA B 1 325 ? -12.156 55 29.047 1 67.25 325 ALA B N 1
ATOM 5421 C CA . ALA B 1 325 ? -11.203 55.938 29.641 1 67.25 325 ALA B CA 1
ATOM 5422 C C . ALA B 1 325 ? -11.344 57.344 29.016 1 67.25 325 ALA B C 1
ATOM 5424 O O . ALA B 1 325 ? -11.062 58.344 29.672 1 67.25 325 ALA B O 1
ATOM 5425 N N . ARG B 1 326 ? -12.047 57.469 27.922 1 63.88 326 ARG B N 1
ATOM 5426 C CA . ARG B 1 326 ? -12.273 58.75 27.234 1 63.88 326 ARG B CA 1
ATOM 5427 C C . ARG B 1 326 ? -13.531 59.438 27.75 1 63.88 326 ARG B C 1
ATOM 5429 O O . ARG B 1 326 ? -13.625 60.656 27.734 1 63.88 326 ARG B O 1
ATOM 5436 N N . ARG B 1 327 ? -14.461 58.781 28.031 1 58.88 327 ARG B N 1
ATOM 5437 C CA . ARG B 1 327 ? -15.742 59.375 28.422 1 58.88 327 ARG B CA 1
ATOM 5438 C C . ARG B 1 327 ? -15.703 59.906 29.844 1 58.88 327 ARG B C 1
ATOM 5440 O O . ARG B 1 327 ? -16.594 60.625 30.266 1 58.88 327 ARG B O 1
ATOM 5447 N N . ARG B 1 328 ? -14.836 59.562 30.594 1 53.38 328 ARG B N 1
ATOM 5448 C CA . ARG B 1 328 ? -14.867 60.188 31.922 1 53.38 328 ARG B CA 1
ATOM 5449 C C . ARG B 1 328 ? -14.508 61.656 31.859 1 53.38 328 ARG B C 1
ATOM 5451 O O . ARG B 1 328 ? -13.414 62.031 31.391 1 53.38 328 ARG B O 1
ATOM 5458 N N . PRO B 1 329 ? -15.438 62.531 31.625 1 51.34 329 PRO B N 1
ATOM 5459 C CA . PRO B 1 329 ? -15.391 64 31.594 1 51.34 329 PRO B CA 1
ATOM 5460 C C . PRO B 1 329 ? -14.406 64.562 32.594 1 51.34 329 PRO B C 1
ATOM 5462 O O . PRO B 1 329 ? -14.242 64.062 33.688 1 51.34 329 PRO B O 1
ATOM 5465 N N . ARG B 1 330 ? -13.352 65.375 32.125 1 48.97 330 ARG B N 1
ATOM 5466 C CA . ARG B 1 330 ? -12.672 66.312 33 1 48.97 330 ARG B CA 1
ATOM 5467 C C . ARG B 1 330 ? -13.656 66.938 33.969 1 48.97 330 ARG B C 1
ATOM 5469 O O . ARG B 1 330 ? -14.648 67.562 33.531 1 48.97 330 ARG B O 1
ATOM 5476 N N . ALA B 1 331 ? -13.773 66.562 35.031 1 46.97 331 ALA B N 1
ATOM 5477 C CA . ALA B 1 331 ? -14.445 67.375 36.031 1 46.97 331 ALA B CA 1
ATOM 5478 C C . ALA B 1 331 ? -14.102 68.875 35.781 1 46.97 331 ALA B C 1
ATOM 5480 O O . ALA B 1 331 ? -12.93 69.25 35.812 1 46.97 331 ALA B O 1
ATOM 5481 N N . ALA B 1 332 ? -14.93 69.562 35 1 43.38 332 ALA B N 1
ATOM 5482 C CA . ALA B 1 332 ? -14.969 71 34.938 1 43.38 332 ALA B CA 1
ATOM 5483 C C . ALA B 1 332 ? -14.617 71.688 36.281 1 43.38 332 ALA B C 1
ATOM 5485 O O . ALA B 1 332 ? -15.172 71.312 37.312 1 43.38 332 ALA B O 1
ATOM 5486 N N . ALA B 1 333 ? -13.438 72.188 36.406 1 44.12 333 ALA B N 1
ATOM 5487 C CA . ALA B 1 333 ? -13.203 73.188 37.438 1 44.12 333 ALA B CA 1
ATOM 5488 C C . ALA B 1 333 ? -14.406 74.125 37.594 1 44.12 333 ALA B C 1
ATOM 5490 O O . ALA B 1 333 ? -14.867 74.75 36.625 1 44.12 333 ALA B O 1
ATOM 5491 N N . GLY B 1 334 ? -15.305 74 38.438 1 41.72 334 GLY B N 1
ATOM 5492 C CA . GLY B 1 334 ? -16.375 74.875 38.781 1 41.72 334 GLY B CA 1
ATOM 5493 C C . GLY B 1 334 ? -15.961 76.375 38.781 1 41.72 334 GLY B C 1
ATOM 5494 O O . GLY B 1 334 ? -14.773 76.688 38.906 1 41.72 334 GLY B O 1
ATOM 5495 N N . PRO B 1 335 ? -16.609 77.188 38.062 1 46.31 335 PRO B N 1
ATOM 5496 C CA . PRO B 1 335 ? -16.312 78.625 38.062 1 46.31 335 PRO B CA 1
ATOM 5497 C C . PRO B 1 335 ? -16.031 79.188 39.469 1 46.31 335 PRO B C 1
ATOM 5499 O O . PRO B 1 335 ? -16.5 78.625 40.469 1 46.31 335 PRO B O 1
ATOM 5502 N N . PRO B 1 336 ? -15.008 80 39.688 1 43.25 336 PRO B N 1
ATOM 5503 C CA . PRO B 1 336 ? -14.836 80.5 41.031 1 43.25 336 PRO B CA 1
ATOM 5504 C C . PRO B 1 336 ? -16.109 81.125 41.625 1 43.25 336 PRO B C 1
ATOM 5506 O O . PRO B 1 336 ? -16.891 81.75 40.875 1 43.25 336 PRO B O 1
ATOM 5509 N N . VAL B 1 337 ? -16.891 80.625 42.469 1 41.66 337 VAL B N 1
ATOM 5510 C CA . VAL B 1 337 ? -18.078 81.125 43.125 1 41.66 337 VAL B CA 1
ATOM 5511 C C . VAL B 1 337 ? -17.828 82.562 43.656 1 41.66 337 VAL B C 1
ATOM 5513 O O . VAL B 1 337 ? -16.859 82.812 44.406 1 41.66 337 VAL B O 1
ATOM 5516 N N . GLY B 1 338 ? -18 83.688 42.781 1 39.06 338 GLY B N 1
ATOM 5517 C CA . GLY B 1 338 ? -18 85 43.281 1 39.06 338 GLY B CA 1
ATOM 5518 C C . GLY B 1 338 ? -18.703 85.125 44.625 1 39.06 338 GLY B C 1
ATOM 5519 O O . GLY B 1 338 ? -19.406 84.25 45.062 1 39.06 338 GLY B O 1
ATOM 5520 N N . PRO B 1 339 ? -18.422 86.25 45.469 1 37.47 339 PRO B N 1
ATOM 5521 C CA . PRO B 1 339 ? -18.875 86.375 46.875 1 37.47 339 PRO B CA 1
ATOM 5522 C C . PRO B 1 339 ? -20.391 86.25 47 1 37.47 339 PRO B C 1
ATOM 5524 O O . PRO B 1 339 ? -21.125 86.938 46.312 1 37.47 339 PRO B O 1
ATOM 5527 N N . VAL B 1 340 ? -21 85.188 46.906 1 36.06 340 VAL B N 1
ATOM 5528 C CA . VAL B 1 340 ? -22.453 85.062 47.062 1 36.06 340 VAL B CA 1
ATOM 5529 C C . VAL B 1 340 ? -22.906 85.875 48.25 1 36.06 340 VAL B C 1
ATOM 5531 O O . VAL B 1 340 ? -22.359 85.75 49.344 1 36.06 340 VAL B O 1
ATOM 5534 N N . GLY B 1 341 ? -23.297 87.188 47.969 1 32.41 341 GLY B N 1
ATOM 5535 C CA . GLY B 1 341 ? -23.938 88.062 48.938 1 32.41 341 GLY B CA 1
ATOM 5536 C C . GLY B 1 341 ? -24.922 87.312 49.812 1 32.41 341 GLY B C 1
ATOM 5537 O O . GLY B 1 341 ? -25.547 86.375 49.406 1 32.41 341 GLY B O 1
ATOM 5538 N N . VAL B 1 342 ? -24.688 87.438 51.125 1 33.34 342 VAL B N 1
ATOM 5539 C CA . VAL B 1 342 ? -25.281 86.812 52.312 1 33.34 342 VAL B CA 1
ATOM 5540 C C . VAL B 1 342 ? -26.797 87.062 52.344 1 33.34 342 VAL B C 1
ATOM 5542 O O . VAL B 1 342 ? -27.234 88.125 52.594 1 33.34 342 VAL B O 1
ATOM 5545 N N . THR B 1 343 ? -27.422 87 51.094 1 31.78 343 THR B N 1
ATOM 5546 C CA . THR B 1 343 ? -28.812 87.375 51.344 1 31.78 343 THR B CA 1
ATOM 5547 C C . THR B 1 343 ? -29.359 86.688 52.594 1 31.78 343 THR B C 1
ATOM 5549 O O . THR B 1 343 ? -29.062 85.562 52.844 1 31.78 343 THR B O 1
ATOM 5552 N N . GLU B 1 344 ? -29.859 87.5 53.531 1 29.31 344 GLU B N 1
ATOM 5553 C CA . GLU B 1 344 ? -30.406 87.312 54.875 1 29.31 344 GLU B CA 1
ATOM 5554 C C . GLU B 1 344 ? -31.531 86.25 54.875 1 29.31 344 GLU B C 1
ATOM 5556 O O . GLU B 1 344 ? -32.594 86.5 54.281 1 29.31 344 GLU B O 1
ATOM 5561 N N . VAL B 1 345 ? -31.234 85.062 54.531 1 30.75 345 VAL B N 1
ATOM 5562 C CA . VAL B 1 345 ? -32.188 84 54.375 1 30.75 345 VAL B CA 1
ATOM 5563 C C . VAL B 1 345 ? -33.094 83.875 55.594 1 30.75 345 VAL B C 1
ATOM 5565 O O . VAL B 1 345 ? -32.594 83.75 56.719 1 30.75 345 VAL B O 1
ATOM 5568 N N . SER B 1 346 ? -34.188 84.562 55.531 1 29.3 346 SER B N 1
ATOM 5569 C CA . SER B 1 346 ? -35.25 84.688 56.531 1 29.3 346 SER B CA 1
ATOM 5570 C C . SER B 1 346 ? -35.562 83.312 57.094 1 29.3 346 SER B C 1
ATOM 5572 O O . SER B 1 346 ? -35.656 82.312 56.375 1 29.3 346 SER B O 1
ATOM 5574 N N . VAL B 1 347 ? -35.375 83.125 58.344 1 24.61 347 VAL B N 1
ATOM 5575 C CA . VAL B 1 347 ? -35.375 82.062 59.344 1 24.61 347 VAL B CA 1
ATOM 5576 C C . VAL B 1 347 ? -36.688 81.312 59.312 1 24.61 347 VAL B C 1
ATOM 5578 O O . VAL B 1 347 ? -37.75 81.875 59.625 1 24.61 347 VAL B O 1
ATOM 5581 N N . ALA B 1 348 ? -36.938 80.438 58.281 1 28.31 348 ALA B N 1
ATOM 5582 C CA . ALA B 1 348 ? -38.156 79.625 58.094 1 28.31 348 ALA B CA 1
ATOM 5583 C C . ALA B 1 348 ? -38.531 78.875 59.344 1 28.31 348 ALA B C 1
ATOM 5585 O O . ALA B 1 348 ? -37.656 78.25 60 1 28.31 348 ALA B O 1
ATOM 5586 N N . PRO B 1 349 ? -39.625 79.125 59.938 1 25.42 349 PRO B N 1
ATOM 5587 C CA . PRO B 1 349 ? -39.906 78.625 61.312 1 25.42 349 PRO B CA 1
ATOM 5588 C C . PRO B 1 349 ? -39.844 77.125 61.438 1 25.42 349 PRO B C 1
ATOM 5590 O O . PRO B 1 349 ? -39.969 76.438 60.438 1 25.42 349 PRO B O 1
ATOM 5593 N N . ALA B 1 350 ? -39.375 76.562 62.5 1 23 350 ALA B N 1
ATOM 5594 C CA . ALA B 1 350 ? -38.969 75.25 63.062 1 23 350 ALA B CA 1
ATOM 5595 C C . ALA B 1 350 ? -40.094 74.25 63 1 23 350 ALA B C 1
ATOM 5597 O O . ALA B 1 350 ? -41.156 74.5 63.562 1 23 350 ALA B O 1
ATOM 5598 N N . PRO B 1 351 ? -40.219 73.562 61.844 1 25.05 351 PRO B N 1
ATOM 5599 C CA . PRO B 1 351 ? -41.375 72.688 61.781 1 25.05 351 PRO B CA 1
ATOM 5600 C C . PRO B 1 351 ? -41.469 71.688 62.969 1 25.05 351 PRO B C 1
ATOM 5602 O O . PRO B 1 351 ? -40.438 71.312 63.531 1 25.05 351 PRO B O 1
ATOM 5605 N N . GLU B 1 352 ? -42.562 71.625 63.656 1 22.41 352 GLU B N 1
ATOM 5606 C CA . GLU B 1 352 ? -42.906 71 64.875 1 22.41 352 GLU B CA 1
ATOM 5607 C C . GLU B 1 352 ? -42.75 69.438 64.75 1 22.41 352 GLU B C 1
ATOM 5609 O O . GLU B 1 352 ? -43.031 68.875 63.688 1 22.41 352 GLU B O 1
ATOM 5614 N N . LEU B 1 353 ? -42.094 68.75 65.688 1 21.42 353 LEU B N 1
ATOM 5615 C CA . LEU B 1 353 ? -41.562 67.438 65.938 1 21.42 353 LEU B CA 1
ATOM 5616 C C . LEU B 1 353 ? -42.688 66.375 66 1 21.42 353 LEU B C 1
ATOM 5618 O O . LEU B 1 353 ? -42.5 65.312 66.625 1 21.42 353 LEU B O 1
ATOM 5622 N N . VAL B 1 354 ? -43.625 66.188 65.125 1 22.38 354 VAL B N 1
ATOM 5623 C CA . VAL B 1 354 ? -44.719 65.375 65.688 1 22.38 354 VAL B CA 1
ATOM 5624 C C . VAL B 1 354 ? -44.156 64 66.062 1 22.38 354 VAL B C 1
ATOM 5626 O O . VAL B 1 354 ? -43.25 63.5 65.375 1 22.38 354 VAL B O 1
ATOM 5629 N N . PRO B 1 355 ? -44.688 63.344 67.125 1 20.61 355 PRO B N 1
ATOM 5630 C CA . PRO B 1 355 ? -44.25 62.219 68 1 20.61 355 PRO B CA 1
ATOM 5631 C C . PRO B 1 355 ? -44.312 60.875 67.25 1 20.61 355 PRO B C 1
ATOM 5633 O O . PRO B 1 355 ? -45 60.75 66.25 1 20.61 355 PRO B O 1
ATOM 5636 N N . ALA B 1 356 ? -43.531 59.875 67.625 1 23.02 356 ALA B N 1
ATOM 5637 C CA . ALA B 1 356 ? -42.969 58.562 67.312 1 23.02 356 ALA B CA 1
ATOM 5638 C C . ALA B 1 356 ? -44.062 57.5 67.438 1 23.02 356 ALA B C 1
ATOM 5640 O O . ALA B 1 356 ? -43.75 56.312 67.25 1 23.02 356 ALA B O 1
ATOM 5641 N N . GLY B 1 357 ? -45.25 57.625 67.062 1 19.45 357 GLY B N 1
ATOM 5642 C CA . GLY B 1 357 ? -46.031 56.562 67.688 1 19.45 357 GLY B CA 1
ATOM 5643 C C . GLY B 1 357 ? -45.562 55.188 67.312 1 19.45 357 GLY B C 1
ATOM 5644 O O . GLY B 1 357 ? -44.969 54.969 66.25 1 19.45 357 GLY B O 1
ATOM 5645 N N . ARG B 1 358 ? -45.5 54.125 68.25 1 20.05 358 ARG B N 1
ATOM 5646 C CA . ARG B 1 358 ? -44.969 52.812 68.5 1 20.05 358 ARG B CA 1
ATOM 5647 C C . ARG B 1 358 ? -45.594 51.75 67.625 1 20.05 358 ARG B C 1
ATOM 5649 O O . ARG B 1 358 ? -44.906 50.812 67.188 1 20.05 358 ARG B O 1
ATOM 5656 N N . HIS B 1 359 ? -46.844 51.688 67.25 1 18.36 359 HIS B N 1
ATOM 5657 C CA . HIS B 1 359 ? -47.562 50.5 67.688 1 18.36 359 HIS B CA 1
ATOM 5658 C C . HIS B 1 359 ? -47.188 49.281 66.875 1 18.36 359 HIS B C 1
ATOM 5660 O O . HIS B 1 359 ? -46.625 49.438 65.75 1 18.36 359 HIS B O 1
ATOM 5666 N N . ALA B 1 360 ? -48.031 48.156 66.938 1 19.27 360 ALA B N 1
ATOM 5667 C CA . ALA B 1 360 ? -48.219 46.719 67.188 1 19.27 360 ALA B CA 1
ATOM 5668 C C . ALA B 1 360 ? -48.312 45.969 65.812 1 19.27 360 ALA B C 1
ATOM 5670 O O . ALA B 1 360 ? -48.719 46.531 64.812 1 19.27 360 ALA B O 1
ATOM 5671 N N . TRP B 1 361 ? -47.562 44.812 65.688 1 20.12 361 TRP B N 1
ATOM 5672 C CA . TRP B 1 361 ? -47.156 43.781 64.75 1 20.12 361 TRP B CA 1
ATOM 5673 C C . TRP B 1 361 ? -48.375 43.094 64.125 1 20.12 361 TRP B C 1
ATOM 5675 O O . TRP B 1 361 ? -48.25 42.25 63.25 1 20.12 361 TRP B O 1
ATOM 5685 N N . PRO B 1 362 ? -49.469 43.812 63.656 1 17.81 362 PRO B N 1
ATOM 5686 C CA . PRO B 1 362 ? -50.531 42.781 63.719 1 17.81 362 PRO B CA 1
ATOM 5687 C C . PRO B 1 362 ? -50.25 41.594 62.844 1 17.81 362 PRO B C 1
ATOM 5689 O O . PRO B 1 362 ? -49.406 41.688 61.906 1 17.81 362 PRO B O 1
ATOM 5692 N N . PRO B 1 363 ? -51.062 40.469 63 1 20.16 363 PRO B N 1
ATOM 5693 C CA . PRO B 1 363 ? -51.031 39.031 62.781 1 20.16 363 PRO B CA 1
ATOM 5694 C C . PRO B 1 363 ? -51.094 38.656 61.312 1 20.16 363 PRO B C 1
ATOM 5696 O O . PRO B 1 363 ? -51.469 39.469 60.469 1 20.16 363 PRO B O 1
ATOM 5699 N N . PRO B 1 364 ? -50.562 37.562 60.906 1 20.8 364 PRO B N 1
ATOM 5700 C CA . PRO B 1 364 ? -50.219 36.844 59.688 1 20.8 364 PRO B CA 1
ATOM 5701 C C . PRO B 1 364 ? -51.406 36.594 58.781 1 20.8 364 PRO B C 1
ATOM 5703 O O . PRO B 1 364 ? -51.281 36 57.719 1 20.8 364 PRO B O 1
ATOM 5706 N N . PRO B 1 365 ? -52.156 37.719 58.375 1 16 365 PRO B N 1
ATOM 5707 C CA . PRO B 1 365 ? -53.438 37.125 58.062 1 16 365 PRO B CA 1
ATOM 5708 C C . PRO B 1 365 ? -53.344 35.938 57.125 1 16 365 PRO B C 1
ATOM 5710 O O . PRO B 1 365 ? -52.312 35.719 56.5 1 16 365 PRO B O 1
ATOM 5713 N N . SER B 1 366 ? -54.562 35.656 56.688 1 16.33 366 SER B N 1
ATOM 5714 C CA . SER B 1 366 ? -55.5 34.625 56.312 1 16.33 366 SER B CA 1
ATOM 5715 C C . SER B 1 366 ? -55.281 34.156 54.875 1 16.33 366 SER B C 1
ATOM 5717 O O . SER B 1 366 ? -54.875 34.969 54.031 1 16.33 366 SER B O 1
ATOM 5719 N N . ALA B 1 367 ? -55.375 32.875 54.656 1 18.78 367 ALA B N 1
ATOM 5720 C CA . ALA B 1 367 ? -55.312 31.688 53.812 1 18.78 367 ALA B CA 1
ATOM 5721 C C . ALA B 1 367 ? -56.281 31.797 52.625 1 18.78 367 ALA B C 1
ATOM 5723 O O . ALA B 1 367 ? -56.469 30.844 51.875 1 18.78 367 ALA B O 1
ATOM 5724 N N . SER B 1 368 ? -56.625 32.938 52.125 1 15.71 368 SER B N 1
ATOM 5725 C CA . SER B 1 368 ? -57.875 32.656 51.469 1 15.71 368 SER B CA 1
ATOM 5726 C C . SER B 1 368 ? -57.688 31.688 50.312 1 15.71 368 SER B C 1
ATOM 5728 O O . SER B 1 368 ? -56.625 31.641 49.688 1 15.71 368 SER B O 1
ATOM 5730 N N . HIS B 1 369 ? -58.844 30.984 50 1 16.28 369 HIS B N 1
ATOM 5731 C CA . HIS B 1 369 ? -59.5 29.75 49.562 1 16.28 369 HIS B CA 1
ATOM 5732 C C . HIS B 1 369 ? -59.531 29.672 48.031 1 16.28 369 HIS B C 1
ATOM 5734 O O . HIS B 1 369 ? -59.344 28.594 47.469 1 16.28 369 HIS B O 1
ATOM 5740 N N . PRO B 1 370 ? -59.938 30.719 47.188 1 16.11 370 PRO B N 1
ATOM 5741 C CA . PRO B 1 370 ? -61.219 30.281 46.594 1 16.11 370 PRO B CA 1
ATOM 5742 C C . PRO B 1 370 ? -61.062 29.328 45.438 1 16.11 370 PRO B C 1
ATOM 5744 O O . PRO B 1 370 ? -59.938 29.125 44.938 1 16.11 370 PRO B O 1
ATOM 5747 N N . GLY B 1 371 ? -61.875 29.531 44.281 1 15.42 371 GLY B N 1
ATOM 5748 C CA . GLY B 1 371 ? -63 28.891 43.656 1 15.42 371 GLY B CA 1
ATOM 5749 C C . GLY B 1 371 ? -62.656 28.062 42.438 1 15.42 371 GLY B C 1
ATOM 5750 O O . GLY B 1 371 ? -61.531 28.172 41.938 1 15.42 371 GLY B O 1
ATOM 5751 N N . ALA B 1 372 ? -63.625 27.797 41.469 1 15.38 372 ALA B N 1
ATOM 5752 C CA . ALA B 1 372 ? -64.438 26.703 40.969 1 15.38 372 ALA B CA 1
ATOM 5753 C C . ALA B 1 372 ? -64.062 26.297 39.562 1 15.38 372 ALA B C 1
ATOM 5755 O O . ALA B 1 372 ? -63.906 25.094 39.281 1 15.38 372 ALA B O 1
ATOM 5756 N N . SER B 1 373 ? -64 27.078 38.406 1 15.64 373 SER B N 1
ATOM 5757 C CA . SER B 1 373 ? -65.125 26.625 37.562 1 15.64 373 SER B CA 1
ATOM 5758 C C . SER B 1 373 ? -64.625 25.5 36.625 1 15.64 373 SER B C 1
ATOM 5760 O O . SER B 1 373 ? -63.438 25.281 36.469 1 15.64 373 SER B O 1
ATOM 5762 N N . PRO B 1 374 ? -65.062 25.5 35.25 1 16.02 374 PRO B N 1
ATOM 5763 C CA . PRO B 1 374 ? -66 24.609 34.594 1 16.02 374 PRO B CA 1
ATOM 5764 C C . PRO B 1 374 ? -65.375 23.5 33.781 1 16.02 374 PRO B C 1
ATOM 5766 O O . PRO B 1 374 ? -64.125 23.547 33.562 1 16.02 374 PRO B O 1
ATOM 5769 N N . HIS B 1 375 ? -65.938 23.062 32.719 1 15.23 375 HIS B N 1
ATOM 5770 C CA . HIS B 1 375 ? -66.625 21.828 32.312 1 15.23 375 HIS B CA 1
ATOM 5771 C C . HIS B 1 375 ? -65.75 21.016 31.359 1 15.23 375 HIS B C 1
ATOM 5773 O O . HIS B 1 375 ? -65.625 19.812 31.516 1 15.23 375 HIS B O 1
ATOM 5779 N N . PRO B 1 376 ? -65.188 21.578 30.078 1 17.2 376 PRO B N 1
ATOM 5780 C CA . PRO B 1 376 ? -66 20.844 29.078 1 17.2 376 PRO B CA 1
ATOM 5781 C C . PRO B 1 376 ? -65.438 19.453 28.797 1 17.2 376 PRO B C 1
ATOM 5783 O O . PRO B 1 376 ? -64.25 19.188 29.109 1 17.2 376 PRO B O 1
ATOM 5786 N N . GLY B 1 377 ? -66.062 18.672 27.891 1 15.55 377 GLY B N 1
ATOM 5787 C CA . GLY B 1 377 ? -66.562 17.344 27.547 1 15.55 377 GLY B CA 1
ATOM 5788 C C . GLY B 1 377 ? -65.5 16.469 26.891 1 15.55 377 GLY B C 1
ATOM 5789 O O . GLY B 1 377 ? -64.562 16.969 26.312 1 15.55 377 GLY B O 1
ATOM 5790 N N . VAL B 1 378 ? -65.562 15.188 27.031 1 16.59 378 VAL B N 1
ATOM 5791 C CA . VAL B 1 378 ? -65 13.852 27.125 1 16.59 378 VAL B CA 1
ATOM 5792 C C . VAL B 1 378 ? -64.812 13.258 25.734 1 16.59 378 VAL B C 1
ATOM 5794 O O . VAL B 1 378 ? -64.375 12.109 25.578 1 16.59 378 VAL B O 1
ATOM 5797 N N . SER B 1 379 ? -64.438 13.984 24.609 1 16.67 379 SER B N 1
ATOM 5798 C CA . SER B 1 379 ? -65 13.031 23.656 1 16.67 379 SER B CA 1
ATOM 5799 C C . SER B 1 379 ? -64.312 11.672 23.766 1 16.67 379 SER B C 1
ATOM 5801 O O . SER B 1 379 ? -63.156 11.586 24.125 1 16.67 379 SER B O 1
ATOM 5803 N N . PRO B 1 380 ? -64.875 10.562 23.203 1 15.21 380 PRO B N 1
ATOM 5804 C CA . PRO B 1 380 ? -65.125 9.148 23.469 1 15.21 380 PRO B CA 1
ATOM 5805 C C . PRO B 1 380 ? -63.969 8.234 23.125 1 15.21 380 PRO B C 1
ATOM 5807 O O . PRO B 1 380 ? -63.562 7.43 23.969 1 15.21 380 PRO B O 1
ATOM 5810 N N . HIS B 1 381 ? -63.844 7.664 21.906 1 15.87 381 HIS B N 1
ATOM 5811 C CA . HIS B 1 381 ? -64.188 6.258 21.828 1 15.87 381 HIS B CA 1
ATOM 5812 C C . HIS B 1 381 ? -63 5.352 21.984 1 15.87 381 HIS B C 1
ATOM 5814 O O . HIS B 1 381 ? -61.844 5.793 21.781 1 15.87 381 HIS B O 1
ATOM 5820 N N . PRO B 1 382 ? -62.969 4.07 21.297 1 16.3 382 PRO B N 1
ATOM 5821 C CA . PRO B 1 382 ? -63.031 2.689 21.781 1 16.3 382 PRO B CA 1
ATOM 5822 C C . PRO B 1 382 ? -61.688 1.957 21.703 1 16.3 382 PRO B C 1
ATOM 5824 O O . PRO B 1 382 ? -61 1.834 22.703 1 16.3 382 PRO B O 1
ATOM 5827 N N . GLY B 1 383 ? -61.562 0.826 20.781 1 15.65 383 GLY B N 1
ATOM 5828 C CA . GLY B 1 383 ? -61.5 -0.608 21.031 1 15.65 383 GLY B CA 1
ATOM 5829 C C . GLY B 1 383 ? -60.125 -1.216 20.812 1 15.65 383 GLY B C 1
ATOM 5830 O O . GLY B 1 383 ? -59.5 -0.982 19.797 1 15.65 383 GLY B O 1
ATOM 5831 N N . ALA B 1 384 ? -59.375 -1.729 21.766 1 17.81 384 ALA B N 1
ATOM 5832 C CA . ALA B 1 384 ? -58.031 -2.287 21.969 1 17.81 384 ALA B CA 1
ATOM 5833 C C . ALA B 1 384 ? -57.969 -3.725 21.469 1 17.81 384 ALA B C 1
ATOM 5835 O O . ALA B 1 384 ? -58.594 -4.617 22.031 1 17.81 384 ALA B O 1
ATOM 5836 N N . SER B 1 385 ? -57.781 -3.951 20.328 1 17.05 385 SER B N 1
ATOM 5837 C CA . SER B 1 385 ? -57.969 -5.383 20.109 1 17.05 385 SER B CA 1
ATOM 5838 C C . SER B 1 385 ? -56.812 -6.18 20.75 1 17.05 385 SER B C 1
ATOM 5840 O O . SER B 1 385 ? -55.719 -5.652 20.953 1 17.05 385 SER B O 1
ATOM 5842 N N . PRO B 1 386 ? -56.781 -7.648 20.734 1 16.69 386 PRO B N 1
ATOM 5843 C CA . PRO B 1 386 ? -56.594 -8.82 21.594 1 16.69 386 PRO B CA 1
ATOM 5844 C C . PRO B 1 386 ? -55.125 -9.273 21.672 1 16.69 386 PRO B C 1
ATOM 5846 O O . PRO B 1 386 ? -54.281 -8.742 20.953 1 16.69 386 PRO B O 1
ATOM 5849 N N . HIS B 1 387 ? -54.688 -10.688 21.484 1 16.83 387 HIS B N 1
ATOM 5850 C CA . HIS B 1 387 ? -54.344 -11.781 22.375 1 16.83 387 HIS B CA 1
ATOM 5851 C C . HIS B 1 387 ? -52.875 -12.227 22.141 1 16.83 387 HIS B C 1
ATOM 5853 O O . HIS B 1 387 ? -52.281 -12.836 23.016 1 16.83 387 HIS B O 1
ATOM 5859 N N . PRO B 1 388 ? -51.875 -11.953 21.156 1 19.62 388 PRO B N 1
ATOM 5860 C CA . PRO B 1 388 ? -51.406 -13.227 20.609 1 19.62 388 PRO B CA 1
ATOM 5861 C C . PRO B 1 388 ? -50.406 -13.93 21.531 1 19.62 388 PRO B C 1
ATOM 5863 O O . PRO B 1 388 ? -49.781 -13.281 22.375 1 19.62 388 PRO B O 1
ATOM 5866 N N . GLY B 1 389 ? -50.094 -15.375 21.422 1 17.95 389 GLY B N 1
ATOM 5867 C CA . GLY B 1 389 ? -49.75 -16.609 22.094 1 17.95 389 GLY B CA 1
ATOM 5868 C C . GLY B 1 389 ? -48.25 -16.734 22.391 1 17.95 389 GLY B C 1
ATOM 5869 O O . GLY B 1 389 ? -47.438 -16.016 21.812 1 17.95 389 GLY B O 1
ATOM 5870 N N . ALA B 1 390 ? -47.719 -17.766 23.266 1 17.95 390 ALA B N 1
ATOM 5871 C CA . ALA B 1 390 ? -46.844 -18.109 24.375 1 17.95 390 ALA B CA 1
ATOM 5872 C C . ALA B 1 390 ? -45.5 -18.609 23.875 1 17.95 390 ALA B C 1
ATOM 5874 O O . ALA B 1 390 ? -44.438 -18.172 24.344 1 17.95 390 ALA B O 1
ATOM 5875 N N . PRO B 1 391 ? -45.281 -19.797 23.141 1 19.61 391 PRO B N 1
ATOM 5876 C CA . PRO B 1 391 ? -44.719 -20.938 23.891 1 19.61 391 PRO B CA 1
ATOM 5877 C C . PRO B 1 391 ? -43.188 -21.031 23.75 1 19.61 391 PRO B C 1
ATOM 5879 O O . PRO B 1 391 ? -42.594 -21.953 24.312 1 19.61 391 PRO B O 1
ATOM 5882 N N . LEU B 1 392 ? -42.281 -20.156 23.469 1 18.09 392 LEU B N 1
ATOM 5883 C CA . LEU B 1 392 ? -41.188 -20.625 22.625 1 18.09 392 LEU B CA 1
ATOM 5884 C C . LEU B 1 392 ? -40.125 -21.344 23.438 1 18.09 392 LEU B C 1
ATOM 5886 O O . LEU B 1 392 ? -39.062 -21.703 22.906 1 18.09 392 LEU B O 1
ATOM 5890 N N . GLU B 1 393 ? -40.125 -21.781 24.766 1 19.84 393 GLU B N 1
ATOM 5891 C CA . GLU B 1 393 ? -38.781 -21.812 25.344 1 19.84 393 GLU B CA 1
ATOM 5892 C C . GLU B 1 393 ? -38.062 -23.109 25 1 19.84 393 GLU B C 1
ATOM 5894 O O . GLU B 1 393 ? -38.5 -24.203 25.391 1 19.84 393 GLU B O 1
ATOM 5899 N N . ASP B 1 394 ? -37.406 -23.375 23.906 1 19.38 394 ASP B N 1
ATOM 5900 C CA . ASP B 1 394 ? -36.812 -24.656 23.578 1 19.38 394 ASP B CA 1
ATOM 5901 C C . ASP B 1 394 ? -35.625 -24.953 24.469 1 19.38 394 ASP B C 1
ATOM 5903 O O . ASP B 1 394 ? -34.812 -24.062 24.734 1 19.38 394 ASP B O 1
ATOM 5907 N N . PRO B 1 395 ? -35.438 -26.203 25.188 1 20.58 395 PRO B N 1
ATOM 5908 C CA . PRO B 1 395 ? -34.625 -26.859 26.219 1 20.58 395 PRO B CA 1
ATOM 5909 C C . PRO B 1 395 ? -33.188 -27.078 25.797 1 20.58 395 PRO B C 1
ATOM 5911 O O . PRO B 1 395 ? -32.906 -27.891 24.906 1 20.58 395 PRO B O 1
ATOM 5914 N N . ALA B 1 396 ? -32.344 -26.078 25.438 1 18.17 396 ALA B N 1
ATOM 5915 C CA . ALA B 1 396 ? -31 -26.344 24.891 1 18.17 396 ALA B CA 1
ATOM 5916 C C . ALA B 1 396 ? -30.219 -27.281 25.781 1 18.17 396 ALA B C 1
ATOM 5918 O O . ALA B 1 396 ? -30.297 -27.203 27.016 1 18.17 396 ALA B O 1
ATOM 5919 N N . PHE B 1 397 ? -29.469 -28.328 25.25 1 18.19 397 PHE B N 1
ATOM 5920 C CA . PHE B 1 397 ? -28.688 -29.547 25.438 1 18.19 397 PHE B CA 1
ATOM 5921 C C . PHE B 1 397 ? -27.422 -29.266 26.234 1 18.19 397 PHE B C 1
ATOM 5923 O O . PHE B 1 397 ? -26.5 -28.594 25.734 1 18.19 397 PHE B O 1
ATOM 5930 N N . ALA B 1 398 ? -27.328 -29.109 27.625 1 19.02 398 ALA B N 1
ATOM 5931 C CA . ALA B 1 398 ? -26.391 -28.938 28.719 1 19.02 398 ALA B CA 1
ATOM 5932 C C . ALA B 1 398 ? -25.312 -30.031 28.688 1 19.02 398 ALA B C 1
ATOM 5934 O O . ALA B 1 398 ? -24.516 -30.156 29.625 1 19.02 398 ALA B O 1
ATOM 5935 N N . GLN B 1 399 ? -25.328 -31 27.828 1 16.73 399 GLN B N 1
ATOM 5936 C CA . GLN B 1 399 ? -24.781 -32.25 28.359 1 16.73 399 GLN B CA 1
ATOM 5937 C C . GLN B 1 399 ? -23.328 -32.062 28.812 1 16.73 399 GLN B C 1
ATOM 5939 O O . GLN B 1 399 ? -22.969 -32.5 29.906 1 16.73 399 GLN B O 1
ATOM 5944 N N . LEU B 1 400 ? -22.25 -32.156 27.922 1 17.75 400 LEU B N 1
ATOM 5945 C CA . LEU B 1 400 ? -21.25 -33.219 28.062 1 17.75 400 LEU B CA 1
ATOM 5946 C C . LEU B 1 400 ? -20.094 -32.75 28.922 1 17.75 400 LEU B C 1
ATOM 5948 O O . LEU B 1 400 ? -19.297 -31.891 28.5 1 17.75 400 LEU B O 1
ATOM 5952 N N . ALA B 1 401 ? -20.188 -32.531 30.281 1 19 401 ALA B N 1
ATOM 5953 C CA . ALA B 1 401 ? -19.344 -32.156 31.406 1 19 401 ALA B CA 1
ATOM 5954 C C . ALA B 1 401 ? -18.094 -33.031 31.484 1 19 401 ALA B C 1
ATOM 5956 O O . ALA B 1 401 ? -17.109 -32.656 32.125 1 19 401 ALA B O 1
ATOM 5957 N N . GLN B 1 402 ? -18.109 -34.375 31.453 1 19.2 402 GLN B N 1
ATOM 5958 C CA . GLN B 1 402 ? -17.406 -35.188 32.438 1 19.2 402 GLN B CA 1
ATOM 5959 C C . GLN B 1 402 ? -15.891 -35.031 32.312 1 19.2 402 GLN B C 1
ATOM 5961 O O . GLN B 1 402 ? -15.352 -35.094 31.188 1 19.2 402 GLN B O 1
ATOM 5966 N N . TRP B 1 403 ? -15.148 -34.406 33.5 1 21.73 403 TRP B N 1
ATOM 5967 C CA . TRP B 1 403 ? -13.797 -34.156 33.969 1 21.73 403 TRP B CA 1
ATOM 5968 C C . TRP B 1 403 ? -12.961 -35.438 33.938 1 21.73 403 TRP B C 1
ATOM 5970 O O . TRP B 1 403 ? -13.43 -36.5 34.344 1 21.73 403 TRP B O 1
ATOM 5980 N N . GLU B 1 404 ? -11.875 -35.531 33.125 1 19.44 404 GLU B N 1
ATOM 5981 C CA . GLU B 1 404 ? -10.953 -36.656 32.906 1 19.44 404 GLU B CA 1
ATOM 5982 C C . GLU B 1 404 ? -10.211 -37 34.219 1 19.44 404 GLU B C 1
ATOM 5984 O O . GLU B 1 404 ? -9.375 -36.219 34.688 1 19.44 404 GLU B O 1
ATOM 5989 N N . GLN B 1 405 ? -10.789 -37.531 35.375 1 20.03 405 GLN B N 1
ATOM 5990 C CA . GLN B 1 405 ? -10.109 -38.094 36.531 1 20.03 405 GLN B CA 1
ATOM 5991 C C . GLN B 1 405 ? -9.102 -39.156 36.125 1 20.03 405 GLN B C 1
ATOM 5993 O O . GLN B 1 405 ? -8.211 -39.531 36.906 1 20.03 405 GLN B O 1
ATOM 5998 N N . PHE B 1 406 ? -9.289 -40.188 35.312 1 20.06 406 PHE B N 1
ATOM 5999 C CA . PHE B 1 406 ? -9 -41.562 35.719 1 20.06 406 PHE B CA 1
ATOM 6000 C C . PHE B 1 406 ? -7.512 -41.75 36 1 20.06 406 PHE B C 1
ATOM 6002 O O . PHE B 1 406 ? -6.695 -40.906 35.594 1 20.06 406 PHE B O 1
ATOM 6009 N N . GLY B 1 407 ? -6.859 -42.969 35.781 1 19.11 407 GLY B N 1
ATOM 6010 C CA . GLY B 1 407 ? -6.34 -44.219 36.375 1 19.11 407 GLY B CA 1
ATOM 6011 C C . GLY B 1 407 ? -4.836 -44.188 36.531 1 19.11 407 GLY B C 1
ATOM 6012 O O . GLY B 1 407 ? -4.336 -44.438 37.656 1 19.11 407 GLY B O 1
ATOM 6013 N N . ALA B 1 408 ? -3.947 -44.812 35.625 1 20.86 408 ALA B N 1
ATOM 6014 C CA . ALA B 1 408 ? -3.443 -46.188 35.656 1 20.86 408 ALA B CA 1
ATOM 6015 C C . ALA B 1 408 ? -2.117 -46.281 36.438 1 20.86 408 ALA B C 1
ATOM 6017 O O . ALA B 1 408 ? -1.282 -45.375 36.312 1 20.86 408 ALA B O 1
ATOM 6018 N N . SER B 1 409 ? -1.955 -47.406 37.438 1 20.39 409 SER B N 1
ATOM 6019 C CA . SER B 1 409 ? -1.252 -48.469 38.094 1 20.39 409 SER B CA 1
ATOM 6020 C C . SER B 1 409 ? -0.22 -49.125 37.188 1 20.39 409 SER B C 1
ATOM 6022 O O . SER B 1 409 ? 0.904 -49.406 37.594 1 20.39 409 SER B O 1
ATOM 6024 N N . ARG B 1 410 ? -0.406 -50.062 36.156 1 20.47 410 ARG B N 1
ATOM 6025 C CA . ARG B 1 410 ? 0.678 -50.844 35.562 1 20.47 410 ARG B CA 1
ATOM 6026 C C . ARG B 1 410 ? 1.596 -49.938 34.719 1 20.47 410 ARG B C 1
ATOM 6028 O O . ARG B 1 410 ? 1.125 -49.062 34 1 20.47 410 ARG B O 1
#

Organism: NCBI:txid175570

Radius of gyration: 44.67 Å; Cα contacts (8 Å, |Δi|>4): 737; chains: 2; bounding box: 126×148×126 Å

Secondary structure (DSSP, 8-state):
--SHHHHHHHHHHHHHTHHHHHHHHHHHHHHHHHHHHHHHHHHHHHHHHHHHHHHHHHHHHHHHHHHTTPPP-HHHHHHHHHHHHHHHHHHHHHHT-HHHHHHHHHHHHHGGGGGGS-HHHHHHHHHHHHHHHHHHHHHHHHHTTGGG-SSHHHHHHHHIIIIIHHHHHHHHHHHHHHHHHHHTS-HHHHHHHHHHHHHHHHHHHHHHHHHHHHHHHHHHH---SSSHHHHHHHHHHHHHHHHHHHHHT---TTS-----HHHHHHHHHHHHHHHHHHHHHHHHHHHHHHHHHHHHHHHHHHHHHHHHHHHHHHHHHHHHHHHHHHHS----------------------------------------------------------------------------------/--SHHHHHHHHHHHHHTHHHHHHHHHHHHHHHHHHHHHHHHHHHHHHHHHHHHHHHHHHHHHHHHHHTTPPP-HHHHHHHHHHHHHHHHHHHHHHT-HHHHHHHHHHHHHGGGGGGS-HHHHHHHHHHHHHHHHHHHHHHHHHTTGGG-SSHHHHHHHHIIIIIHHHHHHHHHHHHHHHHHHHTS-HHHHHHHHHHHHHHHHHHHHHHHHHHHHHHHHHHH---SSSHHHHHHHHHHHHHHHHHHHHHT---TTS-----HHHHHHHHHHHHHHHHHHHHHHHHHHHHHHHHHHHHHHHHHHHHHHHHHHHHHHHHHHHHHHHHHHHS----------------------------------------------------------------------------------